Protein 1JKY (pdb70)

CATH classification: 3.40.390.10 (+3 more: 3.90.176.10, 1.10.2030.10, 3.40.390.10)

Sequence (764 aa):
NKTQEEHLKEIMKHIVKIEVKGEEAVKKEAAEKLLEKVPSDVLEMYKAIGGKIYIVDGDITKHISLEALSEDKKKIKDIYGKDALLHEHYVYAKEGYEPVLVIQSSEDYVENTEKALNVYYEIGKILSRDILSKINQPYQKFLDVLNTIKNASDSDGQDLLFTNQLKEHPTDFSVEFLEQNSNEVQEVFAKAFAYYIEPQHRDVLQLYAPEAFNYMDKFNEQEINLSLEELKDQRMLSRYEKWEKIKQHYQHWSDSLSEEGRGLLKKLQIPIEPKKDDIIHSLSQEEKELLKRIQIDSSDFLSTEEKEFLKKLQIDIRDSLSEEEKELLNRIQVDSSNPLSEKEKEFLKKLKLDIQPYDINQRLQDTGGLIDSPSINLDVRKQYKRDIQNIDALLHQSIGSTLYNKIYLYENMNINNLTATLGADLVDSTDNTKINRGIFNEFKKNFKYSISSNYMIVDINERPALDNERLKWRIQLSPDTRAGYLENGKLILQRNIGLEIKDVQIIKQSEKEYIRIDAKVVPKSKIDTKIQEAQLNINQEWNKALGLPKYTKLITFNVHNRYASNIVESAYLILNEWKNNIQSDLIKKVTNYLVDGNGRFVFTDITLPNIAEQYTHQDEIYEQVHSKGLYVPESRSILLHGPSKGVELRNDSEGFIHEFGHAVDDYAGYLLDKNQSDLVTNSKKFIDIFKEEGSNLTSYGRTNEAEFFAEAFRLMHSTDHAERLKVQKNAPKTFQFINDQIKFIINSMLARRKPVLPALTINP

Nearest PDB structures (foldseek):
  1jky-assembly1_A  TM=1.001E+00  e=0.000E+00  Bacillus anthracis
  1pwu-assembly2_B  TM=9.863E-01  e=3.480E-100  Bacillus anthracis
  1pwp-assembly2_B  TM=9.856E-01  e=1.002E-99  Bacillus anthracis
  1pwu-assembly1_A  TM=9.812E-01  e=1.499E-99  Bacillus anthracis
  4pkq-assembly1_A  TM=9.132E-01  e=2.883E-69  Bacillus anthracis

Radius of gyration: 32.82 Å; Cα contacts (8 Å, |Δi|>4): 1169; chains: 2; bounding box: 107×66×68 Å

GO terms:
  GO:0006508 proteolysis (P, IDA)
  GO:0090729 toxin activity (F, IDA)
  GO:0008270 zinc ion binding (F, IDA)
  GO:0004222 metalloendopeptidase activity (F, IDA)
  GO:0005576 extracellular region (C, EXP)
  GO:0005515 protein binding (F, IPI)

Structure (mmCIF, N/CA/C/O backbone):
data_1JKY
#
_entry.id   1JKY
#
_cell.length_a   330.700
_cell.length_b   330.700
_cell.length_c   330.700
_cell.angle_alpha   90.00
_cell.angle_beta   90.00
_cell.angle_gamma   90.00
#
_symmetry.space_group_name_H-M   'I 41 3 2'
#
loop_
_entity.id
_entity.type
_entity.pdbx_description
1 polymer 'Lethal Factor'
2 polymer 'mitogen-activated protein kinase kinase 2'
#
loop_
_atom_site.group_PDB
_atom_site.id
_atom_site.type_symbol
_atom_site.label_atom_id
_atom_site.label_alt_id
_atom_site.label_comp_id
_atom_site.label_asym_id
_atom_site.label_entity_id
_atom_site.label_seq_id
_atom_site.pdbx_PDB_ins_code
_atom_site.Cartn_x
_atom_site.Cartn_y
_atom_site.Cartn_z
_atom_site.occupancy
_atom_site.B_iso_or_equiv
_atom_site.auth_seq_id
_atom_site.auth_comp_id
_atom_site.auth_asym_id
_atom_site.auth_atom_id
_atom_site.pdbx_PDB_model_num
ATOM 1 N N . ASN A 1 29 ? 297.710 180.260 87.405 1.00 165.93 29 ASN A N 1
ATOM 2 C CA . ASN A 1 29 ? 297.926 181.279 88.472 1.00 165.97 29 ASN A CA 1
ATOM 3 C C . ASN A 1 29 ? 296.575 181.823 88.951 1.00 165.86 29 ASN A C 1
ATOM 4 O O . ASN A 1 29 ? 295.929 182.632 88.275 1.00 165.75 29 ASN A O 1
ATOM 9 N N . LYS A 1 30 ? 296.163 181.351 90.125 1.00 165.59 30 LYS A N 1
ATOM 10 C CA . LYS A 1 30 ? 294.893 181.718 90.741 1.00 165.33 30 LYS A CA 1
ATOM 11 C C . LYS A 1 30 ? 295.087 182.560 92.005 1.00 165.75 30 LYS A C 1
ATOM 12 O O . LYS A 1 30 ? 296.125 183.203 92.192 1.00 165.66 30 LYS A O 1
ATOM 18 N N . THR A 1 31 ? 294.067 182.545 92.862 1.00 166.12 31 THR A N 1
ATOM 19 C CA . THR A 1 31 ? 294.081 183.267 94.134 1.00 166.51 31 THR A CA 1
ATOM 20 C C . THR A 1 31 ? 294.219 184.792 93.982 1.00 165.42 31 THR A C 1
ATOM 21 O O . THR A 1 31 ? 293.529 185.414 93.167 1.00 165.18 31 THR A O 1
ATOM 25 N N . GLN A 1 32 ? 295.119 185.373 94.775 1.00 164.75 32 GLN A N 1
ATOM 26 C CA . GLN A 1 32 ? 295.386 186.813 94.813 1.00 163.62 32 GLN A CA 1
ATOM 27 C C . GLN A 1 32 ? 295.423 187.490 93.433 1.00 162.23 32 GLN A C 1
ATOM 28 O O . GLN A 1 32 ? 295.278 188.711 93.334 1.00 161.80 32 GLN A O 1
ATOM 34 N N . GLU A 1 33 ? 295.608 186.701 92.376 1.00 160.36 33 GLU A N 1
ATOM 35 C CA . GLU A 1 33 ? 295.644 187.234 91.019 1.00 158.36 33 GLU A CA 1
ATOM 36 C C . GLU A 1 33 ? 294.291 187.829 90.638 1.00 157.44 33 GLU A C 1
ATOM 37 O O . GLU A 1 33 ? 293.985 187.970 89.456 1.00 157.16 33 GLU A O 1
ATOM 39 N N . GLU A 1 34 ? 293.480 188.144 91.647 1.00 156.58 34 GLU A N 1
ATOM 40 C CA . GLU A 1 34 ? 292.163 188.762 91.470 1.00 155.95 34 GLU A CA 1
ATOM 41 C C . GLU A 1 34 ? 292.135 189.982 92.369 1.00 155.33 34 GLU A C 1
ATOM 42 O O . GLU A 1 34 ? 291.608 191.036 92.001 1.00 155.00 34 GLU A O 1
ATOM 48 N N . HIS A 1 35 ? 292.701 189.818 93.562 1.00 154.94 35 HIS A N 1
ATOM 49 C CA . HIS A 1 35 ? 292.818 190.915 94.507 1.00 154.85 35 HIS A CA 1
ATOM 50 C C . HIS A 1 35 ? 293.582 191.938 93.664 1.00 154.09 35 HIS A C 1
ATOM 51 O O . HIS A 1 35 ? 293.124 193.058 93.430 1.00 154.20 35 HIS A O 1
ATOM 58 N N . LEU A 1 36 ? 294.746 191.510 93.184 1.00 152.68 36 LEU A N 1
ATOM 59 C CA . LEU A 1 36 ? 295.590 192.337 92.337 1.00 150.95 36 LEU A CA 1
ATOM 60 C C . LEU A 1 36 ? 295.342 191.948 90.883 1.00 149.75 36 LEU A C 1
ATOM 61 O O . LEU A 1 36 ? 296.196 191.345 90.229 1.00 149.73 36 LEU A O 1
ATOM 63 N N . LYS A 1 37 ? 294.152 192.281 90.397 1.00 147.99 37 LYS A N 1
ATOM 64 C CA . LYS A 1 37 ? 293.752 191.994 89.023 1.00 146.60 37 LYS A CA 1
ATOM 65 C C . LYS A 1 37 ? 292.391 192.618 88.832 1.00 145.40 37 LYS A C 1
ATOM 66 O O . LYS A 1 37 ? 291.647 192.276 87.909 1.00 144.83 37 LYS A O 1
ATOM 68 N N . GLU A 1 38 ? 292.076 193.534 89.738 1.00 144.13 38 GLU A N 1
ATOM 69 C CA . GLU A 1 38 ? 290.813 194.229 89.695 1.00 143.28 38 GLU A CA 1
ATOM 70 C C . GLU A 1 38 ? 290.814 195.365 90.688 1.00 142.50 38 GLU A C 1
ATOM 71 O O . GLU A 1 38 ? 290.385 196.472 90.356 1.00 142.26 38 GLU A O 1
ATOM 72 N N . ILE A 1 39 ? 291.300 195.088 91.902 1.00 141.87 39 ILE A N 1
ATOM 73 C CA . ILE A 1 39 ? 291.365 196.086 92.972 1.00 140.83 39 ILE A CA 1
ATOM 74 C C . ILE A 1 39 ? 291.836 197.396 92.378 1.00 139.93 39 ILE A C 1
ATOM 75 O O . ILE A 1 39 ? 291.507 198.479 92.873 1.00 139.71 39 ILE A O 1
ATOM 77 N N . MET A 1 40 ? 292.608 197.267 91.300 1.00 138.72 40 MET A N 1
ATOM 78 C CA . MET A 1 40 ? 293.145 198.402 90.571 1.00 137.35 40 MET A CA 1
ATOM 79 C C . MET A 1 40 ? 291.961 199.255 90.149 1.00 136.11 40 MET A C 1
ATOM 80 O O . MET A 1 40 ? 292.126 200.326 89.570 1.00 135.66 40 MET A O 1
ATOM 85 N N . LYS A 1 41 ? 290.765 198.755 90.451 1.00 134.89 41 LYS A N 1
ATOM 86 C CA . LYS A 1 41 ? 289.521 199.445 90.159 1.00 134.02 41 LYS A CA 1
ATOM 87 C C . LYS A 1 41 ? 289.615 200.817 90.799 1.00 133.88 41 LYS A C 1
ATOM 88 O O . LYS A 1 41 ? 288.748 201.665 90.614 1.00 133.32 41 LYS A O 1
ATOM 90 N N . HIS A 1 42 ? 290.682 201.020 91.565 1.00 134.34 42 HIS A N 1
ATOM 91 C CA . HIS A 1 42 ? 290.934 202.291 92.230 1.00 134.63 42 HIS A CA 1
ATOM 92 C C . HIS A 1 42 ? 291.211 203.344 91.166 1.00 134.92 42 HIS A C 1
ATOM 93 O O . HIS A 1 42 ? 291.986 204.276 91.381 1.00 134.94 42 HIS A O 1
ATOM 95 N N . ILE A 1 43 ? 290.585 203.156 90.006 1.00 135.39 43 ILE A N 1
ATOM 96 C CA . ILE A 1 43 ? 290.692 204.063 88.870 1.00 135.74 43 ILE A CA 1
ATOM 97 C C . ILE A 1 43 ? 289.343 203.987 88.172 1.00 136.46 43 ILE A C 1
ATOM 98 O O . ILE A 1 43 ? 289.082 204.702 87.210 1.00 135.97 43 ILE A O 1
ATOM 103 N N . VAL A 1 44 ? 288.492 203.097 88.676 1.00 138.19 44 VAL A N 1
ATOM 104 C CA . VAL A 1 44 ? 287.160 202.889 88.124 1.00 140.13 44 VAL A CA 1
ATOM 105 C C . VAL A 1 44 ? 286.168 203.921 88.676 1.00 141.13 44 VAL A C 1
ATOM 106 O O . VAL A 1 44 ? 285.501 203.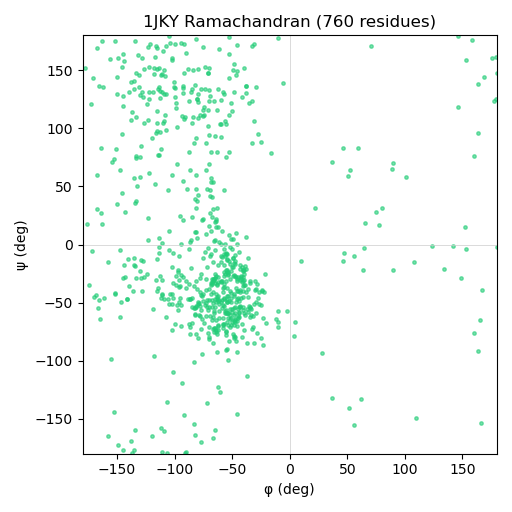700 89.690 1.00 140.72 44 VAL A O 1
ATOM 110 N N . LYS A 1 45 ? 286.096 205.066 88.009 1.00 142.93 45 LYS A N 1
ATOM 111 C CA . LYS A 1 45 ? 285.177 206.115 88.421 1.00 145.22 45 LYS A CA 1
ATOM 112 C C . LYS A 1 45 ? 283.832 205.778 87.802 1.00 147.21 45 LYS A C 1
ATOM 113 O O . LYS A 1 45 ? 283.664 205.879 86.588 1.00 147.17 45 LYS A O 1
ATOM 115 N N . ILE A 1 46 ? 282.878 205.373 88.637 1.00 149.84 46 ILE A N 1
ATOM 116 C CA . ILE A 1 46 ? 281.549 204.988 88.163 1.00 152.49 46 ILE A CA 1
ATOM 117 C C . ILE A 1 46 ? 280.436 206.028 88.355 1.00 154.32 46 ILE A C 1
ATOM 118 O O . ILE A 1 46 ? 279.440 205.760 89.035 1.00 154.66 46 ILE A O 1
ATOM 123 N N . GLU A 1 47 ? 280.596 207.206 87.756 1.00 156.64 47 GLU A N 1
ATOM 124 C CA . GLU A 1 47 ? 279.567 208.243 87.836 1.00 158.84 47 GLU A CA 1
ATOM 125 C C . GLU A 1 47 ? 278.397 207.719 87.001 1.00 160.59 47 GLU A C 1
ATOM 126 O O . GLU A 1 47 ? 277.768 208.445 86.226 1.00 160.55 47 GLU A O 1
ATOM 132 N N . VAL A 1 48 ? 278.141 206.427 87.173 1.00 162.60 48 VAL A N 1
ATOM 133 C CA . VAL A 1 48 ? 277.100 205.702 86.467 1.00 164.62 48 VAL A CA 1
ATOM 134 C C . VAL A 1 48 ? 275.712 206.060 86.969 1.00 166.12 48 VAL A C 1
ATOM 135 O O . VAL A 1 48 ? 275.537 206.447 88.128 1.00 166.08 48 VAL A O 1
ATOM 139 N N . LYS A 1 49 ? 274.730 205.920 86.081 1.00 167.86 49 LYS A N 1
ATOM 140 C CA . LYS A 1 49 ? 273.337 206.191 86.409 1.00 169.19 49 LYS A CA 1
ATOM 141 C C . LYS A 1 49 ? 272.993 205.487 87.718 1.00 170.07 49 LYS A C 1
ATOM 142 O O . LYS A 1 49 ? 273.286 204.303 87.892 1.00 170.27 49 LYS A O 1
ATOM 144 N N . GLY A 1 50 ? 272.376 206.225 88.635 1.00 171.02 50 GLY A N 1
ATOM 145 C CA . GLY A 1 50 ? 272.002 205.674 89.925 1.00 172.12 50 GLY A CA 1
ATOM 146 C C . GLY A 1 50 ? 271.439 204.258 89.942 1.00 173.01 50 GLY A C 1
ATOM 147 O O . GLY A 1 50 ? 271.500 203.590 90.978 1.00 173.12 50 GLY A O 1
ATOM 148 N N . GLU A 1 51 ? 270.891 203.796 88.818 1.00 173.51 51 GLU A N 1
ATOM 149 C CA . GLU A 1 51 ? 270.311 202.453 88.741 1.00 173.40 51 GLU A CA 1
ATOM 150 C C . GLU A 1 51 ? 271.366 201.347 88.965 1.00 173.67 51 GLU A C 1
ATOM 151 O O . GLU A 1 51 ? 271.880 200.712 88.034 1.00 173.57 51 GLU A O 1
ATOM 157 N N . GLU A 1 52 ? 271.644 201.164 90.255 1.00 173.69 52 GLU A N 1
ATOM 158 C CA . GLU A 1 52 ? 272.603 200.239 90.869 1.00 173.32 52 GLU A CA 1
ATOM 159 C C . GLU A 1 52 ? 272.697 198.765 90.434 1.00 172.54 52 GLU A C 1
ATOM 160 O O . GLU A 1 52 ? 271.713 198.147 90.019 1.00 172.50 52 GLU A O 1
ATOM 166 N N . ALA A 1 53 ? 273.912 198.224 90.547 1.00 171.12 53 ALA A N 1
ATOM 167 C CA . ALA A 1 53 ? 274.200 196.807 90.301 1.00 169.27 53 ALA A CA 1
ATOM 168 C C . ALA A 1 53 ? 274.321 196.236 88.891 1.00 168.06 53 ALA A C 1
ATOM 169 O O . ALA A 1 53 ? 274.243 195.019 88.723 1.00 167.76 53 ALA A O 1
ATOM 171 N N . VAL A 1 54 ? 274.503 197.064 87.875 1.00 166.07 54 VAL A N 1
ATOM 172 C CA . VAL A 1 54 ? 274.664 196.486 86.552 1.00 163.32 54 VAL A CA 1
ATOM 173 C C . VAL A 1 54 ? 276.040 196.824 85.993 1.00 162.25 54 VAL A C 1
ATOM 174 O O . VAL A 1 54 ? 277.031 196.151 86.293 1.00 161.91 54 VAL A O 1
ATOM 178 N N . LYS A 1 55 ? 276.063 197.892 85.199 1.00 159.76 55 LYS A N 1
ATOM 179 C CA . LYS A 1 55 ? 277.244 198.416 84.522 1.00 156.81 55 LYS A CA 1
ATOM 180 C C . LYS A 1 55 ? 278.551 197.780 84.995 1.00 155.13 55 LYS A C 1
ATOM 181 O O . LYS A 1 55 ? 279.281 197.227 84.183 1.00 154.48 55 LYS A O 1
ATOM 187 N N . LYS A 1 56 ? 278.857 197.847 86.289 1.00 153.64 56 LYS A N 1
ATOM 188 C CA . LYS A 1 56 ? 280.077 197.219 86.773 1.00 151.70 56 LYS A CA 1
ATOM 189 C C . LYS A 1 56 ? 280.203 195.842 86.145 1.00 150.08 56 LYS A C 1
ATOM 190 O O . LYS A 1 56 ? 281.221 195.505 85.534 1.00 149.92 56 LYS A O 1
ATOM 191 N N . GLU A 1 57 ? 279.149 195.045 86.298 1.00 148.34 57 GLU A N 1
ATOM 192 C CA . GLU A 1 57 ? 279.101 193.718 85.714 1.00 146.24 57 GLU A CA 1
ATOM 193 C C . GLU A 1 57 ? 279.597 193.861 84.281 1.00 144.99 57 GLU A C 1
ATOM 194 O O . GLU A 1 57 ? 280.339 193.019 83.780 1.00 145.19 57 GLU A O 1
ATOM 196 N N . ALA A 1 58 ? 279.197 194.946 83.627 1.00 143.20 58 ALA A N 1
ATOM 197 C CA . ALA A 1 58 ? 279.622 195.195 82.256 1.00 141.23 58 ALA A CA 1
ATOM 198 C C . ALA A 1 58 ? 281.032 195.768 82.236 1.00 139.55 58 ALA A C 1
ATOM 199 O O . ALA A 1 58 ? 281.909 195.267 81.531 1.00 140.06 58 ALA A O 1
ATOM 201 N N . ALA A 1 59 ? 281.246 196.818 83.016 1.00 137.35 59 ALA A N 1
ATOM 202 C CA . ALA A 1 59 ? 282.550 197.456 83.095 1.00 135.36 59 ALA A CA 1
ATOM 203 C C . ALA A 1 59 ? 283.629 196.450 83.479 1.00 133.55 59 ALA A C 1
ATOM 204 O O . ALA A 1 59 ? 284.598 196.255 82.741 1.00 133.06 59 ALA A O 1
ATOM 206 N N . GLU A 1 60 ? 283.457 195.819 84.637 1.00 131.88 60 GLU A N 1
ATOM 207 C CA . GLU A 1 60 ? 284.415 194.833 85.118 1.00 130.54 60 GLU A CA 1
ATOM 208 C C . GLU A 1 60 ? 284.791 193.940 83.953 1.00 128.03 60 GLU A C 1
ATOM 209 O O . GLU A 1 60 ? 285.950 193.902 83.531 1.00 128.39 60 GLU A O 1
ATOM 215 N N . LYS A 1 61 ? 283.791 193.237 83.428 1.00 124.82 61 LYS A N 1
ATOM 216 C CA . LYS A 1 61 ? 283.979 192.324 82.310 1.00 121.23 61 LYS A CA 1
ATOM 217 C C . LYS A 1 61 ? 284.628 193.012 81.118 1.00 118.50 61 LYS A C 1
ATOM 218 O O . LYS A 1 61 ? 285.599 192.505 80.557 1.00 118.54 61 LYS A O 1
ATOM 220 N N . LEU A 1 62 ? 284.092 194.164 80.729 1.00 115.33 62 LEU A N 1
ATOM 221 C CA . LEU A 1 62 ? 284.644 194.893 79.600 1.00 112.32 62 LEU A CA 1
ATOM 222 C C . LEU A 1 62 ? 286.150 194.953 79.760 1.00 111.20 62 LEU A C 1
ATOM 223 O O . LEU A 1 62 ? 286.892 194.622 78.844 1.00 110.33 62 LEU A O 1
ATOM 228 N N . LEU A 1 63 ? 286.593 195.346 80.945 1.00 110.73 63 LEU A N 1
ATOM 229 C CA . LEU A 1 63 ? 288.019 195.467 81.226 1.00 110.55 63 LEU A CA 1
ATOM 230 C C . LEU A 1 63 ? 288.762 194.153 81.495 1.00 110.80 63 LEU A C 1
ATOM 231 O O . LEU A 1 63 ? 289.957 194.052 81.230 1.00 110.45 63 LEU A O 1
ATOM 236 N N . GLU A 1 64 ? 288.061 193.156 82.022 1.00 111.60 64 GLU A N 1
ATOM 237 C CA . GLU A 1 64 ? 288.661 191.853 82.305 1.00 112.18 64 GLU A CA 1
ATOM 238 C C . GLU A 1 64 ? 289.729 191.480 81.275 1.00 111.15 64 GLU A C 1
ATOM 239 O O . GLU A 1 64 ? 290.866 191.162 81.621 1.00 110.53 64 GLU A O 1
ATOM 245 N N . LYS A 1 65 ? 289.330 191.525 80.007 1.00 109.99 65 LYS A N 1
ATOM 246 C CA . LYS A 1 65 ? 290.166 191.167 78.861 1.00 108.25 65 LYS A CA 1
ATOM 247 C C . LYS A 1 65 ? 291.570 191.770 78.833 1.00 106.49 65 LYS A C 1
ATOM 248 O O . LYS A 1 65 ? 292.562 191.047 78.681 1.00 105.94 65 LYS A O 1
ATOM 254 N N . VAL A 1 66 ? 291.638 193.094 78.954 1.00 103.90 66 VAL A N 1
ATOM 255 C CA . VAL A 1 66 ? 292.903 193.815 78.934 1.00 99.93 66 VAL A CA 1
ATOM 256 C C . VAL A 1 66 ? 293.814 193.295 80.029 1.00 98.46 66 VAL A C 1
ATOM 257 O O . VAL A 1 66 ? 293.427 193.227 81.190 1.00 97.28 66 VAL A O 1
ATOM 261 N N . PRO A 1 67 ? 295.048 192.957 79.672 1.00 97.66 67 PRO A N 1
ATOM 262 C CA . PRO A 1 67 ? 295.997 192.414 80.637 1.00 96.73 67 PRO A CA 1
ATOM 263 C C . PRO A 1 67 ? 295.881 193.122 81.961 1.00 97.39 67 PRO A C 1
ATOM 264 O O . PRO A 1 67 ? 295.487 194.281 82.011 1.00 97.04 67 PRO A O 1
ATOM 268 N N . SER A 1 68 ? 296.215 192.405 83.027 1.00 98.69 68 SER A N 1
ATOM 269 C CA . SER A 1 68 ? 296.141 192.925 84.392 1.00 99.96 68 SER A CA 1
ATOM 270 C C . SER A 1 68 ? 297.129 194.070 84.627 1.00 99.28 68 SER A C 1
ATOM 271 O O . SER A 1 68 ? 296.738 195.183 84.976 1.00 98.98 68 SER A O 1
ATOM 274 N N . ASP A 1 69 ? 298.410 193.784 84.431 1.00 97.80 69 ASP A N 1
ATOM 275 C CA . ASP A 1 69 ? 299.450 194.774 84.629 1.00 96.29 69 ASP A CA 1
ATOM 276 C C . ASP A 1 69 ? 299.173 196.031 83.835 1.00 94.83 69 ASP A C 1
ATOM 277 O O . ASP A 1 69 ? 299.046 197.102 84.401 1.00 94.28 69 ASP A O 1
ATOM 282 N N . VAL A 1 70 ? 299.070 195.905 82.522 1.00 93.19 70 VAL A N 1
ATOM 283 C CA . VAL A 1 70 ? 298.814 197.064 81.672 1.00 92.76 70 VAL A CA 1
ATOM 284 C C . VAL A 1 70 ? 297.645 197.936 82.143 1.00 92.42 70 VAL A C 1
ATOM 285 O O . VAL A 1 70 ? 297.246 198.888 81.474 1.00 92.08 70 VAL A O 1
ATOM 289 N N . LEU A 1 71 ? 297.081 197.606 83.291 1.00 91.80 71 LEU A N 1
ATOM 290 C CA . LEU A 1 71 ? 296.027 198.435 83.828 1.00 91.64 71 LEU A CA 1
ATOM 291 C C . LEU A 1 71 ? 296.774 199.259 84.863 1.00 92.39 71 LEU A C 1
ATOM 292 O O . LEU A 1 71 ? 296.975 200.455 84.699 1.00 91.84 71 LEU A O 1
ATOM 297 N N . GLU A 1 72 ? 297.216 198.587 85.917 1.00 93.30 72 GLU A N 1
ATOM 298 C CA . GLU A 1 72 ? 297.992 199.210 86.976 1.00 94.24 72 GLU A CA 1
ATOM 299 C C . GLU A 1 72 ? 299.065 200.118 86.387 1.00 92.95 72 GLU A C 1
ATOM 300 O O . GLU A 1 72 ? 299.235 201.258 86.805 1.00 92.80 72 GLU A O 1
ATOM 306 N N . MET A 1 73 ? 299.807 199.591 85.424 1.00 92.22 73 MET A N 1
ATOM 307 C CA . MET A 1 73 ? 300.837 200.364 84.761 1.00 90.90 73 MET A CA 1
ATOM 308 C C . MET A 1 73 ? 300.108 201.443 83.988 1.00 91.07 73 MET A C 1
ATOM 309 O O . MET A 1 73 ? 300.265 201.583 82.782 1.00 91.08 73 MET A O 1
ATOM 314 N N . TYR A 1 74 ? 299.275 202.177 84.708 1.00 91.97 74 TYR A N 1
ATOM 315 C CA . TYR A 1 74 ? 298.491 203.272 84.174 1.00 93.16 74 TYR A CA 1
ATOM 316 C C . TYR A 1 74 ? 298.142 204.008 85.434 1.00 95.40 74 TYR A C 1
ATOM 317 O O . TYR A 1 74 ? 298.258 205.222 85.510 1.00 96.47 74 TYR A O 1
ATOM 326 N N . LYS A 1 75 ? 297.721 203.241 86.434 1.00 98.58 75 LYS A N 1
ATOM 327 C CA . LYS A 1 75 ? 297.381 203.785 87.738 1.00 101.42 75 LYS A CA 1
ATOM 328 C C . LYS A 1 75 ? 298.569 204.614 88.173 1.00 101.99 75 LYS A C 1
ATOM 329 O O . LYS A 1 75 ? 298.446 205.802 88.465 1.00 102.19 75 LYS A O 1
ATOM 335 N N . ALA A 1 76 ? 299.728 203.963 88.198 1.00 103.00 76 ALA A N 1
ATOM 336 C CA . ALA A 1 76 ? 300.974 204.608 88.572 1.00 104.16 76 ALA A CA 1
ATOM 337 C C . ALA A 1 76 ? 301.342 205.636 87.505 1.00 104.84 76 ALA A C 1
ATOM 338 O O . ALA A 1 76 ? 302.503 205.761 87.121 1.00 105.03 76 ALA A O 1
ATOM 340 N N . ILE A 1 77 ? 300.327 206.357 87.035 1.00 106.11 77 ILE A N 1
ATOM 341 C CA . ILE A 1 77 ? 300.451 207.386 86.008 1.00 107.38 77 ILE A CA 1
ATOM 342 C C . ILE A 1 77 ? 299.186 208.241 86.080 1.00 109.27 77 ILE A C 1
ATOM 343 O O . ILE A 1 77 ? 298.852 208.971 85.148 1.00 108.97 77 ILE A O 1
ATOM 348 N N . GLY A 1 78 ? 298.477 208.144 87.201 1.00 111.78 78 GLY A N 1
ATOM 349 C CA . GLY A 1 78 ? 297.257 208.911 87.381 1.00 114.95 78 GLY A CA 1
ATOM 350 C C . GLY A 1 78 ? 296.023 208.070 87.137 1.00 117.40 78 GLY A C 1
ATOM 351 O O . GLY A 1 78 ? 295.193 208.393 86.279 1.00 117.39 78 GLY A O 1
ATOM 352 N N . GLY A 1 79 ? 295.908 206.993 87.909 1.00 120.01 79 GLY A N 1
ATOM 353 C CA . GLY A 1 79 ? 294.798 206.062 87.788 1.00 123.75 79 GLY A CA 1
ATOM 354 C C . GLY A 1 79 ? 293.378 206.611 87.830 1.00 125.99 79 GLY A C 1
ATOM 355 O O . GLY A 1 79 ? 292.896 207.078 88.872 1.00 126.18 79 GLY A O 1
ATOM 356 N N . LYS A 1 80 ? 292.698 206.528 86.688 1.00 127.63 80 LYS A N 1
ATOM 357 C CA . LYS A 1 80 ? 291.323 206.990 86.566 1.00 128.77 80 LYS A CA 1
ATOM 358 C C . LYS A 1 80 ? 290.688 206.637 85.213 1.00 128.42 80 LYS A C 1
ATOM 359 O O . LYS A 1 80 ? 291.180 207.025 84.142 1.00 127.98 80 LYS A O 1
ATOM 365 N N . ILE A 1 81 ? 289.587 205.890 85.299 1.00 127.86 81 ILE A N 1
ATOM 366 C CA . ILE A 1 81 ? 288.805 205.439 84.155 1.00 126.55 81 ILE A CA 1
ATOM 367 C C . ILE A 1 81 ? 287.353 205.850 84.376 1.00 126.08 81 ILE A C 1
ATOM 368 O O . ILE A 1 81 ? 286.632 205.243 85.172 1.00 124.76 81 ILE A O 1
ATOM 373 N N . TYR A 1 82 ? 286.942 206.893 83.662 1.00 126.20 82 TYR A N 1
ATOM 374 C CA . TYR A 1 82 ? 285.604 207.458 83.785 1.00 127.24 82 TYR A CA 1
ATOM 375 C C . TYR A 1 82 ? 284.504 206.686 83.083 1.00 128.33 82 TYR A C 1
ATOM 376 O O . TYR A 1 82 ? 284.449 206.654 81.863 1.00 127.85 82 TYR A O 1
ATOM 378 N N . ILE A 1 83 ? 283.614 206.085 83.866 1.00 130.32 83 ILE A N 1
ATOM 379 C CA . ILE A 1 83 ? 282.488 205.331 83.319 1.00 132.18 83 ILE A CA 1
ATOM 380 C C . ILE A 1 83 ? 281.175 206.022 83.680 1.00 133.95 83 ILE A C 1
ATOM 381 O O . ILE A 1 83 ? 280.458 205.594 84.584 1.00 133.75 83 ILE A O 1
ATOM 386 N N . VAL A 1 84 ? 280.874 207.104 82.968 1.00 136.22 84 VAL A N 1
ATOM 387 C CA . VAL A 1 84 ? 279.656 207.875 83.197 1.00 138.47 84 VAL A CA 1
ATOM 388 C C . VAL A 1 84 ? 278.669 207.638 82.054 1.00 139.68 84 VAL A C 1
ATOM 389 O O . VAL A 1 84 ? 279.028 207.030 81.044 1.00 140.31 84 VAL A O 1
ATOM 393 N N . ASP A 1 85 ? 277.438 208.126 82.199 1.00 140.97 85 ASP A N 1
ATOM 394 C CA . ASP A 1 85 ? 276.411 207.908 81.181 1.00 142.10 85 ASP A CA 1
ATOM 395 C C . ASP A 1 85 ? 276.043 209.072 80.255 1.00 142.33 85 ASP A C 1
ATOM 396 O O . ASP A 1 85 ? 276.499 210.206 80.423 1.00 141.55 85 ASP A O 1
ATOM 401 N N . GLY A 1 86 ? 275.204 208.740 79.274 1.00 142.88 86 GLY A N 1
ATOM 402 C CA . GLY A 1 86 ? 274.705 209.675 78.279 1.00 143.84 86 GLY A CA 1
ATOM 403 C C . GLY A 1 86 ? 275.680 210.730 77.807 1.00 144.54 86 GLY A C 1
ATOM 404 O O . GLY A 1 86 ? 276.818 210.430 77.452 1.00 144.49 86 GLY A O 1
ATOM 405 N N . ASP A 1 87 ? 275.215 211.975 77.784 1.00 145.19 87 ASP A N 1
ATOM 406 C CA . ASP A 1 87 ? 276.050 213.092 77.382 1.00 146.42 87 ASP A CA 1
ATOM 407 C C . ASP A 1 87 ? 277.327 212.962 78.182 1.00 147.55 87 ASP A C 1
ATOM 408 O O . ASP A 1 87 ? 277.309 213.057 79.408 1.00 147.94 87 ASP A O 1
ATOM 410 N N . ILE A 1 88 ? 278.435 212.724 77.496 1.00 148.71 88 ILE A N 1
ATOM 411 C CA . ILE A 1 88 ? 279.705 212.560 78.187 1.00 149.48 88 ILE A CA 1
ATOM 412 C C . ILE A 1 88 ? 280.543 213.839 78.171 1.00 150.44 88 ILE A C 1
ATOM 413 O O . ILE A 1 88 ? 281.240 214.149 79.140 1.00 150.19 88 ILE A O 1
ATOM 418 N N . THR A 1 89 ? 280.453 214.591 77.077 1.00 151.33 89 THR A N 1
ATOM 419 C CA . THR A 1 89 ? 281.185 215.847 76.947 1.00 151.84 89 THR A CA 1
ATOM 420 C C . THR A 1 89 ? 280.693 216.854 77.985 1.00 152.11 89 THR A C 1
ATOM 421 O O . THR A 1 89 ? 280.849 218.064 77.821 1.00 151.78 89 THR A O 1
ATOM 425 N N . LYS A 1 90 ? 280.092 216.335 79.050 1.00 152.66 90 LYS A N 1
ATOM 426 C CA . LYS A 1 90 ? 279.572 217.151 80.137 1.00 153.37 90 LYS A CA 1
ATOM 427 C C . LYS A 1 90 ? 280.389 216.926 81.411 1.00 153.93 90 LYS A C 1
ATOM 428 O O . LYS A 1 90 ? 280.773 217.882 82.091 1.00 154.63 90 LYS A O 1
ATOM 430 N N . HIS A 1 91 ? 280.649 215.658 81.724 1.00 154.27 91 HIS A N 1
ATOM 431 C CA . HIS A 1 91 ? 281.417 215.270 82.914 1.00 154.39 91 HIS A CA 1
ATOM 432 C C . HIS A 1 91 ? 282.592 216.212 83.218 1.00 154.45 91 HIS A C 1
ATOM 433 O O . HIS A 1 91 ? 283.339 216.606 82.318 1.00 154.19 91 HIS A O 1
ATOM 440 N N . ILE A 1 92 ? 282.755 216.561 84.492 1.00 154.30 92 ILE A N 1
ATOM 441 C CA . ILE A 1 92 ? 283.837 217.447 84.912 1.00 154.14 92 ILE A CA 1
ATOM 442 C C . ILE A 1 92 ? 285.130 217.138 84.157 1.00 154.22 92 ILE A C 1
ATOM 443 O O . ILE A 1 92 ? 285.683 218.005 83.473 1.00 153.83 92 ILE A O 1
ATOM 445 N N . SER A 1 93 ? 285.591 215.894 84.288 1.00 154.59 93 SER A N 1
ATOM 446 C CA . SER A 1 93 ? 286.817 215.407 83.650 1.00 154.63 93 SER A CA 1
ATOM 447 C C . SER A 1 93 ? 286.968 215.915 82.222 1.00 154.44 93 SER A C 1
ATOM 448 O O . SER A 1 93 ? 288.076 216.185 81.753 1.00 154.10 93 SER A O 1
ATOM 451 N N . LEU A 1 94 ? 285.843 216.025 81.531 1.00 154.88 94 LEU A N 1
ATOM 452 C CA . LEU A 1 94 ? 285.837 216.536 80.175 1.00 155.61 94 LEU A CA 1
ATOM 453 C C . LEU A 1 94 ? 285.231 217.931 80.240 1.00 156.39 94 LEU A C 1
ATOM 454 O O . LEU A 1 94 ? 284.011 218.094 80.297 1.00 156.50 94 LEU A O 1
ATOM 456 N N . GLU A 1 95 ? 286.106 218.930 80.266 1.00 157.12 95 GLU A N 1
ATOM 457 C CA . GLU A 1 95 ? 285.709 220.330 80.320 1.00 157.33 95 GLU A CA 1
ATOM 458 C C . GLU A 1 95 ? 286.717 221.096 79.474 1.00 157.77 95 GLU A C 1
ATOM 459 O O . GLU A 1 95 ? 286.473 222.230 79.054 1.00 157.47 95 GLU A O 1
ATOM 461 N N . ALA A 1 96 ? 287.855 220.449 79.230 1.00 158.46 96 ALA A N 1
ATOM 462 C CA . ALA A 1 96 ? 288.923 221.009 78.409 1.00 159.14 96 ALA A CA 1
ATOM 463 C C . ALA A 1 96 ? 288.479 220.904 76.959 1.00 159.71 96 ALA A C 1
ATOM 464 O O . ALA A 1 96 ? 289.303 220.925 76.041 1.00 159.69 96 ALA A O 1
ATOM 466 N N . LEU A 1 97 ? 287.164 220.791 76.774 1.00 160.67 97 LEU A N 1
ATOM 467 C CA . LEU A 1 97 ? 286.555 220.657 75.456 1.00 161.51 97 LEU A CA 1
ATOM 468 C C . LEU A 1 97 ? 287.383 221.237 74.332 1.00 161.90 97 LEU A C 1
ATOM 469 O O . LEU A 1 97 ? 287.228 222.404 73.960 1.00 161.78 97 LEU A O 1
ATOM 474 N N . SER A 1 98 ? 288.268 220.403 73.802 1.00 162.72 98 SER A N 1
ATOM 475 C CA . SER A 1 98 ? 289.108 220.780 72.687 1.00 163.64 98 SER A CA 1
ATOM 476 C C . SER A 1 98 ? 288.233 220.595 71.456 1.00 164.23 98 SER A C 1
ATOM 477 O O . SER A 1 98 ? 288.547 219.796 70.577 1.00 164.18 98 SER A O 1
ATOM 479 N N . GLU A 1 99 ? 287.120 221.329 71.424 1.00 165.02 99 GLU A N 1
ATOM 480 C CA . GLU A 1 99 ? 286.174 221.261 70.322 1.00 165.74 99 GLU A CA 1
ATOM 481 C C . GLU A 1 99 ? 286.788 220.926 68.976 1.00 165.94 99 GLU A C 1
ATOM 482 O O . GLU A 1 99 ? 286.144 220.306 68.125 1.00 165.97 99 GLU A O 1
ATOM 483 N N . ASP A 1 100 ? 288.031 221.348 68.775 1.00 166.40 100 ASP A N 1
ATOM 484 C CA . ASP A 1 100 ? 288.739 221.064 67.536 1.00 166.94 100 ASP A CA 1
ATOM 485 C C . ASP A 1 100 ? 289.118 219.583 67.538 1.00 167.23 100 ASP A C 1
ATOM 486 O O . ASP A 1 100 ? 288.846 218.860 66.576 1.00 167.68 100 ASP A O 1
ATOM 488 N N . LYS A 1 101 ? 289.738 219.142 68.633 1.00 167.24 101 LYS A N 1
ATOM 489 C CA . LYS A 1 101 ? 290.142 217.746 68.806 1.00 166.75 101 LYS A CA 1
ATOM 490 C C . LYS A 1 101 ? 288.902 216.851 68.913 1.00 166.24 101 LYS A C 1
ATOM 491 O O . LYS A 1 101 ? 288.991 215.625 68.780 1.00 166.61 101 LYS A O 1
ATOM 493 N N . LYS A 1 102 ? 287.754 217.492 69.150 1.00 165.22 102 LYS A N 1
ATOM 494 C CA . LYS A 1 102 ? 286.449 216.837 69.284 1.00 164.12 102 LYS A CA 1
ATOM 495 C C . LYS A 1 102 ? 286.135 215.940 68.080 1.00 163.34 102 LYS A C 1
ATOM 496 O O . LYS A 1 102 ? 285.357 214.989 68.190 1.00 163.60 102 LYS A O 1
ATOM 502 N N . LYS A 1 103 ? 286.734 216.253 66.931 1.00 162.26 103 LYS A N 1
ATOM 503 C CA . LYS A 1 103 ? 286.539 215.460 65.717 1.00 161.09 103 LYS A CA 1
ATOM 504 C C . LYS A 1 103 ? 287.230 214.106 65.894 1.00 160.04 103 LYS A C 1
ATOM 505 O O . LYS A 1 103 ? 288.235 213.819 65.238 1.00 160.44 103 LYS A O 1
ATOM 507 N N . ILE A 1 104 ? 286.674 213.287 66.788 1.00 158.68 104 ILE A N 1
ATOM 508 C CA . ILE A 1 104 ? 287.210 211.966 67.130 1.00 156.87 104 ILE A CA 1
ATOM 509 C C . ILE A 1 104 ? 287.417 210.986 65.980 1.00 155.47 104 ILE A C 1
ATOM 510 O O . ILE A 1 104 ? 286.462 210.373 65.498 1.00 155.29 104 ILE A O 1
ATOM 515 N N . LYS A 1 105 ? 288.667 210.817 65.563 1.00 153.85 105 LYS A N 1
ATOM 516 C CA . LYS A 1 105 ? 288.981 209.865 64.510 1.00 152.28 105 LYS A CA 1
ATOM 517 C C . LYS A 1 105 ? 288.760 208.484 65.122 1.00 151.14 105 LYS A C 1
ATOM 518 O O . LYS A 1 105 ? 289.345 208.152 66.154 1.00 151.03 105 LYS A O 1
ATOM 520 N N . ASP A 1 106 ? 287.900 207.690 64.495 1.00 149.71 106 ASP A N 1
ATOM 521 C CA . ASP A 1 106 ? 287.580 206.356 64.990 1.00 148.02 106 ASP A CA 1
ATOM 522 C C . ASP A 1 106 ? 288.594 205.302 64.546 1.00 146.59 106 ASP A C 1
ATOM 523 O O . ASP A 1 106 ? 289.193 205.414 63.476 1.00 146.83 106 ASP A O 1
ATOM 528 N N . ILE A 1 107 ? 288.772 204.274 65.373 1.00 144.43 107 ILE A N 1
ATOM 529 C CA . ILE A 1 107 ? 289.715 203.197 65.085 1.00 142.11 107 ILE A CA 1
ATOM 530 C C . ILE A 1 107 ? 289.707 202.763 63.625 1.00 141.53 107 ILE A C 1
ATOM 531 O O . ILE A 1 107 ? 290.766 202.571 63.029 1.00 140.93 107 ILE A O 1
ATOM 536 N N . TYR A 1 108 ? 288.517 202.599 63.053 1.00 141.19 108 TYR A N 1
ATOM 537 C CA . TYR A 1 108 ? 288.396 202.208 61.650 1.00 140.89 108 TYR A CA 1
ATOM 538 C C . TYR A 1 108 ? 288.839 203.381 60.787 1.00 141.55 108 TYR A C 1
ATOM 539 O O . TYR A 1 108 ? 289.484 203.198 59.752 1.00 141.58 108 TYR A O 1
ATOM 548 N N . GLY A 1 109 ? 288.482 204.586 61.219 1.00 142.23 109 GLY A N 1
ATOM 549 C CA . GLY A 1 109 ? 288.869 205.775 60.491 1.00 143.69 109 GLY A CA 1
ATOM 550 C C . GLY A 1 109 ? 287.733 206.680 60.057 1.00 144.93 109 GLY A C 1
ATOM 551 O O . GLY A 1 109 ? 287.977 207.722 59.455 1.00 145.17 109 GLY A O 1
ATOM 552 N N . LYS A 1 110 ? 286.494 206.303 60.350 1.00 146.25 110 LYS A N 1
ATOM 553 C CA . LYS A 1 110 ? 285.360 207.135 59.956 1.00 147.52 110 LYS A CA 1
ATOM 554 C C . LYS A 1 110 ? 285.176 208.295 60.930 1.00 148.30 110 LYS A C 1
ATOM 555 O O . LYS A 1 110 ? 285.010 208.085 62.135 1.00 148.33 110 LYS A O 1
ATOM 557 N N . ASP A 1 111 ? 285.207 209.517 60.402 1.00 149.19 111 ASP A N 1
ATOM 558 C CA . ASP A 1 111 ? 285.053 210.721 61.219 1.00 149.77 111 ASP A CA 1
ATOM 559 C C . ASP A 1 111 ? 283.854 210.584 62.153 1.00 149.80 111 ASP A C 1
ATOM 560 O O . ASP A 1 111 ? 282.925 209.827 61.874 1.00 149.78 111 ASP A O 1
ATOM 565 N N . ALA A 1 112 ? 283.883 211.316 63.261 1.00 149.93 112 ALA A N 1
ATOM 566 C CA . ALA A 1 112 ? 282.802 211.282 64.242 1.00 150.21 112 ALA A CA 1
ATOM 567 C C . ALA A 1 112 ? 283.130 212.224 65.393 1.00 150.42 112 ALA A C 1
ATOM 568 O O . ALA A 1 112 ? 284.296 212.400 65.740 1.00 150.76 112 ALA A O 1
ATOM 570 N N . LEU A 1 113 ? 282.106 212.830 65.987 1.00 150.46 113 LEU A N 1
ATOM 571 C CA . LEU A 1 113 ? 282.332 213.754 67.094 1.00 150.37 113 LEU A CA 1
ATOM 572 C C . LEU A 1 113 ? 281.779 213.271 68.427 1.00 149.66 113 LEU A C 1
ATOM 573 O O . LEU A 1 113 ? 280.804 212.526 68.486 1.00 149.14 113 LEU A O 1
ATOM 578 N N . LEU A 1 114 ? 282.429 213.720 69.492 1.00 149.42 114 LEU A N 1
ATOM 579 C CA . LEU A 1 114 ? 282.071 213.372 70.857 1.00 149.51 114 LEU A CA 1
ATOM 580 C C . LEU A 1 114 ? 280.625 212.937 71.078 1.00 149.70 114 LEU A C 1
ATOM 581 O O . LEU A 1 114 ? 280.338 211.743 71.058 1.00 149.65 114 LEU A O 1
ATOM 586 N N . HIS A 1 115 ? 279.731 213.900 71.309 1.00 150.33 115 HIS A N 1
ATOM 587 C CA . HIS A 1 115 ? 278.303 213.635 71.540 1.00 150.51 115 HIS A CA 1
ATOM 588 C C . HIS A 1 115 ? 277.915 212.204 71.197 1.00 149.79 115 HIS A C 1
ATOM 589 O O . HIS A 1 115 ? 277.492 211.421 72.053 1.00 149.39 115 HIS A O 1
ATOM 596 N N . GLU A 1 116 ? 278.060 211.905 69.908 1.00 149.06 116 GLU A N 1
ATOM 597 C CA . GLU A 1 116 ? 277.750 210.612 69.309 1.00 148.04 116 GLU A CA 1
ATOM 598 C C . GLU A 1 116 ? 278.452 209.442 69.998 1.00 146.37 116 GLU A C 1
ATOM 599 O O . GLU A 1 116 ? 277.814 208.621 70.657 1.00 146.50 116 GLU A O 1
ATOM 605 N N . HIS A 1 117 ? 279.770 209.377 69.832 1.00 143.99 117 HIS A N 1
ATOM 606 C CA . HIS A 1 117 ? 280.584 208.310 70.400 1.00 141.41 117 HIS A CA 1
ATOM 607 C C . HIS A 1 117 ? 280.289 207.984 71.871 1.00 140.21 117 HIS A C 1
ATOM 608 O O . HIS A 1 117 ? 279.536 208.699 72.537 1.00 140.41 117 HIS A O 1
ATOM 615 N N . TYR A 1 118 ? 280.893 206.909 72.377 1.00 138.52 118 TYR A N 1
ATOM 616 C CA . TYR A 1 118 ? 280.651 206.489 73.755 1.00 136.51 118 TYR A CA 1
ATOM 617 C C . TYR A 1 118 ? 281.889 206.146 74.588 1.00 134.74 118 TYR A C 1
ATOM 618 O O . TYR A 1 118 ? 281.847 205.222 75.399 1.00 134.40 118 TYR A O 1
ATOM 620 N N . VAL A 1 119 ? 282.981 206.881 74.401 1.00 132.90 119 VAL A N 1
ATOM 621 C CA . VAL A 1 119 ? 284.191 206.641 75.182 1.00 131.28 119 VAL A CA 1
ATOM 622 C C . VAL A 1 119 ? 285.459 207.271 74.616 1.00 131.13 119 VAL A C 1
ATOM 623 O O . VAL A 1 119 ? 286.123 206.704 73.748 1.00 130.67 119 VAL A O 1
ATOM 627 N N . TYR A 1 120 ? 285.795 208.447 75.134 1.00 131.35 120 TYR A N 1
ATOM 628 C CA . TYR A 1 120 ? 286.988 209.173 74.716 1.00 131.13 120 TYR A CA 1
ATOM 629 C C . TYR A 1 120 ? 287.999 209.222 75.859 1.00 131.31 120 TYR A C 1
ATOM 630 O O . TYR A 1 120 ? 287.679 209.640 76.972 1.00 130.98 120 TYR A O 1
ATOM 639 N N . ALA A 1 121 ? 289.219 208.785 75.582 1.00 131.58 121 ALA A N 1
ATOM 640 C CA . ALA A 1 121 ? 290.266 208.815 76.583 1.00 131.94 121 ALA A CA 1
ATOM 641 C C . ALA A 1 121 ? 291.004 210.141 76.446 1.00 132.82 121 ALA A C 1
ATOM 642 O O . ALA A 1 121 ? 291.732 210.357 75.475 1.00 132.68 121 ALA A O 1
ATOM 644 N N . LYS A 1 122 ? 290.789 211.033 77.411 1.00 133.98 122 LYS A N 1
ATOM 645 C CA . LYS A 1 122 ? 291.437 212.342 77.428 1.00 135.50 122 LYS A CA 1
ATOM 646 C C . LYS A 1 122 ? 292.872 212.222 77.949 1.00 136.65 122 LYS A C 1
ATOM 647 O O . LYS A 1 122 ? 293.113 211.647 79.018 1.00 136.45 122 LYS A O 1
ATOM 649 N N . GLU A 1 123 ? 293.811 212.786 77.188 1.00 137.97 123 GLU A N 1
ATOM 650 C CA . GLU A 1 123 ? 295.239 212.731 77.511 1.00 138.92 123 GLU A CA 1
ATOM 651 C C . GLU A 1 123 ? 295.803 213.923 78.287 1.00 139.20 123 GLU A C 1
ATOM 652 O O . GLU A 1 123 ? 295.118 214.924 78.509 1.00 139.55 123 GLU A O 1
ATOM 658 N N . GLY A 1 124 ? 297.070 213.794 78.684 1.00 139.32 124 GLY A N 1
ATOM 659 C CA . GLY A 1 124 ? 297.756 214.835 79.432 1.00 139.35 124 GLY A CA 1
ATOM 660 C C . GLY A 1 124 ? 298.032 214.463 80.882 1.00 139.30 124 GLY A C 1
ATOM 661 O O . GLY A 1 124 ? 298.240 213.289 81.204 1.00 138.82 124 GLY A O 1
ATOM 662 N N . TYR A 1 125 ? 298.049 215.469 81.757 1.00 139.49 125 TYR A N 1
ATOM 663 C CA . TYR A 1 125 ? 298.279 215.250 83.185 1.00 139.40 125 TYR A CA 1
ATOM 664 C C . TYR A 1 125 ? 297.145 214.383 83.715 1.00 138.98 125 TYR A C 1
ATOM 665 O O . TYR A 1 125 ? 295.975 214.633 83.418 1.00 138.83 125 TYR A O 1
ATOM 667 N N . GLU A 1 126 ? 297.495 213.365 84.496 1.00 138.50 126 GLU A N 1
ATOM 668 C CA . GLU A 1 126 ? 296.497 212.453 85.037 1.00 137.54 126 GLU A CA 1
ATOM 669 C C . GLU A 1 126 ? 295.608 211.975 83.885 1.00 136.30 126 GLU A C 1
ATOM 670 O O . GLU A 1 126 ? 294.389 212.161 83.921 1.00 136.74 126 GLU A O 1
ATOM 672 N N . PRO A 1 127 ? 296.207 211.329 82.869 1.00 135.13 127 PRO A N 1
ATOM 673 C CA . PRO A 1 127 ? 295.445 210.854 81.707 1.00 133.47 127 PRO A CA 1
ATOM 674 C C . PRO A 1 127 ? 294.207 210.073 82.129 1.00 131.23 127 PRO A C 1
ATOM 675 O O . PRO A 1 127 ? 294.189 209.442 83.191 1.00 131.54 127 PRO A O 1
ATOM 679 N N . VAL A 1 128 ? 293.172 210.123 81.304 1.00 128.46 128 VAL A N 1
ATOM 680 C CA . VAL A 1 128 ? 291.941 209.436 81.641 1.00 126.37 128 VAL A CA 1
ATOM 681 C C . VAL A 1 128 ? 291.093 209.097 80.425 1.00 124.43 128 VAL A C 1
ATOM 682 O O . VAL A 1 128 ? 291.243 209.699 79.364 1.00 124.95 128 VAL A O 1
ATOM 686 N N . LEU A 1 129 ? 290.203 208.125 80.597 1.00 122.01 129 LEU A N 1
ATOM 687 C CA . LEU A 1 129 ? 289.293 207.707 79.542 1.00 118.79 129 LEU A CA 1
ATOM 688 C C . LEU A 1 129 ? 287.910 207.674 80.152 1.00 117.45 129 LEU A C 1
ATOM 689 O O . LEU A 1 129 ? 287.743 207.352 81.328 1.00 116.69 129 LEU A O 1
ATOM 694 N N . VAL A 1 130 ? 286.917 208.016 79.351 1.00 116.96 130 VAL A N 1
ATOM 695 C CA . VAL A 1 130 ? 285.553 208.013 79.829 1.00 117.60 130 VAL A CA 1
ATOM 696 C C . VAL A 1 130 ? 284.758 206.978 79.055 1.00 118.54 130 VAL A C 1
ATOM 697 O O . VAL A 1 130 ? 284.273 207.253 77.957 1.00 118.47 130 VAL A O 1
ATOM 701 N N . ILE A 1 131 ? 284.635 205.783 79.622 1.00 119.62 131 ILE A N 1
ATOM 702 C CA . ILE A 1 131 ? 283.881 204.713 78.981 1.00 120.81 131 ILE A CA 1
ATOM 703 C C . ILE A 1 131 ? 282.398 204.926 79.233 1.00 121.97 131 ILE A C 1
ATOM 704 O O . ILE A 1 131 ? 281.983 205.024 80.384 1.00 122.08 131 ILE A O 1
ATOM 709 N N . GLN A 1 132 ? 281.603 204.983 78.162 1.00 124.27 132 GLN A N 1
ATOM 710 C CA . GLN A 1 132 ? 280.154 205.177 78.293 1.00 126.67 132 GLN A CA 1
ATOM 711 C C . GLN A 1 132 ? 279.586 203.990 79.094 1.00 128.64 132 GLN A C 1
ATOM 712 O O . GLN A 1 132 ? 280.282 203.003 79.325 1.00 129.24 132 GLN A O 1
ATOM 718 N N . SER A 1 133 ? 278.334 204.094 79.526 1.00 131.49 133 SER A N 1
ATOM 719 C CA . SER A 1 133 ? 277.676 203.055 80.315 1.00 134.65 133 SER A CA 1
ATOM 720 C C . SER A 1 133 ? 276.532 202.379 79.549 1.00 136.94 133 SER A C 1
ATOM 721 O O . SER A 1 133 ? 275.689 203.057 78.962 1.00 137.23 133 SER A O 1
ATOM 724 N N . SER A 1 134 ? 276.504 201.045 79.559 1.00 139.14 134 SER A N 1
ATOM 725 C CA . SER A 1 134 ? 275.456 200.261 78.879 1.00 141.61 134 SER A CA 1
ATOM 726 C C . SER A 1 134 ? 275.686 198.735 79.043 1.00 142.69 134 SER A C 1
ATOM 727 O O . SER A 1 134 ? 276.764 198.221 78.731 1.00 142.99 134 SER A O 1
ATOM 730 N N . GLU A 1 135 ? 274.693 198.009 79.556 1.00 144.25 135 GLU A N 1
ATOM 731 C CA . GLU A 1 135 ? 274.833 196.550 79.712 1.00 145.41 135 GLU A CA 1
ATOM 732 C C . GLU A 1 135 ? 275.372 195.947 78.410 1.00 146.14 135 GLU A C 1
ATOM 733 O O . GLU A 1 135 ? 275.864 194.809 78.372 1.00 145.66 135 GLU A O 1
ATOM 735 N N . ASP A 1 136 ? 275.262 196.742 77.348 1.00 147.22 136 ASP A N 1
ATOM 736 C CA . ASP A 1 136 ? 275.715 196.355 76.025 1.00 148.31 136 ASP A CA 1
ATOM 737 C C . ASP A 1 136 ? 277.195 196.680 75.731 1.00 148.84 136 ASP A C 1
ATOM 738 O O . ASP A 1 136 ? 277.506 197.686 75.092 1.00 149.22 136 ASP A O 1
ATOM 743 N N . TYR A 1 137 ? 278.091 195.825 76.233 1.00 149.14 137 TYR A N 1
ATOM 744 C CA . TYR A 1 137 ? 279.536 195.912 75.998 1.00 148.97 137 TYR A CA 1
ATOM 745 C C . TYR A 1 137 ? 279.974 194.475 75.796 1.00 148.45 137 TYR A C 1
ATOM 746 O O . TYR A 1 137 ? 280.846 194.183 74.986 1.00 147.88 137 TYR A O 1
ATOM 755 N N . VAL A 1 138 ? 279.335 193.575 76.534 1.00 148.08 138 VAL A N 1
ATOM 756 C CA . VAL A 1 138 ? 279.601 192.146 76.413 1.00 147.06 138 VAL A CA 1
ATOM 757 C C . VAL A 1 138 ? 279.317 191.748 74.962 1.00 147.00 138 VAL A C 1
ATOM 758 O O . VAL A 1 138 ? 280.173 191.190 74.267 1.00 146.22 138 VAL A O 1
ATOM 762 N N . GLU A 1 139 ? 278.105 192.075 74.518 1.00 146.19 139 GLU A N 1
ATOM 763 C CA . GLU A 1 139 ? 277.661 191.769 73.173 1.00 144.51 139 GLU A CA 1
ATOM 764 C C . GLU A 1 139 ? 278.329 192.592 72.094 1.00 143.22 139 GLU A C 1
ATOM 765 O O . GLU A 1 139 ? 279.195 192.080 71.393 1.00 143.37 139 GLU A O 1
ATOM 766 N N . ASN A 1 140 ? 277.927 193.854 71.947 1.00 142.06 140 ASN A N 1
ATOM 767 C CA . ASN A 1 140 ? 278.515 194.722 70.931 1.00 141.16 140 ASN A CA 1
ATOM 768 C C . ASN A 1 140 ? 280.015 194.472 70.912 1.00 140.07 140 ASN A C 1
ATOM 769 O O . ASN A 1 140 ? 280.667 194.539 71.953 1.00 140.11 140 ASN A O 1
ATOM 774 N N . THR A 1 141 ? 280.551 194.173 69.730 1.00 138.83 141 THR A N 1
ATOM 775 C CA . THR A 1 141 ? 281.975 193.868 69.572 1.00 137.40 141 THR A CA 1
ATOM 776 C C . THR A 1 141 ? 282.787 194.981 68.937 1.00 135.45 141 THR A C 1
ATOM 777 O O . THR A 1 141 ? 283.936 194.764 68.557 1.00 135.37 141 THR A O 1
ATOM 781 N N . GLU A 1 142 ? 282.198 196.165 68.821 1.00 133.55 142 GLU A N 1
ATOM 782 C CA . GLU A 1 142 ? 282.878 197.296 68.206 1.00 131.98 142 GLU A CA 1
ATOM 783 C C . GLU A 1 142 ? 283.270 198.331 69.261 1.00 130.12 142 GLU A C 1
ATOM 784 O O . GLU A 1 142 ? 284.453 198.623 69.463 1.00 129.49 142 GLU A O 1
ATOM 790 N N . LYS A 1 143 ? 282.269 198.889 69.933 1.00 128.37 143 LYS A N 1
ATOM 791 C CA . LYS A 1 143 ? 282.520 199.856 70.991 1.00 126.29 143 LYS A CA 1
ATOM 792 C C . LYS A 1 143 ? 283.153 199.025 72.092 1.00 124.27 143 LYS A C 1
ATOM 793 O O . LYS A 1 143 ? 283.031 199.323 73.279 1.00 125.23 143 LYS A O 1
ATOM 795 N N . ALA A 1 144 ? 283.803 197.951 71.668 1.00 120.92 144 ALA A N 1
ATOM 796 C CA . ALA A 1 144 ? 284.476 197.033 72.560 1.00 117.68 144 ALA A CA 1
ATOM 797 C C . ALA A 1 144 ? 285.882 197.003 72.037 1.00 115.11 144 ALA A C 1
ATOM 798 O O . ALA A 1 144 ? 286.826 196.699 72.755 1.00 114.91 144 ALA A O 1
ATOM 800 N N . LEU A 1 145 ? 286.009 197.307 70.755 1.00 112.52 145 LEU A N 1
ATOM 801 C CA . LEU A 1 145 ? 287.313 197.348 70.136 1.00 110.33 145 LEU A CA 1
ATOM 802 C C . LEU A 1 145 ? 287.789 198.749 70.402 1.00 108.60 145 LEU A C 1
ATOM 803 O O . LEU A 1 145 ? 288.914 198.969 70.841 1.00 109.20 145 LEU A O 1
ATOM 808 N N . ASN A 1 146 ? 286.914 199.709 70.156 1.00 106.42 146 ASN A N 1
ATOM 809 C CA . ASN A 1 146 ? 287.295 201.081 70.391 1.00 104.27 146 ASN A CA 1
ATOM 810 C C . ASN A 1 146 ? 287.765 201.256 71.835 1.00 102.10 146 ASN A C 1
ATOM 811 O O . ASN A 1 146 ? 288.900 201.678 72.069 1.00 101.99 146 ASN A O 1
ATOM 816 N N . VAL A 1 147 ? 286.921 200.906 72.802 1.00 99.17 147 VAL A N 1
ATOM 817 C CA . VAL A 1 147 ? 287.326 201.044 74.197 1.00 96.39 147 VAL A CA 1
ATOM 818 C C . VAL A 1 147 ? 288.664 200.362 74.414 1.00 95.70 147 VAL A C 1
ATOM 819 O O . VAL A 1 147 ? 289.335 200.597 75.406 1.00 95.29 147 VAL A O 1
ATOM 823 N N . TYR A 1 148 ? 289.059 199.509 73.484 1.00 95.25 148 TYR A N 1
ATOM 824 C CA . TYR A 1 148 ? 290.337 198.850 73.618 1.00 95.76 148 TYR A CA 1
ATOM 825 C C . TYR A 1 148 ? 291.349 199.623 72.810 1.00 96.71 148 TYR A C 1
ATOM 826 O O . TYR A 1 148 ? 292.505 199.762 73.212 1.00 97.44 148 TYR A O 1
ATOM 835 N N . TYR A 1 149 ? 290.904 200.135 71.668 1.00 96.97 149 TYR A N 1
ATOM 836 C CA . TYR A 1 149 ? 291.769 200.913 70.798 1.00 97.44 149 TYR A CA 1
ATOM 837 C C . TYR A 1 149 ? 292.357 202.021 71.626 1.00 96.52 149 TYR A C 1
ATOM 838 O O . TYR A 1 149 ? 293.573 202.150 71.774 1.00 95.90 149 TYR A O 1
ATOM 847 N N . GLU A 1 150 ? 291.457 202.823 72.169 1.00 95.79 150 GLU A N 1
ATOM 848 C CA . GLU A 1 150 ? 291.851 203.935 72.994 1.00 94.74 150 GLU A CA 1
ATOM 849 C C . GLU A 1 150 ? 292.742 203.435 74.107 1.00 91.78 150 GLU A C 1
ATOM 850 O O . GLU A 1 150 ? 293.933 203.742 74.135 1.00 91.90 150 GLU A O 1
ATOM 856 N N . ILE A 1 151 ? 292.182 202.636 75.006 1.00 87.36 151 ILE A N 1
ATOM 857 C CA . ILE A 1 151 ? 292.968 202.137 76.118 1.00 84.95 151 ILE A CA 1
ATOM 858 C C . ILE A 1 151 ? 294.249 201.471 75.664 1.00 83.57 151 ILE A C 1
ATOM 859 O O . ILE A 1 151 ? 294.941 200.851 76.459 1.00 82.27 151 ILE A O 1
ATOM 864 N N . GLY A 1 152 ? 294.550 201.590 74.379 1.00 83.07 152 GLY A N 1
ATOM 865 C CA . GLY A 1 152 ? 295.773 201.044 73.843 1.00 84.99 152 GLY A CA 1
ATOM 866 C C . GLY A 1 152 ? 296.648 202.211 73.463 1.00 86.37 152 GLY A C 1
ATOM 867 O O . GLY A 1 152 ? 297.853 202.214 73.705 1.00 85.60 152 GLY A O 1
ATOM 868 N N . LYS A 1 153 ? 296.020 203.210 72.853 1.00 89.18 153 LYS A N 1
ATOM 869 C CA . LYS A 1 153 ? 296.715 204.419 72.456 1.00 92.24 153 LYS A CA 1
ATOM 870 C C . LYS A 1 153 ? 297.258 204.949 73.757 1.00 92.27 153 LYS A C 1
ATOM 871 O O . LYS A 1 153 ? 298.432 205.287 73.864 1.00 92.55 153 LYS A O 1
ATOM 877 N N . ILE A 1 154 ? 296.377 204.987 74.752 1.00 93.36 154 ILE A N 1
ATOM 878 C CA . ILE A 1 154 ? 296.708 205.428 76.103 1.00 95.04 154 ILE A CA 1
ATOM 879 C C . ILE A 1 154 ? 297.771 204.476 76.674 1.00 95.55 154 ILE A C 1
ATOM 880 O O . ILE A 1 154 ? 298.029 204.451 77.878 1.00 95.16 154 ILE A O 1
ATOM 885 N N . LEU A 1 155 ? 298.382 203.690 75.794 1.00 96.65 155 LEU A N 1
ATOM 886 C CA . LEU A 1 155 ? 299.396 202.737 76.200 1.00 97.82 155 LEU A CA 1
ATOM 887 C C . LEU A 1 155 ? 300.622 202.895 75.312 1.00 99.51 155 LEU A C 1
ATOM 888 O O . LEU A 1 155 ? 301.726 202.549 75.702 1.00 99.45 155 LEU A O 1
ATOM 893 N N . SER A 1 156 ? 300.429 203.441 74.122 1.00 101.66 156 SER A N 1
ATOM 894 C CA . SER A 1 156 ? 301.534 203.599 73.189 1.00 104.33 156 SER A CA 1
ATOM 895 C C . SER A 1 156 ? 302.213 204.967 73.216 1.00 106.67 156 SER A C 1
ATOM 896 O O . SER A 1 156 ? 303.425 205.066 73.0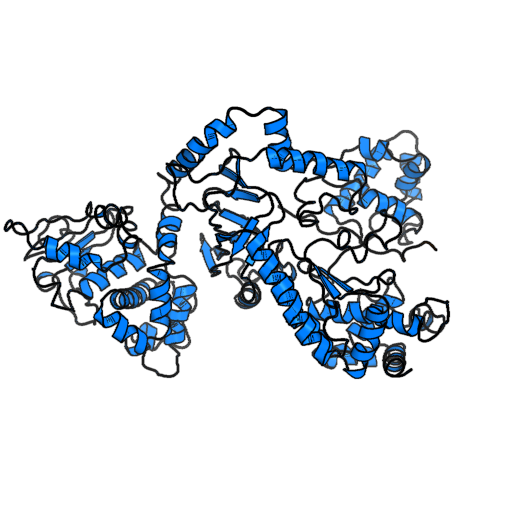13 1.00 107.56 156 SER A O 1
ATOM 899 N N . ARG A 1 157 ? 301.436 206.024 73.441 1.00 108.99 157 ARG A N 1
ATOM 900 C CA . ARG A 1 157 ? 301.991 207.376 73.490 1.00 110.42 157 ARG A CA 1
ATOM 901 C C . ARG A 1 157 ? 302.307 207.778 74.925 1.00 110.49 157 ARG A C 1
ATOM 902 O O . ARG A 1 157 ? 303.173 208.618 75.171 1.00 110.58 157 ARG A O 1
ATOM 910 N N . ASP A 1 158 ? 301.591 207.183 75.873 1.00 110.45 158 ASP A N 1
ATOM 911 C CA . ASP A 1 158 ? 301.811 207.481 77.279 1.00 110.13 158 ASP A CA 1
ATOM 912 C C . ASP A 1 158 ? 302.628 206.384 77.954 1.00 108.64 158 ASP A C 1
ATOM 913 O O . ASP A 1 158 ? 303.816 206.235 77.689 1.00 108.12 158 ASP A O 1
ATOM 918 N N . ILE A 1 159 ? 301.987 205.618 78.825 1.00 106.47 159 ILE A N 1
ATOM 919 C CA . ILE A 1 159 ? 302.666 204.558 79.548 1.00 104.60 159 ILE A CA 1
ATOM 920 C C . ILE A 1 159 ? 303.879 204.052 78.804 1.00 103.68 159 ILE A C 1
ATOM 921 O O . ILE A 1 159 ? 304.997 204.438 79.116 1.00 102.95 159 ILE A O 1
ATOM 926 N N . LEU A 1 160 ? 303.651 203.188 77.818 1.00 103.45 160 LEU A N 1
ATOM 927 C CA . LEU A 1 160 ? 304.737 202.601 77.033 1.00 102.34 160 LEU A CA 1
ATOM 928 C C . LEU A 1 160 ? 305.419 203.642 76.161 1.00 101.62 160 LEU A C 1
ATOM 929 O O . LEU A 1 160 ? 305.481 203.505 74.939 1.00 101.98 160 LEU A O 1
ATOM 931 N N . SER A 1 161 ? 305.912 204.691 76.812 1.00 101.11 161 SER A N 1
ATOM 932 C CA . SER A 1 161 ? 306.634 205.770 76.155 1.00 100.18 161 SER A CA 1
ATOM 933 C C . SER A 1 161 ? 307.602 206.367 77.162 1.00 98.84 161 SER A C 1
ATOM 934 O O . SER A 1 161 ? 308.751 206.646 76.838 1.00 98.52 161 SER A O 1
ATOM 937 N N . LYS A 1 162 ? 307.136 206.554 78.393 1.00 97.16 162 LYS A N 1
ATOM 938 C CA . LYS A 1 162 ? 307.992 207.091 79.440 1.00 95.22 162 LYS A CA 1
ATOM 939 C C . LYS A 1 162 ? 309.157 206.146 79.663 1.00 93.29 162 LYS A C 1
ATOM 940 O O . LYS A 1 162 ? 309.975 206.357 80.552 1.00 92.97 162 LYS A O 1
ATOM 946 N N . ILE A 1 163 ? 309.210 205.082 78.874 1.00 91.15 163 ILE A N 1
ATOM 947 C CA . ILE A 1 163 ? 310.319 204.159 78.956 1.00 89.85 163 ILE A CA 1
ATOM 948 C C . ILE A 1 163 ? 311.064 204.412 77.675 1.00 89.47 163 ILE A C 1
ATOM 949 O O . ILE A 1 163 ? 312.276 204.554 77.666 1.00 89.66 163 ILE A O 1
ATOM 954 N N . ASN A 1 164 ? 310.306 204.458 76.591 1.00 90.08 164 ASN A N 1
ATOM 955 C CA . ASN A 1 164 ? 310.818 204.764 75.264 1.00 91.72 164 ASN A CA 1
ATOM 956 C C . ASN A 1 164 ? 310.019 204.144 74.133 1.00 91.38 164 ASN A C 1
ATOM 957 O O . ASN A 1 164 ? 310.486 204.081 72.991 1.00 93.14 164 ASN A O 1
ATOM 962 N N . GLN A 1 165 ? 308.813 203.688 74.471 1.00 90.64 165 GLN A N 1
ATOM 963 C CA . GLN A 1 165 ? 307.847 203.140 73.512 1.00 88.38 165 GLN A CA 1
ATOM 964 C C . GLN A 1 165 ? 308.334 201.978 72.663 1.00 85.88 165 GLN A C 1
ATOM 965 O O . GLN A 1 165 ? 309.224 201.238 73.077 1.00 84.45 165 GLN A O 1
ATOM 967 N N . PRO A 1 166 ? 307.730 201.778 71.487 1.00 84.60 166 PRO A N 1
ATOM 968 C CA . PRO A 1 166 ? 308.165 200.677 70.642 1.00 83.97 166 PRO A CA 1
ATOM 969 C C . PRO A 1 166 ? 309.452 201.109 70.040 1.00 83.80 166 PRO A C 1
ATOM 970 O O . PRO A 1 166 ? 309.456 202.020 69.222 1.00 83.24 166 PRO A O 1
ATOM 974 N N . TYR A 1 167 ? 310.555 200.498 70.430 1.00 83.34 167 TYR A N 1
ATOM 975 C CA . TYR A 1 167 ? 311.778 200.959 69.832 1.00 82.11 167 TYR A CA 1
ATOM 976 C C . TYR A 1 167 ? 312.077 200.105 68.618 1.00 82.68 167 TYR A C 1
ATOM 977 O O . TYR A 1 167 ? 311.278 200.074 67.695 1.00 81.04 167 TYR A O 1
ATOM 986 N N . GLN A 1 168 ? 313.200 199.403 68.610 1.00 83.56 168 GLN A N 1
ATOM 987 C CA . GLN A 1 168 ? 313.549 198.597 67.451 1.00 84.85 168 GLN A CA 1
ATOM 988 C C . GLN A 1 168 ? 312.611 197.435 67.235 1.00 84.59 168 GLN A C 1
ATOM 989 O O . GLN A 1 168 ? 312.247 197.119 66.104 1.00 85.70 168 GLN A O 1
ATOM 995 N N . LYS A 1 169 ? 312.236 196.784 68.325 1.00 85.82 169 LYS A N 1
ATOM 996 C CA . LYS A 1 169 ? 311.327 195.652 68.252 1.00 86.22 169 LYS A CA 1
ATOM 997 C C . LYS A 1 169 ? 310.117 195.934 67.350 1.00 85.71 169 LYS A C 1
ATOM 998 O O . LYS A 1 169 ? 310.146 195.722 66.125 1.00 83.77 169 LYS A O 1
ATOM 1000 N N . PHE A 1 170 ? 309.056 196.423 67.981 1.00 85.83 170 PHE A N 1
ATOM 1001 C CA . PHE A 1 170 ? 307.817 196.725 67.299 1.00 86.76 170 PHE A CA 1
ATOM 1002 C C . PHE A 1 170 ? 308.043 197.474 66.005 1.00 87.02 170 PHE A C 1
ATOM 1003 O O . PHE A 1 170 ? 307.093 197.830 65.328 1.00 86.42 170 PHE A O 1
ATOM 1011 N N . LEU A 1 171 ? 309.294 197.738 65.663 1.00 88.36 171 LEU A N 1
ATOM 1012 C CA . LEU A 1 171 ? 309.557 198.431 64.419 1.00 90.97 171 LEU A CA 1
ATOM 1013 C C . LEU A 1 171 ? 309.520 197.386 63.339 1.00 93.80 171 LEU A C 1
ATOM 1014 O O . LEU A 1 171 ? 308.698 197.444 62.425 1.00 94.78 171 LEU A O 1
ATOM 1019 N N . ASP A 1 172 ? 310.416 196.417 63.453 1.00 96.85 172 ASP A N 1
ATOM 1020 C CA . ASP A 1 172 ? 310.484 195.347 62.476 1.00 100.07 172 ASP A CA 1
ATOM 1021 C C . ASP A 1 172 ? 309.085 194.828 62.196 1.00 100.94 172 ASP A C 1
ATOM 1022 O O . ASP A 1 172 ? 308.542 195.031 61.110 1.00 100.53 172 ASP A O 1
ATOM 1027 N N . VAL A 1 173 ? 308.506 194.156 63.181 1.00 102.23 173 VAL A N 1
ATOM 1028 C CA . VAL A 1 173 ? 307.149 193.673 63.056 1.00 103.19 173 VAL A CA 1
ATOM 1029 C C . VAL A 1 173 ? 306.452 194.737 62.233 1.00 104.14 173 VAL A C 1
ATOM 1030 O O . VAL A 1 173 ? 306.004 194.505 61.119 1.00 103.57 173 VAL A O 1
ATOM 1034 N N . LEU A 1 174 ? 306.419 195.930 62.805 1.00 106.44 174 LEU A N 1
ATOM 1035 C CA . LEU A 1 174 ? 305.807 197.099 62.204 1.00 108.86 174 LEU A CA 1
ATOM 1036 C C . LEU A 1 174 ? 306.262 197.362 60.774 1.00 110.72 174 LEU A C 1
ATOM 1037 O O . LEU A 1 174 ? 305.893 198.374 60.176 1.00 110.73 174 LEU A O 1
ATOM 1042 N N . ASN A 1 175 ? 307.068 196.466 60.224 1.00 113.11 175 ASN A N 1
ATOM 1043 C CA . ASN A 1 175 ? 307.517 196.640 58.855 1.00 116.72 175 ASN A CA 1
ATOM 1044 C C . ASN A 1 175 ? 307.570 195.333 58.082 1.00 118.86 175 ASN A C 1
ATOM 1045 O O . ASN A 1 175 ? 307.089 195.252 56.951 1.00 119.38 175 ASN A O 1
ATOM 1050 N N . THR A 1 176 ? 308.155 194.305 58.683 1.00 120.75 176 THR A N 1
ATOM 1051 C CA . THR A 1 176 ? 308.241 193.023 58.006 1.00 122.52 176 THR A CA 1
ATOM 1052 C C . THR A 1 176 ? 306.877 192.709 57.420 1.00 123.26 176 THR A C 1
ATOM 1053 O O . THR A 1 176 ? 306.769 192.023 56.410 1.00 122.92 176 THR A O 1
ATOM 1057 N N . ILE A 1 177 ? 305.838 193.242 58.055 1.00 124.43 177 ILE A N 1
ATOM 1058 C CA . ILE A 1 177 ? 304.474 193.041 57.596 1.00 126.00 177 ILE A CA 1
ATOM 1059 C C . ILE A 1 177 ? 304.055 194.193 56.696 1.00 128.07 177 ILE A C 1
ATOM 1060 O O . ILE A 1 177 ? 302.921 194.234 56.224 1.00 128.49 177 ILE A O 1
ATOM 1065 N N . LYS A 1 178 ? 304.966 195.139 56.485 1.00 129.93 178 LYS A N 1
ATOM 1066 C CA . LYS A 1 178 ? 304.710 196.266 55.596 1.00 132.37 178 LYS A CA 1
ATOM 1067 C C . LYS A 1 178 ? 305.229 195.839 54.243 1.00 134.38 178 LYS A C 1
ATOM 1068 O O . LYS A 1 178 ? 304.771 196.313 53.208 1.00 134.60 178 LYS A O 1
ATOM 1074 N N . ASN A 1 179 ? 306.217 194.954 54.257 1.00 137.15 179 ASN A N 1
ATOM 1075 C CA . ASN A 1 179 ? 306.771 194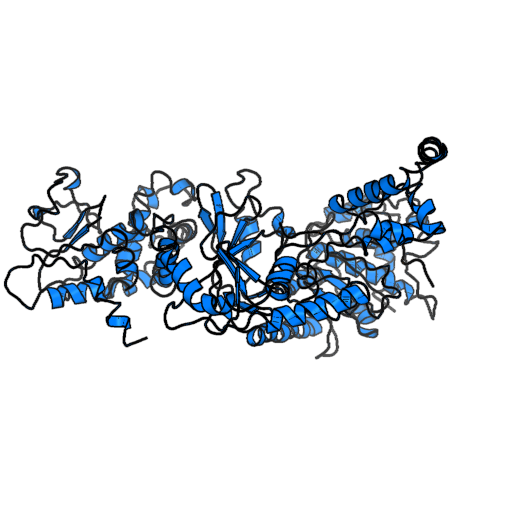.439 53.017 1.00 140.53 179 ASN A CA 1
ATOM 1076 C C . ASN A 1 179 ? 306.831 192.916 53.067 1.00 142.18 179 ASN A C 1
ATOM 1077 O O . ASN A 1 179 ? 307.896 192.309 52.937 1.00 142.41 179 ASN A O 1
ATOM 1082 N N . ALA A 1 180 ? 305.661 192.317 53.276 1.00 144.75 180 ALA A N 1
ATOM 1083 C CA . ALA A 1 180 ? 305.503 190.866 53.321 1.00 147.07 180 ALA A CA 1
ATOM 1084 C C . ALA A 1 180 ? 304.903 190.412 51.986 1.00 148.41 180 ALA A C 1
ATOM 1085 O O . ALA A 1 180 ? 304.317 191.222 51.254 1.00 148.79 180 ALA A O 1
ATOM 1087 N N . SER A 1 181 ? 305.049 189.125 51.674 1.00 149.47 181 SER A N 1
ATOM 1088 C CA . SER A 1 181 ? 304.539 188.560 50.423 1.00 149.98 181 SER A CA 1
ATOM 1089 C C . SER A 1 181 ? 303.083 188.936 50.116 1.00 150.36 181 SER A C 1
ATOM 1090 O O . SER A 1 181 ? 302.808 189.652 49.145 1.00 150.40 181 SER A O 1
ATOM 1093 N N . ASP A 1 182 ? 302.154 188.456 50.939 1.00 150.47 182 ASP A N 1
ATOM 1094 C CA . ASP A 1 182 ? 300.739 188.748 50.728 1.00 150.51 182 ASP A CA 1
ATOM 1095 C C . ASP A 1 182 ? 300.398 190.200 51.081 1.00 149.88 182 ASP A C 1
ATOM 1096 O O . ASP A 1 182 ? 300.003 190.513 52.206 1.00 149.53 182 ASP A O 1
ATOM 1101 N N . SER A 1 183 ? 300.563 191.088 50.108 1.00 149.22 183 SER A N 1
ATOM 1102 C CA . SER A 1 183 ? 300.260 192.497 50.309 1.00 148.78 183 SER A CA 1
ATOM 1103 C C . SER A 1 183 ? 298.843 192.631 50.861 1.00 147.95 183 SER A C 1
ATOM 1104 O O . SER A 1 183 ? 297.901 192.930 50.128 1.00 147.73 183 SER A O 1
ATOM 1107 N N . ASP A 1 184 ? 298.699 192.399 52.160 1.00 147.20 184 ASP A N 1
ATOM 1108 C CA . ASP A 1 184 ? 297.401 192.478 52.805 1.00 146.98 184 ASP A CA 1
ATOM 1109 C C . ASP A 1 184 ? 297.526 192.979 54.238 1.00 146.22 184 ASP A C 1
ATOM 1110 O O . ASP A 1 184 ? 296.801 193.887 54.651 1.00 145.90 184 ASP A O 1
ATOM 1115 N N . GLY A 1 185 ? 298.441 192.380 54.996 1.00 145.15 185 GLY A N 1
ATOM 1116 C CA . GLY A 1 185 ? 298.648 192.781 56.376 1.00 143.43 185 GLY A CA 1
ATOM 1117 C C . GLY A 1 185 ? 298.484 194.279 56.516 1.00 142.37 185 GLY A C 1
ATOM 1118 O O . GLY A 1 185 ? 297.632 194.753 57.274 1.00 142.10 185 GLY A O 1
ATOM 1119 N N . GLN A 1 186 ? 299.298 195.018 55.762 1.00 141.29 186 GLN A N 1
ATOM 1120 C CA . GLN A 1 186 ? 299.265 196.478 55.764 1.00 139.97 186 GLN A CA 1
ATOM 1121 C C . GLN A 1 186 ? 297.819 196.918 55.788 1.00 138.92 186 GLN A C 1
ATOM 1122 O O . GLN A 1 186 ? 297.326 197.468 56.771 1.00 138.79 186 GLN A O 1
ATOM 1128 N N . ASP A 1 187 ? 297.160 196.655 54.668 1.00 137.86 187 ASP A N 1
ATOM 1129 C CA . ASP A 1 187 ? 295.763 196.983 54.448 1.00 136.81 187 ASP A CA 1
ATOM 1130 C C . ASP A 1 187 ? 294.956 197.002 55.741 1.00 135.27 187 ASP A C 1
ATOM 1131 O O . ASP A 1 187 ? 294.029 197.802 55.899 1.00 134.66 187 ASP A O 1
ATOM 1136 N N . LEU A 1 188 ? 295.318 196.124 56.668 1.00 133.42 188 LEU A N 1
ATOM 1137 C CA . LEU A 1 188 ? 294.602 196.035 57.924 1.00 131.83 188 LEU A CA 1
ATOM 1138 C C . LEU A 1 188 ? 294.819 197.230 58.847 1.00 131.62 188 LEU A C 1
ATOM 1139 O O . LEU A 1 188 ? 293.850 197.851 59.291 1.00 131.97 188 LEU A O 1
ATOM 1144 N N . LEU A 1 189 ? 296.077 197.558 59.137 1.00 131.09 189 LEU A N 1
ATOM 1145 C CA . LEU A 1 189 ? 296.370 198.666 60.046 1.00 130.50 189 LEU A CA 1
ATOM 1146 C C . LEU A 1 189 ? 297.451 199.660 59.599 1.00 131.08 189 LEU A C 1
ATOM 1147 O O . LEU A 1 189 ? 298.563 199.641 60.120 1.00 130.99 189 LEU A O 1
ATOM 1152 N N . PHE A 1 190 ? 297.113 200.544 58.662 1.00 132.35 190 PHE A N 1
ATOM 1153 C CA . PHE A 1 190 ? 298.063 201.546 58.170 1.00 133.80 190 PHE A CA 1
ATOM 1154 C C . PHE A 1 190 ? 297.419 202.833 57.650 1.00 135.07 190 PHE A C 1
ATOM 1155 O O . PHE A 1 190 ? 296.418 203.310 58.185 1.00 134.92 190 PHE A O 1
ATOM 1163 N N . THR A 1 191 ? 298.037 203.387 56.605 1.00 137.17 191 THR A N 1
ATOM 1164 C CA . THR A 1 191 ? 297.584 204.608 55.931 1.00 139.50 191 THR A CA 1
ATOM 1165 C C . THR A 1 191 ? 298.542 204.957 54.794 1.00 140.36 191 THR A C 1
ATOM 1166 O O . THR A 1 191 ? 299.681 204.481 54.774 1.00 140.14 191 THR A O 1
ATOM 1170 N N . ASN A 1 192 ? 298.080 205.792 53.861 1.00 141.74 192 ASN A N 1
ATOM 1171 C CA . ASN A 1 192 ? 298.907 206.209 52.728 1.00 142.89 192 ASN A CA 1
ATOM 1172 C C . ASN A 1 192 ? 300.312 206.500 53.257 1.00 142.29 192 ASN A C 1
ATOM 1173 O O . ASN A 1 192 ? 301.318 206.060 52.691 1.00 141.97 192 ASN A O 1
ATOM 1178 N N . GLN A 1 193 ? 300.366 207.225 54.367 1.00 141.38 193 GLN A N 1
ATOM 1179 C CA . GLN A 1 193 ? 301.635 207.561 54.974 1.00 140.97 193 GLN A CA 1
ATOM 1180 C C . GLN A 1 193 ? 302.474 206.295 55.109 1.00 140.38 193 GLN A C 1
ATOM 1181 O O . GLN A 1 193 ? 303.374 206.050 54.304 1.00 140.40 193 GLN A O 1
ATOM 1187 N N . LEU A 1 194 ? 302.147 205.478 56.106 1.00 139.55 194 LEU A N 1
ATOM 1188 C CA . LEU A 1 194 ? 302.889 204.251 56.389 1.00 138.56 194 LEU A CA 1
ATOM 1189 C C . LEU A 1 194 ? 302.829 203.181 55.298 1.00 137.95 194 LEU A C 1
ATOM 1190 O O . LEU A 1 194 ? 303.791 202.439 55.091 1.00 137.58 194 LEU A O 1
ATOM 1192 N N . LYS A 1 195 ? 301.704 203.101 54.601 1.00 137.36 195 LYS A N 1
ATOM 1193 C CA . LYS A 1 195 ? 301.544 202.097 53.561 1.00 137.26 195 LYS A CA 1
ATOM 1194 C C . LYS A 1 195 ? 302.316 202.424 52.288 1.00 137.36 195 LYS A C 1
ATOM 1195 O O . LYS A 1 195 ? 303.026 201.574 51.747 1.00 136.84 195 LYS A O 1
ATOM 1197 N N . GLU A 1 196 ? 302.171 203.660 51.822 1.00 137.90 196 GLU A N 1
ATOM 1198 C CA . GLU A 1 196 ? 302.815 204.115 50.592 1.00 138.46 196 GLU A CA 1
ATOM 1199 C C . GLU A 1 196 ? 304.309 204.383 50.723 1.00 138.79 196 GLU A C 1
ATOM 1200 O O . GLU A 1 196 ? 305.089 204.032 49.835 1.00 138.57 196 GLU A O 1
ATOM 1202 N N . HIS A 1 197 ? 304.698 205.027 51.817 1.00 139.15 197 HIS A N 1
ATOM 1203 C CA . HIS A 1 197 ? 306.098 205.344 52.061 1.00 139.44 197 HIS A CA 1
ATOM 1204 C C . HIS A 1 197 ? 307.020 204.317 51.399 1.00 140.30 197 HIS A C 1
ATOM 1205 O O . HIS A 1 197 ? 306.798 203.114 51.500 1.00 140.39 197 HIS A O 1
ATOM 1212 N N . PRO A 1 198 ? 308.073 204.804 50.735 1.00 141.35 198 PRO A N 1
ATOM 1213 C CA . PRO A 1 198 ? 309.084 204.027 50.003 1.00 141.78 198 PRO A CA 1
ATOM 1214 C C . PRO A 1 198 ? 309.505 202.690 50.602 1.00 142.24 198 PRO A C 1
ATOM 1215 O O . PRO A 1 198 ? 308.725 201.737 50.647 1.00 142.09 198 PRO A O 1
ATOM 1219 N N . THR A 1 199 ? 310.760 202.628 51.031 1.00 142.83 199 THR A N 1
ATOM 1220 C CA . THR A 1 199 ? 311.320 201.421 51.615 1.00 143.07 199 THR A CA 1
ATOM 1221 C C . THR A 1 199 ? 310.565 201.011 52.864 1.00 143.41 199 THR A C 1
ATOM 1222 O O . THR A 1 199 ? 309.340 200.872 52.852 1.00 143.02 199 THR A O 1
ATOM 1226 N N . ASP A 1 200 ? 311.316 200.818 53.945 1.00 143.73 200 ASP A N 1
ATOM 1227 C CA . ASP A 1 200 ? 310.741 200.411 55.218 1.00 143.45 200 ASP A CA 1
ATOM 1228 C C . ASP A 1 200 ? 311.065 201.385 56.342 1.00 141.88 200 ASP A C 1
ATOM 1229 O O . ASP A 1 200 ? 311.895 202.287 56.197 1.00 141.68 200 ASP A O 1
ATOM 1234 N N . PHE A 1 201 ? 310.400 201.171 57.467 1.00 139.87 201 PHE A N 1
ATOM 1235 C CA . PHE A 1 201 ? 310.556 202.007 58.636 1.00 137.94 201 PHE A CA 1
ATOM 1236 C C . PHE A 1 201 ? 311.922 201.829 59.282 1.00 136.73 201 PHE A C 1
ATOM 1237 O O . PHE A 1 201 ? 312.352 200.711 59.572 1.00 136.19 201 PHE A O 1
ATOM 1245 N N . SER A 1 202 ? 312.599 202.955 59.487 1.00 135.35 202 SER A N 1
ATOM 1246 C CA . SER A 1 202 ? 313.926 202.981 60.084 1.00 133.72 202 SER A CA 1
ATOM 1247 C C . SER A 1 202 ? 313.973 203.872 61.309 1.00 132.57 202 SER A C 1
ATOM 1248 O O . SER A 1 202 ? 313.695 205.063 61.226 1.00 131.94 202 SER A O 1
ATOM 1251 N N . VAL A 1 203 ? 314.338 203.273 62.437 1.00 131.73 203 VAL A N 1
ATOM 1252 C CA . VAL A 1 203 ? 314.460 203.961 63.716 1.00 130.66 203 VAL A CA 1
ATOM 1253 C C . VAL A 1 203 ? 314.035 205.411 63.639 1.00 130.37 203 VAL A C 1
ATOM 1254 O O . VAL A 1 203 ? 312.933 205.775 64.044 1.00 129.77 203 VAL A O 1
ATOM 1258 N N . GLU A 1 204 ? 314.943 206.225 63.111 1.00 130.87 204 GLU A N 1
ATOM 1259 C CA . GLU A 1 204 ? 314.753 207.659 62.941 1.00 131.76 204 GLU A CA 1
ATOM 1260 C C . GLU A 1 204 ? 313.284 207.980 62.716 1.00 130.60 204 GLU A C 1
ATOM 1261 O O . GLU A 1 204 ? 312.771 208.976 63.218 1.00 130.71 204 GLU A O 1
ATOM 1267 N N . PHE A 1 205 ? 312.623 207.113 61.955 1.00 129.51 205 PHE A N 1
ATOM 1268 C CA . PHE A 1 205 ? 311.210 207.238 61.616 1.00 128.16 205 PHE A CA 1
ATOM 1269 C C . PHE A 1 205 ? 310.368 207.517 62.858 1.00 127.95 205 PHE A C 1
ATOM 1270 O O . PHE A 1 205 ? 309.290 208.108 62.775 1.00 126.75 205 PHE A O 1
ATOM 1278 N N . LEU A 1 206 ? 310.870 207.090 64.011 1.00 128.65 206 LEU A N 1
ATOM 1279 C CA . LEU A 1 206 ? 310.176 207.343 65.256 1.00 130.35 206 LEU A CA 1
ATOM 1280 C C . LEU A 1 206 ? 310.247 208.825 65.593 1.00 131.73 206 LEU A C 1
ATOM 1281 O O . LEU A 1 206 ? 310.003 209.227 66.735 1.00 132.01 206 LEU A O 1
ATOM 1282 N N . GLU A 1 207 ? 310.601 209.638 64.597 1.00 132.69 207 GLU A N 1
ATOM 1283 C CA . GLU A 1 207 ? 310.698 211.087 64.765 1.00 133.23 207 GLU A CA 1
ATOM 1284 C C . GLU A 1 207 ? 309.282 211.631 64.878 1.00 133.48 207 GLU A C 1
ATOM 1285 O O . GLU A 1 207 ? 308.448 211.050 65.575 1.00 133.80 207 GLU A O 1
ATOM 1287 N N . GLN A 1 208 ? 309.001 212.732 64.189 1.00 133.53 208 GLN A N 1
ATOM 1288 C CA . GLN A 1 208 ? 307.660 213.306 64.236 1.00 133.54 208 GLN A CA 1
ATOM 1289 C C . GLN A 1 208 ? 306.636 212.402 63.528 1.00 132.08 208 GLN A C 1
ATOM 1290 O O . GLN A 1 208 ? 305.900 212.831 62.632 1.00 132.34 208 GLN A O 1
ATOM 1296 N N . ASN A 1 209 ? 306.613 211.140 63.960 1.00 129.48 209 ASN A N 1
ATOM 1297 C CA . ASN A 1 209 ? 305.713 210.119 63.441 1.00 126.55 209 ASN A CA 1
ATOM 1298 C C . ASN A 1 209 ? 305.225 209.270 64.601 1.00 124.89 209 ASN A C 1
ATOM 1299 O O . ASN A 1 209 ? 304.292 208.478 64.467 1.00 124.04 209 ASN A O 1
ATOM 1304 N N . SER A 1 210 ? 305.876 209.442 65.745 1.00 123.32 210 SER A N 1
ATOM 1305 C CA . SER A 1 210 ? 305.520 208.710 66.950 1.00 122.22 210 SER A CA 1
ATOM 1306 C C . SER A 1 210 ? 304.020 208.811 67.169 1.00 121.57 210 SER A C 1
ATOM 1307 O O . SER A 1 210 ? 303.426 208.006 67.888 1.00 120.76 210 SER A O 1
ATOM 1310 N N . ASN A 1 211 ? 303.423 209.812 66.528 1.00 121.43 211 ASN A N 1
ATOM 1311 C CA . ASN A 1 211 ? 301.991 210.075 66.617 1.00 120.97 211 ASN A CA 1
ATOM 1312 C C . ASN A 1 211 ? 301.218 209.243 65.599 1.00 120.27 211 ASN A C 1
ATOM 1313 O O . ASN A 1 211 ? 300.001 209.390 65.468 1.00 120.74 211 ASN A O 1
ATOM 1315 N N . GLU A 1 212 ? 301.936 208.383 64.878 1.00 118.65 212 GLU A N 1
ATOM 1316 C CA . GLU A 1 212 ? 301.333 207.498 63.884 1.00 116.53 212 GLU A CA 1
ATOM 1317 C C . GLU A 1 212 ? 301.606 206.063 64.322 1.00 113.52 212 GLU A C 1
ATOM 1318 O O . GLU A 1 212 ? 300.681 205.264 64.482 1.00 112.57 212 GLU A O 1
ATOM 1324 N N . VAL A 1 213 ? 302.881 205.743 64.526 1.00 110.20 213 VAL A N 1
ATOM 1325 C CA . VAL A 1 213 ? 303.254 204.409 64.974 1.00 106.87 213 VAL A CA 1
ATOM 1326 C C . VAL A 1 213 ? 302.382 204.100 66.177 1.00 105.55 213 VAL A C 1
ATOM 1327 O O . VAL A 1 213 ? 301.631 203.128 66.183 1.00 105.46 213 VAL A O 1
ATOM 1331 N N . GLN A 1 214 ? 302.476 204.958 67.186 1.00 103.81 214 GLN A N 1
ATOM 1332 C CA . GLN A 1 214 ? 301.709 204.799 68.410 1.00 102.27 214 GLN A CA 1
ATOM 1333 C C . GLN A 1 214 ? 300.339 204.241 68.086 1.00 101.13 214 GLN A C 1
ATOM 1334 O O . GLN A 1 214 ? 299.864 203.326 68.743 1.00 100.95 214 GLN A O 1
ATOM 1336 N N . GLU A 1 215 ? 299.707 204.790 67.059 1.00 100.07 215 GLU A N 1
ATOM 1337 C CA . GLU A 1 215 ? 298.396 204.308 66.659 1.00 99.52 215 GLU A CA 1
ATOM 1338 C C . GLU A 1 215 ? 298.513 202.871 66.122 1.00 97.96 215 GLU A C 1
ATOM 1339 O O . GLU A 1 215 ? 297.939 201.935 66.685 1.00 97.72 215 GLU A O 1
ATOM 1341 N N . VAL A 1 216 ? 299.256 202.692 65.035 1.00 94.99 216 VAL A N 1
ATOM 1342 C CA . VAL A 1 216 ? 299.440 201.360 64.486 1.00 91.74 216 VAL A CA 1
ATOM 1343 C C . VAL A 1 216 ? 299.705 200.395 65.632 1.00 90.01 216 VAL A C 1
ATOM 1344 O O . VAL A 1 216 ? 299.215 199.278 65.637 1.00 89.77 216 VAL A O 1
ATOM 1348 N N . PHE A 1 217 ? 300.475 200.833 66.616 1.00 88.98 217 PHE A N 1
ATOM 1349 C CA . PHE A 1 217 ? 300.745 199.980 67.754 1.00 88.16 217 PHE A CA 1
ATOM 1350 C C . PHE A 1 217 ? 299.436 199.693 68.464 1.00 88.51 217 PHE A C 1
ATOM 1351 O O . PHE A 1 217 ? 299.158 198.566 68.860 1.00 89.15 217 PHE A O 1
ATOM 1359 N N . ALA A 1 218 ? 298.640 200.732 68.649 1.00 88.75 218 ALA A N 1
ATOM 1360 C CA . ALA A 1 218 ? 297.360 200.578 69.316 1.00 89.63 218 ALA A CA 1
ATOM 1361 C C . ALA A 1 218 ? 296.533 199.548 68.564 1.00 89.76 218 ALA A C 1
ATOM 1362 O O . ALA A 1 218 ? 296.292 198.451 69.065 1.00 89.24 218 ALA A O 1
ATOM 1364 N N . LYS A 1 219 ? 296.112 199.910 67.354 1.00 90.42 219 LYS A N 1
ATOM 1365 C CA . LYS A 1 219 ? 295.316 199.018 66.528 1.00 90.62 219 LYS A CA 1
ATOM 1366 C C . LYS A 1 219 ? 295.796 197.602 66.782 1.00 88.51 219 LYS A C 1
ATOM 1367 O O . LYS A 1 219 ? 295.017 196.729 67.141 1.00 88.97 219 LYS A O 1
ATOM 1373 N N . ALA A 1 220 ? 297.090 197.375 66.610 1.00 86.09 220 ALA A N 1
ATOM 1374 C CA . ALA A 1 220 ? 297.623 196.051 66.850 1.00 84.20 220 ALA A CA 1
ATOM 1375 C C . ALA A 1 220 ? 297.077 195.606 68.185 1.00 83.09 220 ALA A C 1
ATOM 1376 O O . ALA A 1 220 ? 296.301 194.658 68.268 1.00 82.19 220 ALA A O 1
ATOM 1378 N N . PHE A 1 221 ? 297.472 196.306 69.235 1.00 83.14 221 PHE A N 1
ATOM 1379 C CA . PHE A 1 221 ? 296.998 195.968 70.557 1.00 82.85 221 PHE A CA 1
ATOM 1380 C C . PHE A 1 221 ? 295.490 195.851 70.499 1.00 85.08 221 PHE A C 1
ATOM 1381 O O . PHE A 1 221 ? 294.929 194.761 70.658 1.00 85.71 221 PHE A O 1
ATOM 1389 N N . ALA A 1 222 ? 294.849 196.987 70.245 1.00 86.96 222 ALA A N 1
ATOM 1390 C CA . ALA A 1 222 ? 293.393 197.080 70.132 1.00 87.61 222 ALA A CA 1
ATOM 1391 C C . ALA A 1 222 ? 292.759 195.784 69.635 1.00 87.47 222 ALA A C 1
ATOM 1392 O O . ALA A 1 222 ? 291.683 195.385 70.075 1.00 86.16 222 ALA A O 1
ATOM 1394 N N . TYR A 1 223 ? 293.427 195.133 68.699 1.00 87.23 223 TYR A N 1
ATOM 1395 C CA . TYR A 1 223 ? 292.909 193.893 68.193 1.00 88.20 223 TYR A CA 1
ATOM 1396 C C . TYR A 1 223 ? 293.240 192.768 69.157 1.00 87.82 223 TYR A C 1
ATOM 1397 O O . TYR A 1 223 ? 292.406 192.395 69.973 1.00 87.25 223 TYR A O 1
ATOM 1406 N N . TYR A 1 224 ? 294.462 192.253 69.091 1.00 87.56 224 TYR A N 1
ATOM 1407 C CA . TYR A 1 224 ? 294.844 191.134 69.943 1.00 88.46 224 TYR A CA 1
ATOM 1408 C C . TYR A 1 224 ? 294.035 191.012 71.225 1.00 91.13 224 TYR A C 1
ATOM 1409 O O . TYR A 1 224 ? 293.706 189.907 71.650 1.00 92.47 224 TYR A O 1
ATOM 1418 N N . ILE A 1 225 ? 293.724 192.133 71.856 1.00 94.08 225 ILE A N 1
ATOM 1419 C CA . ILE A 1 225 ? 292.958 192.076 73.088 1.00 98.00 225 ILE A CA 1
ATOM 1420 C C . ILE A 1 225 ? 291.541 191.570 72.893 1.00 99.93 225 ILE A C 1
ATOM 1421 O O . ILE A 1 225 ? 291.105 190.680 73.614 1.00 100.29 225 ILE A O 1
ATOM 1426 N N . GLU A 1 226 ? 290.821 192.144 71.933 1.00 102.95 226 GLU A N 1
ATOM 1427 C CA . GLU A 1 226 ? 289.437 191.741 71.665 1.00 105.93 226 GLU A CA 1
ATOM 1428 C C . GLU A 1 226 ? 289.372 190.260 71.299 1.00 106.73 226 GLU A C 1
ATOM 1429 O O . GLU A 1 226 ? 290.000 189.824 70.333 1.00 107.21 226 GLU A O 1
ATOM 1435 N N . PRO A 1 227 ? 288.563 189.497 72.040 1.00 107.24 227 PRO A N 1
ATOM 1436 C CA . PRO A 1 227 ? 288.381 188.050 71.868 1.00 108.04 227 PRO A CA 1
ATOM 1437 C C . PRO A 1 227 ? 288.305 187.551 70.429 1.00 107.37 227 PRO A C 1
ATOM 1438 O O . PRO A 1 227 ? 289.082 186.687 70.028 1.00 107.29 227 PRO A O 1
ATOM 1442 N N . GLN A 1 228 ? 287.375 188.099 69.662 1.00 107.45 228 GLN A N 1
ATOM 1443 C CA . GLN A 1 228 ? 287.182 187.684 68.280 1.00 107.56 228 GLN A CA 1
ATOM 1444 C C . GLN A 1 228 ? 288.335 188.063 67.370 1.00 106.13 228 GLN A C 1
ATOM 1445 O O . GLN A 1 228 ? 288.762 187.267 66.538 1.00 106.31 228 GLN A O 1
ATOM 1451 N N . HIS A 1 229 ? 288.851 189.271 67.522 1.00 10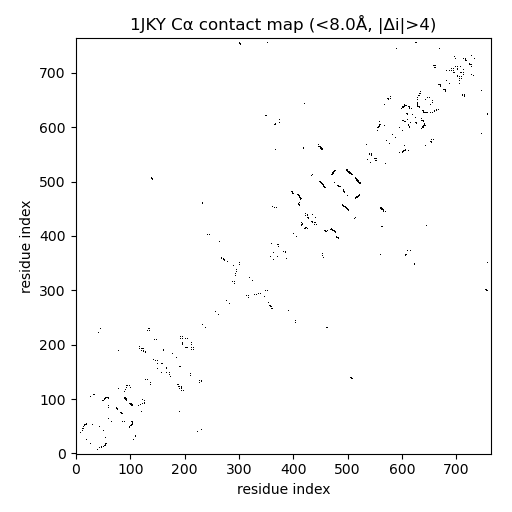4.66 229 HIS A N 1
ATOM 1452 C CA . HIS A 1 229 ? 289.918 189.702 66.641 1.00 103.60 229 HIS A CA 1
ATOM 1453 C C . HIS A 1 229 ? 291.294 189.079 66.827 1.00 103.23 229 HIS A C 1
ATOM 1454 O O . HIS A 1 229 ? 292.118 189.127 65.916 1.00 102.51 229 HIS A O 1
ATOM 1461 N N . ARG A 1 230 ? 291.554 188.492 67.989 1.00 103.37 230 ARG A N 1
ATOM 1462 C CA . ARG A 1 230 ? 292.831 187.817 68.172 1.00 103.01 230 ARG A CA 1
ATOM 1463 C C . ARG A 1 230 ? 292.875 186.851 66.993 1.00 102.86 230 ARG A C 1
ATOM 1464 O O . ARG A 1 230 ? 293.881 186.745 66.295 1.00 103.47 230 ARG A O 1
ATOM 1466 N N . ASP A 1 231 ? 291.745 186.182 66.759 1.00 102.76 231 ASP A N 1
ATOM 1467 C CA . ASP A 1 231 ? 291.601 185.224 65.669 1.00 101.19 231 ASP A CA 1
ATOM 1468 C C . ASP A 1 231 ? 291.799 185.902 64.320 1.00 98.75 231 ASP A C 1
ATOM 1469 O O . ASP A 1 231 ? 292.654 185.494 63.543 1.00 98.43 231 ASP A O 1
ATOM 1474 N N . VAL A 1 232 ? 291.009 186.930 64.035 1.00 96.51 232 VAL A N 1
ATOM 1475 C CA . VAL A 1 232 ? 291.134 187.602 62.755 1.00 95.98 232 VAL A CA 1
ATOM 1476 C C . VAL A 1 232 ? 292.520 188.174 62.575 1.00 96.24 232 VAL A C 1
ATOM 1477 O O . VAL A 1 232 ? 293.027 188.254 61.459 1.00 95.79 232 VAL A O 1
ATOM 1481 N N . LEU A 1 233 ? 293.133 188.595 63.672 1.00 97.79 233 LEU A N 1
ATOM 1482 C CA . LEU A 1 233 ? 294.479 189.140 63.590 1.00 99.85 233 LEU A CA 1
ATOM 1483 C C . LEU A 1 233 ? 295.314 187.949 63.173 1.00 101.35 233 LEU A C 1
ATOM 1484 O O . LEU A 1 233 ? 295.554 187.737 61.988 1.00 101.37 233 LEU A O 1
ATOM 1489 N N . GLN A 1 234 ? 295.724 187.168 64.167 1.00 103.87 234 GLN A N 1
ATOM 1490 C CA . GLN A 1 234 ? 296.485 185.940 63.979 1.00 106.74 234 GLN A CA 1
ATOM 1491 C C . GLN A 1 234 ? 296.733 185.592 62.515 1.00 108.54 234 GLN A C 1
ATOM 1492 O O . GLN A 1 234 ? 297.875 185.443 62.082 1.00 109.08 234 GLN A O 1
ATOM 1498 N N . LEU A 1 235 ? 295.651 185.460 61.758 1.00 110.77 235 LEU A N 1
ATOM 1499 C CA . LEU A 1 235 ? 295.743 185.117 60.350 1.00 112.91 235 LEU A CA 1
ATOM 1500 C C . LEU A 1 235 ? 296.116 186.281 59.439 1.00 113.90 235 LEU A C 1
ATOM 1501 O O . LEU A 1 235 ? 297.131 186.223 58.750 1.00 113.32 235 LEU A O 1
ATOM 1506 N N . TYR A 1 236 ? 295.291 187.324 59.421 1.00 116.02 236 TYR A N 1
ATOM 1507 C CA . TYR A 1 236 ? 295.549 188.490 58.575 1.00 118.74 236 TYR A CA 1
ATOM 1508 C C . TYR A 1 236 ? 296.913 189.143 58.853 1.00 118.35 236 TYR A C 1
ATOM 1509 O O . TYR A 1 236 ? 297.563 189.665 57.942 1.00 117.98 236 TYR A O 1
ATOM 1518 N N . ALA A 1 237 ? 297.336 189.116 60.116 1.00 118.01 237 ALA A N 1
ATOM 1519 C CA . ALA A 1 237 ? 298.604 189.718 60.525 1.00 116.97 237 ALA A CA 1
ATOM 1520 C C . ALA A 1 237 ? 299.595 188.689 61.031 1.00 116.15 237 ALA A C 1
ATOM 1521 O O . ALA A 1 237 ? 299.389 188.053 62.060 1.00 115.38 237 ALA A O 1
ATOM 1523 N N . PRO A 1 238 ? 300.697 188.533 60.317 1.00 116.27 238 PRO A N 1
ATOM 1524 C CA . PRO A 1 238 ? 301.711 187.565 60.724 1.00 116.78 238 PRO A CA 1
ATOM 1525 C C . PRO A 1 238 ? 302.318 187.928 62.076 1.00 116.48 238 PRO A C 1
ATOM 1526 O O . PRO A 1 238 ? 301.806 187.555 63.138 1.00 115.24 238 PRO A O 1
ATOM 1530 N N . GLU A 1 239 ? 303.414 188.676 61.993 1.00 116.96 239 GLU A N 1
ATOM 1531 C CA . GLU A 1 239 ? 304.196 189.123 63.136 1.00 117.05 239 GLU A CA 1
ATOM 1532 C C . GLU A 1 239 ? 303.469 190.044 64.106 1.00 115.80 239 GLU A C 1
ATOM 1533 O O . GLU A 1 239 ? 303.724 189.991 65.312 1.00 115.33 239 GLU A O 1
ATOM 1539 N N . ALA A 1 240 ? 302.583 190.895 63.591 1.00 114.56 240 ALA A N 1
ATOM 1540 C CA . ALA A 1 240 ? 301.830 191.792 64.458 1.00 113.43 240 ALA A CA 1
ATOM 1541 C C . ALA A 1 240 ? 301.380 190.967 65.654 1.00 113.03 240 ALA A C 1
ATOM 1542 O O . ALA A 1 240 ? 301.646 191.331 66.797 1.00 113.55 240 ALA A O 1
ATOM 1544 N N . PHE A 1 241 ? 300.732 189.836 65.376 1.00 112.69 241 PHE A N 1
ATOM 1545 C CA . PHE A 1 241 ? 300.240 188.942 66.421 1.00 111.56 241 PHE A CA 1
ATOM 1546 C C . PHE A 1 241 ? 301.302 188.691 67.472 1.00 112.31 241 PHE A C 1
ATOM 1547 O O . PHE A 1 241 ? 301.319 189.336 68.516 1.00 112.65 241 PHE A O 1
ATOM 1555 N N . ASN A 1 242 ? 302.195 187.752 67.189 1.00 113.23 242 ASN A N 1
ATOM 1556 C CA . ASN A 1 242 ? 303.255 187.414 68.128 1.00 114.10 242 ASN A CA 1
ATOM 1557 C C . ASN A 1 242 ? 303.777 188.577 68.958 1.00 114.21 242 ASN A C 1
ATOM 1558 O O . ASN A 1 242 ? 303.700 188.537 70.184 1.00 114.77 242 ASN A O 1
ATOM 1563 N N . TYR A 1 243 ? 304.314 189.609 68.313 1.00 113.84 243 TYR A N 1
ATOM 1564 C CA . TYR A 1 243 ? 304.828 190.732 69.088 1.00 113.07 243 TYR A CA 1
ATOM 1565 C C . TYR A 1 243 ? 303.744 191.169 70.048 1.00 110.52 243 TYR A C 1
ATOM 1566 O O . TYR A 1 243 ? 303.852 190.990 71.262 1.00 110.49 243 TYR A O 1
ATOM 1575 N N . MET A 1 244 ? 302.693 191.734 69.474 1.00 107.48 244 MET A N 1
ATOM 1576 C CA . MET A 1 244 ? 301.548 192.211 70.218 1.00 104.95 244 MET A CA 1
ATOM 1577 C C . MET A 1 244 ? 301.131 191.195 71.265 1.00 105.25 244 MET A C 1
ATOM 1578 O O . MET A 1 244 ? 300.566 191.549 72.292 1.00 104.21 244 MET A O 1
ATOM 1583 N N . ASP A 1 245 ? 301.403 189.925 70.990 1.00 107.15 245 ASP A N 1
ATOM 1584 C CA . ASP A 1 245 ? 301.088 188.852 71.923 1.00 109.83 245 ASP A CA 1
ATOM 1585 C C . ASP A 1 245 ? 302.133 188.909 73.009 1.00 110.88 245 ASP A C 1
ATOM 1586 O O . ASP A 1 245 ? 301.992 189.652 73.975 1.00 110.80 245 ASP A O 1
ATOM 1591 N N . LYS A 1 246 ? 303.182 188.112 72.823 1.00 112.18 246 LYS A N 1
ATOM 1592 C CA . LYS A 1 246 ? 304.311 188.033 73.740 1.00 113.32 246 LYS A CA 1
ATOM 1593 C C . LYS A 1 246 ? 304.181 189.163 74.743 1.00 113.14 246 LYS A C 1
ATOM 1594 O O . LYS A 1 246 ? 303.925 188.952 75.930 1.00 113.49 246 LYS A O 1
ATOM 1600 N N . PHE A 1 247 ? 304.324 190.371 74.213 1.00 112.19 247 PHE A N 1
ATOM 1601 C CA . PHE A 1 247 ? 304.252 191.611 74.968 1.00 111.21 247 PHE A CA 1
ATOM 1602 C C . PHE A 1 247 ? 303.041 191.810 75.890 1.00 110.89 247 PHE A C 1
ATOM 1603 O O . PHE A 1 247 ? 302.982 192.803 76.604 1.00 111.74 247 PHE A O 1
ATOM 1611 N N . ASN A 1 248 ? 302.088 190.884 75.906 1.00 109.91 248 ASN A N 1
ATOM 1612 C CA . ASN A 1 248 ? 300.921 191.070 76.760 1.00 109.79 248 ASN A CA 1
ATOM 1613 C C . ASN A 1 248 ? 300.764 190.062 77.866 1.00 111.14 248 ASN A C 1
ATOM 1614 O O . ASN A 1 248 ? 299.944 190.251 78.756 1.00 110.59 248 ASN A O 1
ATOM 1619 N N . GLU A 1 249 ? 301.527 188.983 77.799 1.00 114.10 249 GLU A N 1
ATOM 1620 C CA . GLU A 1 249 ? 301.452 187.943 78.811 1.00 118.23 249 GLU A CA 1
ATOM 1621 C C . GLU A 1 249 ? 302.781 187.214 78.843 1.00 118.79 249 GLU A C 1
ATOM 1622 O O . GLU A 1 249 ? 302.865 186.065 78.412 1.00 119.21 249 GLU A O 1
ATOM 1628 N N . GLN A 1 250 ? 303.815 187.885 79.353 1.00 119.35 250 GLN A N 1
ATOM 1629 C CA . GLN A 1 250 ? 305.165 187.317 79.422 1.00 119.41 250 GLN A CA 1
ATOM 1630 C C . GLN A 1 250 ? 306.215 188.430 79.295 1.00 117.40 250 GLN A C 1
ATOM 1631 O O . GLN A 1 250 ? 307.326 188.325 79.822 1.00 117.84 250 GLN A O 1
ATOM 1637 N N . GLU A 1 251 ? 305.847 189.490 78.583 1.00 114.25 251 GLU A N 1
ATOM 1638 C CA . GLU A 1 251 ? 306.720 190.630 78.364 1.00 110.79 251 GLU A CA 1
ATOM 1639 C C . GLU A 1 251 ? 306.213 191.856 79.116 1.00 107.62 251 GLU A C 1
ATOM 1640 O O . GLU A 1 251 ? 306.994 192.705 79.525 1.00 107.12 251 GLU A O 1
ATOM 1646 N N . ILE A 1 252 ? 304.903 191.957 79.295 1.00 104.44 252 ILE A N 1
ATOM 1647 C CA . ILE A 1 252 ? 304.361 193.097 80.008 1.00 101.58 252 ILE A CA 1
ATOM 1648 C C . ILE A 1 252 ? 305.043 193.208 81.344 1.00 100.64 252 ILE A C 1
ATOM 1649 O O . ILE A 1 252 ? 305.672 194.224 81.629 1.00 101.45 252 ILE A O 1
ATOM 1654 N N . ASN A 1 253 ? 304.930 192.153 82.147 1.00 99.01 253 ASN A N 1
ATOM 1655 C CA . ASN A 1 253 ? 305.544 192.103 83.476 1.00 96.70 253 ASN A CA 1
ATOM 1656 C C . ASN A 1 253 ? 306.718 193.075 83.580 1.00 94.44 253 ASN A C 1
ATOM 1657 O O . ASN A 1 253 ? 306.884 193.744 84.598 1.00 94.78 253 ASN A O 1
ATOM 1659 N N . LEU A 1 254 ? 307.522 193.142 82.519 1.00 91.15 254 LEU A N 1
ATOM 1660 C CA . LEU A 1 254 ? 308.667 194.037 82.462 1.00 87.01 254 LEU A CA 1
ATOM 1661 C C . LEU A 1 254 ? 308.204 195.472 82.361 1.00 85.29 254 LEU A C 1
ATOM 1662 O O . LEU A 1 254 ? 308.183 196.184 83.347 1.00 84.89 254 LEU A O 1
ATOM 1667 N N . SER A 1 255 ? 307.828 195.892 81.161 1.00 81.77 255 SER A N 1
ATOM 1668 C CA . SER A 1 255 ? 307.382 197.255 80.946 1.00 81.94 255 SER A CA 1
ATOM 1669 C C . SER A 1 255 ? 306.799 197.863 82.197 1.00 81.72 255 SER A C 1
ATOM 1670 O O . SER A 1 255 ? 307.025 199.028 82.478 1.00 82.21 255 SER A O 1
ATOM 1673 N N . LEU A 1 256 ? 306.030 197.095 82.946 1.00 81.23 256 LEU A N 1
ATOM 1674 C CA . LEU A 1 256 ? 305.479 197.647 84.167 1.00 82.16 256 LEU A CA 1
ATOM 1675 C C . LEU A 1 256 ? 306.634 198.025 85.057 1.00 81.19 256 LEU A C 1
ATOM 1676 O O . LEU A 1 256 ? 306.673 199.119 85.603 1.00 81.39 256 LEU A O 1
ATOM 1681 N N . GLU A 1 257 ? 307.583 197.114 85.199 1.00 81.73 257 GLU A N 1
ATOM 1682 C CA . GLU A 1 257 ? 308.722 197.362 86.060 1.00 82.77 257 GLU A CA 1
ATOM 1683 C C . GLU A 1 257 ? 309.748 198.351 85.488 1.00 82.77 257 GLU A C 1
ATOM 1684 O O . GLU A 1 257 ? 310.115 199.315 86.158 1.00 84.28 257 GLU A O 1
ATOM 1690 N N . GLU A 1 258 ? 310.217 198.146 84.264 1.00 84.06 258 GLU A N 1
ATOM 1691 C CA . GLU A 1 258 ? 311.159 199.111 83.709 1.00 83.63 258 GLU A CA 1
ATOM 1692 C C . GLU A 1 258 ? 310.427 200.436 83.578 1.00 82.68 258 GLU A C 1
ATOM 1693 O O . GLU A 1 258 ? 310.822 201.286 82.799 1.00 83.12 258 GLU A O 1
ATOM 1699 N N . LEU A 1 259 ? 309.333 200.585 84.318 1.00 81.62 259 LEU A N 1
ATOM 1700 C CA . LEU A 1 259 ? 308.539 201.811 84.328 1.00 81.74 259 LEU A CA 1
ATOM 1701 C C . LEU A 1 259 ? 308.346 202.198 85.782 1.00 82.60 259 LEU A C 1
ATOM 1702 O O . LEU A 1 259 ? 307.890 203.284 86.106 1.00 81.92 259 LEU A O 1
ATOM 1707 N N . LYS A 1 260 ? 308.664 201.272 86.665 1.00 84.10 260 LYS A N 1
ATOM 1708 C CA . LYS A 1 260 ? 308.586 201.547 88.078 1.00 87.09 260 LYS A CA 1
ATOM 1709 C C . LYS A 1 260 ? 309.950 202.143 88.347 1.00 89.30 260 LYS A C 1
ATOM 1710 O O . LYS A 1 260 ? 310.098 203.034 89.179 1.00 90.00 260 LYS A O 1
ATOM 1716 N N . ASP A 1 261 ? 310.953 201.643 87.630 1.00 90.96 261 ASP A N 1
ATOM 1717 C CA . ASP A 1 261 ? 312.296 202.164 87.788 1.00 93.01 261 ASP A CA 1
ATOM 1718 C C . ASP A 1 261 ? 312.316 203.606 87.338 1.00 94.95 261 ASP A C 1
ATOM 1719 O O . ASP A 1 261 ? 313.145 204.396 87.779 1.00 94.84 261 ASP A O 1
ATOM 1724 N N . GLN A 1 262 ? 311.394 203.956 86.455 1.00 96.97 262 GLN A N 1
ATOM 1725 C CA . GLN A 1 262 ? 311.334 205.324 85.992 1.00 99.46 262 GLN A CA 1
ATOM 1726 C C . GLN A 1 262 ? 310.940 206.177 87.184 1.00 101.50 262 GLN A C 1
ATOM 1727 O O . GLN A 1 262 ? 311.767 206.909 87.724 1.00 100.99 262 GLN A O 1
ATOM 1733 N N . ARG A 1 263 ? 309.680 206.077 87.605 1.00 104.99 263 ARG A N 1
ATOM 1734 C CA . ARG A 1 263 ? 309.236 206.817 88.780 1.00 108.11 263 ARG A CA 1
ATOM 1735 C C . ARG A 1 263 ? 310.270 206.427 89.840 1.00 106.77 263 ARG A C 1
ATOM 1736 O O . ARG A 1 263 ? 310.991 205.451 89.671 1.00 105.63 263 ARG A O 1
ATOM 1744 N N . MET A 1 264 ? 310.350 207.168 90.931 1.00 106.12 264 MET A N 1
ATOM 1745 C CA . MET A 1 264 ? 311.350 206.872 91.934 1.00 105.80 264 MET A CA 1
ATOM 1746 C C . MET A 1 264 ? 310.823 206.877 93.346 1.00 103.65 264 MET A C 1
ATOM 1747 O O . MET A 1 264 ? 311.452 206.325 94.234 1.00 102.34 264 MET A O 1
ATOM 1752 N N . LEU A 1 265 ? 309.669 207.498 93.561 1.00 101.50 265 LEU A N 1
ATOM 1753 C CA . LEU A 1 265 ? 309.090 207.550 94.900 1.00 99.71 265 LEU A CA 1
ATOM 1754 C C . LEU A 1 265 ? 308.868 206.140 95.400 1.00 96.53 265 LEU A C 1
ATOM 1755 O O . LEU A 1 265 ? 308.188 205.919 96.395 1.00 96.54 265 LEU A O 1
ATOM 1760 N N . SER A 1 266 ? 309.449 205.193 94.673 1.00 93.93 266 SER A N 1
ATOM 1761 C CA . SER A 1 266 ? 309.378 203.771 94.971 1.00 90.05 266 SER A CA 1
ATOM 1762 C C . SER A 1 266 ? 310.789 203.270 94.761 1.00 88.46 266 SER A C 1
ATOM 1763 O O . SER A 1 266 ? 311.290 202.445 95.520 1.00 88.51 266 SER A O 1
ATOM 1766 N N . ARG A 1 267 ? 311.423 203.786 93.712 1.00 85.64 267 ARG A N 1
ATOM 1767 C CA . ARG A 1 267 ? 312.784 203.415 93.368 1.00 82.93 267 ARG A CA 1
ATOM 1768 C C . ARG A 1 267 ? 313.571 203.237 94.638 1.00 81.75 267 ARG A C 1
ATOM 1769 O O . ARG A 1 267 ? 314.607 202.595 94.653 1.00 81.21 267 ARG A O 1
ATOM 1777 N N . TYR A 1 268 ? 313.069 203.851 95.704 1.00 81.60 268 TYR A N 1
ATOM 1778 C CA . TYR A 1 268 ? 313.685 203.751 97.013 1.00 82.92 268 TYR A CA 1
ATOM 1779 C C . TYR A 1 268 ? 312.919 202.671 97.737 1.00 83.42 268 TYR A C 1
ATOM 1780 O O . TYR A 1 268 ? 313.506 201.691 98.191 1.00 84.96 268 TYR A O 1
ATOM 1782 N N . GLU A 1 269 ? 311.602 202.842 97.831 1.00 85.08 269 GLU A N 1
ATOM 1783 C CA . GLU A 1 269 ? 310.772 201.854 98.511 1.00 86.28 269 GLU A CA 1
ATOM 1784 C C . GLU A 1 269 ? 311.457 200.506 98.351 1.00 85.19 269 GLU A C 1
ATOM 1785 O O . GLU A 1 269 ? 311.842 199.877 99.337 1.00 84.31 269 GLU A O 1
ATOM 1791 N N . LYS A 1 270 ? 311.646 200.093 97.101 1.00 84.33 270 LYS A N 1
ATOM 1792 C CA . LYS A 1 270 ? 312.313 198.841 96.809 1.00 82.89 270 LYS A CA 1
ATOM 1793 C C . LYS A 1 270 ? 313.564 198.846 97.652 1.00 83.81 270 LYS A C 1
ATOM 1794 O O . LYS A 1 270 ? 313.625 198.232 98.705 1.00 82.68 270 LYS A O 1
ATOM 1796 N N . TRP A 1 271 ? 314.557 199.576 97.183 1.00 86.92 271 TRP A N 1
ATOM 1797 C CA . TRP A 1 271 ? 315.808 199.688 97.899 1.00 89.77 271 TRP A CA 1
ATOM 1798 C C . TRP A 1 271 ? 315.582 199.443 99.369 1.00 89.29 271 TRP A C 1
ATOM 1799 O O . TRP A 1 271 ? 316.255 198.626 99.969 1.00 88.78 271 TRP A O 1
ATOM 1810 N N . GLU A 1 272 ? 314.629 200.153 99.957 1.00 90.31 272 GLU A N 1
ATOM 1811 C CA . GLU A 1 272 ? 314.379 199.987 101.381 1.00 91.46 272 GLU A CA 1
ATOM 1812 C C . GLU A 1 272 ? 314.030 198.544 101.718 1.00 90.67 272 GLU A C 1
ATOM 1813 O O . GLU A 1 272 ? 314.769 197.865 102.442 1.00 90.29 272 GLU A O 1
ATOM 1819 N N . LYS A 1 273 ? 312.907 198.081 101.171 1.00 89.19 273 LYS A N 1
ATOM 1820 C CA . LYS A 1 273 ? 312.407 196.727 101.415 1.00 86.48 273 LYS A CA 1
ATOM 1821 C C . LYS A 1 273 ? 313.490 195.673 101.250 1.00 85.22 273 LYS A C 1
ATOM 1822 O O . LYS A 1 273 ? 313.743 194.897 102.162 1.00 82.46 273 LYS A O 1
ATOM 1824 N N . ILE A 1 274 ? 314.138 195.664 100.093 1.00 84.67 274 ILE A N 1
ATOM 1825 C CA . ILE A 1 274 ? 315.178 194.685 99.816 1.00 84.60 274 ILE A CA 1
ATOM 1826 C C . ILE A 1 274 ? 316.266 194.737 100.878 1.00 85.97 274 ILE A C 1
ATOM 1827 O O . ILE A 1 274 ? 316.947 193.743 101.098 1.00 85.19 274 ILE A O 1
ATOM 1832 N N . LYS A 1 275 ? 316.435 195.884 101.538 1.00 87.90 275 LYS A N 1
ATOM 1833 C CA . LYS A 1 275 ? 317.436 195.989 102.597 1.00 90.73 275 LYS A CA 1
ATOM 1834 C C . LYS A 1 275 ? 316.817 195.289 103.784 1.00 93.57 275 LYS A C 1
ATOM 1835 O O . LYS A 1 275 ? 317.216 194.178 104.143 1.00 93.03 275 LYS A O 1
ATOM 1837 N N . GLN A 1 276 ? 315.820 195.948 104.371 1.00 97.20 276 GLN A N 1
ATOM 1838 C CA . GLN A 1 276 ? 315.088 195.410 105.511 1.00 101.04 276 GLN A CA 1
ATOM 1839 C C . GLN A 1 276 ? 315.468 193.962 105.695 1.00 101.05 276 GLN A C 1
ATOM 1840 O O . GLN A 1 276 ? 316.162 193.586 106.633 1.00 100.79 276 GLN A O 1
ATOM 1846 N N . HIS A 1 277 ? 315.002 193.152 104.763 1.00 101.68 277 HIS A N 1
ATOM 1847 C CA . HIS A 1 277 ? 315.284 191.746 104.792 1.00 102.51 277 HIS A CA 1
ATOM 1848 C C . HIS A 1 277 ? 316.768 191.587 105.026 1.00 102.02 277 HIS A C 1
ATOM 1849 O O . HIS A 1 277 ? 317.226 191.344 106.137 1.00 101.49 277 HIS A O 1
ATOM 1856 N N . TYR A 1 278 ? 317.525 191.753 103.960 1.00 102.42 278 TYR A N 1
ATOM 1857 C CA . TYR A 1 278 ? 318.960 191.620 104.041 1.00 103.73 278 TYR A CA 1
ATOM 1858 C C . TYR A 1 278 ? 319.585 192.413 105.169 1.00 105.90 278 TYR A C 1
ATOM 1859 O O . TYR A 1 278 ? 320.753 192.220 105.489 1.00 106.50 278 TYR A O 1
ATOM 1868 N N . GLN A 1 279 ? 318.823 193.303 105.784 1.00 108.67 279 GLN A N 1
ATOM 1869 C CA . GLN A 1 279 ? 319.415 194.127 106.824 1.00 111.23 279 GLN A CA 1
ATOM 1870 C C . GLN A 1 279 ? 320.017 193.352 107.971 1.00 110.74 279 GLN A C 1
ATOM 1871 O O . GLN A 1 279 ? 321.232 193.359 108.130 1.00 109.93 279 GLN A O 1
ATOM 1877 N N . HIS A 1 280 ? 319.184 192.688 108.767 1.00 110.46 280 HIS A N 1
ATOM 1878 C CA . HIS A 1 280 ? 319.717 191.950 109.901 1.00 111.79 280 HIS A CA 1
ATOM 1879 C C . HIS A 1 280 ? 321.006 191.252 109.516 1.00 111.03 280 HIS A C 1
ATOM 1880 O O . HIS A 1 280 ? 321.916 191.107 110.337 1.00 111.07 280 HIS A O 1
ATOM 1887 N N . TRP A 1 281 ? 321.088 190.799 108.272 1.00 109.80 281 TRP A N 1
ATOM 1888 C CA . TRP A 1 281 ? 322.308 190.137 107.852 1.00 108.56 281 TRP A CA 1
ATOM 1889 C C . TRP A 1 281 ? 323.464 191.117 107.943 1.00 109.76 281 TRP A C 1
ATOM 1890 O O . TRP A 1 281 ? 324.518 190.805 108.501 1.00 110.43 281 TRP A O 1
ATOM 1901 N N . SER A 1 282 ? 323.254 192.306 107.391 1.00 110.75 282 SER A N 1
ATOM 1902 C CA . SER A 1 282 ? 324.287 193.318 107.386 1.00 111.77 282 SER A CA 1
ATOM 1903 C C . SER A 1 282 ? 324.695 193.762 108.784 1.00 113.15 282 SER A C 1
ATOM 1904 O O . SER A 1 282 ? 325.851 194.108 108.995 1.00 113.44 282 SER A O 1
ATOM 1907 N N . ASP A 1 283 ? 323.759 193.752 109.733 1.00 114.79 283 ASP A N 1
ATOM 1908 C CA . ASP A 1 283 ? 324.063 194.156 111.109 1.00 116.50 283 ASP A CA 1
ATOM 1909 C C . ASP A 1 283 ? 325.219 193.363 111.696 1.00 117.76 283 ASP A C 1
ATOM 1910 O O . ASP A 1 283 ? 326.337 193.860 111.785 1.00 118.60 283 ASP A O 1
ATOM 1915 N N . SER A 1 284 ? 324.945 192.133 112.112 1.00 119.02 284 SER A N 1
ATOM 1916 C CA . SER A 1 284 ? 325.979 191.288 112.688 1.00 119.97 284 SER A CA 1
ATOM 1917 C C . SER A 1 284 ? 326.887 190.776 111.589 1.00 120.47 284 SER A C 1
ATOM 1918 O O . SER A 1 284 ? 326.440 190.081 110.679 1.00 119.82 284 SER A O 1
ATOM 1921 N N . LEU A 1 285 ? 328.163 191.126 111.666 1.00 121.81 285 LEU A N 1
ATOM 1922 C CA . LEU A 1 285 ? 329.112 190.671 110.669 1.00 123.69 285 LEU A CA 1
ATOM 1923 C C . LEU A 1 285 ? 330.504 190.672 111.268 1.00 124.79 285 LEU A C 1
ATOM 1924 O O . LEU A 1 285 ? 330.875 189.729 111.965 1.00 125.14 285 LEU A O 1
ATOM 1929 N N . SER A 1 286 ? 331.263 191.732 110.992 1.00 125.93 286 SER A N 1
ATOM 1930 C CA . SER A 1 286 ? 332.635 191.876 111.484 1.00 126.93 286 SER A CA 1
ATOM 1931 C C . SER A 1 286 ? 333.445 192.747 110.545 1.00 127.48 286 SER A C 1
ATOM 1932 O O . SER A 1 286 ? 333.109 192.897 109.367 1.00 127.56 286 SER A O 1
ATOM 1935 N N . GLU A 1 287 ? 334.524 193.313 111.075 1.00 128.25 287 GLU A N 1
ATOM 1936 C CA . GLU A 1 287 ? 335.403 194.149 110.275 1.00 128.19 287 GLU A CA 1
ATOM 1937 C C . GLU A 1 287 ? 336.102 193.212 109.317 1.00 127.69 287 GLU A C 1
ATOM 1938 O O . GLU A 1 287 ? 336.159 193.470 108.118 1.00 128.21 287 GLU A O 1
ATOM 1940 N N . GLU A 1 288 ? 336.622 192.111 109.849 1.00 126.73 288 GLU A N 1
ATOM 1941 C CA . GLU A 1 288 ? 337.296 191.135 109.008 1.00 125.42 288 GLU A CA 1
ATOM 1942 C C . GLU A 1 288 ? 336.331 190.867 107.871 1.00 124.10 288 GLU A C 1
ATOM 1943 O O . GLU A 1 288 ? 336.667 191.042 106.700 1.00 124.23 288 GLU A O 1
ATOM 1945 N N . GLY A 1 289 ? 335.113 190.480 108.243 1.00 121.95 289 GLY A N 1
ATOM 1946 C CA . GLY A 1 289 ? 334.075 190.189 107.274 1.00 118.45 289 GLY A CA 1
ATOM 1947 C C . GLY A 1 289 ? 333.843 191.359 106.347 1.00 115.94 289 GLY A C 1
ATOM 1948 O O . GLY A 1 289 ? 334.267 191.342 105.193 1.00 115.70 289 GLY A O 1
ATOM 1949 N N . ARG A 1 290 ? 333.179 192.389 106.851 1.00 113.31 290 ARG A N 1
ATOM 1950 C CA . ARG A 1 290 ? 332.911 193.560 106.035 1.00 111.12 290 ARG A CA 1
ATOM 1951 C C . ARG A 1 290 ? 334.214 194.005 105.363 1.00 108.68 290 ARG A C 1
ATOM 1952 O O . ARG A 1 290 ? 334.216 194.823 104.441 1.00 108.01 290 ARG A O 1
ATOM 1960 N N . GLY A 1 291 ? 335.319 193.432 105.826 1.00 106.42 291 GLY A N 1
ATOM 1961 C CA . GLY A 1 291 ? 336.629 193.767 105.306 1.00 103.56 291 GLY A CA 1
ATOM 1962 C C . GLY A 1 291 ? 336.897 193.285 103.901 1.00 101.84 291 GLY A C 1
ATOM 1963 O O . GLY A 1 291 ? 336.966 194.083 102.971 1.00 101.31 291 GLY A O 1
ATOM 1964 N N . LEU A 1 292 ? 337.065 191.976 103.746 1.00 100.56 292 LEU A N 1
ATOM 1965 C CA . LEU A 1 292 ? 337.331 191.397 102.429 1.00 98.14 292 LEU A CA 1
ATOM 1966 C C . LEU A 1 292 ? 336.132 191.632 101.526 1.00 96.23 292 LEU A C 1
ATOM 1967 O O . LEU A 1 292 ? 336.263 191.715 100.304 1.00 95.66 292 LEU A O 1
ATOM 1972 N N . LEU A 1 293 ? 334.962 191.762 102.144 1.00 93.58 293 LEU A N 1
ATOM 1973 C CA . LEU A 1 293 ? 333.746 192.037 101.408 1.00 90.95 293 LEU A CA 1
ATOM 1974 C C . LEU A 1 293 ? 334.078 193.295 100.611 1.00 90.85 293 LEU A C 1
ATOM 1975 O O . LEU A 1 293 ? 333.366 193.700 99.687 1.00 90.17 293 LEU A O 1
ATOM 1980 N N . LYS A 1 294 ? 335.191 193.908 100.998 1.00 91.03 294 LYS A N 1
ATOM 1981 C CA . LYS A 1 294 ? 335.703 195.099 100.345 1.00 90.96 294 LYS A CA 1
ATOM 1982 C C . LYS A 1 294 ? 336.890 194.663 99.502 1.00 89.60 294 LYS A C 1
ATOM 1983 O O . LYS A 1 294 ? 336.968 194.974 98.311 1.00 89.49 294 LYS A O 1
ATOM 1985 N N . LYS A 1 295 ? 337.809 193.932 100.132 1.00 88.33 295 LYS A N 1
ATOM 1986 C CA . LYS A 1 295 ? 338.992 193.444 99.440 1.00 87.31 295 LYS A CA 1
ATOM 1987 C C . LYS A 1 295 ? 338.539 192.974 98.070 1.00 86.64 295 LYS A C 1
ATOM 1988 O O . LYS A 1 295 ? 339.265 193.090 97.083 1.00 86.63 295 LYS A O 1
ATOM 1990 N N . LEU A 1 296 ? 337.309 192.468 98.029 1.00 86.93 296 LEU A N 1
ATOM 1991 C CA . LEU A 1 296 ? 336.690 191.961 96.809 1.00 87.42 296 LEU A CA 1
ATOM 1992 C C . LEU A 1 296 ? 336.207 193.111 95.967 1.00 88.27 296 LEU A C 1
ATOM 1993 O O . LEU A 1 296 ? 336.516 193.201 94.775 1.00 88.45 296 LEU A O 1
ATOM 1998 N N . GLN A 1 297 ? 335.422 193.972 96.608 1.00 89.31 297 GLN A N 1
ATOM 1999 C CA . GLN A 1 297 ? 334.848 195.147 95.978 1.00 89.68 297 GLN A CA 1
ATOM 2000 C C . GLN A 1 297 ? 335.918 195.889 95.179 1.00 91.59 297 GLN A C 1
ATOM 2001 O O . GLN A 1 297 ? 335.653 196.399 94.089 1.00 91.28 297 GLN A O 1
ATOM 2007 N N . ILE A 1 298 ? 337.133 195.918 95.726 1.00 93.69 298 ILE A N 1
ATOM 2008 C CA . ILE A 1 298 ? 338.272 196.584 95.094 1.00 94.64 298 ILE A CA 1
ATOM 2009 C C . ILE A 1 298 ? 339.541 195.763 95.203 1.00 95.46 298 ILE A C 1
ATOM 2010 O O . ILE A 1 298 ? 339.832 195.198 96.258 1.00 94.81 298 ILE A O 1
ATOM 2015 N N . PRO A 1 299 ? 340.339 195.730 94.133 1.00 96.69 299 PRO A N 1
ATOM 2016 C CA . PRO A 1 299 ? 341.579 194.955 94.167 1.00 97.51 299 PRO A CA 1
ATOM 2017 C C . PRO A 1 299 ? 342.514 195.605 95.173 1.00 100.17 299 PRO A C 1
ATOM 2018 O O . PRO A 1 299 ? 342.069 196.421 95.983 1.00 100.80 299 PRO A O 1
ATOM 2022 N N . ILE A 1 300 ? 343.785 195.220 95.145 1.00 102.09 300 ILE A N 1
ATOM 2023 C CA . ILE A 1 300 ? 344.799 195.802 96.020 1.00 103.93 300 ILE A CA 1
ATOM 2024 C C . ILE A 1 300 ? 346.104 195.687 95.241 1.00 107.37 300 ILE A C 1
ATOM 2025 O O . ILE A 1 300 ? 346.868 194.747 95.432 1.00 107.47 300 ILE A O 1
ATOM 2030 N N . GLU A 1 301 ? 346.334 196.632 94.332 1.00 111.99 301 GLU A N 1
ATOM 2031 C CA . GLU A 1 301 ? 347.531 196.621 93.488 1.00 117.60 301 GLU A CA 1
ATOM 2032 C C . GLU A 1 301 ? 348.759 196.042 94.190 1.00 121.12 301 GLU A C 1
ATOM 2033 O O . GLU A 1 301 ? 348.746 195.815 95.400 1.00 121.69 301 GLU A O 1
ATOM 2039 N N . PRO A 1 302 ? 349.845 195.810 93.450 1.00 124.56 302 PRO A N 1
ATOM 2040 C CA . PRO A 1 302 ? 351.026 195.25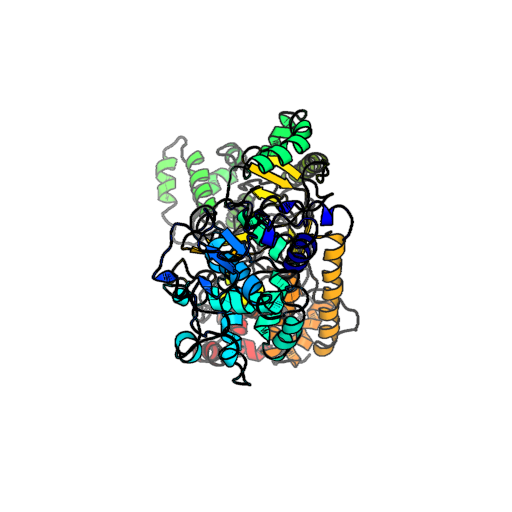6 94.110 1.00 128.58 302 PRO A CA 1
ATOM 2041 C C . PRO A 1 302 ? 351.581 196.253 95.116 1.00 131.96 302 PRO A C 1
ATOM 2042 O O . PRO A 1 302 ? 350.881 197.162 95.563 1.00 132.57 302 PRO A O 1
ATOM 2046 N N . LYS A 1 303 ? 352.841 196.075 95.478 1.00 135.91 303 LYS A N 1
ATOM 2047 C CA . LYS A 1 303 ? 353.486 196.981 96.411 1.00 139.94 303 LYS A CA 1
ATOM 2048 C C . LYS A 1 303 ? 354.622 197.671 95.649 1.00 142.10 303 LYS A C 1
ATOM 2049 O O . LYS A 1 303 ? 354.925 197.294 94.516 1.00 143.01 303 LYS A O 1
ATOM 2055 N N . LYS A 1 304 ? 355.236 198.686 96.248 1.00 144.00 304 LYS A N 1
ATOM 2056 C CA . LYS A 1 304 ? 356.321 199.402 95.584 1.00 145.45 304 LYS A CA 1
ATOM 2057 C C . LYS A 1 304 ? 357.677 198.743 95.828 1.00 146.51 304 LYS A C 1
ATOM 2058 O O . LYS A 1 304 ? 358.285 198.189 94.910 1.00 146.36 304 LYS A O 1
ATOM 2064 N N . ASP A 1 305 ? 358.143 198.810 97.072 1.00 147.74 305 ASP A N 1
ATOM 2065 C CA . ASP A 1 305 ? 359.421 198.221 97.458 1.00 148.56 305 ASP A CA 1
ATOM 2066 C C . ASP A 1 305 ? 359.255 196.729 97.729 1.00 148.30 305 ASP A C 1
ATOM 2067 O O . ASP A 1 305 ? 359.884 195.906 97.073 1.00 148.43 305 ASP A O 1
ATOM 2072 N N . ASP A 1 306 ? 358.401 196.399 98.698 1.00 147.59 306 ASP A N 1
ATOM 2073 C CA . ASP A 1 306 ? 358.123 195.016 99.094 1.00 146.79 306 ASP A CA 1
ATOM 2074 C C . ASP A 1 306 ? 358.333 194.016 97.956 1.00 145.32 306 ASP A C 1
ATOM 2075 O O . ASP A 1 306 ? 358.938 192.958 98.145 1.00 145.00 306 ASP A O 1
ATOM 2080 N N . ILE A 1 307 ? 357.818 194.356 96.780 1.00 143.49 307 ILE A N 1
ATOM 2081 C CA . ILE A 1 307 ? 357.969 193.512 95.604 1.00 141.73 307 ILE A CA 1
ATOM 2082 C C . ILE A 1 307 ? 359.428 193.549 95.175 1.00 141.49 307 ILE A C 1
ATOM 2083 O O . ILE A 1 307 ? 360.118 192.530 95.162 1.00 140.88 307 ILE A O 1
ATOM 2088 N N . ILE A 1 308 ? 359.885 194.748 94.831 1.00 141.88 308 ILE A N 1
ATOM 2089 C CA . ILE A 1 308 ? 361.254 194.974 94.395 1.00 142.64 308 ILE A CA 1
ATOM 2090 C C . ILE A 1 308 ? 362.245 194.500 95.449 1.00 143.01 308 ILE A C 1
ATOM 2091 O O . ILE A 1 308 ? 363.208 193.804 95.136 1.00 143.05 308 ILE A O 1
ATOM 2096 N N . HIS A 1 309 ? 361.996 194.877 96.701 1.00 143.67 309 HIS A N 1
ATOM 2097 C CA . HIS A 1 309 ? 362.859 194.499 97.818 1.00 144.43 309 HIS A CA 1
ATOM 2098 C C . HIS A 1 309 ? 362.785 193.002 98.106 1.00 144.85 309 HIS A C 1
ATOM 2099 O O . HIS A 1 309 ? 363.268 192.529 99.140 1.00 144.78 309 HIS A O 1
ATOM 2101 N N . SER A 1 310 ? 362.172 192.261 97.191 1.00 145.35 310 SER A N 1
ATOM 2102 C CA . SER A 1 310 ? 362.054 190.824 97.350 1.00 145.43 310 SER A CA 1
ATOM 2103 C C . SER A 1 310 ? 362.854 190.081 96.291 1.00 145.43 310 SER A C 1
ATOM 2104 O O . SER A 1 310 ? 362.896 188.853 96.296 1.00 145.66 310 SER A O 1
ATOM 2107 N N . LEU A 1 311 ? 363.481 190.822 95.382 1.00 145.52 311 LEU A N 1
ATOM 2108 C CA . LEU A 1 311 ? 364.299 190.210 94.338 1.00 145.57 311 LEU A CA 1
ATOM 2109 C C . LEU A 1 311 ? 365.644 189.759 94.893 1.00 146.18 311 LEU A C 1
ATOM 2110 O O . LEU A 1 311 ? 365.875 189.767 96.106 1.00 146.26 311 LEU A O 1
ATOM 2115 N N . SER A 1 312 ? 366.533 189.383 93.979 1.00 146.73 312 SER A N 1
ATOM 2116 C CA . SER A 1 312 ? 367.872 188.925 94.326 1.00 147.19 312 SER A CA 1
ATOM 2117 C C . SER A 1 312 ? 368.909 190.037 94.155 1.00 146.80 312 SER A C 1
ATOM 2118 O O . SER A 1 312 ? 368.600 191.123 93.657 1.00 146.86 312 SER A O 1
ATOM 2121 N N . GLN A 1 313 ? 370.135 189.769 94.590 1.00 146.49 313 GLN A N 1
ATOM 2122 C CA . GLN A 1 313 ? 371.207 190.732 94.416 1.00 146.04 313 GLN A CA 1
ATOM 2123 C C . GLN A 1 313 ? 371.403 190.809 92.907 1.00 145.72 313 GLN A C 1
ATOM 2124 O O . GLN A 1 313 ? 371.273 191.872 92.298 1.00 145.44 313 GLN A O 1
ATOM 2126 N N . GLU A 1 314 ? 371.683 189.655 92.310 1.00 145.38 314 GLU A N 1
ATOM 2127 C CA . GLU A 1 314 ? 371.886 189.553 90.872 1.00 145.36 314 GLU A CA 1
ATOM 2128 C C . GLU A 1 314 ? 370.656 190.041 90.116 1.00 145.44 314 GLU A C 1
ATOM 2129 O O . GLU A 1 314 ? 370.772 190.727 89.098 1.00 145.47 314 GLU A O 1
ATOM 2131 N N . GLU A 1 315 ? 369.481 189.673 90.623 1.00 145.31 315 GLU A N 1
ATOM 2132 C CA . GLU A 1 315 ? 368.209 190.062 90.018 1.00 144.86 315 GLU A CA 1
ATOM 2133 C C . GLU A 1 315 ? 368.050 191.579 90.025 1.00 144.71 315 GLU A C 1
ATOM 2134 O O . GLU A 1 315 ? 367.640 192.184 89.029 1.00 144.34 315 GLU A O 1
ATOM 2136 N N . LYS A 1 316 ? 368.384 192.183 91.161 1.00 144.56 316 LYS A N 1
ATOM 2137 C CA . LYS A 1 316 ? 368.283 193.623 91.330 1.00 144.46 316 LYS A CA 1
ATOM 2138 C C . LYS A 1 316 ? 369.025 194.365 90.221 1.00 144.46 316 LYS A C 1
ATOM 2139 O O . LYS A 1 316 ? 368.413 195.090 89.433 1.00 144.28 316 LYS A O 1
ATOM 2141 N N . GLU A 1 317 ? 370.342 194.173 90.157 1.00 144.56 317 GLU A N 1
ATOM 2142 C CA . GLU A 1 317 ? 371.172 194.842 89.155 1.00 144.54 317 GLU A CA 1
ATOM 2143 C C . GLU A 1 317 ? 370.754 194.522 87.711 1.00 144.14 317 GLU A C 1
ATOM 2144 O O . GLU A 1 317 ? 370.912 195.357 86.815 1.00 144.52 317 GLU A O 1
ATOM 2150 N N . LEU A 1 318 ? 370.229 193.319 87.487 1.00 142.86 318 LEU A N 1
ATOM 2151 C CA . LEU A 1 318 ? 369.783 192.924 86.153 1.00 141.49 318 LEU A CA 1
ATOM 2152 C C . LEU A 1 318 ? 368.630 193.831 85.748 1.00 140.72 318 LEU A C 1
ATOM 2153 O O . LEU A 1 318 ? 368.557 194.318 84.615 1.00 140.31 318 LEU A O 1
ATOM 2155 N N . LEU A 1 319 ? 367.743 194.063 86.707 1.00 140.06 319 LEU A N 1
ATOM 2156 C CA . LEU A 1 319 ? 366.562 194.895 86.526 1.00 139.94 319 LEU A CA 1
ATOM 2157 C C . LEU A 1 319 ? 366.896 196.290 85.998 1.00 139.87 319 LEU A C 1
ATOM 2158 O O . LEU A 1 319 ? 366.058 196.953 85.392 1.00 139.23 319 LEU A O 1
ATOM 2163 N N . LYS A 1 320 ? 368.127 196.731 86.224 1.00 140.56 320 LYS A N 1
ATOM 2164 C CA . LYS A 1 320 ? 368.547 198.055 85.786 1.00 141.47 320 LYS A CA 1
ATOM 2165 C C . LYS A 1 320 ? 368.597 198.250 84.264 1.00 142.15 320 LYS A C 1
ATOM 2166 O O . LYS A 1 320 ? 367.718 198.887 83.681 1.00 142.28 320 LYS A O 1
ATOM 2168 N N . ARG A 1 321 ? 369.624 197.693 83.630 1.00 142.82 321 ARG A N 1
ATOM 2169 C CA . ARG A 1 321 ? 369.843 197.840 82.188 1.00 143.32 321 ARG A CA 1
ATOM 2170 C C . ARG A 1 321 ? 368.756 197.348 81.228 1.00 143.60 321 ARG A C 1
ATOM 2171 O O . ARG A 1 321 ? 368.780 197.695 80.042 1.00 143.82 321 ARG A O 1
ATOM 2173 N N . ILE A 1 322 ? 367.817 196.542 81.719 1.00 143.76 322 ILE A N 1
ATOM 2174 C CA . ILE A 1 322 ? 366.762 196.003 80.861 1.00 143.74 322 ILE A CA 1
ATOM 2175 C C . ILE A 1 322 ? 366.268 197.009 79.819 1.00 144.43 322 ILE A C 1
ATOM 2176 O O . ILE A 1 322 ? 365.955 198.157 80.139 1.00 144.20 322 ILE A O 1
ATOM 2181 N N . GLN A 1 323 ? 366.216 196.572 78.565 1.00 145.82 323 GLN A N 1
ATOM 2182 C CA . GLN A 1 323 ? 365.742 197.420 77.476 1.00 147.60 323 GLN A CA 1
ATOM 2183 C C . GLN A 1 323 ? 364.225 197.582 77.592 1.00 148.52 323 GLN A C 1
ATOM 2184 O O . GLN A 1 323 ? 363.570 198.124 76.697 1.00 148.69 323 GLN A O 1
ATOM 2186 N N . ILE A 1 324 ? 363.696 197.098 78.716 1.00 149.65 324 ILE A N 1
ATOM 2187 C CA . ILE A 1 324 ? 362.272 197.120 79.070 1.00 150.81 324 ILE A CA 1
ATOM 2188 C C . ILE A 1 324 ? 361.248 197.111 77.917 1.00 151.60 324 ILE A C 1
ATOM 2189 O O . ILE A 1 324 ? 360.864 196.036 77.447 1.00 151.86 324 ILE A O 1
ATOM 2194 N N . ASP A 1 325 ? 360.790 198.276 77.466 1.00 152.83 325 ASP A N 1
ATOM 2195 C CA . ASP A 1 325 ? 359.824 198.312 76.367 1.00 154.53 325 ASP A CA 1
ATOM 2196 C C . ASP A 1 325 ? 360.388 197.673 75.092 1.00 154.76 325 ASP A C 1
ATOM 2197 O O . ASP A 1 325 ? 361.208 198.266 74.388 1.00 154.97 325 ASP A O 1
ATOM 2202 N N . SER A 1 326 ? 359.939 196.454 74.813 1.00 155.40 326 SER A N 1
ATOM 2203 C CA . SER A 1 326 ? 360.378 195.703 73.642 1.00 156.00 326 SER A CA 1
ATOM 2204 C C . SER A 1 326 ? 359.560 194.429 73.560 1.00 156.75 326 SER A C 1
ATOM 2205 O O . SER A 1 326 ? 359.227 193.950 72.473 1.00 156.93 326 SER A O 1
ATOM 2208 N N . SER A 1 327 ? 359.241 193.890 74.731 1.00 157.27 327 SER A N 1
ATOM 2209 C CA . SER A 1 327 ? 358.479 192.657 74.845 1.00 157.62 327 SER A CA 1
ATOM 2210 C C . SER A 1 327 ? 356.972 192.891 74.841 1.00 158.32 327 SER A C 1
ATOM 2211 O O . SER A 1 327 ? 356.446 193.637 75.669 1.00 158.26 327 SER A O 1
ATOM 2214 N N . ASP A 1 328 ? 356.283 192.240 73.906 1.00 159.04 328 ASP A N 1
ATOM 2215 C CA . ASP A 1 328 ? 354.828 192.344 73.793 1.00 159.62 328 ASP A CA 1
ATOM 2216 C C . ASP A 1 328 ? 354.172 191.512 74.895 1.00 159.30 328 ASP A C 1
ATOM 2217 O O . ASP A 1 328 ? 353.007 191.120 74.782 1.00 159.33 328 ASP A O 1
ATOM 2222 N N . PHE A 1 329 ? 354.931 191.241 75.953 1.00 158.96 329 PHE A N 1
ATOM 2223 C CA . PHE A 1 329 ? 354.460 190.433 77.078 1.00 158.32 329 PHE A CA 1
ATOM 2224 C C . PHE A 1 329 ? 353.774 191.298 78.126 1.00 156.48 329 PHE A C 1
ATOM 2225 O O . PHE A 1 329 ? 352.692 190.974 78.628 1.00 156.41 329 PHE A O 1
ATOM 2233 N N . LEU A 1 330 ? 354.434 192.400 78.455 1.00 153.93 330 LEU A N 1
ATOM 2234 C CA . LEU A 1 330 ? 353.952 193.324 79.460 1.00 151.20 330 LEU A CA 1
ATOM 2235 C C . LEU A 1 330 ? 353.151 194.433 78.804 1.00 150.11 330 LEU A C 1
ATOM 2236 O O . LEU A 1 330 ? 353.701 195.275 78.087 1.00 149.94 330 LEU A O 1
ATOM 2241 N N . SER A 1 331 ? 351.844 194.416 79.043 1.00 149.04 331 SER A N 1
ATOM 2242 C CA . SER A 1 331 ? 350.949 195.422 78.490 1.00 147.78 331 SER A CA 1
ATOM 2243 C C . SER A 1 331 ? 351.214 196.757 79.167 1.00 146.65 331 SER A C 1
ATOM 2244 O O . SER A 1 331 ? 351.650 196.802 80.323 1.00 146.53 331 SER A O 1
ATOM 2247 N N . THR A 1 332 ? 350.946 197.836 78.437 1.00 145.10 332 THR A N 1
ATOM 2248 C CA . THR A 1 332 ? 351.147 199.187 78.941 1.00 142.81 332 THR A CA 1
ATOM 2249 C C . THR A 1 332 ? 350.886 199.258 80.443 1.00 141.63 332 THR A C 1
ATOM 2250 O O . THR A 1 332 ? 351.825 199.359 81.228 1.00 141.03 332 THR A O 1
ATOM 2254 N N . GLU A 1 333 ? 349.615 199.183 80.833 1.00 140.63 333 GLU A N 1
ATOM 2255 C CA . GLU A 1 333 ? 349.211 199.244 82.241 1.00 139.74 333 GLU A CA 1
ATOM 2256 C C . GLU A 1 333 ? 350.294 198.767 83.209 1.00 138.94 333 GLU A C 1
ATOM 2257 O O . GLU A 1 333 ? 350.634 199.466 84.168 1.00 138.53 333 GLU A O 1
ATOM 2259 N N . GLU A 1 334 ? 350.843 197.584 82.955 1.00 138.45 334 GLU A N 1
ATOM 2260 C CA . GLU A 1 334 ? 351.871 197.053 83.838 1.00 137.56 334 GLU A CA 1
ATOM 2261 C C . GLU A 1 334 ? 353.296 197.317 83.318 1.00 136.55 334 GLU A C 1
ATOM 2262 O O . GLU A 1 334 ? 354.248 197.344 84.102 1.00 136.55 334 GLU A O 1
ATOM 2268 N N . LYS A 1 335 ? 353.446 197.526 82.010 1.00 135.37 335 LYS A N 1
ATOM 2269 C CA . LYS A 1 335 ? 354.763 197.832 81.451 1.00 133.64 335 LYS A CA 1
ATOM 2270 C C . LYS A 1 335 ? 355.326 199.007 82.255 1.00 132.63 335 LYS A C 1
ATOM 2271 O O . LYS A 1 335 ? 356.466 198.971 82.725 1.00 132.09 335 LYS A O 1
ATOM 2273 N N . GLU A 1 336 ? 354.496 200.035 82.427 1.00 131.41 336 GLU A N 1
ATOM 2274 C CA . GLU A 1 336 ? 354.869 201.229 83.178 1.00 129.27 336 GLU A CA 1
ATOM 2275 C C . GLU A 1 336 ? 355.223 200.879 84.603 1.00 126.82 336 GLU A C 1
ATOM 2276 O O . GLU A 1 336 ? 356.264 201.298 85.107 1.00 126.89 336 GLU A O 1
ATOM 2282 N N . PHE A 1 337 ? 354.356 200.118 85.262 1.00 123.53 337 PHE A N 1
ATOM 2283 C CA . PHE A 1 337 ? 354.631 199.754 86.639 1.00 120.09 337 PHE A CA 1
ATOM 2284 C C . PHE A 1 337 ? 355.930 198.995 86.747 1.00 119.45 337 PHE A C 1
ATOM 2285 O O . PHE A 1 337 ? 356.317 198.570 87.829 1.00 118.98 337 PHE A O 1
ATOM 2293 N N . LEU A 1 338 ? 356.601 198.798 85.625 1.00 119.50 338 LEU A N 1
ATOM 2294 C CA . LEU A 1 338 ? 357.866 198.100 85.678 1.00 120.24 338 LEU A CA 1
ATOM 2295 C C . LEU A 1 338 ? 358.996 199.124 85.533 1.00 121.05 338 LEU A C 1
ATOM 2296 O O . LEU A 1 338 ? 359.998 199.072 86.252 1.00 120.66 338 LEU A O 1
ATOM 2301 N N . LYS A 1 339 ? 358.822 200.068 84.613 1.00 122.50 339 LYS A N 1
ATOM 2302 C CA . LYS A 1 339 ? 359.811 201.116 84.420 1.00 123.54 339 LYS A CA 1
ATOM 2303 C C . LYS A 1 339 ? 359.899 201.836 85.758 1.00 124.68 339 LYS A C 1
ATOM 2304 O O . LYS A 1 339 ? 360.953 202.336 86.146 1.00 125.02 339 LYS A O 1
ATOM 2306 N N . LYS A 1 340 ? 358.770 201.863 86.463 1.00 125.83 340 LYS A N 1
ATOM 2307 C CA . LYS A 1 340 ? 358.673 202.499 87.772 1.00 126.84 340 LYS A CA 1
ATOM 2308 C C . LYS A 1 340 ? 359.305 201.630 88.862 1.00 127.75 340 LYS A C 1
ATOM 2309 O O . LYS A 1 340 ? 360.035 202.127 89.721 1.00 127.76 340 LYS A O 1
ATOM 2311 N N . LEU A 1 341 ? 359.024 200.332 88.831 1.00 129.10 341 LEU A N 1
ATOM 2312 C CA . LEU A 1 341 ? 359.595 199.422 89.817 1.00 130.27 341 LEU A CA 1
ATOM 2313 C C . LEU A 1 341 ? 361.092 199.400 89.591 1.00 131.07 341 LEU A C 1
ATOM 2314 O O . LEU A 1 341 ? 361.815 198.642 90.236 1.00 131.72 341 LEU A O 1
ATOM 2316 N N . GLN A 1 342 ? 361.542 200.233 88.657 1.00 131.86 342 GLN A N 1
ATOM 2317 C CA . GLN A 1 342 ? 362.952 200.339 88.316 1.00 132.79 342 GLN A CA 1
ATOM 2318 C C . GLN A 1 342 ? 363.570 201.573 88.942 1.00 133.52 342 GLN A C 1
ATOM 2319 O O . GLN A 1 342 ? 364.688 201.529 89.454 1.00 133.34 342 GLN A O 1
ATOM 2325 N N . ILE A 1 343 ? 362.836 202.678 88.881 1.00 135.15 343 ILE A N 1
ATOM 2326 C CA . ILE A 1 343 ? 363.303 203.943 89.432 1.00 137.12 343 ILE A CA 1
ATOM 2327 C C . ILE A 1 343 ? 363.463 203.900 90.951 1.00 138.90 343 ILE A C 1
ATOM 2328 O O . ILE A 1 343 ? 364.288 204.619 91.511 1.00 138.52 343 ILE A O 1
ATOM 2333 N N . ASP A 1 344 ? 362.671 203.068 91.619 1.00 141.82 344 ASP A N 1
ATOM 2334 C CA . ASP A 1 344 ? 362.772 202.956 93.069 1.00 145.30 344 ASP A CA 1
ATOM 2335 C C . ASP A 1 344 ? 364.090 202.293 93.460 1.00 147.83 344 ASP A C 1
ATOM 2336 O O . ASP A 1 344 ? 364.453 202.261 94.638 1.00 148.01 344 ASP A O 1
ATOM 2341 N N . ILE A 1 345 ? 364.796 201.754 92.468 1.00 151.32 345 ILE A N 1
ATOM 2342 C CA . ILE A 1 345 ? 366.090 201.117 92.703 1.00 154.84 345 ILE A CA 1
ATOM 2343 C C . ILE A 1 345 ? 367.194 202.078 92.272 1.00 157.02 345 ILE A C 1
ATOM 2344 O O . ILE A 1 345 ? 368.126 202.354 93.035 1.00 157.51 345 ILE A O 1
ATOM 2349 N N . ARG A 1 346 ? 367.075 202.583 91.045 1.00 159.39 346 ARG A N 1
ATOM 2350 C CA . ARG A 1 346 ? 368.044 203.527 90.493 1.00 161.66 346 ARG A CA 1
ATOM 2351 C C . ARG A 1 346 ? 368.175 204.758 91.394 1.00 163.43 346 ARG A C 1
ATOM 2352 O O . ARG A 1 346 ? 369.220 205.403 91.431 1.00 163.78 346 ARG A O 1
ATOM 2354 N N . ASP A 1 347 ? 367.108 205.070 92.125 1.00 165.41 347 ASP A N 1
ATOM 2355 C CA . ASP A 1 347 ? 367.090 206.212 93.036 1.00 166.77 347 ASP A CA 1
ATOM 2356 C C . ASP A 1 347 ? 367.965 205.920 94.263 1.00 167.61 347 ASP A C 1
ATOM 2357 O O . ASP A 1 347 ? 367.540 206.153 95.398 1.00 167.71 347 ASP A O 1
ATOM 2362 N N . SER A 1 348 ? 369.184 205.421 94.044 1.00 168.81 348 SER A N 1
ATOM 2363 C CA . SER A 1 348 ? 370.062 205.095 95.169 1.00 170.00 348 SER A CA 1
ATOM 2364 C C . SER A 1 348 ? 371.590 205.201 94.963 1.00 170.72 348 SER A C 1
ATOM 2365 O O . SER A 1 348 ? 372.159 204.657 94.008 1.00 170.71 348 SER A O 1
ATOM 2368 N N . LEU A 1 349 ? 372.217 205.917 95.900 1.00 171.23 349 LEU A N 1
ATOM 2369 C CA . LEU A 1 349 ? 373.668 206.173 96.005 1.00 171.37 349 LEU A CA 1
ATOM 2370 C C . LEU A 1 349 ? 374.489 206.716 94.814 1.00 171.68 349 LEU A C 1
ATOM 2371 O O . LEU A 1 349 ? 374.044 207.595 94.070 1.00 171.51 349 LEU A O 1
ATOM 2376 N N . SER A 1 350 ? 375.703 206.180 94.687 1.00 171.32 350 SER A N 1
ATOM 2377 C CA . SER A 1 350 ? 376.718 206.557 93.693 1.00 171.53 350 SER A CA 1
ATOM 2378 C C . SER A 1 350 ? 376.346 207.081 92.294 1.00 171.85 350 SER A C 1
ATOM 2379 O O . SER A 1 350 ? 375.186 207.073 91.880 1.00 171.41 350 SER A O 1
ATOM 2382 N N . GLU A 1 351 ? 377.386 207.515 91.582 1.00 172.52 351 GLU A N 1
ATOM 2383 C CA . GLU A 1 351 ? 377.299 208.102 90.242 1.00 173.40 351 GLU A CA 1
ATOM 2384 C C . GLU A 1 351 ? 376.835 207.200 89.096 1.00 173.56 351 GLU A C 1
ATOM 2385 O O . GLU A 1 351 ? 376.257 207.691 88.127 1.00 173.66 351 GLU A O 1
ATOM 2387 N N . GLU A 1 352 ? 377.100 205.899 89.179 1.00 174.25 352 GLU A N 1
ATOM 2388 C CA . GLU A 1 352 ? 376.683 204.989 88.109 1.00 174.96 352 GLU A CA 1
ATOM 2389 C C . GLU A 1 352 ? 375.159 205.065 87.974 1.00 175.30 352 GLU A C 1
ATOM 2390 O O . GLU A 1 352 ? 374.569 204.538 87.029 1.00 175.32 352 GLU A O 1
ATOM 2396 N N . GLU A 1 353 ? 374.541 205.742 88.937 1.00 175.61 353 GLU A N 1
ATOM 2397 C CA . GLU A 1 353 ? 373.097 205.954 88.978 1.00 175.83 353 GLU A CA 1
ATOM 2398 C C . GLU A 1 353 ? 372.758 207.026 87.945 1.00 175.78 353 GLU A C 1
ATOM 2399 O O . GLU A 1 353 ? 371.592 207.265 87.607 1.00 175.00 353 GLU A O 1
ATOM 2405 N N . LYS A 1 354 ? 373.816 207.667 87.461 1.00 175.74 354 LYS A N 1
ATOM 2406 C CA . LYS A 1 354 ? 373.742 208.718 86.456 1.00 175.74 354 LYS A CA 1
ATOM 2407 C C . LYS A 1 354 ? 374.352 208.173 85.162 1.00 175.55 354 LYS A C 1
ATOM 2408 O O . LYS A 1 354 ? 373.814 208.366 84.067 1.00 175.54 354 LYS A O 1
ATOM 2414 N N . GLU A 1 355 ? 375.480 207.481 85.317 1.00 174.93 355 GLU A N 1
ATOM 2415 C CA . GLU A 1 355 ? 376.234 206.924 84.198 1.00 174.33 355 GLU A CA 1
ATOM 2416 C C . GLU A 1 355 ? 375.707 205.611 83.620 1.00 173.72 355 GLU A C 1
ATOM 2417 O O . GLU A 1 355 ? 375.569 205.490 82.404 1.00 173.69 355 GLU A O 1
ATOM 2419 N N . LEU A 1 356 ? 375.436 204.619 84.465 1.00 172.71 356 LEU A N 1
ATOM 2420 C CA . LEU A 1 356 ? 374.920 203.352 83.950 1.00 172.10 356 LEU A CA 1
ATOM 2421 C C . LEU A 1 356 ? 373.635 203.670 83.192 1.00 171.78 356 LEU A C 1
ATOM 2422 O O . LEU A 1 356 ? 373.357 203.082 82.151 1.00 171.54 356 LEU A O 1
ATOM 2427 N N . LEU A 1 357 ? 372.869 204.624 83.715 1.00 171.22 357 LEU A N 1
ATOM 2428 C CA . LEU A 1 357 ? 371.623 205.059 83.086 1.00 170.97 357 LEU A CA 1
ATOM 2429 C C . LEU A 1 357 ? 371.906 205.539 81.659 1.00 171.40 357 LEU A C 1
ATOM 2430 O O . LEU A 1 357 ? 371.015 205.555 80.805 1.00 171.17 357 LEU A O 1
ATOM 2435 N N . ASN A 1 358 ? 373.155 205.938 81.422 1.00 171.86 358 ASN A N 1
ATOM 2436 C CA . ASN A 1 358 ? 373.609 206.411 80.115 1.00 172.32 358 ASN A CA 1
ATOM 2437 C C . ASN A 1 358 ? 374.311 205.290 79.351 1.00 172.34 358 ASN A C 1
ATOM 2438 O O . ASN A 1 358 ? 373.970 205.003 78.206 1.00 172.30 358 ASN A O 1
ATOM 2443 N N . ARG A 1 359 ? 375.292 204.660 79.992 1.00 172.69 359 ARG A N 1
ATOM 2444 C CA . ARG A 1 359 ? 376.043 203.571 79.373 1.00 173.45 359 ARG A CA 1
ATOM 2445 C C . ARG A 1 359 ? 375.135 202.387 79.042 1.00 173.61 359 ARG A C 1
ATOM 2446 O O . ARG A 1 359 ? 375.497 201.519 78.242 1.00 173.60 359 ARG A O 1
ATOM 2448 N N . ILE A 1 360 ? 373.959 202.358 79.666 1.00 174.26 360 ILE A N 1
ATOM 2449 C CA . ILE A 1 360 ? 372.982 201.297 79.433 1.00 175.87 360 ILE A CA 1
ATOM 2450 C C . ILE A 1 360 ? 372.197 201.558 78.146 1.00 175.57 360 ILE A C 1
ATOM 2451 O O . ILE A 1 360 ? 371.888 200.629 77.393 1.00 175.97 360 ILE A O 1
ATOM 2456 N N . GLN A 1 361 ? 371.881 202.824 77.890 1.00 176.15 361 GLN A N 1
ATOM 2457 C CA . GLN A 1 361 ? 371.142 203.186 76.683 1.00 176.99 361 GLN A CA 1
ATOM 2458 C C . GLN A 1 361 ? 372.070 203.283 75.466 1.00 177.19 361 GLN A C 1
ATOM 2459 O O . GLN A 1 361 ? 371.665 203.770 74.405 1.00 177.79 361 GLN A O 1
ATOM 2465 N N . VAL A 1 362 ? 373.309 202.815 75.630 1.00 177.76 362 VAL A N 1
ATOM 2466 C CA . VAL A 1 362 ? 374.312 202.839 74.559 1.00 178.53 362 VAL A CA 1
ATOM 2467 C C . VAL A 1 362 ? 374.005 201.775 73.513 1.00 178.17 362 VAL A C 1
ATOM 2468 O O . VAL A 1 362 ? 373.669 202.091 72.365 1.00 178.10 362 VAL A O 1
ATOM 2472 N N . ASP A 1 363 ? 374.135 200.512 73.916 1.00 178.37 363 ASP A N 1
ATOM 2473 C CA . ASP A 1 363 ? 373.852 199.398 73.022 1.00 178.88 363 ASP A CA 1
ATOM 2474 C C . ASP A 1 363 ? 372.370 199.055 73.165 1.00 178.94 363 ASP A C 1
ATOM 2475 O O . ASP A 1 363 ? 371.989 197.895 73.348 1.00 179.00 363 ASP A O 1
ATOM 2480 N N . SER A 1 364 ? 371.549 200.102 73.105 1.00 179.16 364 SER A N 1
ATOM 2481 C CA . SER A 1 364 ? 370.101 199.983 73.180 1.00 179.38 364 SER A CA 1
ATOM 2482 C C . SER A 1 364 ? 369.602 199.886 71.737 1.00 179.84 364 SER A C 1
ATOM 2483 O O . SER A 1 364 ? 368.757 200.673 71.299 1.00 180.28 364 SER A O 1
ATOM 2486 N N . SER A 1 365 ? 370.159 198.922 71.004 1.00 179.97 365 SER A N 1
ATOM 2487 C CA . SER A 1 365 ? 369.821 198.674 69.600 1.00 179.43 365 SER A CA 1
ATOM 2488 C C . SER A 1 365 ? 369.452 197.197 69.399 1.00 178.95 365 SER A C 1
ATOM 2489 O O . SER A 1 365 ? 368.885 196.817 68.369 1.00 178.87 365 SER A O 1
ATOM 2492 N N . ASN A 1 366 ? 369.786 196.378 70.397 1.00 178.36 366 ASN A N 1
ATOM 2493 C CA . ASN A 1 366 ? 369.496 194.944 70.389 1.00 177.38 366 ASN A CA 1
ATOM 2494 C C . ASN A 1 366 ? 368.227 194.685 71.209 1.00 176.89 366 ASN A C 1
ATOM 2495 O O . ASN A 1 366 ? 368.211 194.927 72.419 1.00 176.74 366 ASN A O 1
ATOM 2497 N N . PRO A 1 367 ? 367.171 194.170 70.556 1.00 175.95 367 PRO A N 1
ATOM 2498 C CA . PRO A 1 367 ? 365.865 193.881 71.170 1.00 174.48 367 PRO A CA 1
ATOM 2499 C C . PRO A 1 367 ? 365.869 193.490 72.653 1.00 173.81 367 PRO A C 1
ATOM 2500 O O . PRO A 1 367 ? 365.672 194.354 73.512 1.00 173.70 367 PRO A O 1
ATOM 2504 N N . LEU A 1 368 ? 366.082 192.213 72.957 1.00 172.07 368 LEU A N 1
ATOM 2505 C CA . LEU A 1 368 ? 366.085 191.774 74.351 1.00 170.20 368 LEU A CA 1
ATOM 2506 C C . LEU A 1 368 ? 367.012 190.594 74.631 1.00 168.86 368 LEU A C 1
ATOM 2507 O O . LEU A 1 368 ? 367.785 190.174 73.765 1.00 168.90 368 LEU A O 1
ATOM 2509 N N . SER A 1 369 ? 366.920 190.068 75.852 1.00 167.21 369 SER A N 1
ATOM 2510 C CA . SER A 1 369 ? 367.736 188.939 76.298 1.00 165.11 369 SER A CA 1
ATOM 2511 C C . SER A 1 369 ? 366.907 187.668 76.473 1.00 163.75 369 SER A C 1
ATOM 2512 O O . SER A 1 369 ? 365.674 187.711 76.495 1.00 163.75 369 SER A O 1
ATOM 2515 N N . GLU A 1 370 ? 367.598 186.538 76.600 1.00 162.27 370 GLU A N 1
ATOM 2516 C CA . GLU A 1 370 ? 366.943 185.248 76.780 1.00 160.66 370 GLU A CA 1
ATOM 2517 C C . GLU A 1 370 ? 367.021 184.822 78.243 1.00 159.22 370 GLU A C 1
ATOM 2518 O O . GLU A 1 370 ? 366.256 183.968 78.699 1.00 159.31 370 GLU A O 1
ATOM 2520 N N . LYS A 1 371 ? 367.957 185.421 78.974 1.00 157.10 371 LYS A N 1
ATOM 2521 C CA . LYS A 1 371 ? 368.134 185.121 80.388 1.00 155.25 371 LYS A CA 1
ATOM 2522 C C . LYS A 1 371 ? 367.378 186.174 81.178 1.00 154.00 371 LYS A C 1
ATOM 2523 O O . LYS A 1 371 ? 367.201 186.056 82.394 1.00 153.51 371 LYS A O 1
ATOM 2525 N N . GLU A 1 372 ? 366.934 187.203 80.461 1.00 152.17 372 GLU A N 1
ATOM 2526 C CA . GLU A 1 372 ? 366.193 188.310 81.050 1.00 150.38 372 GLU A CA 1
ATOM 2527 C C . GLU A 1 372 ? 364.690 188.190 80.807 1.00 148.94 372 GLU A C 1
ATOM 2528 O O . GLU A 1 372 ? 363.891 188.619 81.639 1.00 148.42 372 GLU A O 1
ATOM 2530 N N . LYS A 1 373 ? 364.301 187.629 79.663 1.00 147.37 373 LYS A N 1
ATOM 2531 C CA . LYS A 1 373 ? 362.886 187.449 79.378 1.00 146.07 373 LYS A CA 1
ATOM 2532 C C . LYS A 1 373 ? 362.319 186.913 80.679 1.00 145.42 373 LYS A C 1
ATOM 2533 O O . LYS A 1 373 ? 361.446 187.523 81.287 1.00 145.23 373 LYS A O 1
ATOM 2535 N N . GLU A 1 374 ? 362.853 185.778 81.116 1.00 144.67 374 GLU A N 1
ATOM 2536 C CA . GLU A 1 374 ? 362.446 185.168 82.374 1.00 144.16 374 GLU A CA 1
ATOM 2537 C C . GLU A 1 374 ? 362.505 186.205 83.496 1.00 143.15 374 GLU A C 1
ATOM 2538 O O . GLU A 1 374 ? 361.553 186.358 84.263 1.00 142.78 374 GLU A O 1
ATOM 2544 N N . PHE A 1 375 ? 363.634 186.908 83.578 1.00 141.99 375 PHE A N 1
ATOM 2545 C CA . PHE A 1 375 ? 363.861 187.928 84.601 1.00 140.56 375 PHE A CA 1
ATOM 2546 C C . PHE A 1 375 ? 362.678 188.871 84.717 1.00 139.69 375 PHE A C 1
ATOM 2547 O O . PHE A 1 375 ? 362.453 189.464 85.773 1.00 139.43 375 PHE A O 1
ATOM 2549 N N . LEU A 1 376 ? 361.941 189.011 83.617 1.00 139.09 376 LEU A N 1
ATOM 2550 C CA . LEU A 1 376 ? 360.754 189.857 83.555 1.00 138.12 376 LEU A CA 1
ATOM 2551 C C . LEU A 1 376 ? 359.514 188.971 83.660 1.00 137.66 376 LEU A C 1
ATOM 2552 O O . LEU A 1 376 ? 358.593 189.266 84.419 1.00 137.56 376 LEU A O 1
ATOM 2554 N N . LYS A 1 377 ? 359.505 187.880 82.897 1.00 137.32 377 LYS A N 1
ATOM 2555 C CA . LYS A 1 377 ? 358.389 186.939 82.894 1.00 136.65 377 LYS A CA 1
ATOM 2556 C C . LYS A 1 377 ? 357.997 186.614 84.329 1.00 136.08 377 LYS A C 1
ATOM 2557 O O . LYS A 1 377 ? 356.867 186.853 84.741 1.00 135.77 377 LYS A O 1
ATOM 2563 N N . LYS A 1 378 ? 358.951 186.082 85.088 1.00 135.74 378 LYS A N 1
ATOM 2564 C CA . LYS A 1 378 ? 358.732 185.708 86.485 1.00 135.53 378 LYS A CA 1
ATOM 2565 C C . LYS A 1 378 ? 358.150 186.874 87.285 1.00 134.18 378 LYS A C 1
ATOM 2566 O O . LYS A 1 378 ? 357.659 186.695 88.405 1.00 134.11 378 LYS A O 1
ATOM 2572 N N . LEU A 1 379 ? 358.220 188.065 86.700 1.00 132.18 379 LEU A N 1
ATOM 2573 C CA . LEU A 1 379 ? 357.685 189.266 87.325 1.00 130.24 379 LEU A CA 1
ATOM 2574 C C . LEU A 1 379 ? 356.286 189.487 86.785 1.00 128.71 379 LEU A C 1
ATOM 2575 O O . LEU A 1 379 ? 355.354 189.747 87.549 1.00 127.70 379 LEU A O 1
ATOM 2580 N N . LYS A 1 380 ? 356.155 189.368 85.462 1.00 127.19 380 LYS A N 1
ATOM 2581 C CA . LYS A 1 380 ? 354.878 189.544 84.775 1.00 126.02 380 LYS A CA 1
ATOM 2582 C C . LYS A 1 380 ? 353.818 188.898 85.640 1.00 125.28 380 LYS A C 1
ATOM 2583 O O . LYS A 1 380 ? 352.631 189.206 85.543 1.00 125.17 380 LYS A O 1
ATOM 2585 N N . LEU A 1 381 ? 354.279 187.989 86.488 1.00 124.11 381 LEU A N 1
ATOM 2586 C CA . LEU A 1 381 ? 353.431 187.302 87.433 1.00 122.78 381 LEU A CA 1
ATOM 2587 C C . LEU A 1 381 ? 353.302 188.227 88.630 1.00 121.69 381 LEU A C 1
ATOM 2588 O O . LEU A 1 381 ? 352.569 189.206 88.574 1.00 122.06 381 LEU A O 1
ATOM 2593 N N . ASP A 1 382 ? 354.057 187.928 89.685 1.00 119.61 382 ASP A N 1
ATOM 2594 C CA . ASP A 1 382 ? 354.049 188.665 90.960 1.00 117.70 382 ASP A CA 1
ATOM 2595 C C . ASP A 1 382 ? 353.532 190.120 91.051 1.00 114.57 382 ASP A C 1
ATOM 2596 O O . ASP A 1 382 ? 353.097 190.565 92.129 1.00 114.33 382 ASP A O 1
ATOM 2601 N N . ILE A 1 383 ? 353.590 190.858 89.945 1.00 109.46 383 ILE A N 1
ATOM 2602 C CA . ILE A 1 383 ? 353.120 192.239 89.910 1.00 103.82 383 ILE A CA 1
ATOM 2603 C C . ILE A 1 383 ? 351.617 192.278 89.660 1.00 100.83 383 ILE A C 1
ATOM 2604 O O . ILE A 1 383 ? 351.085 193.276 89.183 1.00 100.80 383 ILE A O 1
ATOM 2609 N N . GLN A 1 384 ? 350.930 191.194 89.990 1.00 96.73 384 GLN A N 1
ATOM 2610 C CA . GLN A 1 384 ? 349.503 191.115 89.737 1.00 92.79 384 GLN A CA 1
ATOM 2611 C C . GLN A 1 384 ? 348.544 191.548 90.854 1.00 91.04 384 GLN A C 1
ATOM 2612 O O . GLN A 1 384 ? 348.683 191.176 92.015 1.00 90.13 384 GLN A O 1
ATOM 2618 N N . PRO A 1 385 ? 347.545 192.334 90.448 1.00 88.67 385 PRO A N 1
ATOM 2619 C CA . PRO A 1 385 ? 346.454 192.966 91.192 1.00 89.24 385 PRO A CA 1
ATOM 2620 C C . PRO A 1 385 ? 345.766 192.215 92.302 1.00 89.59 385 PRO A C 1
ATOM 2621 O O . PRO A 1 385 ? 345.199 192.834 93.195 1.00 89.56 385 PRO A O 1
ATOM 2625 N N . TYR A 1 386 ? 345.790 190.900 92.262 1.00 90.68 386 TYR A N 1
ATOM 2626 C CA . TYR A 1 386 ? 345.108 190.136 93.300 1.00 93.54 386 TYR A CA 1
ATOM 2627 C C . TYR A 1 386 ? 343.639 190.519 93.525 1.00 94.73 386 TYR A C 1
ATOM 2628 O O . TYR A 1 386 ? 343.276 191.008 94.603 1.00 94.18 386 TYR A O 1
ATOM 2637 N N . ASP A 1 387 ? 342.799 190.301 92.520 1.00 95.88 387 ASP A N 1
ATOM 2638 C CA . ASP A 1 387 ? 341.377 190.554 92.681 1.00 97.15 387 ASP A CA 1
ATOM 2639 C C . ASP A 1 387 ? 340.696 189.209 92.697 1.00 96.74 387 ASP A C 1
ATOM 2640 O O . ASP A 1 387 ? 340.553 188.556 91.663 1.00 96.57 387 ASP A O 1
ATOM 2645 N N . ILE A 1 388 ? 340.303 188.795 93.893 1.00 96.73 388 ILE A N 1
ATOM 2646 C CA . ILE A 1 388 ? 339.623 187.532 94.104 1.00 96.33 388 ILE A CA 1
ATOM 2647 C C . ILE A 1 388 ? 338.365 187.511 93.249 1.00 96.46 388 ILE A C 1
ATOM 2648 O O . ILE A 1 388 ? 337.297 187.152 93.734 1.00 97.27 388 ILE A O 1
ATOM 2653 N N . ASN A 1 389 ? 338.479 187.898 91.984 1.00 96.66 389 ASN A N 1
ATOM 2654 C CA . ASN A 1 389 ? 337.310 187.947 91.123 1.00 97.14 389 ASN A CA 1
ATOM 2655 C C . ASN A 1 389 ? 337.726 188.216 89.686 1.00 97.84 389 ASN A C 1
ATOM 2656 O O . ASN A 1 389 ? 336.896 188.214 88.785 1.00 97.84 389 ASN A O 1
ATOM 2661 N N . GLN A 1 390 ? 339.014 188.472 89.478 1.00 99.25 390 GLN A N 1
ATOM 2662 C CA . GLN A 1 390 ? 339.563 188.677 88.132 1.00 100.41 390 GLN A CA 1
ATOM 2663 C C . GLN A 1 390 ? 340.477 187.476 87.923 1.00 100.07 390 GLN A C 1
ATOM 2664 O O . GLN A 1 390 ? 341.208 187.348 86.939 1.00 99.36 390 GLN A O 1
ATOM 2670 N N . ARG A 1 391 ? 340.406 186.595 88.908 1.00 99.89 391 ARG A N 1
ATOM 2671 C CA . ARG A 1 391 ? 341.135 185.352 88.925 1.00 99.06 391 ARG A CA 1
ATOM 2672 C C . ARG A 1 391 ? 340.166 184.467 89.679 1.00 97.48 391 ARG A C 1
ATOM 2673 O O . ARG A 1 391 ? 340.386 184.046 90.814 1.00 96.52 391 ARG A O 1
ATOM 2681 N N . LEU A 1 392 ? 339.038 184.291 89.012 1.00 96.16 392 LEU A N 1
ATOM 2682 C CA . LEU A 1 392 ? 337.924 183.472 89.423 1.00 95.06 392 LEU A CA 1
ATOM 2683 C C . LEU A 1 392 ? 337.197 183.436 88.097 1.00 95.94 392 LEU A C 1
ATOM 2684 O O . LEU A 1 392 ? 336.807 182.378 87.615 1.00 97.76 392 LEU A O 1
ATOM 2689 N N . GLN A 1 393 ? 337.031 184.602 87.483 1.00 96.18 393 GLN A N 1
ATOM 2690 C CA . GLN A 1 393 ? 336.403 184.617 86.179 1.00 96.32 393 GLN A CA 1
ATOM 2691 C C . GLN A 1 393 ? 337.513 184.231 85.246 1.00 94.99 393 GLN A C 1
ATOM 2692 O O . GLN A 1 393 ? 337.353 184.253 84.036 1.00 94.97 393 GLN A O 1
ATOM 2698 N N . ASP A 1 394 ? 338.655 183.884 85.823 1.00 94.11 394 ASP A N 1
ATOM 2699 C CA . ASP A 1 394 ? 339.808 183.499 85.031 1.00 93.63 394 ASP A CA 1
ATOM 2700 C C . ASP A 1 394 ? 340.030 181.995 85.058 1.00 92.83 394 ASP A C 1
ATOM 2701 O O . ASP A 1 394 ? 340.911 181.476 84.373 1.00 92.06 394 ASP A O 1
ATOM 2706 N N . THR A 1 395 ? 339.226 181.297 85.853 1.00 92.40 395 THR A N 1
ATOM 2707 C CA . THR A 1 395 ? 339.342 179.848 85.968 1.00 92.58 395 THR A CA 1
ATOM 2708 C C . THR A 1 395 ? 338.018 179.151 86.292 1.00 93.48 395 THR A C 1
ATOM 2709 O O . THR A 1 395 ? 337.998 178.156 87.012 1.00 93.18 395 THR A O 1
ATOM 2713 N N . GLY A 1 396 ? 336.917 179.671 85.766 1.00 94.55 396 GLY A N 1
ATOM 2714 C CA . GLY A 1 396 ? 335.617 179.069 86.004 1.00 97.15 396 GLY A CA 1
ATOM 2715 C C . GLY A 1 396 ? 335.284 178.683 87.437 1.00 99.15 396 GLY A C 1
ATOM 2716 O O . GLY A 1 396 ? 334.128 178.418 87.771 1.00 100.67 396 GLY A O 1
ATOM 2717 N N . GLY A 1 397 ? 336.286 178.650 88.301 1.00 99.73 397 GLY A N 1
ATOM 2718 C CA . GLY A 1 397 ? 336.039 178.276 89.673 1.00 100.94 397 GLY A CA 1
ATOM 2719 C C . GLY A 1 397 ? 337.200 177.437 90.131 1.00 101.82 397 GLY A C 1
ATOM 2720 O O . GLY A 1 397 ? 337.248 177.019 91.283 1.00 102.39 397 GLY A O 1
ATOM 2721 N N . LEU A 1 398 ? 338.140 177.210 89.214 1.00 102.29 398 LEU A N 1
ATOM 2722 C CA . LEU A 1 398 ? 339.344 176.412 89.468 1.00 103.14 398 LEU A CA 1
ATOM 2723 C C . LEU A 1 398 ? 340.280 176.987 90.529 1.00 102.17 398 LEU A C 1
ATOM 2724 O O . LEU A 1 398 ? 341.497 176.800 90.444 1.00 100.91 398 LEU A O 1
ATOM 2729 N N . ILE A 1 399 ? 339.706 177.676 91.515 1.00 101.77 399 ILE A N 1
ATOM 2730 C CA . ILE A 1 399 ? 340.454 178.291 92.607 1.00 101.50 399 ILE A CA 1
ATOM 2731 C C . ILE A 1 399 ? 341.651 177.445 93.033 1.00 102.29 399 ILE A C 1
ATOM 2732 O O . ILE A 1 399 ? 342.504 177.923 93.794 1.00 103.04 399 ILE A O 1
ATOM 2734 N N . ASP A 1 400 ? 341.700 176.200 92.533 1.00 102.41 400 ASP A N 1
ATOM 2735 C CA . ASP A 1 400 ? 342.756 175.221 92.838 1.00 102.20 400 ASP A CA 1
ATOM 2736 C C . ASP A 1 400 ? 343.816 175.076 91.753 1.00 101.60 400 ASP A C 1
ATOM 2737 O O . ASP A 1 400 ? 344.823 174.391 91.942 1.00 100.96 400 ASP A O 1
ATOM 2742 N N . SER A 1 401 ? 343.582 175.716 90.618 1.00 101.32 401 SER A N 1
ATOM 2743 C CA . SER A 1 401 ? 344.480 175.618 89.480 1.00 102.64 401 SER A CA 1
ATOM 2744 C C . SER A 1 401 ? 345.843 176.318 89.605 1.00 103.49 401 SER A C 1
ATOM 2745 O O . SER A 1 401 ? 345.975 177.314 90.304 1.00 103.74 401 SER A O 1
ATOM 2748 N N . PRO A 1 402 ? 346.877 175.746 88.972 1.00 104.88 402 PRO A N 1
ATOM 2749 C CA . PRO A 1 402 ? 348.256 176.256 88.922 1.00 106.61 402 PRO A CA 1
ATOM 2750 C C . PRO A 1 402 ? 348.525 177.347 87.880 1.00 108.03 402 PRO A C 1
ATOM 2751 O O . PRO A 1 402 ? 349.503 177.271 87.131 1.00 108.11 402 PRO A O 1
ATOM 2755 N N . SER A 1 403 ? 347.663 178.356 87.843 1.00 109.96 403 SER A N 1
ATOM 2756 C CA . SER A 1 403 ? 347.815 179.477 86.919 1.00 112.23 403 SER A CA 1
ATOM 2757 C C . SER A 1 403 ? 348.640 180.592 87.571 1.00 114.17 403 SER A C 1
ATOM 2758 O O . SER A 1 403 ? 349.363 181.340 86.904 1.00 113.72 403 SER A O 1
ATOM 2761 N N . ILE A 1 404 ? 348.507 180.692 88.889 1.00 116.48 404 ILE A N 1
ATOM 2762 C CA . ILE A 1 404 ? 349.212 181.688 89.678 1.00 118.69 404 ILE A CA 1
ATOM 2763 C C . ILE A 1 404 ? 350.286 180.951 90.499 1.00 120.36 404 ILE A C 1
ATOM 2764 O O . ILE A 1 404 ? 350.663 179.830 90.148 1.00 120.72 404 ILE A O 1
ATOM 2769 N N . ASN A 1 405 ? 350.779 181.566 91.576 1.00 122.34 405 ASN A N 1
ATOM 2770 C CA . ASN A 1 405 ? 351.819 180.949 92.417 1.00 123.10 405 ASN A CA 1
ATOM 2771 C C . ASN A 1 405 ? 351.260 179.962 93.431 1.00 122.58 405 ASN A C 1
ATOM 2772 O O . ASN A 1 405 ? 350.118 179.525 93.328 1.00 121.52 405 ASN A O 1
ATOM 2777 N N . LEU A 1 406 ? 352.075 179.632 94.426 1.00 123.05 406 LEU A N 1
ATOM 2778 C CA . LEU A 1 406 ? 351.687 178.668 95.443 1.00 124.35 406 LEU A CA 1
ATOM 2779 C C . LEU A 1 406 ? 350.840 179.233 96.571 1.00 125.41 406 LEU A C 1
ATOM 2780 O O . LEU A 1 406 ? 349.765 178.708 96.855 1.00 125.78 406 LEU A O 1
ATOM 2782 N N . ASP A 1 407 ? 351.327 180.288 97.222 1.00 126.81 407 ASP A N 1
ATOM 2783 C CA . ASP A 1 407 ? 350.600 180.898 98.340 1.00 128.18 407 ASP A CA 1
ATOM 2784 C C . ASP A 1 407 ? 349.434 181.769 97.899 1.00 127.46 407 ASP A C 1
ATOM 2785 O O . ASP A 1 407 ? 348.348 181.735 98.492 1.00 127.20 407 ASP A O 1
ATOM 2790 N N . VAL A 1 408 ? 349.678 182.562 96.867 1.00 126.65 408 VAL A N 1
ATOM 2791 C CA . VAL A 1 408 ? 348.639 183.392 96.293 1.00 125.80 408 VAL A CA 1
ATOM 2792 C C . VAL A 1 408 ? 347.495 182.413 96.139 1.00 124.78 408 VAL A C 1
ATOM 2793 O O . VAL A 1 408 ? 346.430 182.551 96.736 1.00 124.07 408 VAL A O 1
ATOM 2797 N N . ARG A 1 409 ? 347.778 181.393 95.343 1.00 124.09 409 ARG A N 1
ATOM 2798 C CA . ARG A 1 409 ? 346.853 180.312 95.061 1.00 123.10 409 ARG A CA 1
ATOM 2799 C C . ARG A 1 409 ? 346.069 179.996 96.318 1.00 121.42 409 ARG A C 1
ATOM 2800 O O . ARG A 1 409 ? 344.841 180.054 96.340 1.00 121.00 409 ARG A O 1
ATOM 2808 N N . LYS A 1 410 ? 346.796 179.702 97.381 1.00 119.49 410 LYS A N 1
ATOM 2809 C CA . LYS A 1 410 ? 346.157 179.314 98.610 1.00 119.28 410 LYS A CA 1
ATOM 2810 C C . LYS A 1 410 ? 345.422 180.407 99.367 1.00 119.17 410 LYS A C 1
ATOM 2811 O O . LYS A 1 410 ? 344.803 180.134 100.391 1.00 118.62 410 LYS A O 1
ATOM 2817 N N . GLN A 1 411 ? 345.469 181.639 98.876 1.00 119.24 411 GLN A N 1
ATOM 2818 C CA . GLN A 1 411 ? 344.756 182.724 99.547 1.00 118.52 411 GLN A CA 1
ATOM 2819 C C . GLN A 1 411 ? 343.332 182.698 98.986 1.00 117.13 411 GLN A C 1
ATOM 2820 O O . GLN A 1 411 ? 342.416 182.195 99.639 1.00 116.51 411 GLN A O 1
ATOM 2826 N N . TYR A 1 412 ? 343.147 183.206 97.769 1.00 115.05 412 TYR A N 1
ATOM 2827 C CA . TYR A 1 412 ? 341.821 183.208 97.162 1.00 113.10 412 TYR A CA 1
ATOM 2828 C C . TYR A 1 412 ? 341.069 182.023 97.726 1.00 112.97 412 TYR A C 1
ATOM 2829 O O . TYR A 1 412 ? 339.944 182.155 98.189 1.00 111.74 412 TYR A O 1
ATOM 2838 N N . LYS A 1 413 ? 341.723 180.862 97.689 1.00 113.25 413 LYS A N 1
ATOM 2839 C CA . LYS A 1 413 ? 341.134 179.621 98.182 1.00 113.96 413 LYS A CA 1
ATOM 2840 C C . LYS A 1 413 ? 340.616 179.870 99.580 1.00 114.60 413 LYS A C 1
ATOM 2841 O O . LYS A 1 413 ? 339.422 179.789 99.852 1.00 114.27 413 LYS A O 1
ATOM 2843 N N . ARG A 1 414 ? 341.542 180.189 100.464 1.00 115.92 414 ARG A N 1
ATOM 2844 C CA . ARG A 1 414 ? 341.216 180.479 101.844 1.00 117.46 414 ARG A CA 1
ATOM 2845 C C . ARG A 1 414 ? 340.113 181.548 101.878 1.00 115.54 414 ARG A C 1
ATOM 2846 O O . ARG A 1 414 ? 339.178 181.471 102.678 1.00 115.46 414 ARG A O 1
ATOM 2854 N N . ASP A 1 415 ? 340.220 182.528 100.983 1.00 113.41 415 ASP A N 1
ATOM 2855 C CA . ASP A 1 415 ? 339.268 183.638 100.920 1.00 111.35 415 ASP A CA 1
ATOM 2856 C C . ASP A 1 415 ? 337.939 183.273 100.280 1.00 108.70 415 ASP A C 1
ATOM 2857 O O . ASP A 1 415 ? 336.891 183.329 100.926 1.00 107.75 415 ASP A O 1
ATOM 2862 N N . ILE A 1 416 ? 337.994 182.921 98.998 1.00 105.72 416 ILE A N 1
ATOM 2863 C CA . ILE A 1 416 ? 336.807 182.553 98.250 1.00 103.56 416 ILE A CA 1
ATOM 2864 C C . ILE A 1 416 ? 336.031 181.525 99.050 1.00 103.08 416 ILE A C 1
ATOM 2865 O O . ILE A 1 416 ? 334.844 181.319 98.825 1.00 102.54 416 ILE A O 1
ATOM 2867 N N . GLN A 1 417 ? 336.712 180.885 99.995 1.00 103.37 417 GLN A N 1
ATOM 2868 C CA . GLN A 1 417 ? 336.080 179.874 100.834 1.00 103.12 417 GLN A CA 1
ATOM 2869 C C . GLN A 1 417 ? 335.308 180.509 101.973 1.00 102.15 417 GLN A C 1
ATOM 2870 O O . GLN A 1 417 ? 334.304 179.957 102.427 1.00 101.42 417 GLN A O 1
ATOM 2876 N N . ASN A 1 418 ? 335.796 181.666 102.427 1.00 101.13 418 ASN A N 1
ATOM 2877 C CA . ASN A 1 418 ? 335.193 182.419 103.530 1.00 99.54 418 ASN A CA 1
ATOM 2878 C C . ASN A 1 418 ? 333.992 183.269 103.066 1.00 97.98 418 ASN A C 1
ATOM 2879 O O . ASN A 1 418 ? 332.883 183.189 103.623 1.00 97.37 418 ASN A O 1
ATOM 2881 N N . ILE A 1 419 ? 334.218 184.086 102.045 1.00 95.89 419 ILE A N 1
ATOM 2882 C CA . ILE A 1 419 ? 333.153 184.912 101.516 1.00 94.48 419 ILE A CA 1
ATOM 2883 C C . ILE A 1 419 ? 331.972 184.017 101.177 1.00 95.19 419 ILE A C 1
ATOM 2884 O O . ILE A 1 419 ? 330.836 184.342 101.495 1.00 95.30 419 ILE A O 1
ATOM 2889 N N . ASP A 1 420 ? 332.247 182.880 100.543 1.00 96.48 420 ASP A N 1
ATOM 2890 C CA . ASP A 1 420 ? 331.196 181.923 100.173 1.00 97.31 420 ASP A CA 1
ATOM 2891 C C . ASP A 1 420 ? 330.253 181.709 101.333 1.00 98.65 420 ASP A C 1
ATOM 2892 O O . ASP A 1 420 ? 329.073 182.047 101.270 1.00 98.31 420 ASP A O 1
ATOM 2897 N N . ALA A 1 421 ? 330.801 181.124 102.390 1.00 100.70 421 ALA A N 1
ATOM 2898 C CA . ALA A 1 421 ? 330.054 180.834 103.597 1.00 102.64 421 ALA A CA 1
ATOM 2899 C C . ALA A 1 421 ? 329.613 182.140 104.237 1.00 103.60 421 ALA A C 1
ATOM 2900 O O . ALA A 1 421 ? 328.885 182.144 105.232 1.00 104.02 421 ALA A O 1
ATOM 2902 N N . LEU A 1 422 ? 330.056 183.252 103.667 1.00 103.45 422 LEU A N 1
ATOM 2903 C CA . LEU A 1 422 ? 329.665 184.541 104.198 1.00 103.97 422 LEU A CA 1
ATOM 2904 C C . LEU A 1 422 ? 328.269 184.970 103.712 1.00 103.43 422 LEU A C 1
ATOM 2905 O O . LEU A 1 422 ? 327.410 185.289 104.529 1.00 103.25 422 LEU A O 1
ATOM 2910 N N . LEU A 1 423 ? 328.038 184.977 102.398 1.00 102.23 423 LEU A N 1
ATOM 2911 C CA . LEU A 1 423 ? 326.733 185.369 101.859 1.00 101.87 423 LEU A CA 1
ATOM 2912 C C . LEU A 1 423 ? 325.751 184.204 101.938 1.00 103.52 423 LEU A C 1
ATOM 2913 O O . LEU A 1 423 ? 325.656 183.418 101.004 1.00 103.90 423 LEU A O 1
ATOM 2918 N N . HIS A 1 424 ? 324.996 184.099 103.026 1.00 105.79 424 HIS A N 1
ATOM 2919 C CA . HIS A 1 424 ? 324.078 182.976 103.173 1.00 108.70 424 HIS A CA 1
ATOM 2920 C C . HIS A 1 424 ? 322.612 183.317 103.397 1.00 108.95 424 HIS A C 1
ATOM 2921 O O . HIS A 1 424 ? 321.882 182.510 103.957 1.00 108.20 424 HIS A O 1
ATOM 2928 N N . GLN A 1 425 ? 322.163 184.499 103.003 1.00 110.17 425 GLN A N 1
ATOM 2929 C CA . GLN A 1 425 ? 320.749 184.807 103.180 1.00 111.69 425 GLN A CA 1
ATOM 2930 C C . GLN A 1 425 ? 320.039 184.409 101.897 1.00 112.24 425 GLN A C 1
ATOM 2931 O O . GLN A 1 425 ? 320.474 184.765 100.801 1.00 112.38 425 GLN A O 1
ATOM 2937 N N . SER A 1 426 ? 318.960 183.652 102.025 1.00 112.62 426 SER A N 1
ATOM 2938 C CA . SER A 1 426 ? 318.218 183.234 100.852 1.00 112.94 426 SER A CA 1
ATOM 2939 C C . SER A 1 426 ? 317.888 184.512 100.069 1.00 112.28 426 SER A C 1
ATOM 2940 O O . SER A 1 426 ? 318.731 185.036 99.339 1.00 111.22 426 SER A O 1
ATOM 2943 N N . ILE A 1 427 ? 316.664 185.003 100.233 1.00 112.35 427 ILE A N 1
ATOM 2944 C CA . ILE A 1 427 ? 316.194 186.234 99.606 1.00 112.99 427 ILE A CA 1
ATOM 2945 C C . ILE A 1 427 ? 314.684 186.295 99.655 1.00 115.41 427 ILE A C 1
ATOM 2946 O O . ILE A 1 427 ? 314.133 186.785 100.627 1.00 116.00 427 ILE A O 1
ATOM 2951 N N . GLY A 1 428 ? 314.011 185.800 98.624 1.00 118.40 428 GLY A N 1
ATOM 2952 C CA . GLY A 1 428 ? 312.559 185.847 98.606 1.00 123.54 428 GLY A CA 1
ATOM 2953 C C . GLY A 1 428 ? 311.918 185.854 99.990 1.00 127.16 428 GLY A C 1
ATOM 2954 O O . GLY A 1 428 ? 311.707 184.785 100.572 1.00 128.94 428 GLY A O 1
ATOM 2955 N N . SER A 1 429 ? 311.606 187.045 100.518 1.00 129.33 429 SER A N 1
ATOM 2956 C CA . SER A 1 429 ? 310.982 187.187 101.846 1.00 130.87 429 SER A CA 1
ATOM 2957 C C . SER A 1 429 ? 309.503 187.584 101.743 1.00 131.78 429 SER A C 1
ATOM 2958 O O . SER A 1 429 ? 308.969 187.733 100.644 1.00 132.00 429 SER A O 1
ATOM 2961 N N . THR A 1 430 ? 308.852 187.750 102.892 1.00 132.65 430 THR A N 1
ATOM 2962 C CA . THR A 1 430 ? 307.437 188.131 102.956 1.00 133.30 430 THR A CA 1
ATOM 2963 C C . THR A 1 430 ? 307.192 189.536 102.413 1.00 133.13 430 THR A C 1
ATOM 2964 O O . THR A 1 430 ? 306.063 190.034 102.425 1.00 133.63 430 THR A O 1
ATOM 2968 N N . LEU A 1 431 ? 308.254 190.162 101.919 1.00 131.79 431 LEU A N 1
ATOM 2969 C CA . LEU A 1 431 ? 308.182 191.528 101.425 1.00 129.77 431 LEU A CA 1
ATOM 2970 C C . LEU A 1 431 ? 308.126 191.651 99.903 1.00 128.23 431 LEU A C 1
ATOM 2971 O O . LEU A 1 431 ? 307.081 191.966 99.334 1.00 127.95 431 LEU A O 1
ATOM 2976 N N . TYR A 1 432 ? 309.262 191.402 99.259 1.00 126.35 432 TYR A N 1
ATOM 2977 C CA . TYR A 1 432 ? 309.396 191.502 97.805 1.00 124.95 432 TYR A CA 1
ATOM 2978 C C . TYR A 1 432 ? 309.145 190.196 97.013 1.00 124.11 432 TYR A C 1
ATOM 2979 O O . TYR A 1 432 ? 309.433 189.088 97.486 1.00 124.08 432 TYR A O 1
ATOM 2988 N N . ASN A 1 433 ? 308.616 190.346 95.797 1.00 122.28 433 ASN A N 1
ATOM 2989 C CA . ASN A 1 433 ? 308.305 189.216 94.930 1.00 120.08 433 ASN A CA 1
ATOM 2990 C C . ASN A 1 433 ? 309.265 189.076 93.765 1.00 117.43 433 ASN A C 1
ATOM 2991 O O . ASN A 1 433 ? 310.478 189.162 93.945 1.00 117.32 433 ASN A O 1
ATOM 2996 N N . LYS A 1 434 ? 308.726 188.829 92.574 1.00 114.05 434 LYS A N 1
ATOM 2997 C CA . LYS A 1 434 ? 309.572 188.690 91.397 1.00 110.54 434 LYS A CA 1
ATOM 2998 C C . LYS A 1 434 ? 310.340 189.985 91.360 1.00 107.98 434 LYS A C 1
ATOM 2999 O O . LYS A 1 434 ? 309.777 191.028 91.044 1.00 109.09 434 LYS A O 1
ATOM 3001 N N . ILE A 1 435 ? 311.617 189.930 91.713 1.00 103.71 435 ILE A N 1
ATOM 3002 C CA . ILE A 1 435 ? 312.424 191.135 91.745 1.00 98.67 435 ILE A CA 1
ATOM 3003 C C . ILE A 1 435 ? 313.695 190.934 90.957 1.00 95.11 435 ILE A C 1
ATOM 3004 O O . ILE A 1 435 ? 314.380 189.937 91.130 1.00 94.73 435 ILE A O 1
ATOM 3009 N N . TYR A 1 436 ? 314.003 191.878 90.079 1.00 90.34 436 TYR A N 1
ATOM 3010 C CA . TYR A 1 436 ? 315.187 191.749 89.247 1.00 85.76 436 TYR A CA 1
ATOM 3011 C C . TYR A 1 436 ? 316.250 192.737 89.661 1.00 84.13 436 TYR A C 1
ATOM 3012 O O . TYR A 1 436 ? 315.941 193.821 90.151 1.00 84.10 436 TYR A O 1
ATOM 3021 N N . LEU A 1 437 ? 317.504 192.355 89.460 1.00 80.99 437 LEU A N 1
ATOM 3022 C CA . LEU A 1 437 ? 318.622 193.219 89.773 1.00 81.13 437 LEU A CA 1
ATOM 3023 C C . LEU A 1 437 ? 319.193 193.574 88.433 1.00 80.96 437 LEU A C 1
ATOM 3024 O O . LEU A 1 437 ? 318.655 193.158 87.423 1.00 80.69 437 LEU A O 1
ATOM 3029 N N . TYR A 1 438 ? 320.262 194.342 88.379 1.00 80.92 438 TYR A N 1
ATOM 3030 C CA . TYR A 1 438 ? 320.791 194.689 87.076 1.00 80.87 438 TYR A CA 1
ATOM 3031 C C . TYR A 1 438 ? 322.286 194.604 87.075 1.00 80.56 438 TYR A C 1
ATOM 3032 O O . TYR A 1 438 ? 322.892 194.106 88.009 1.00 80.70 438 TYR A O 1
ATOM 3041 N N . GLU A 1 439 ? 322.877 195.121 86.009 1.00 80.80 439 GLU A N 1
ATOM 3042 C CA . GLU A 1 439 ? 324.314 195.138 85.856 1.00 80.95 439 GLU A CA 1
ATOM 3043 C C . GLU A 1 439 ? 324.563 195.523 84.437 1.00 81.02 439 GLU A C 1
ATOM 3044 O O . GLU A 1 439 ? 323.795 195.126 83.581 1.00 84.86 439 GLU A O 1
ATOM 3050 N N . ASN A 1 440 ? 325.621 196.297 84.207 1.00 81.08 440 ASN A N 1
ATOM 3051 C CA . ASN A 1 440 ? 326.013 196.738 82.874 1.00 82.08 440 ASN A CA 1
ATOM 3052 C C . ASN A 1 440 ? 327.423 196.248 82.690 1.00 81.12 440 ASN A C 1
ATOM 3053 O O . ASN A 1 440 ? 328.150 196.096 83.664 1.00 82.52 440 ASN A O 1
ATOM 3058 N N . MET A 1 441 ? 327.823 196.014 81.451 1.00 83.11 4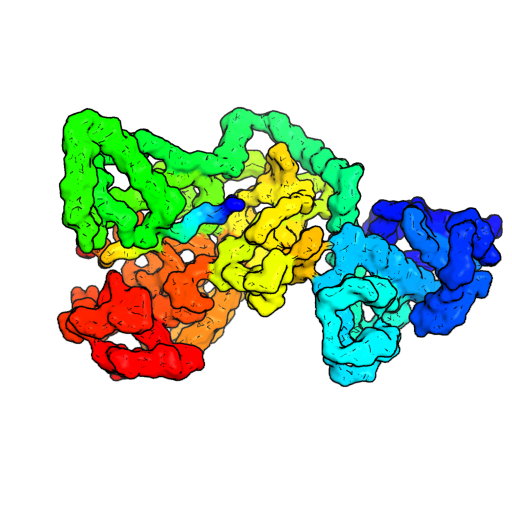41 MET A N 1
ATOM 3059 C CA . MET A 1 441 ? 329.178 195.537 81.195 1.00 86.85 441 MET A CA 1
ATOM 3060 C C . MET A 1 441 ? 329.414 195.782 79.745 1.00 87.00 441 MET A C 1
ATOM 3061 O O . MET A 1 441 ? 328.503 196.224 79.058 1.00 87.26 441 MET A O 1
ATOM 3066 N N . ASN A 1 442 ? 330.616 195.520 79.256 1.00 88.38 442 ASN A N 1
ATOM 3067 C CA . ASN A 1 442 ? 330.826 195.741 77.833 1.00 90.74 442 ASN A CA 1
ATOM 3068 C C . ASN A 1 442 ? 331.103 194.490 77.004 1.00 91.16 442 ASN A C 1
ATOM 3069 O O . ASN A 1 442 ? 331.903 193.628 77.377 1.00 90.77 442 ASN A O 1
ATOM 3074 N N . ILE A 1 443 ? 330.398 194.426 75.875 1.00 91.25 443 ILE A N 1
ATOM 3075 C CA . ILE A 1 443 ? 330.473 193.347 74.911 1.00 90.91 443 ILE A CA 1
ATOM 3076 C C . ILE A 1 443 ? 331.913 192.959 74.674 1.00 92.35 443 ILE A C 1
ATOM 3077 O O . ILE A 1 443 ? 332.195 191.998 73.967 1.00 94.09 443 ILE A O 1
ATOM 3082 N N . ASN A 1 444 ? 332.836 193.710 75.248 1.00 93.23 444 ASN A N 1
ATOM 3083 C CA . ASN A 1 444 ? 334.228 193.384 75.065 1.00 93.91 444 ASN A CA 1
ATOM 3084 C C . ASN A 1 444 ? 334.679 192.387 76.124 1.00 91.60 444 ASN A C 1
ATOM 3085 O O . ASN A 1 444 ? 335.811 191.925 76.107 1.00 91.46 444 ASN A O 1
ATOM 3090 N N . ASN A 1 445 ? 333.781 192.054 77.044 1.00 90.27 445 ASN A N 1
ATOM 3091 C CA . ASN A 1 445 ? 334.075 191.087 78.099 1.00 89.38 445 ASN A CA 1
ATOM 3092 C C . ASN A 1 445 ? 333.558 189.707 77.673 1.00 87.79 445 ASN A C 1
ATOM 3093 O O . ASN A 1 445 ? 334.101 188.668 78.059 1.00 87.63 445 ASN A O 1
ATOM 3098 N N . LEU A 1 446 ? 332.491 189.712 76.883 1.00 85.24 446 LEU A N 1
ATOM 3099 C CA . LEU A 1 446 ? 331.903 188.486 76.379 1.00 81.58 446 LEU A CA 1
ATOM 3100 C C . LEU A 1 446 ? 332.656 188.091 75.119 1.00 82.50 446 LEU A C 1
ATOM 3101 O O . LEU A 1 446 ? 333.371 187.093 75.123 1.00 81.14 446 LEU A O 1
ATOM 3106 N N . THR A 1 447 ? 332.519 188.877 74.052 1.00 82.58 447 THR A N 1
ATOM 3107 C CA . THR A 1 447 ? 333.211 188.591 72.785 1.00 83.06 447 THR A CA 1
ATOM 3108 C C . THR A 1 447 ? 333.892 189.766 72.137 1.00 82.56 447 THR A C 1
ATOM 3109 O O . THR A 1 447 ? 333.415 190.250 71.116 1.00 81.10 447 THR A O 1
ATOM 3113 N N . ALA A 1 448 ? 335.024 190.175 72.697 1.00 84.72 448 ALA A N 1
ATOM 3114 C CA . ALA A 1 448 ? 335.809 191.301 72.195 1.00 87.08 448 ALA A CA 1
ATOM 3115 C C . ALA A 1 448 ? 335.912 191.401 70.666 1.00 89.77 448 ALA A C 1
ATOM 3116 O O . ALA A 1 448 ? 336.030 192.500 70.109 1.00 89.83 448 ALA A O 1
ATOM 3118 N N . THR A 1 449 ? 335.879 190.258 69.991 1.00 92.26 449 THR A N 1
ATOM 3119 C CA . THR A 1 449 ? 335.976 190.242 68.540 1.00 94.86 449 THR A CA 1
ATOM 3120 C C . THR A 1 449 ? 334.808 190.980 67.918 1.00 95.69 449 THR A C 1
ATOM 3121 O O . THR A 1 449 ? 334.916 191.498 66.814 1.00 94.41 449 THR A O 1
ATOM 3125 N N . LEU A 1 450 ? 333.680 190.994 68.619 1.00 98.92 450 LEU A N 1
ATOM 3126 C CA . LEU A 1 450 ? 332.500 191.717 68.160 1.00 102.48 450 LEU A CA 1
ATOM 3127 C C . LEU A 1 450 ? 332.537 193.045 68.873 1.00 103.76 450 LEU A C 1
ATOM 3128 O O . LEU A 1 450 ? 331.911 194.013 68.447 1.00 104.91 450 LEU A O 1
ATOM 3133 N N . GLY A 1 451 ? 333.261 193.075 69.986 1.00 104.77 451 GLY A N 1
ATOM 3134 C CA . GLY A 1 451 ? 333.386 194.299 70.741 1.00 105.23 451 GLY A CA 1
ATOM 3135 C C . GLY A 1 451 ? 333.657 195.386 69.735 1.00 105.49 451 GLY A C 1
ATOM 3136 O O . GLY A 1 451 ? 332.864 196.311 69.567 1.00 106.22 451 GLY A O 1
ATOM 3137 N N . ALA A 1 452 ? 334.773 195.244 69.034 1.00 105.49 452 ALA A N 1
ATOM 3138 C CA . ALA A 1 452 ? 335.165 196.211 68.025 1.00 105.80 452 ALA A CA 1
ATOM 3139 C C . ALA A 1 452 ? 333.975 196.911 67.396 1.00 105.59 452 ALA A C 1
ATOM 3140 O O . ALA A 1 452 ? 333.656 198.050 67.722 1.00 106.19 452 ALA A O 1
ATOM 3142 N N . ASP A 1 453 ? 333.294 196.207 66.513 1.00 105.18 453 ASP A N 1
ATOM 3143 C CA . ASP A 1 453 ? 332.189 196.803 65.789 1.00 105.19 453 ASP A CA 1
ATOM 3144 C C . ASP A 1 453 ? 330.820 196.875 66.472 1.00 103.90 453 ASP A C 1
ATOM 3145 O O . ASP A 1 453 ? 329.831 197.209 65.820 1.00 103.75 453 ASP A O 1
ATOM 3150 N N . LEU A 1 454 ? 330.744 196.588 67.766 1.00 102.55 454 LEU A N 1
ATOM 3151 C CA . LEU A 1 454 ? 329.451 196.641 68.440 1.00 101.52 454 LEU A CA 1
ATOM 3152 C C . LEU A 1 454 ? 328.761 197.943 68.079 1.00 103.13 454 LEU A C 1
ATOM 3153 O O . LEU A 1 454 ? 327.734 197.945 67.401 1.00 104.09 454 LEU A O 1
ATOM 3158 N N . VAL A 1 455 ? 329.346 199.049 68.532 1.00 104.92 455 VAL A N 1
ATOM 3159 C CA . VAL A 1 455 ? 328.796 200.381 68.306 1.00 105.90 455 VAL A CA 1
ATOM 3160 C C . VAL A 1 455 ? 329.217 200.973 66.962 1.00 106.79 455 VAL A C 1
ATOM 3161 O O . VAL A 1 455 ? 330.385 200.945 66.586 1.00 106.30 455 VAL A O 1
ATOM 3165 N N . ASP A 1 456 ? 328.235 201.519 66.260 1.00 108.47 456 ASP A N 1
ATOM 3166 C CA . ASP A 1 456 ? 328.400 202.082 64.924 1.00 111.33 456 ASP A CA 1
ATOM 3167 C C . ASP A 1 456 ? 329.747 202.580 64.413 1.00 112.34 456 ASP A C 1
ATOM 3168 O O . ASP A 1 456 ? 330.056 202.397 63.235 1.00 112.43 456 ASP A O 1
ATOM 3173 N N . SER A 1 457 ? 330.526 203.241 65.260 1.00 114.02 457 SER A N 1
ATOM 3174 C CA . SER A 1 457 ? 331.821 203.780 64.833 1.00 115.43 457 SER A CA 1
ATOM 3175 C C . SER A 1 457 ? 331.591 204.871 63.801 1.00 115.56 457 SER A C 1
ATOM 3176 O O . SER A 1 457 ? 332.498 205.220 63.046 1.00 115.34 457 SER A O 1
ATOM 3179 N N . THR A 1 458 ? 330.367 205.389 63.768 1.00 115.61 458 THR A N 1
ATOM 3180 C CA . THR A 1 458 ? 329.991 206.442 62.834 1.00 115.89 458 THR A CA 1
ATOM 3181 C C . THR A 1 458 ? 328.694 207.093 63.293 1.00 115.93 458 THR A C 1
ATOM 3182 O O . THR A 1 458 ? 327.916 207.617 62.493 1.00 115.72 458 THR A O 1
ATOM 3186 N N . ASP A 1 459 ? 328.472 207.029 64.601 1.00 116.12 459 ASP A N 1
ATOM 3187 C CA . ASP A 1 459 ? 327.306 207.619 65.242 1.00 115.54 459 ASP A CA 1
ATOM 3188 C C . ASP A 1 459 ? 327.334 207.376 66.743 1.00 114.11 459 ASP A C 1
ATOM 3189 O O . ASP A 1 459 ? 326.460 207.838 67.469 1.00 113.30 459 ASP A O 1
ATOM 3194 N N . ASN A 1 460 ? 328.356 206.652 67.189 1.00 112.54 460 ASN A N 1
ATOM 3195 C CA . ASN A 1 460 ? 328.580 206.361 68.598 1.00 111.34 460 ASN A CA 1
ATOM 3196 C C . ASN A 1 460 ? 327.317 206.487 69.447 1.00 109.82 460 ASN A C 1
ATOM 3197 O O . ASN A 1 460 ? 327.369 206.847 70.618 1.00 109.52 460 ASN A O 1
ATOM 3202 N N . THR A 1 461 ? 326.178 206.192 68.842 1.00 107.94 461 THR A N 1
ATOM 3203 C CA . THR A 1 461 ? 324.900 206.245 69.529 1.00 106.20 461 THR A CA 1
ATOM 3204 C C . THR A 1 461 ? 324.154 205.041 68.972 1.00 105.84 461 THR A C 1
ATOM 3205 O O . THR A 1 461 ? 323.600 204.226 69.717 1.00 104.45 461 THR A O 1
ATOM 3209 N N . LYS A 1 462 ? 324.207 204.921 67.645 1.00 105.55 462 LYS A N 1
ATOM 3210 C CA . LYS A 1 462 ? 323.577 203.831 66.912 1.00 105.54 462 LYS A CA 1
ATOM 3211 C C . LYS A 1 462 ? 324.435 202.571 66.961 1.00 105.20 462 LYS A C 1
ATOM 3212 O O . LYS A 1 462 ? 325.617 202.604 66.606 1.00 105.62 462 LYS A O 1
ATOM 3218 N N . ILE A 1 463 ? 323.841 201.465 67.408 1.00 103.27 463 ILE A N 1
ATOM 3219 C CA . ILE A 1 463 ? 324.553 200.197 67.476 1.00 100.16 463 ILE A CA 1
ATOM 3220 C C . ILE A 1 463 ? 324.508 199.567 66.100 1.00 99.88 463 ILE A C 1
ATOM 3221 O O . ILE A 1 463 ? 323.473 199.596 65.439 1.00 99.77 463 ILE A O 1
ATOM 3226 N N . ASN A 1 464 ? 325.632 199.007 65.667 1.00 98.70 464 ASN A N 1
ATOM 3227 C CA . ASN A 1 464 ? 325.714 198.385 64.354 1.00 97.58 464 ASN A CA 1
ATOM 3228 C C . ASN A 1 464 ? 324.909 197.087 64.278 1.00 96.22 464 ASN A C 1
ATOM 3229 O O . ASN A 1 464 ? 325.408 196.011 64.630 1.00 96.05 464 ASN A O 1
ATOM 3234 N N . ARG A 1 465 ? 323.663 197.200 63.813 1.00 94.26 465 ARG A N 1
ATOM 3235 C CA . ARG A 1 465 ? 322.757 196.059 63.678 1.00 91.51 465 ARG A CA 1
ATOM 3236 C C . ARG A 1 465 ? 323.537 194.849 63.278 1.00 89.81 465 ARG A C 1
ATOM 3237 O O . ARG A 1 465 ? 323.453 193.801 63.913 1.00 90.01 465 ARG A O 1
ATOM 3245 N N . GLY A 1 466 ? 324.300 195.010 62.207 1.00 88.21 466 GLY A N 1
ATOM 3246 C CA . GLY A 1 466 ? 325.114 193.926 61.721 1.00 86.11 466 GLY A CA 1
ATOM 3247 C C . GLY A 1 466 ? 325.664 193.147 62.889 1.00 84.12 466 GLY A C 1
ATOM 3248 O O . GLY A 1 466 ? 325.079 192.161 63.334 1.00 83.70 466 GLY A O 1
ATOM 3249 N N . ILE A 1 467 ? 326.778 193.621 63.419 1.00 80.56 467 ILE A N 1
ATOM 3250 C CA . ILE A 1 467 ? 327.410 192.936 64.514 1.00 82.92 467 ILE A CA 1
ATOM 3251 C C . ILE A 1 467 ? 326.484 192.730 65.688 1.00 83.16 467 ILE A C 1
ATOM 3252 O O . ILE A 1 467 ? 326.842 192.045 66.635 1.00 82.82 467 ILE A O 1
ATOM 3257 N N . PHE A 1 468 ? 325.298 193.320 65.648 1.00 84.11 468 PHE A N 1
ATOM 3258 C CA . PHE A 1 468 ? 324.366 193.094 66.741 1.00 85.98 468 PHE A CA 1
ATOM 3259 C C . PHE A 1 468 ? 323.932 191.656 66.689 1.00 87.93 468 PHE A C 1
ATOM 3260 O O . PHE A 1 468 ? 324.198 190.877 67.603 1.00 88.34 468 PHE A O 1
ATOM 3268 N N . ASN A 1 469 ? 323.238 191.324 65.607 1.00 89.09 469 ASN A N 1
ATOM 3269 C CA . ASN A 1 469 ? 322.747 189.977 65.381 1.00 90.15 469 ASN A CA 1
ATOM 3270 C C . ASN A 1 469 ? 323.840 188.959 65.686 1.00 92.15 469 ASN A C 1
ATOM 3271 O O . ASN A 1 469 ? 323.703 188.149 66.610 1.00 92.52 469 ASN A O 1
ATOM 3276 N N . GLU A 1 470 ? 324.928 189.019 64.922 1.00 93.68 470 GLU A N 1
ATOM 3277 C CA . GLU A 1 470 ? 326.059 188.130 65.133 1.00 95.49 470 GLU A CA 1
ATOM 3278 C C . GLU A 1 470 ? 326.248 187.889 66.627 1.00 94.94 470 GLU A C 1
ATOM 3279 O O . GLU A 1 470 ? 326.576 186.785 67.050 1.00 95.69 470 GLU A O 1
ATOM 3285 N N . PHE A 1 471 ? 326.045 188.922 67.434 1.00 93.64 471 PHE A N 1
ATOM 3286 C CA . PHE A 1 471 ? 326.175 188.764 68.872 1.00 92.30 471 PHE A CA 1
ATOM 3287 C C . PHE A 1 471 ? 325.063 187.846 69.357 1.00 93.11 471 PHE A C 1
ATOM 3288 O O . PHE A 1 471 ? 325.290 186.690 69.687 1.00 93.39 471 PHE A O 1
ATOM 3296 N N . LYS A 1 472 ? 323.851 188.374 69.366 1.00 93.70 472 LYS A N 1
ATOM 3297 C CA . LYS A 1 472 ? 322.684 187.656 69.848 1.00 95.10 472 LYS A CA 1
ATOM 3298 C C . LYS A 1 472 ? 322.448 186.247 69.341 1.00 96.73 472 LYS A C 1
ATOM 3299 O O . LYS A 1 472 ? 322.069 185.378 70.119 1.00 97.38 472 LYS A O 1
ATOM 3305 N N . LYS A 1 473 ? 322.638 186.032 68.043 1.00 97.89 473 LYS A N 1
ATOM 3306 C CA . LYS A 1 473 ? 322.396 184.726 67.403 1.00 99.21 473 LYS A CA 1
ATOM 3307 C C . LYS A 1 473 ? 322.380 183.493 68.316 1.00 98.74 473 LYS A C 1
ATOM 3308 O O . LYS A 1 473 ? 321.349 182.842 68.490 1.00 98.75 473 LYS A O 1
ATOM 3310 N N . ASN A 1 474 ? 323.534 183.163 68.877 1.00 98.92 474 ASN A N 1
ATOM 3311 C CA . ASN A 1 474 ? 323.654 182.004 69.741 1.00 98.83 474 ASN A CA 1
ATOM 3312 C C . ASN A 1 474 ? 323.960 182.468 71.145 1.00 97.21 474 ASN A C 1
ATOM 3313 O O . ASN A 1 474 ? 325.102 182.403 71.593 1.00 96.52 474 ASN A O 1
ATOM 3318 N N . PHE A 1 475 ? 322.936 182.948 71.831 1.00 95.70 475 PHE A N 1
ATOM 3319 C CA . PHE A 1 475 ? 323.089 183.440 73.187 1.00 94.39 475 PHE A CA 1
ATOM 3320 C C . PHE A 1 475 ? 321.801 183.075 73.876 1.00 93.21 475 PHE A C 1
ATOM 3321 O O . PHE A 1 475 ? 320.807 183.791 73.781 1.00 92.49 475 PHE A O 1
ATOM 3329 N N . LYS A 1 476 ? 321.817 181.941 74.555 1.00 91.88 476 LYS A N 1
ATOM 3330 C CA . LYS A 1 476 ? 320.631 181.457 75.223 1.00 92.01 476 LYS A CA 1
ATOM 3331 C C . LYS A 1 476 ? 320.874 181.162 76.701 1.00 91.55 476 LYS A C 1
ATOM 3332 O O . LYS A 1 476 ? 319.954 181.244 77.516 1.00 91.49 476 LYS A O 1
ATOM 3334 N N . TYR A 1 477 ? 322.106 180.824 77.053 1.00 90.23 477 TYR A N 1
ATOM 3335 C CA . TYR A 1 477 ? 322.408 180.534 78.447 1.00 89.47 477 TYR A CA 1
ATOM 3336 C C . TYR A 1 477 ? 323.809 180.987 78.846 1.00 89.17 477 TYR A C 1
ATOM 3337 O O . TYR A 1 477 ? 324.825 180.533 78.298 1.00 89.54 477 TYR A O 1
ATOM 3346 N N . SER A 1 478 ? 323.852 181.889 79.818 1.00 87.58 478 SER A N 1
ATOM 3347 C CA . SER A 1 478 ? 325.108 182.400 80.311 1.00 86.01 478 SER A CA 1
ATOM 3348 C C . SER A 1 478 ? 325.290 182.067 81.779 1.00 84.85 478 SER A C 1
ATOM 3349 O O . SER A 1 478 ? 324.344 182.033 82.568 1.00 81.03 478 SER A O 1
ATOM 3352 N N . ILE A 1 479 ? 326.544 181.843 82.134 1.00 85.71 479 ILE A N 1
ATOM 3353 C CA . ILE A 1 479 ? 326.922 181.481 83.486 1.00 87.10 479 ILE A CA 1
ATOM 3354 C C . ILE A 1 479 ? 328.083 182.385 83.920 1.00 89.26 479 ILE A C 1
ATOM 3355 O O . ILE A 1 479 ? 329.006 182.648 83.144 1.00 88.77 479 ILE A O 1
ATOM 3360 N N . SER A 1 480 ? 327.997 182.893 85.146 1.00 90.85 480 SER A N 1
ATOM 3361 C CA . SER A 1 480 ? 329.030 183.754 85.708 1.00 92.00 480 SER A CA 1
ATOM 3362 C C . SER A 1 480 ? 329.711 182.907 86.749 1.00 93.25 480 SER A C 1
ATOM 3363 O O . SER A 1 480 ? 329.117 182.560 87.770 1.00 92.83 480 SER A O 1
ATOM 3366 N N . SER A 1 481 ? 330.955 182.556 86.484 1.00 94.78 481 SER A N 1
ATOM 3367 C CA . SER A 1 481 ? 331.687 181.713 87.403 1.00 97.51 481 SER A CA 1
ATOM 3368 C C . SER A 1 481 ? 331.974 182.433 88.707 1.00 98.58 481 SER A C 1
ATOM 3369 O O . SER A 1 481 ? 331.975 181.816 89.777 1.00 99.51 481 SER A O 1
ATOM 3372 N N . ASN A 1 482 ? 332.190 183.744 88.593 1.00 99.08 482 ASN A N 1
ATOM 3373 C CA . ASN A 1 482 ? 332.552 184.619 89.712 1.00 98.31 482 ASN A CA 1
ATOM 3374 C C . ASN A 1 482 ? 331.448 185.311 90.513 1.00 96.61 482 ASN A C 1
ATOM 3375 O O . ASN A 1 482 ? 330.253 185.155 90.255 1.00 96.36 482 ASN A O 1
ATOM 3380 N N . TYR A 1 483 ? 331.901 186.102 91.480 1.00 94.49 483 TYR A N 1
ATOM 3381 C CA . TYR A 1 483 ? 331.041 186.857 92.372 1.00 93.63 483 TYR A CA 1
ATOM 3382 C C . TYR A 1 483 ? 330.411 188.066 91.723 1.00 93.76 483 TYR A C 1
ATOM 3383 O O . TYR A 1 483 ? 331.091 189.047 91.420 1.00 93.30 483 TYR A O 1
ATOM 3392 N N . MET A 1 484 ? 329.098 187.994 91.538 1.00 93.60 484 MET A N 1
ATOM 3393 C CA . MET A 1 484 ? 328.349 189.066 90.910 1.00 93.10 484 MET A CA 1
ATOM 3394 C C . MET A 1 484 ? 327.932 190.138 91.906 1.00 93.00 484 MET A C 1
ATOM 3395 O O . MET A 1 484 ? 327.423 189.828 92.986 1.00 92.31 484 MET A O 1
ATOM 3400 N N . ILE A 1 485 ? 328.187 191.395 91.540 1.00 92.82 485 ILE A N 1
ATOM 3401 C CA . ILE A 1 485 ? 327.779 192.559 92.330 1.00 91.17 485 ILE A CA 1
ATOM 3402 C C . ILE A 1 485 ? 326.864 193.261 91.364 1.00 91.22 485 ILE A C 1
ATOM 3403 O O . ILE A 1 485 ? 327.209 193.450 90.198 1.00 90.62 485 ILE A O 1
ATOM 3408 N N . VAL A 1 486 ? 325.689 193.639 91.833 1.00 90.75 486 VAL A N 1
ATOM 3409 C CA . VAL A 1 486 ? 324.733 194.219 90.920 1.00 91.68 486 VAL A CA 1
ATOM 3410 C C . VAL A 1 486 ? 324.001 195.445 91.386 1.00 91.66 486 VAL A C 1
ATOM 3411 O O . VAL A 1 486 ? 323.580 195.538 92.536 1.00 91.88 486 VAL A O 1
ATOM 3415 N N . ASP A 1 487 ? 323.819 196.365 90.448 1.00 91.17 487 ASP A N 1
ATOM 3416 C CA . ASP A 1 487 ? 323.121 197.617 90.691 1.00 90.27 487 ASP A CA 1
ATOM 3417 C C . ASP A 1 487 ? 321.650 197.310 90.876 1.00 88.48 487 ASP A C 1
ATOM 3418 O O . ASP A 1 487 ? 320.988 196.846 89.968 1.00 88.20 487 ASP A O 1
ATOM 3423 N N . ILE A 1 488 ? 321.146 197.569 92.070 1.00 85.86 488 ILE A N 1
ATOM 3424 C CA . ILE A 1 488 ? 319.763 197.288 92.379 1.00 83.93 488 ILE A CA 1
ATOM 3425 C C . ILE A 1 488 ? 318.867 198.437 91.991 1.00 83.67 488 ILE A C 1
ATOM 3426 O O . ILE A 1 488 ? 318.256 199.057 92.832 1.00 80.92 488 ILE A O 1
ATOM 3431 N N . ASN A 1 489 ? 318.833 198.692 90.687 1.00 85.02 489 ASN A N 1
ATOM 3432 C CA . ASN A 1 489 ? 318.052 199.736 90.033 1.00 87.35 489 ASN A CA 1
ATOM 3433 C C . ASN A 1 489 ? 318.823 200.246 88.850 1.00 88.78 489 ASN A C 1
ATOM 3434 O O . ASN A 1 489 ? 319.913 200.771 88.999 1.00 89.33 489 ASN A O 1
ATOM 3439 N N . GLU A 1 490 ? 318.266 200.091 87.663 1.00 91.63 490 GLU A N 1
ATOM 3440 C CA . GLU A 1 490 ? 318.956 200.553 86.468 1.00 94.13 490 GLU A CA 1
ATOM 3441 C C . GLU A 1 490 ? 319.825 201.782 86.736 1.00 94.07 490 GLU A C 1
ATOM 3442 O O . GLU A 1 490 ? 319.312 202.878 86.922 1.00 94.63 490 GLU A O 1
ATOM 3448 N N . ARG A 1 491 ? 321.136 201.598 86.769 1.00 94.18 491 ARG A N 1
ATOM 3449 C CA . ARG A 1 491 ? 322.027 202.728 86.967 1.00 94.61 491 ARG A CA 1
ATOM 3450 C C . ARG A 1 491 ? 322.569 203.098 85.593 1.00 95.11 491 ARG A C 1
ATOM 3451 O O . ARG A 1 491 ? 322.951 202.226 84.821 1.00 95.86 491 ARG A O 1
ATOM 3453 N N . PRO A 1 492 ? 322.616 204.386 85.263 1.00 95.13 492 PRO A N 1
ATOM 3454 C CA . PRO A 1 492 ? 323.122 204.755 83.946 1.00 94.66 492 PRO A CA 1
ATOM 3455 C C . PRO A 1 492 ? 324.511 204.199 83.840 1.00 95.47 492 PRO A C 1
ATOM 3456 O O . PRO A 1 492 ? 325.309 204.374 84.749 1.00 96.27 492 PRO A O 1
ATOM 3460 N N . ALA A 1 493 ? 324.804 203.513 82.751 1.00 96.72 493 ALA A N 1
ATOM 3461 C CA . ALA A 1 493 ? 326.137 202.967 82.583 1.00 97.86 493 ALA A CA 1
ATOM 3462 C C . ALA A 1 493 ? 327.004 203.977 81.832 1.00 98.54 493 ALA A C 1
ATOM 3463 O O . ALA A 1 493 ? 326.501 204.995 81.347 1.00 98.81 493 ALA A O 1
ATOM 3465 N N . LEU A 1 494 ? 328.298 203.687 81.728 1.00 98.14 494 LEU A N 1
ATOM 3466 C CA . LEU A 1 494 ? 329.233 204.575 81.046 1.00 97.81 494 LEU A CA 1
ATOM 3467 C C . LEU A 1 494 ? 329.037 204.857 79.554 1.00 99.67 494 LEU A C 1
ATOM 3468 O O . LEU A 1 494 ? 327.989 205.352 79.107 1.00 100.18 494 LEU A O 1
ATOM 3473 N N . ASP A 1 495 ? 330.081 204.551 78.794 1.00 101.19 495 ASP A N 1
ATOM 3474 C CA . ASP A 1 495 ? 330.096 204.827 77.369 1.00 102.95 495 ASP A CA 1
ATOM 3475 C C . ASP A 1 495 ? 330.638 203.649 76.574 1.00 101.41 495 ASP A C 1
ATOM 3476 O O . ASP A 1 495 ? 330.454 203.570 75.354 1.00 101.08 495 ASP A O 1
ATOM 3481 N N . ASN A 1 496 ? 331.328 202.755 77.278 1.00 99.35 496 ASN A N 1
ATOM 3482 C CA . ASN A 1 496 ? 331.883 201.544 76.689 1.00 97.95 496 ASN A CA 1
ATOM 3483 C C . ASN A 1 496 ? 331.082 200.386 77.314 1.00 96.86 496 ASN A C 1
ATOM 3484 O O . ASN A 1 496 ? 330.921 199.307 76.713 1.00 96.92 496 ASN A O 1
ATOM 3489 N N . GLU A 1 497 ? 330.575 200.621 78.526 1.00 93.53 497 GLU A N 1
ATOM 3490 C CA . GLU A 1 497 ? 329.707 199.645 79.164 1.00 89.85 497 GLU A CA 1
ATOM 3491 C C . GLU A 1 497 ? 328.453 199.789 78.312 1.00 87.27 497 GLU A C 1
ATOM 3492 O O . GLU A 1 497 ? 327.717 200.762 78.470 1.00 87.27 497 GLU A O 1
ATOM 3498 N N . ARG A 1 498 ? 328.212 198.866 77.387 1.00 83.60 498 ARG A N 1
ATOM 3499 C CA . ARG A 1 498 ? 327.035 199.008 76.539 1.00 80.87 498 ARG A CA 1
ATOM 3500 C C . ARG A 1 498 ? 325.912 197.976 76.673 1.00 80.91 498 ARG A C 1
ATOM 3501 O O . ARG A 1 498 ? 324.841 198.133 76.095 1.00 80.73 498 ARG A O 1
ATOM 3509 N N . LEU A 1 499 ? 326.143 196.933 77.451 1.00 80.57 499 LEU A N 1
ATOM 3510 C CA . LEU A 1 499 ? 325.127 195.923 77.646 1.00 80.77 499 LEU A CA 1
ATOM 3511 C C . LEU A 1 499 ? 324.448 196.200 78.963 1.00 80.62 499 LEU A C 1
ATOM 3512 O O . LEU A 1 499 ? 325.123 196.465 79.956 1.00 80.75 499 LEU A O 1
ATOM 3517 N N . LYS A 1 500 ? 323.122 196.135 78.986 1.00 80.71 500 LYS A N 1
ATOM 3518 C CA . LYS A 1 500 ? 322.384 196.335 80.225 1.00 80.81 500 LYS A CA 1
ATOM 3519 C C . LYS A 1 500 ? 321.567 195.112 80.597 1.00 80.56 500 LYS A C 1
ATOM 3520 O O . LYS A 1 500 ? 320.420 194.985 80.195 1.00 80.88 500 LYS A O 1
ATOM 3526 N N . TRP A 1 501 ? 322.170 194.226 81.390 1.00 80.58 501 TRP A N 1
ATOM 3527 C CA . TRP A 1 501 ? 321.517 193.006 81.850 1.00 80.56 501 TRP A CA 1
ATOM 3528 C C . TRP A 1 501 ? 320.495 193.312 82.908 1.00 80.56 501 TRP A C 1
ATOM 3529 O O . TRP A 1 501 ? 320.786 194.035 83.854 1.00 81.38 501 TRP A O 1
ATOM 3540 N N . ARG A 1 502 ? 319.317 192.718 82.777 1.00 80.76 502 ARG A N 1
ATOM 3541 C CA . ARG A 1 502 ? 318.253 192.917 83.743 1.00 80.88 502 ARG A CA 1
ATOM 3542 C C . ARG A 1 502 ? 317.987 191.571 84.357 1.00 81.25 502 ARG A C 1
ATOM 3543 O O . ARG A 1 502 ? 316.854 191.124 84.406 1.00 81.35 502 ARG A O 1
ATOM 3551 N N . ILE A 1 503 ? 319.038 190.932 84.848 1.00 81.36 503 ILE A N 1
ATOM 3552 C CA . ILE A 1 503 ? 318.863 189.609 85.382 1.00 80.99 503 ILE A CA 1
ATOM 3553 C C . ILE A 1 503 ? 317.759 189.548 86.431 1.00 80.83 503 ILE A C 1
ATOM 3554 O O . ILE A 1 503 ? 317.546 190.484 87.191 1.00 81.96 503 ILE A O 1
ATOM 3559 N N . GLN A 1 504 ? 317.030 188.439 86.418 1.00 81.17 504 GLN A N 1
ATOM 3560 C CA . GLN A 1 504 ? 315.931 188.193 87.344 1.00 83.33 504 GLN A CA 1
ATOM 3561 C C . GLN A 1 504 ? 316.281 187.070 88.305 1.00 83.57 504 GLN A C 1
ATOM 3562 O O . GLN A 1 504 ? 315.885 185.926 88.090 1.00 83.53 504 GLN A O 1
ATOM 3568 N N . LEU A 1 505 ? 317.013 187.389 89.367 1.00 85.09 505 LEU A N 1
ATOM 3569 C CA . LEU A 1 505 ? 317.375 186.381 90.361 1.00 85.27 505 LEU A CA 1
ATOM 3570 C C . LEU A 1 505 ? 316.121 185.646 90.848 1.00 85.81 505 LEU A C 1
ATOM 3571 O O . LEU A 1 505 ? 314.993 185.946 90.435 1.00 82.87 505 LEU A O 1
ATOM 3573 N N . SER A 1 506 ? 316.320 184.682 91.730 1.00 87.13 506 SER A N 1
ATOM 3574 C CA . SER A 1 506 ? 315.193 183.924 92.218 1.00 88.81 506 SER A CA 1
ATOM 3575 C C . SER A 1 506 ? 315.314 183.374 93.626 1.00 89.81 506 SER A C 1
ATOM 3576 O O . SER A 1 506 ? 316.388 182.943 94.062 1.00 88.07 506 SER A O 1
ATOM 3579 N N . PRO A 1 507 ? 314.186 183.362 94.339 1.00 91.94 507 PRO A N 1
ATOM 3580 C CA . PRO A 1 507 ? 314.155 182.850 95.702 1.00 90.53 507 PRO A CA 1
ATOM 3581 C C . PRO A 1 507 ? 315.106 181.691 95.779 1.00 91.53 507 PRO A C 1
ATOM 3582 O O . PRO A 1 507 ? 314.987 180.747 95.012 1.00 91.06 507 PRO A O 1
ATOM 3586 N N . ASP A 1 508 ? 316.072 181.811 96.677 1.00 92.76 508 ASP A N 1
ATOM 3587 C CA . ASP A 1 508 ? 317.090 180.801 96.906 1.00 94.24 508 ASP A CA 1
ATOM 3588 C C . ASP A 1 508 ? 318.461 181.205 96.399 1.00 94.78 508 ASP A C 1
ATOM 3589 O O . ASP A 1 508 ? 319.451 180.572 96.750 1.00 95.61 508 ASP A O 1
ATOM 3594 N N . THR A 1 509 ? 318.535 182.233 95.560 1.00 93.89 509 THR A N 1
ATOM 3595 C CA . THR A 1 509 ? 319.840 182.696 95.100 1.00 93.69 509 THR A CA 1
ATOM 3596 C C . THR A 1 509 ? 320.411 183.489 96.261 1.00 94.98 509 THR A C 1
ATOM 3597 O O . THR A 1 509 ? 319.716 184.314 96.852 1.00 95.35 509 THR A O 1
ATOM 3601 N N . ARG A 1 510 ? 321.665 183.267 96.611 1.00 97.01 510 ARG A N 1
ATOM 3602 C CA . ARG A 1 510 ? 322.195 184.034 97.723 1.00 99.67 510 ARG A CA 1
ATOM 3603 C C . ARG A 1 510 ? 323.071 185.224 97.306 1.00 99.34 510 ARG A C 1
ATOM 3604 O O . ARG A 1 510 ? 323.865 185.145 96.355 1.00 98.95 510 ARG A O 1
ATOM 3612 N N . ALA A 1 511 ? 322.897 186.329 98.034 1.00 98.79 511 ALA A N 1
ATOM 3613 C CA . ALA A 1 511 ? 323.637 187.565 97.798 1.00 96.88 511 ALA A CA 1
ATOM 3614 C C . ALA A 1 511 ? 323.939 188.301 99.100 1.00 95.13 511 ALA A C 1
ATOM 3615 O O . ALA A 1 511 ? 323.634 187.820 100.192 1.00 93.95 511 ALA A O 1
ATOM 3617 N N . GLY A 1 512 ? 324.549 189.470 98.957 1.00 94.28 512 GLY A N 1
ATOM 3618 C CA . GLY A 1 512 ? 324.875 190.315 100.085 1.00 93.61 512 GLY A CA 1
ATOM 3619 C C . GLY A 1 512 ? 324.394 191.712 99.738 1.00 93.43 512 GLY A C 1
ATOM 3620 O O . GLY A 1 512 ? 324.121 191.998 98.563 1.00 93.68 512 GLY A O 1
ATOM 3621 N N . TYR A 1 513 ? 324.270 192.583 100.734 1.00 92.49 513 TYR A N 1
ATOM 3622 C CA . TYR A 1 513 ? 323.826 193.943 100.461 1.00 92.58 513 TYR A CA 1
ATOM 3623 C C . TYR A 1 513 ? 324.960 194.918 100.636 1.00 91.73 513 TYR A C 1
ATOM 3624 O O . TYR A 1 513 ? 325.339 195.229 101.757 1.00 92.04 513 TYR A O 1
ATOM 3633 N N . LEU A 1 514 ? 325.485 195.417 99.525 1.00 91.93 514 LEU A N 1
ATOM 3634 C CA . LEU A 1 514 ? 326.578 196.367 99.583 1.00 93.51 514 LEU A CA 1
ATOM 3635 C C . LEU A 1 514 ? 326.107 197.803 99.452 1.00 95.29 514 LEU A C 1
ATOM 3636 O O . LEU A 1 514 ? 325.810 198.283 98.347 1.00 96.32 514 LEU A O 1
ATOM 3641 N N . GLU A 1 515 ? 326.035 198.487 100.592 1.00 97.62 515 GLU A N 1
ATOM 3642 C CA . GLU A 1 515 ? 325.639 199.886 100.609 1.00 97.38 515 GLU A CA 1
ATOM 3643 C C . GLU A 1 515 ? 326.274 200.505 99.389 1.00 96.86 515 GLU A C 1
ATOM 3644 O O . GLU A 1 515 ? 327.442 200.248 99.082 1.00 96.26 515 GLU A O 1
ATOM 3650 N N . ASN A 1 516 ? 325.494 201.312 98.694 1.00 97.40 516 ASN A N 1
ATOM 3651 C CA . ASN A 1 516 ? 325.949 201.946 97.482 1.00 98.53 516 ASN A CA 1
ATOM 3652 C C . ASN A 1 516 ? 324.822 201.753 96.504 1.00 98.00 516 ASN A C 1
ATOM 3653 O O . ASN A 1 516 ? 324.700 202.493 95.521 1.00 98.73 516 ASN A O 1
ATOM 3658 N N . GLY A 1 517 ? 323.994 200.752 96.815 1.00 97.43 517 GLY A N 1
ATOM 3659 C CA . GLY A 1 517 ? 322.873 200.359 95.982 1.00 95.48 517 GLY A CA 1
ATOM 3660 C C . GLY A 1 517 ? 323.451 199.344 95.021 1.00 93.32 517 GLY A C 1
ATOM 3661 O O . GLY A 1 517 ? 323.536 199.594 93.815 1.00 93.60 517 GLY A O 1
ATOM 3662 N N . LYS A 1 518 ? 323.887 198.214 95.576 1.00 90.66 518 LYS A N 1
ATOM 3663 C CA . LYS A 1 518 ? 324.513 197.141 94.808 1.00 89.09 518 LYS A CA 1
ATOM 3664 C C . LYS A 1 518 ? 324.504 195.843 95.619 1.00 87.70 518 LYS A C 1
ATOM 3665 O O . LYS A 1 518 ? 324.807 195.856 96.813 1.00 87.72 518 LYS A O 1
ATOM 3671 N N . LEU A 1 519 ? 324.155 194.731 94.970 1.00 85.73 519 LEU A N 1
ATOM 3672 C CA . LEU A 1 519 ? 324.119 193.421 95.624 1.00 83.48 519 LEU A CA 1
ATOM 3673 C C . LEU A 1 519 ? 325.172 192.481 95.071 1.00 82.78 519 LEU A C 1
ATOM 3674 O O . LEU A 1 519 ? 325.346 192.380 93.863 1.00 82.08 519 LEU A O 1
ATOM 3679 N N . ILE A 1 520 ? 325.861 191.788 95.966 1.00 81.65 520 ILE A N 1
ATOM 3680 C CA . ILE A 1 520 ? 326.858 190.816 95.582 1.00 80.56 520 ILE A CA 1
ATOM 3681 C C . ILE A 1 520 ? 326.059 189.565 95.745 1.00 80.84 520 ILE A C 1
ATOM 3682 O O . ILE A 1 520 ? 325.457 189.408 96.795 1.00 80.80 520 ILE A O 1
ATOM 3687 N N . LEU A 1 521 ? 325.989 188.703 94.724 1.00 82.28 521 LEU A N 1
ATOM 3688 C CA . LEU A 1 521 ? 325.255 187.424 94.830 1.00 83.78 521 LEU A CA 1
ATOM 3689 C C . LEU A 1 521 ? 326.140 186.244 94.418 1.00 85.67 521 LEU A C 1
ATOM 3690 O O . LEU A 1 521 ? 326.721 186.238 93.332 1.00 86.65 521 LEU A O 1
ATOM 3695 N N . GLN A 1 522 ? 326.214 185.263 95.316 1.00 86.89 522 GLN A N 1
ATOM 3696 C CA . GLN A 1 522 ? 327.048 184.059 95.226 1.00 88.71 522 GLN A CA 1
ATOM 3697 C C . GLN A 1 522 ? 327.779 183.668 93.965 1.00 87.51 522 GLN A C 1
ATOM 3698 O O . GLN A 1 522 ? 327.680 184.308 92.925 1.00 87.16 522 GLN A O 1
ATOM 3704 N N . ARG A 1 523 ? 328.518 182.571 94.106 1.00 86.43 523 ARG A N 1
ATOM 3705 C CA . ARG A 1 523 ? 329.306 181.995 93.030 1.00 83.80 523 ARG A CA 1
ATOM 3706 C C . ARG A 1 523 ? 328.449 180.973 92.273 1.00 84.71 523 ARG A C 1
ATOM 3707 O O . ARG A 1 523 ? 327.404 180.544 92.769 1.00 85.12 523 ARG A O 1
ATOM 3715 N N . ASN A 1 524 ? 328.892 180.582 91.078 1.00 83.42 524 ASN A N 1
ATOM 3716 C CA . ASN A 1 524 ? 328.174 179.605 90.262 1.00 81.22 524 ASN A CA 1
ATOM 3717 C C . ASN A 1 524 ? 326.685 179.826 90.144 1.00 80.59 524 ASN A C 1
ATOM 3718 O O . ASN A 1 524 ? 325.899 179.208 90.852 1.00 80.70 524 ASN A O 1
ATOM 3723 N N . ILE A 1 525 ? 326.292 180.702 89.227 1.00 80.91 525 ILE A N 1
ATOM 3724 C CA . ILE A 1 525 ? 324.884 180.965 88.989 1.00 80.80 525 ILE A CA 1
ATOM 3725 C C . ILE A 1 525 ? 324.612 180.770 87.510 1.00 80.67 525 ILE A C 1
ATOM 3726 O O . ILE A 1 525 ? 325.499 180.957 86.664 1.00 80.78 525 ILE A O 1
ATOM 3728 N N . GLY A 1 526 ? 323.377 180.385 87.204 1.00 80.62 526 GLY A N 1
ATOM 3729 C CA . GLY A 1 526 ? 322.977 180.158 85.823 1.00 81.68 526 GLY A CA 1
ATOM 3730 C C . GLY A 1 526 ? 321.979 181.166 85.290 1.00 81.29 526 GLY A C 1
ATOM 3731 O O . GLY A 1 526 ? 321.120 181.640 86.033 1.00 81.46 526 GLY A O 1
ATOM 3732 N N . LEU A 1 527 ? 322.078 181.484 84.003 1.00 81.14 527 LEU A N 1
ATOM 3733 C CA . LEU A 1 527 ? 321.177 182.475 83.407 1.00 81.33 527 LEU A CA 1
ATOM 3734 C C . LEU A 1 527 ? 320.607 182.133 82.007 1.00 84.74 527 LEU A C 1
ATOM 3735 O O . LEU A 1 527 ? 321.345 182.078 81.036 1.00 84.13 527 LEU A O 1
ATOM 3740 N N . GLU A 1 528 ? 319.308 181.924 81.894 1.00 81.29 528 GLU A N 1
ATOM 3741 C CA . GLU A 1 528 ? 318.745 181.599 80.597 1.00 83.63 528 GLU A CA 1
ATOM 3742 C C . GLU A 1 528 ? 318.498 182.942 79.893 1.00 81.50 528 GLU A C 1
ATOM 3743 O O . GLU A 1 528 ? 317.579 183.669 80.241 1.00 81.17 528 GLU A O 1
ATOM 3749 N N . ILE A 1 529 ? 319.347 183.283 78.934 1.00 81.09 529 ILE A N 1
ATOM 3750 C CA . ILE A 1 529 ? 319.206 184.524 78.177 1.00 80.79 529 ILE A CA 1
ATOM 3751 C C . ILE A 1 529 ? 317.858 184.466 77.487 1.00 80.71 529 ILE A C 1
ATOM 3752 O O . ILE A 1 529 ? 317.769 183.952 76.381 1.00 81.23 529 ILE A O 1
ATOM 3757 N N . LYS A 1 530 ? 316.809 184.989 78.107 1.00 82.03 530 LYS A N 1
ATOM 3758 C CA . LYS A 1 530 ? 315.495 184.871 77.480 1.00 83.76 530 LYS A CA 1
ATOM 3759 C C . LYS A 1 530 ? 314.968 186.008 76.615 1.00 84.51 530 LYS A C 1
ATOM 3760 O O . LYS A 1 530 ? 313.756 186.122 76.427 1.00 83.98 530 LYS A O 1
ATOM 3766 N N . ASP A 1 531 ? 315.863 186.817 76.059 1.00 85.79 531 ASP A N 1
ATOM 3767 C CA . ASP A 1 531 ? 315.453 187.943 75.229 1.00 87.49 531 ASP A CA 1
ATOM 3768 C C . ASP A 1 531 ? 316.641 188.881 75.105 1.00 86.17 531 ASP A C 1
ATOM 3769 O O . ASP A 1 531 ? 317.335 189.109 76.085 1.00 86.03 531 ASP A O 1
ATOM 3774 N N . VAL A 1 532 ? 316.885 189.421 73.916 1.00 85.44 532 VAL A N 1
ATOM 3775 C CA . VAL A 1 532 ? 317.992 190.353 73.735 1.00 85.08 532 VAL A CA 1
ATOM 3776 C C . VAL A 1 532 ? 317.772 191.336 72.605 1.00 86.93 532 VAL A C 1
ATOM 3777 O O . VAL A 1 532 ? 318.391 191.239 71.553 1.00 87.81 532 VAL A O 1
ATOM 3781 N N . GLN A 1 533 ? 316.888 192.292 72.844 1.00 91.71 533 GLN A N 1
ATOM 3782 C CA . GLN A 1 533 ? 316.592 193.332 71.876 1.00 96.39 533 GLN A CA 1
ATOM 3783 C C . GLN A 1 533 ? 317.628 194.457 71.977 1.00 97.35 533 GLN A C 1
ATOM 3784 O O . GLN A 1 533 ? 318.768 194.215 72.377 1.00 98.64 533 GLN A O 1
ATOM 3790 N N . ILE A 1 534 ? 317.247 195.672 71.585 1.00 97.36 534 ILE A N 1
ATOM 3791 C CA . ILE A 1 534 ? 318.126 196.834 71.732 1.00 96.81 534 ILE A CA 1
ATOM 3792 C C . ILE A 1 534 ? 317.281 198.051 72.047 1.00 96.56 534 ILE A C 1
ATOM 3793 O O . ILE A 1 534 ? 316.315 198.335 71.345 1.00 96.50 534 ILE A O 1
ATOM 3798 N N . ILE A 1 535 ? 317.642 198.750 73.121 1.00 96.65 535 ILE A N 1
ATOM 3799 C CA . ILE A 1 535 ? 316.900 199.917 73.578 1.00 97.55 535 ILE A CA 1
ATOM 3800 C C . ILE A 1 535 ? 317.547 201.251 73.293 1.00 98.60 535 ILE A C 1
ATOM 3801 O O . ILE A 1 535 ? 318.652 201.343 72.747 1.00 98.51 535 ILE A O 1
ATOM 3806 N N . LYS A 1 536 ? 316.819 202.281 73.719 1.00 100.26 536 LYS A N 1
ATOM 3807 C CA . LYS A 1 536 ? 317.198 203.682 73.594 1.00 101.54 536 LYS A CA 1
ATOM 3808 C C . LYS A 1 536 ? 317.176 204.248 75.015 1.00 101.79 536 LYS A C 1
ATOM 3809 O O . LYS A 1 536 ? 316.115 204.412 75.603 1.00 101.11 536 LYS A O 1
ATOM 3815 N N . GLN A 1 537 ? 318.346 204.504 75.583 1.00 102.84 537 GLN A N 1
ATOM 3816 C CA . GLN A 1 537 ? 318.415 205.060 76.922 1.00 104.91 537 GLN A CA 1
ATOM 3817 C C . GLN A 1 537 ? 319.033 206.444 76.873 1.00 106.01 537 GLN A C 1
ATOM 3818 O O . GLN A 1 537 ? 320.254 206.587 76.817 1.00 106.47 537 GLN A O 1
ATOM 3824 N N . SER A 1 538 ? 318.186 207.467 76.879 1.00 107.46 538 SER A N 1
ATOM 3825 C CA . SER A 1 538 ? 318.675 208.830 76.856 1.00 108.09 538 SER A CA 1
ATOM 3826 C C . SER A 1 538 ? 319.518 209.026 75.603 1.00 107.99 538 SER A C 1
ATOM 3827 O O . SER A 1 538 ? 320.738 208.898 75.639 1.00 107.40 538 SER A O 1
ATOM 3830 N N . GLU A 1 539 ? 318.842 209.308 74.494 1.00 109.01 539 GLU A N 1
ATOM 3831 C CA . GLU A 1 539 ? 319.460 209.530 73.179 1.00 110.60 539 GLU A CA 1
ATOM 3832 C C . GLU A 1 539 ? 320.525 208.528 72.680 1.00 109.21 539 GLU A C 1
ATOM 3833 O O . GLU A 1 539 ? 320.959 208.608 71.530 1.00 108.10 539 GLU A O 1
ATOM 3839 N N . LYS A 1 540 ? 320.936 207.588 73.525 1.00 108.25 540 LYS A N 1
ATOM 3840 C CA . LYS A 1 540 ? 321.927 206.584 73.126 1.00 107.82 540 LYS A CA 1
ATOM 3841 C C . LYS A 1 540 ? 321.294 205.188 73.028 1.00 107.21 540 LYS A C 1
ATOM 3842 O O . LYS A 1 540 ? 320.382 204.870 73.791 1.00 107.83 540 LYS A O 1
ATOM 3844 N N . GLU A 1 541 ? 321.771 204.362 72.092 1.00 105.94 541 GLU A N 1
ATOM 3845 C CA . GLU A 1 541 ? 321.241 203.005 71.927 1.00 103.91 541 GLU A CA 1
ATOM 3846 C C . GLU A 1 541 ? 321.978 202.024 72.814 1.00 102.58 541 GLU A C 1
ATOM 3847 O O . GLU A 1 541 ? 323.159 202.204 73.105 1.00 102.59 541 GLU A O 1
ATOM 3853 N N . TYR A 1 542 ? 321.283 200.973 73.227 1.00 100.74 542 TYR A N 1
ATOM 3854 C CA . TYR A 1 542 ? 321.889 199.968 74.082 1.00 99.15 542 TYR A CA 1
ATOM 3855 C C . TYR A 1 542 ? 321.363 198.570 73.787 1.00 96.19 542 TYR A C 1
ATOM 3856 O O . TYR A 1 542 ? 320.240 198.402 73.319 1.00 96.34 542 TYR A O 1
ATOM 3865 N N . ILE A 1 543 ? 322.199 197.576 74.064 1.00 92.65 543 ILE A N 1
ATOM 3866 C CA . ILE A 1 543 ? 321.850 196.176 73.890 1.00 89.04 543 ILE A CA 1
ATOM 3867 C C . ILE A 1 543 ? 321.319 195.767 75.244 1.00 87.37 543 ILE A C 1
ATOM 3868 O O . ILE A 1 543 ? 321.906 196.118 76.266 1.00 88.05 543 ILE A O 1
ATOM 3873 N N . ARG A 1 544 ? 320.218 195.033 75.266 1.00 84.58 544 ARG A N 1
ATOM 3874 C CA . ARG A 1 544 ? 319.636 194.620 76.530 1.00 84.02 544 ARG A CA 1
ATOM 3875 C C . ARG A 1 544 ? 319.704 193.130 76.768 1.00 83.13 544 ARG A C 1
ATOM 3876 O O . ARG A 1 544 ? 318.849 192.393 76.315 1.00 83.53 544 ARG A O 1
ATOM 3884 N N . ILE A 1 545 ? 320.705 192.683 77.504 1.00 80.89 545 ILE A N 1
ATOM 3885 C CA . ILE A 1 545 ? 320.853 191.258 77.769 1.00 80.90 545 ILE A CA 1
ATOM 3886 C C . ILE A 1 545 ? 319.937 190.773 78.874 1.00 81.23 545 ILE A C 1
ATOM 3887 O O . ILE A 1 545 ? 320.348 189.980 79.714 1.00 81.40 545 ILE A O 1
ATOM 3892 N N . ASP A 1 546 ? 318.692 191.227 78.865 1.00 80.68 546 ASP A N 1
ATOM 3893 C CA . ASP A 1 546 ? 317.725 190.815 79.875 1.00 80.84 546 ASP A CA 1
ATOM 3894 C C . ASP A 1 546 ? 317.640 189.297 80.037 1.00 81.28 546 ASP A C 1
ATOM 3895 O O . ASP A 1 546 ? 317.298 188.600 79.096 1.00 82.82 546 ASP A O 1
ATOM 3900 N N . ALA A 1 547 ? 317.884 188.793 81.239 1.00 81.18 547 ALA A N 1
ATOM 3901 C CA . ALA A 1 547 ? 317.874 187.353 81.467 1.00 81.16 547 ALA A CA 1
ATOM 3902 C C . ALA A 1 547 ? 317.109 186.918 82.712 1.00 80.64 547 ALA A C 1
ATOM 3903 O O . ALA A 1 547 ? 316.261 187.657 83.210 1.00 80.98 547 ALA A O 1
ATOM 3905 N N . LYS A 1 548 ? 317.412 185.703 83.185 1.00 80.61 548 LYS A N 1
ATOM 3906 C CA . LYS A 1 548 ? 316.794 185.083 84.376 1.00 80.80 548 LYS A CA 1
ATOM 3907 C C . LYS A 1 548 ? 317.589 183.872 84.855 1.00 80.56 548 LYS A C 1
ATOM 3908 O O . LYS A 1 548 ? 317.987 183.032 84.052 1.00 80.73 548 LYS A O 1
ATOM 3911 N N . VAL A 1 549 ? 317.775 183.771 86.167 1.00 81.65 549 VAL A N 1
ATOM 3912 C CA . VAL A 1 549 ? 318.540 182.680 86.756 1.00 82.15 549 VAL A CA 1
ATOM 3913 C C . VAL A 1 549 ? 317.876 181.305 86.721 1.00 83.90 549 VAL A C 1
ATOM 3914 O O . VAL A 1 549 ? 316.650 181.178 86.796 1.00 84.53 549 VAL A O 1
ATOM 3918 N N . VAL A 1 550 ? 318.730 180.289 86.607 1.00 83.47 550 VAL A N 1
ATOM 3919 C CA . VAL A 1 550 ? 318.366 178.882 86.573 1.00 81.86 550 VAL A CA 1
ATOM 3920 C C . VAL A 1 550 ? 319.587 178.269 87.211 1.00 82.21 550 VAL A C 1
ATOM 3921 O O . VAL A 1 550 ? 320.619 178.935 87.304 1.00 82.66 550 VAL A O 1
ATOM 3925 N N . PRO A 1 551 ? 319.480 177.037 87.712 1.00 82.91 551 PRO A N 1
ATOM 3926 C CA . PRO A 1 551 ? 320.609 176.319 88.346 1.00 82.49 551 PRO A CA 1
ATOM 3927 C C . PRO A 1 551 ? 321.729 175.879 87.378 1.00 82.72 551 PRO A C 1
ATOM 3928 O O . PRO A 1 551 ? 321.426 175.328 86.326 1.00 83.36 551 PRO A O 1
ATOM 3932 N N . LYS A 1 552 ? 323.001 176.125 87.724 1.00 84.10 552 LYS A N 1
ATOM 3933 C CA . LYS A 1 552 ? 324.130 175.776 86.833 1.00 85.69 552 LYS A CA 1
ATOM 3934 C C . LYS A 1 552 ? 324.049 174.315 86.506 1.00 87.84 552 LYS A C 1
ATOM 3935 O O . LYS A 1 552 ? 324.460 173.867 85.429 1.00 89.06 552 LYS A O 1
ATOM 3937 N N . SER A 1 553 ? 323.526 173.575 87.475 1.00 88.05 553 SER A N 1
ATOM 3938 C CA . SER A 1 553 ? 323.326 172.148 87.350 1.00 87.54 553 SER A CA 1
ATOM 3939 C C . SER A 1 553 ? 322.661 171.939 85.991 1.00 86.06 553 SER A C 1
ATOM 3940 O O . SER A 1 553 ? 323.254 171.361 85.079 1.00 85.23 553 SER A O 1
ATOM 3943 N N . LYS A 1 554 ? 321.450 172.475 85.858 1.00 84.30 554 LYS A N 1
ATOM 3944 C CA . LYS A 1 554 ? 320.673 172.419 84.622 1.00 82.86 554 LYS A CA 1
ATOM 3945 C C . LYS A 1 554 ? 321.394 173.062 83.436 1.00 82.44 554 LYS A C 1
ATOM 3946 O O . LYS A 1 554 ? 320.957 172.925 82.299 1.00 80.82 554 LYS A O 1
ATOM 3948 N N . ILE A 1 555 ? 322.489 173.771 83.691 1.00 82.89 555 ILE A N 1
ATOM 3949 C CA . ILE A 1 555 ? 323.207 174.407 82.598 1.00 83.57 555 ILE A CA 1
ATOM 3950 C C . ILE A 1 555 ? 324.327 173.541 82.099 1.00 86.06 555 ILE A C 1
ATOM 3951 O O . ILE A 1 555 ? 324.426 173.306 80.901 1.00 86.44 555 ILE A O 1
ATOM 3956 N N . ASP A 1 556 ? 325.186 173.079 82.999 1.00 89.21 556 ASP A N 1
ATOM 3957 C CA . ASP A 1 556 ? 326.299 172.252 82.558 1.00 92.86 556 ASP A CA 1
ATOM 3958 C C . ASP A 1 556 ? 325.764 171.099 81.702 1.00 93.90 556 ASP A C 1
ATOM 3959 O O . ASP A 1 556 ? 326.446 170.612 80.789 1.00 94.71 556 ASP A O 1
ATOM 3964 N N . THR A 1 557 ? 324.533 170.677 81.983 1.00 93.59 557 THR A N 1
ATOM 3965 C CA . THR A 1 557 ? 323.921 169.612 81.202 1.00 92.51 557 THR A CA 1
ATOM 3966 C C . THR A 1 557 ? 323.904 170.052 79.745 1.00 93.22 557 THR A C 1
ATOM 3967 O O . THR A 1 557 ? 324.675 169.548 78.932 1.00 93.08 557 THR A O 1
ATOM 3971 N N . LYS A 1 558 ? 323.043 171.015 79.429 1.00 94.29 558 LYS A N 1
ATOM 3972 C CA . LYS A 1 558 ? 322.922 171.520 78.067 1.00 95.22 558 LYS A CA 1
ATOM 3973 C C . LYS A 1 558 ? 324.260 171.632 77.361 1.00 94.47 558 LYS A C 1
ATOM 3974 O O . LYS A 1 558 ? 324.315 171.711 76.141 1.00 93.72 558 LYS A O 1
ATOM 3980 N N . ILE A 1 559 ? 325.344 171.643 78.120 1.00 95.28 559 ILE A N 1
ATOM 3981 C CA . ILE A 1 559 ? 326.647 171.755 77.501 1.00 96.65 559 ILE A CA 1
ATOM 3982 C C . ILE A 1 559 ? 327.134 170.417 76.983 1.00 98.22 559 ILE A C 1
ATOM 3983 O O . ILE A 1 559 ? 327.086 170.170 75.786 1.00 97.71 559 ILE A O 1
ATOM 3988 N N . GLN A 1 560 ? 327.612 169.551 77.871 1.00 100.80 560 GLN A N 1
ATOM 3989 C CA . GLN A 1 560 ? 328.117 168.260 77.419 1.00 102.90 560 GLN A CA 1
ATOM 3990 C C . GLN A 1 560 ? 327.084 167.586 76.524 1.00 101.56 560 GLN A C 1
ATOM 3991 O O . GLN A 1 560 ? 327.417 167.012 75.486 1.00 101.73 560 GLN A O 1
ATOM 3997 N N . GLU A 1 561 ? 325.824 167.672 76.927 1.00 99.87 561 GLU A N 1
ATOM 3998 C CA . GLU A 1 561 ? 324.742 167.112 76.148 1.00 97.89 561 GLU A CA 1
ATOM 3999 C C . GLU A 1 561 ? 324.843 167.712 74.750 1.00 95.70 561 GLU A C 1
ATOM 4000 O O . GLU A 1 561 ? 324.140 167.303 73.829 1.00 95.53 561 GLU A O 1
ATOM 4006 N N . ALA A 1 562 ? 325.730 168.695 74.611 1.00 93.38 562 ALA A N 1
ATOM 4007 C CA . ALA A 1 562 ? 325.986 169.362 73.340 1.00 90.92 562 ALA A CA 1
ATOM 4008 C C . ALA A 1 562 ? 327.420 169.067 72.971 1.00 89.16 562 ALA A C 1
ATOM 4009 O O . ALA A 1 562 ? 327.762 168.991 71.802 1.00 88.38 562 ALA A O 1
ATOM 4011 N N . GLN A 1 563 ? 328.264 168.900 73.979 1.00 87.67 563 GLN A N 1
ATOM 4012 C CA . GLN A 1 563 ? 329.651 168.567 73.723 1.00 87.82 563 GLN A CA 1
ATOM 4013 C C . GLN A 1 563 ? 329.694 167.284 72.904 1.00 89.29 563 GLN A C 1
ATOM 4014 O O . GLN A 1 563 ? 330.708 166.959 72.285 1.00 89.51 563 GLN A O 1
ATOM 4020 N N . LEU A 1 564 ? 328.583 166.557 72.900 1.00 91.14 564 LEU A N 1
ATOM 4021 C CA . LEU A 1 564 ? 328.500 165.303 72.164 1.00 92.28 564 LEU A CA 1
ATOM 4022 C C . LEU A 1 564 ? 328.096 165.531 70.734 1.00 92.02 564 LEU A C 1
ATOM 4023 O O . LEU A 1 564 ? 328.893 165.357 69.818 1.00 91.70 564 LEU A O 1
ATOM 4028 N N . ASN A 1 565 ? 326.839 165.911 70.555 1.00 91.91 565 ASN A N 1
ATOM 4029 C CA . ASN A 1 565 ? 326.307 166.162 69.236 1.00 92.04 565 ASN A CA 1
ATOM 4030 C C . ASN A 1 565 ? 327.374 166.761 68.346 1.00 91.37 565 ASN A C 1
ATOM 4031 O O . ASN A 1 565 ? 327.379 166.540 67.146 1.00 91.20 565 ASN A O 1
ATOM 4036 N N . ILE A 1 566 ? 328.283 167.530 68.927 1.00 91.71 566 ILE A N 1
ATOM 4037 C CA . ILE A 1 566 ? 329.359 168.097 68.135 1.00 92.26 566 ILE A CA 1
ATOM 4038 C C . ILE A 1 566 ? 330.303 166.940 67.804 1.00 92.21 566 ILE A C 1
ATOM 4039 O O . ILE A 1 566 ? 330.470 166.585 66.638 1.00 91.48 566 ILE A O 1
ATOM 4044 N N . ASN A 1 567 ? 330.880 166.327 68.833 1.00 92.77 567 ASN A N 1
ATOM 4045 C CA . ASN A 1 567 ? 331.799 165.217 68.633 1.00 93.52 567 ASN A CA 1
ATOM 4046 C C . ASN A 1 567 ? 331.248 164.175 67.685 1.00 95.57 567 ASN A C 1
ATOM 4047 O O . ASN A 1 567 ? 331.759 164.009 66.579 1.00 95.57 567 ASN A O 1
ATOM 4052 N N . GLN A 1 568 ? 330.219 163.461 68.133 1.00 97.65 568 GLN A N 1
ATOM 4053 C CA . GLN A 1 568 ? 329.564 162.452 67.311 1.00 99.30 568 GLN A CA 1
ATOM 4054 C C . GLN A 1 568 ? 329.487 163.027 65.907 1.00 100.84 568 GLN A C 1
ATOM 4055 O O . GLN A 1 568 ? 330.260 162.630 65.043 1.00 102.11 568 GLN A O 1
ATOM 4061 N N . GLU A 1 569 ? 328.591 163.991 65.693 1.00 101.48 569 GLU A N 1
ATOM 4062 C CA . GLU A 1 569 ? 328.436 164.636 64.384 1.00 101.80 569 GLU A CA 1
ATOM 4063 C C . GLU A 1 569 ? 329.758 164.925 63.686 1.00 100.83 569 GLU A C 1
ATOM 4064 O O . GLU A 1 569 ? 329.791 165.090 62.471 1.00 100.62 569 GLU A O 1
ATOM 4070 N N . TRP A 1 570 ? 330.846 165.005 64.443 1.00 100.01 570 TRP A N 1
ATOM 4071 C CA . TRP A 1 570 ? 332.137 165.243 63.817 1.00 99.82 570 TRP A CA 1
ATOM 4072 C C . TRP A 1 570 ? 332.921 163.962 63.573 1.00 99.17 570 TRP A C 1
ATOM 4073 O O . TRP A 1 570 ? 333.406 163.731 62.467 1.00 99.31 570 TRP A O 1
ATOM 4084 N N . ASN A 1 571 ? 333.034 163.130 64.600 1.00 98.10 571 ASN A N 1
ATOM 4085 C CA . ASN A 1 571 ? 333.735 161.866 64.474 1.00 98.27 571 ASN A CA 1
ATOM 4086 C C . ASN A 1 571 ? 333.470 161.234 63.118 1.00 98.81 571 ASN A C 1
ATOM 4087 O O . ASN A 1 571 ? 334.371 160.666 62.501 1.00 98.89 571 ASN A O 1
ATOM 4092 N N . LYS A 1 572 ? 332.218 161.312 62.673 1.00 98.62 572 LYS A N 1
ATOM 4093 C CA . LYS A 1 572 ? 331.834 160.754 61.385 1.00 98.13 572 LYS A CA 1
ATOM 4094 C C . LYS A 1 572 ? 332.755 161.376 60.355 1.00 98.07 572 LYS A C 1
ATOM 4095 O O . LYS A 1 572 ? 333.844 160.863 60.094 1.00 98.01 572 LYS A O 1
ATOM 4097 N N . ALA A 1 573 ? 332.329 162.499 59.796 1.00 97.92 573 ALA A N 1
ATOM 4098 C CA . ALA A 1 573 ? 333.121 163.187 58.795 1.00 98.36 573 ALA A CA 1
ATOM 4099 C C . ALA A 1 573 ? 334.615 163.009 59.031 1.00 98.42 573 ALA A C 1
ATOM 4100 O O . ALA A 1 573 ? 335.317 162.446 58.193 1.00 98.92 573 ALA A O 1
ATOM 4102 N N . LEU A 1 574 ? 335.098 163.479 60.176 1.00 98.73 574 LEU A N 1
ATOM 4103 C CA . LEU A 1 574 ? 336.519 163.372 60.495 1.00 98.95 574 LEU A CA 1
ATOM 4104 C C . LEU A 1 574 ? 337.031 161.961 60.253 1.00 99.35 574 LEU A C 1
ATOM 4105 O O . LEU A 1 574 ? 338.101 161.784 59.677 1.00 99.40 574 LEU A O 1
ATOM 4107 N N . GLY A 1 575 ? 336.263 160.964 60.687 1.00 99.22 575 GLY A N 1
ATOM 4108 C CA . GLY A 1 575 ? 336.673 159.579 60.525 1.00 99.64 575 GLY A CA 1
ATOM 4109 C C . GLY A 1 575 ? 337.488 159.057 61.705 1.00 99.97 575 GLY A C 1
ATOM 4110 O O . GLY A 1 575 ? 338.697 158.811 61.605 1.00 100.65 575 GLY A O 1
ATOM 4111 N N . LEU A 1 576 ? 336.828 158.886 62.842 1.00 99.38 576 LEU A N 1
ATOM 4112 C CA . LEU A 1 576 ? 337.507 158.387 64.027 1.00 98.31 576 LEU A CA 1
ATOM 4113 C C . LEU A 1 576 ? 336.639 157.301 64.685 1.00 97.56 576 LEU A C 1
ATOM 4114 O O . LEU A 1 576 ? 335.512 157.036 64.244 1.00 97.15 576 LEU A O 1
ATOM 4116 N N . PRO A 1 577 ? 337.150 156.654 65.735 1.00 96.87 577 PRO A N 1
ATOM 4117 C CA . PRO A 1 577 ? 336.372 155.611 66.397 1.00 95.71 577 PRO A CA 1
ATOM 4118 C C . PRO A 1 577 ? 335.149 156.243 67.037 1.00 95.09 577 PRO A C 1
ATOM 4119 O O . PRO A 1 577 ? 335.290 157.169 67.829 1.00 95.60 577 PRO A O 1
ATOM 4123 N N . LYS A 1 578 ? 333.957 155.768 66.696 1.00 94.75 578 LYS A N 1
ATOM 4124 C CA . LYS A 1 578 ? 332.749 156.318 67.301 1.00 94.42 578 LYS A CA 1
ATOM 4125 C C . LYS A 1 578 ? 332.999 156.406 68.809 1.00 94.27 578 LYS A C 1
ATOM 4126 O O . LYS A 1 578 ? 333.709 155.569 69.356 1.00 94.68 578 LYS A O 1
ATOM 4128 N N . TYR A 1 579 ? 332.445 157.420 69.473 1.00 93.91 579 TYR A N 1
ATOM 4129 C CA . TYR A 1 579 ? 332.615 157.592 70.919 1.00 94.24 579 TYR A CA 1
ATOM 4130 C C . TYR A 1 579 ? 333.976 158.117 71.397 1.00 94.26 579 TYR A C 1
ATOM 4131 O O . TYR A 1 579 ? 334.398 157.802 72.516 1.00 93.71 579 TYR A O 1
ATOM 4140 N N . THR A 1 580 ? 334.677 158.890 70.575 1.00 94.59 580 THR A N 1
ATOM 4141 C CA . THR A 1 580 ? 335.963 159.444 71.006 1.00 94.55 580 THR A CA 1
ATOM 4142 C C . THR A 1 580 ? 335.739 160.803 71.646 1.00 95.24 580 THR A C 1
ATOM 4143 O O . THR A 1 580 ? 334.601 161.267 71.743 1.00 95.93 580 THR A O 1
ATOM 4147 N N . LYS A 1 581 ? 336.822 161.439 72.084 1.00 95.08 581 LYS A N 1
ATOM 4148 C CA . LYS A 1 581 ? 336.730 162.764 72.702 1.00 93.92 581 LYS A CA 1
ATOM 4149 C C . LYS A 1 581 ? 337.732 163.712 72.044 1.00 92.48 581 LYS A C 1
ATOM 4150 O O . LYS A 1 581 ? 338.852 163.890 72.538 1.00 92.59 581 LYS A O 1
ATOM 4152 N N . LEU A 1 582 ? 337.332 164.308 70.922 1.00 90.17 582 LEU A N 1
ATOM 4153 C CA . LEU A 1 582 ? 338.211 165.225 70.214 1.00 88.24 582 LEU A CA 1
ATOM 4154 C C . LEU A 1 582 ? 337.929 166.653 70.637 1.00 88.09 582 LEU A C 1
ATOM 4155 O O . LEU A 1 582 ? 338.747 167.287 71.302 1.00 88.07 582 LEU A O 1
ATOM 4160 N N . ILE A 1 583 ? 336.775 167.168 70.244 1.00 87.00 583 ILE A N 1
ATOM 4161 C CA . ILE A 1 583 ? 336.417 168.518 70.631 1.00 85.94 583 ILE A CA 1
ATOM 4162 C C . ILE A 1 583 ? 335.900 168.447 72.066 1.00 85.67 583 ILE A C 1
ATOM 4163 O O . ILE A 1 583 ? 334.834 167.887 72.324 1.00 84.87 583 ILE A O 1
ATOM 4165 N N . THR A 1 584 ? 336.678 168.973 73.008 1.00 86.51 584 THR A N 1
ATOM 4166 C CA . THR A 1 584 ? 336.253 168.979 74.404 1.00 87.03 584 THR A CA 1
ATOM 4167 C C . THR A 1 584 ? 335.907 170.399 74.809 1.00 86.39 584 THR A C 1
ATOM 4168 O O . THR A 1 584 ? 336.535 171.357 74.360 1.00 86.79 584 THR A O 1
ATOM 4172 N N . PHE A 1 585 ? 334.909 170.535 75.666 1.00 85.32 585 PHE A N 1
ATOM 4173 C CA . PHE A 1 585 ? 334.483 171.850 76.095 1.00 84.22 585 PHE A CA 1
ATOM 4174 C C . PHE A 1 585 ? 334.967 172.236 77.477 1.00 84.70 585 PHE A C 1
ATOM 4175 O O . PHE A 1 585 ? 335.312 171.378 78.291 1.00 85.74 585 PHE A O 1
ATOM 4183 N N . ASN A 1 586 ? 334.988 173.545 77.714 1.00 84.64 586 ASN A N 1
ATOM 4184 C CA . ASN A 1 586 ? 335.391 174.133 78.983 1.00 84.29 586 ASN A CA 1
ATOM 4185 C C . ASN A 1 586 ? 334.911 175.565 78.987 1.00 84.30 586 ASN A C 1
ATOM 4186 O O . ASN A 1 586 ? 335.664 176.464 78.638 1.00 84.28 586 ASN A O 1
ATOM 4191 N N . VAL A 1 587 ? 333.649 175.771 79.348 1.00 83.97 587 VAL A N 1
ATOM 4192 C CA . VAL A 1 587 ? 333.078 177.112 79.381 1.00 83.90 587 VAL A CA 1
ATOM 4193 C C . VAL A 1 587 ? 332.398 177.337 80.718 1.00 85.03 587 VAL A C 1
ATOM 4194 O O . VAL A 1 587 ? 331.585 176.515 81.143 1.00 86.45 587 VAL A O 1
ATOM 4198 N N . HIS A 1 588 ? 332.733 178.443 81.382 1.00 85.95 588 HIS A N 1
ATOM 4199 C CA . HIS A 1 588 ? 332.146 178.772 82.683 1.00 86.35 588 HIS A CA 1
ATOM 4200 C C . HIS A 1 588 ? 331.740 180.229 82.776 1.00 86.58 588 HIS A C 1
ATOM 4201 O O . HIS A 1 588 ? 331.044 180.613 83.712 1.00 87.13 588 HIS A O 1
ATOM 4208 N N . ASN A 1 589 ? 332.167 181.036 81.805 1.00 86.83 589 ASN A N 1
ATOM 4209 C CA . ASN A 1 589 ? 331.870 182.465 81.832 1.00 86.67 589 ASN A CA 1
ATOM 4210 C C . ASN A 1 589 ? 330.902 183.026 80.789 1.00 85.84 589 ASN A C 1
ATOM 4211 O O . ASN A 1 589 ? 331.033 182.785 79.594 1.00 86.26 589 ASN A O 1
ATOM 4216 N N . ARG A 1 590 ? 329.947 183.796 81.292 1.00 84.38 590 ARG A N 1
ATOM 4217 C CA . ARG A 1 590 ? 328.925 184.516 80.540 1.00 83.47 590 ARG A CA 1
ATOM 4218 C C . ARG A 1 590 ? 328.669 184.309 79.052 1.00 82.78 590 ARG A C 1
ATOM 4219 O O . ARG A 1 590 ? 327.662 184.767 78.547 1.00 80.95 590 ARG A O 1
ATOM 4227 N N . TYR A 1 591 ? 329.552 183.661 78.322 1.00 82.91 591 TYR A N 1
ATOM 4228 C CA . TYR A 1 591 ? 329.253 183.484 76.916 1.00 83.68 591 TYR A CA 1
ATOM 4229 C C . TYR A 1 591 ? 329.467 182.049 76.441 1.00 85.91 591 TYR A C 1
ATOM 4230 O O . TYR A 1 591 ? 330.139 181.810 75.431 1.00 86.90 591 TYR A O 1
ATOM 4239 N N . ALA A 1 592 ? 328.888 181.092 77.164 1.00 84.69 592 ALA A N 1
ATOM 4240 C CA . ALA A 1 592 ? 329.022 179.693 76.799 1.00 81.97 592 ALA A CA 1
ATOM 4241 C C . ALA A 1 592 ? 328.072 179.534 75.658 1.00 80.88 592 ALA A C 1
ATOM 4242 O O . ALA A 1 592 ? 328.452 179.138 74.574 1.00 80.95 592 ALA A O 1
ATOM 4244 N N . SER A 1 593 ? 326.824 179.879 75.920 1.00 80.56 593 SER A N 1
ATOM 4245 C CA . SER A 1 593 ? 325.771 179.831 74.934 1.00 80.73 593 SER A CA 1
ATOM 4246 C C . SER A 1 593 ? 326.284 180.259 73.566 1.00 81.23 593 SER A C 1
ATOM 4247 O O . SER A 1 593 ? 325.509 180.441 72.641 1.00 80.88 593 SER A O 1
ATOM 4250 N N . ASN A 1 594 ? 327.591 180.463 73.461 1.00 81.00 594 ASN A N 1
ATOM 4251 C CA . ASN A 1 594 ? 328.238 180.806 72.210 1.00 83.50 594 ASN A CA 1
ATOM 4252 C C . ASN A 1 594 ? 329.694 180.417 72.338 1.00 85.44 594 ASN A C 1
ATOM 4253 O O . ASN A 1 594 ? 330.424 180.369 71.358 1.00 85.89 594 ASN A O 1
ATOM 4258 N N . ILE A 1 595 ? 330.137 180.162 73.558 1.00 87.49 595 ILE A N 1
ATOM 4259 C CA . ILE A 1 595 ? 331.513 179.747 73.719 1.00 90.20 595 ILE A CA 1
ATOM 4260 C C . ILE A 1 595 ? 331.525 178.430 72.975 1.00 92.17 595 ILE A C 1
ATOM 4261 O O . ILE A 1 595 ? 332.152 178.289 71.916 1.00 92.74 595 ILE A O 1
ATOM 4263 N N . VAL A 1 596 ? 330.769 177.488 73.532 1.00 93.63 596 VAL A N 1
ATOM 4264 C CA . VAL A 1 596 ? 330.621 176.144 72.985 1.00 94.14 596 VAL A CA 1
ATOM 4265 C C . VAL A 1 596 ? 329.933 176.166 71.646 1.00 94.69 596 VAL A C 1
ATOM 4266 O O . VAL A 1 596 ? 330.552 175.957 70.612 1.00 94.64 596 VAL A O 1
ATOM 4270 N N . GLU A 1 597 ? 328.643 176.446 71.680 1.00 95.31 597 GLU A N 1
ATOM 4271 C CA . GLU A 1 597 ? 327.848 176.444 70.483 1.00 96.12 597 GLU A CA 1
ATOM 4272 C C . GLU A 1 597 ? 328.516 177.122 69.288 1.00 96.34 597 GLU A C 1
ATOM 4273 O O . GLU A 1 597 ? 328.161 176.855 68.146 1.00 95.28 597 GLU A O 1
ATOM 4279 N N . SER A 1 598 ? 329.493 177.986 69.523 1.00 97.52 598 SER A N 1
ATOM 4280 C CA . SER A 1 598 ? 330.157 178.600 68.382 1.00 99.08 598 SER A CA 1
ATOM 4281 C C . SER A 1 598 ? 330.801 177.470 67.612 1.00 99.89 598 SER A C 1
ATOM 4282 O O . SER A 1 598 ? 330.377 177.134 66.507 1.00 100.36 598 SER A O 1
ATOM 4285 N N . ALA A 1 599 ? 331.834 176.901 68.229 1.00 100.76 599 ALA A N 1
ATOM 4286 C CA . ALA A 1 599 ? 332.599 175.773 67.699 1.00 100.74 599 ALA A CA 1
ATOM 4287 C C . ALA A 1 599 ? 332.194 175.350 66.301 1.00 100.14 599 ALA A C 1
ATOM 4288 O O . ALA A 1 599 ? 332.969 175.458 65.354 1.00 99.77 599 ALA A O 1
ATOM 4290 N N . TYR A 1 600 ? 330.971 174.842 66.206 1.00 99.86 600 TYR A N 1
ATOM 4291 C CA . TYR A 1 600 ? 330.411 174.377 64.957 1.00 99.56 600 TYR A CA 1
ATOM 4292 C C . TYR A 1 600 ? 330.916 175.206 63.786 1.00 98.85 600 TYR A C 1
ATOM 4293 O O . TYR A 1 600 ? 331.474 174.666 62.836 1.00 100.18 600 TYR A O 1
ATOM 4302 N N . LEU A 1 601 ? 330.733 176.517 63.839 1.00 97.25 601 LEU A N 1
ATOM 4303 C CA . LEU A 1 601 ? 331.203 177.334 62.736 1.00 95.62 601 LEU A CA 1
ATOM 4304 C C . LEU A 1 601 ? 332.726 177.236 62.627 1.00 94.51 601 LEU A C 1
ATOM 4305 O O . LEU A 1 601 ? 333.257 177.023 61.540 1.00 94.40 601 LEU A O 1
ATOM 4307 N N . ILE A 1 602 ? 333.427 177.371 63.750 1.00 93.23 602 ILE A N 1
ATOM 4308 C CA . ILE A 1 602 ? 334.884 177.297 63.733 1.00 92.30 602 ILE A CA 1
ATOM 4309 C C . ILE A 1 602 ? 335.307 176.064 62.945 1.00 92.28 602 ILE A C 1
ATOM 4310 O O . ILE A 1 602 ? 335.663 176.143 61.774 1.00 91.27 602 ILE A O 1
ATOM 4312 N N . LEU A 1 603 ? 335.255 174.918 63.601 1.00 92.97 603 LEU A N 1
ATOM 4313 C CA . LEU A 1 603 ? 335.601 173.658 62.977 1.00 93.67 603 LEU A CA 1
ATOM 4314 C C . LEU A 1 603 ? 335.106 173.603 61.532 1.00 95.60 603 LEU A C 1
ATOM 4315 O O . LEU A 1 603 ? 335.896 173.465 60.608 1.00 96.26 603 LEU A O 1
ATOM 4320 N N . ASN A 1 604 ? 333.794 173.718 61.345 1.00 97.76 604 ASN A N 1
ATOM 4321 C CA . ASN A 1 604 ? 333.166 173.665 60.023 1.00 99.60 604 ASN A CA 1
ATOM 4322 C C . ASN A 1 604 ? 333.933 174.474 58.985 1.00 101.15 604 ASN A C 1
ATOM 4323 O O . ASN A 1 604 ? 333.931 174.156 57.795 1.00 100.34 604 ASN A O 1
ATOM 4328 N N . GLU A 1 605 ? 334.586 175.529 59.448 1.00 104.06 605 GLU A N 1
ATOM 4329 C CA . GLU A 1 605 ? 335.349 176.393 58.568 1.00 107.17 605 GLU A CA 1
ATOM 4330 C C . GLU A 1 605 ? 336.743 175.819 58.402 1.00 108.18 605 GLU A C 1
ATOM 4331 O O . GLU A 1 605 ? 337.451 176.138 57.458 1.00 107.78 605 GLU A O 1
ATOM 4337 N N . TRP A 1 606 ? 337.135 174.974 59.342 1.00 111.02 606 TRP A N 1
ATOM 4338 C CA . TRP A 1 606 ? 338.438 174.330 59.292 1.00 113.91 606 TRP A CA 1
ATOM 4339 C C . TRP A 1 606 ? 338.423 173.300 58.186 1.00 115.52 606 TRP A C 1
ATOM 4340 O O . TRP A 1 606 ? 339.341 173.228 57.372 1.00 115.93 606 TRP A O 1
ATOM 4351 N N . LYS A 1 607 ? 337.375 172.489 58.174 1.00 117.74 607 LYS A N 1
ATOM 4352 C CA . LYS A 1 607 ? 337.221 171.476 57.147 1.00 119.85 607 LYS A CA 1
ATOM 4353 C C . LYS A 1 607 ? 337.107 172.194 55.814 1.00 120.93 607 LYS A C 1
ATOM 4354 O O . LYS A 1 607 ? 338.019 172.158 54.992 1.00 121.16 607 LYS A O 1
ATOM 4360 N N . ASN A 1 608 ? 335.977 172.863 55.634 1.00 122.32 608 ASN A N 1
ATOM 4361 C CA . ASN A 1 608 ? 335.657 173.590 54.413 1.00 123.94 608 ASN A CA 1
ATOM 4362 C C . ASN A 1 608 ? 336.803 174.059 53.502 1.00 124.02 608 ASN A C 1
ATOM 4363 O O . ASN A 1 608 ? 336.890 173.626 52.352 1.00 124.33 608 ASN A O 1
ATOM 4368 N N . ASN A 1 609 ? 337.663 174.948 54.007 1.00 123.86 609 ASN A N 1
ATOM 4369 C CA . ASN A 1 609 ? 338.777 175.515 53.226 1.00 123.12 609 ASN A CA 1
ATOM 4370 C C . ASN A 1 609 ? 339.974 174.590 52.927 1.00 122.85 609 ASN A C 1
ATOM 4371 O O . ASN A 1 609 ? 340.543 174.653 51.832 1.00 122.68 609 ASN A O 1
ATOM 4373 N N . ILE A 1 610 ? 340.365 173.755 53.892 1.00 122.03 610 ILE A N 1
ATOM 4374 C CA . ILE A 1 610 ? 341.485 172.822 53.706 1.00 120.83 610 ILE A CA 1
ATOM 4375 C C . ILE A 1 610 ? 341.016 171.580 52.944 1.00 121.94 610 ILE A C 1
ATOM 4376 O O . ILE A 1 610 ? 339.832 171.453 52.635 1.00 122.21 610 ILE A O 1
ATOM 4381 N N . GLN A 1 611 ? 341.933 170.665 52.638 1.00 123.20 611 GLN A N 1
ATOM 4382 C CA . GLN A 1 611 ? 341.561 169.448 51.914 1.00 124.74 611 GLN A CA 1
ATOM 4383 C C . GLN A 1 611 ? 341.370 168.236 52.830 1.00 123.65 611 GLN A C 1
ATOM 4384 O O . GLN A 1 611 ? 342.286 167.837 53.555 1.00 123.67 611 GLN A O 1
ATOM 4390 N N . SER A 1 612 ? 340.172 167.658 52.774 1.00 122.09 612 SER A N 1
ATOM 4391 C CA . SER A 1 612 ? 339.801 166.512 53.597 1.00 120.35 612 SER A CA 1
ATOM 4392 C C . SER A 1 612 ? 340.970 165.592 53.902 1.00 119.29 612 SER A C 1
ATOM 4393 O O . SER A 1 612 ? 341.446 165.530 55.036 1.00 118.39 612 SER A O 1
ATOM 4395 N N . ASP A 1 613 ? 341.434 164.881 52.883 1.00 118.70 613 ASP A N 1
ATOM 4396 C CA . ASP A 1 613 ? 342.540 163.948 53.045 1.00 118.72 613 ASP A CA 1
ATOM 4397 C C . ASP A 1 613 ? 343.583 164.424 54.063 1.00 118.40 613 ASP A C 1
ATOM 4398 O O . ASP A 1 613 ? 344.192 163.612 54.766 1.00 118.68 613 ASP A O 1
ATOM 4400 N N . LEU A 1 614 ? 343.786 165.734 54.157 1.00 117.50 614 LEU A N 1
ATOM 4401 C CA . LEU A 1 614 ? 344.776 166.246 55.091 1.00 116.57 614 LEU A CA 1
ATOM 4402 C C . LEU A 1 614 ? 344.352 166.092 56.538 1.00 116.78 614 LEU A C 1
ATOM 4403 O O . LEU A 1 614 ? 344.765 165.149 57.210 1.00 117.11 614 LEU A O 1
ATOM 4408 N N . ILE A 1 615 ? 343.526 167.008 57.019 1.00 116.47 615 ILE A N 1
ATOM 4409 C CA . ILE A 1 615 ? 343.090 167.001 58.413 1.00 116.02 615 ILE A CA 1
ATOM 4410 C C . ILE A 1 615 ? 342.698 165.598 58.869 1.00 116.50 615 ILE A C 1
ATOM 4411 O O . ILE A 1 615 ? 343.106 165.177 59.962 1.00 116.63 615 ILE A O 1
ATOM 4416 N N . LYS A 1 616 ? 341.925 164.875 58.071 1.00 117.07 616 LYS A N 1
ATOM 4417 C CA . LYS A 1 616 ? 341.507 163.529 58.451 1.00 117.51 616 LYS A CA 1
ATOM 4418 C C . LYS A 1 616 ? 342.735 162.736 58.847 1.00 117.35 616 LYS A C 1
ATOM 4419 O O . LYS A 1 616 ? 342.760 162.060 59.875 1.00 117.23 616 LYS A O 1
ATOM 4425 N N . LYS A 1 617 ? 343.762 162.840 58.016 1.00 117.64 617 LYS A N 1
ATOM 4426 C CA . LYS A 1 617 ? 345.007 162.132 58.249 1.00 118.25 617 LYS A CA 1
ATOM 4427 C C . LYS A 1 617 ? 345.714 162.603 59.518 1.00 117.49 617 LYS A C 1
ATOM 4428 O O . LYS A 1 617 ? 346.149 161.784 60.329 1.00 118.37 617 LYS A O 1
ATOM 4434 N N . VAL A 1 618 ? 345.815 163.917 59.697 1.00 116.36 618 VAL A N 1
ATOM 4435 C CA . VAL A 1 618 ? 346.524 164.476 60.847 1.00 115.14 618 VAL A CA 1
ATOM 4436 C C . VAL A 1 618 ? 345.723 164.573 62.140 1.00 113.36 618 VAL A C 1
ATOM 4437 O O . VAL A 1 618 ? 346.280 164.383 63.228 1.00 113.35 618 VAL A O 1
ATOM 4441 N N . THR A 1 619 ? 344.430 164.868 62.031 1.00 111.99 619 THR A N 1
ATOM 4442 C CA . THR A 1 619 ? 343.592 164.971 63.216 1.00 111.23 619 THR A CA 1
ATOM 4443 C C . THR A 1 619 ? 343.757 163.668 63.952 1.00 110.40 619 THR A C 1
ATOM 4444 O O . THR A 1 619 ? 343.330 163.520 65.096 1.00 110.01 619 THR A O 1
ATOM 4448 N N . ASN A 1 620 ? 344.362 162.709 63.264 1.00 110.54 620 ASN A N 1
ATOM 4449 C CA . ASN A 1 620 ? 344.617 161.420 63.859 1.00 111.22 620 ASN A CA 1
ATOM 4450 C C . ASN A 1 620 ? 345.931 161.426 64.624 1.00 111.31 620 ASN A C 1
ATOM 4451 O O . ASN A 1 620 ? 345.970 160.963 65.764 1.00 111.28 620 ASN A O 1
ATOM 4456 N N . TYR A 1 621 ? 347.004 161.955 64.030 1.00 111.67 621 TYR A N 1
ATOM 4457 C CA . TYR A 1 621 ? 348.271 161.972 64.756 1.00 112.01 621 TYR A CA 1
ATOM 4458 C C . TYR A 1 621 ? 347.940 162.445 66.154 1.00 111.85 621 TYR A C 1
ATOM 4459 O O . TYR A 1 621 ? 348.242 161.770 67.139 1.00 112.37 621 TYR A O 1
ATOM 4468 N N . LEU A 1 622 ? 347.302 163.604 66.237 1.00 111.58 622 LEU A N 1
ATOM 4469 C CA . LEU A 1 622 ? 346.956 164.151 67.531 1.00 110.87 622 LEU A CA 1
ATOM 4470 C C . LEU A 1 622 ? 346.206 163.138 68.376 1.00 110.82 622 LEU A C 1
ATOM 4471 O O . LEU A 1 622 ? 346.674 162.752 69.445 1.00 111.91 622 LEU A O 1
ATOM 4476 N N . VAL A 1 623 ? 345.052 162.689 67.902 1.00 110.98 623 VAL A N 1
ATOM 4477 C CA . VAL A 1 623 ? 344.282 161.742 68.686 1.00 110.51 623 VAL A CA 1
ATOM 4478 C C . VAL A 1 623 ? 345.133 160.525 69.035 1.00 111.05 623 VAL A C 1
ATOM 4479 O O . VAL A 1 623 ? 344.856 159.831 70.009 1.00 111.49 623 VAL A O 1
ATOM 4483 N N . ASP A 1 624 ? 346.186 160.286 68.258 1.00 111.94 624 ASP A N 1
ATOM 4484 C CA . ASP A 1 624 ? 347.086 159.160 68.513 1.00 113.08 624 ASP A CA 1
ATOM 4485 C C . ASP A 1 624 ? 347.873 159.372 69.803 1.00 112.91 624 ASP A C 1
ATOM 4486 O O . ASP A 1 624 ? 348.588 158.487 70.268 1.00 113.19 624 ASP A O 1
ATOM 4491 N N . GLY A 1 625 ? 347.747 160.561 70.372 1.00 112.46 625 GLY A N 1
ATOM 4492 C CA . GLY A 1 625 ? 348.421 160.871 71.613 1.00 111.55 625 GLY A CA 1
ATOM 4493 C C . GLY A 1 625 ? 347.401 161.552 72.489 1.00 111.31 625 GLY A C 1
ATOM 4494 O O . GLY A 1 625 ? 347.720 162.462 73.241 1.00 111.94 625 GLY A O 1
ATOM 4495 N N . ASN A 1 626 ? 346.159 161.094 72.382 1.00 111.11 626 ASN A N 1
ATOM 4496 C CA . ASN A 1 626 ? 345.040 161.651 73.134 1.00 111.02 626 ASN A CA 1
ATOM 4497 C C . ASN A 1 626 ? 345.101 163.171 73.322 1.00 110.11 626 ASN A C 1
ATOM 4498 O O . ASN A 1 626 ? 345.341 163.682 74.415 1.00 110.01 626 ASN A O 1
ATOM 4503 N N . GLY A 1 627 ? 344.875 163.885 72.227 1.00 109.36 627 GLY A N 1
ATOM 4504 C CA . GLY A 1 627 ? 344.875 165.335 72.253 1.00 108.54 627 GLY A CA 1
ATOM 4505 C C . GLY A 1 627 ? 343.485 165.849 71.930 1.00 107.71 627 GLY A C 1
ATOM 4506 O O . GLY A 1 627 ? 342.620 165.085 71.482 1.00 107.61 627 GLY A O 1
ATOM 4507 N N . ARG A 1 628 ? 343.260 167.143 72.130 1.00 106.36 628 ARG A N 1
ATOM 4508 C CA . ARG A 1 628 ? 341.940 167.696 71.882 1.00 104.69 628 ARG A CA 1
ATOM 4509 C C . ARG A 1 628 ? 341.880 169.006 71.115 1.00 101.50 628 ARG A C 1
ATOM 4510 O O . ARG A 1 628 ? 342.886 169.539 70.669 1.00 101.42 628 ARG A O 1
ATOM 4518 N N . PHE A 1 629 ? 340.660 169.501 70.963 1.00 97.62 629 PHE A N 1
ATOM 4519 C CA . PHE A 1 629 ? 340.386 170.761 70.299 1.00 94.88 629 PHE A CA 1
ATOM 4520 C C . PHE A 1 629 ? 339.649 171.585 71.345 1.00 93.58 629 PHE A C 1
ATOM 4521 O O . PHE A 1 629 ? 338.492 171.958 71.146 1.00 94.72 629 PHE A O 1
ATOM 4529 N N . VAL A 1 630 ? 340.322 171.856 72.462 1.00 90.92 630 VAL A N 1
ATOM 4530 C CA . VAL A 1 630 ? 339.722 172.583 73.582 1.00 87.63 630 VAL A CA 1
ATOM 4531 C C . VAL A 1 630 ? 339.198 173.986 73.324 1.00 86.93 630 VAL A C 1
ATOM 4532 O O . VAL A 1 630 ? 339.969 174.940 73.237 1.00 87.20 630 VAL A O 1
ATOM 4536 N N . PHE A 1 631 ? 337.878 174.097 73.218 1.00 85.47 631 PHE A N 1
ATOM 4537 C CA . PHE A 1 631 ? 337.211 175.375 73.033 1.00 84.05 631 PHE A CA 1
ATOM 4538 C C . PHE A 1 631 ? 336.922 175.842 74.453 1.00 84.18 631 PHE A C 1
ATOM 4539 O O . PHE A 1 631 ? 336.091 175.264 75.153 1.00 85.74 631 PHE A O 1
ATOM 4547 N N . THR A 1 632 ? 337.621 176.881 74.892 1.00 83.36 632 THR A N 1
ATOM 4548 C CA . THR A 1 632 ? 337.478 177.341 76.263 1.00 81.28 632 THR A CA 1
ATOM 4549 C C . THR A 1 632 ? 337.188 178.824 76.401 1.00 80.93 632 THR A C 1
ATOM 4550 O O . THR A 1 632 ? 337.447 179.607 75.497 1.00 80.83 632 THR A O 1
ATOM 4554 N N . ASP A 1 633 ? 336.659 179.202 77.557 1.00 80.71 633 ASP A N 1
ATOM 4555 C CA . ASP A 1 633 ? 336.330 180.595 77.830 1.00 81.31 633 ASP A CA 1
ATOM 4556 C C . ASP A 1 633 ? 337.056 181.070 79.080 1.00 81.12 633 ASP A C 1
ATOM 4557 O O . ASP A 1 633 ? 336.881 182.204 79.511 1.00 85.39 633 ASP A O 1
ATOM 4562 N N . ILE A 1 634 ? 337.888 180.194 79.639 1.00 81.44 634 ILE A N 1
ATOM 4563 C CA . ILE A 1 634 ? 338.690 180.525 80.808 1.00 81.11 634 ILE A CA 1
ATOM 4564 C C . ILE A 1 634 ? 340.011 181.035 80.250 1.00 81.27 634 ILE A C 1
ATOM 4565 O O . ILE A 1 634 ? 340.041 181.632 79.180 1.00 82.30 634 ILE A O 1
ATOM 4567 N N . THR A 1 635 ? 341.116 180.790 80.935 1.00 80.86 635 THR A N 1
ATOM 4568 C CA . THR A 1 635 ? 342.391 181.285 80.436 1.00 80.72 635 THR A CA 1
ATOM 4569 C C . THR A 1 635 ? 343.442 180.207 80.212 1.00 81.62 635 THR A C 1
ATOM 4570 O O . THR A 1 635 ? 343.704 179.395 81.088 1.00 80.77 635 THR A O 1
ATOM 4574 N N . LEU A 1 636 ? 344.068 180.238 79.041 1.00 82.82 636 LEU A N 1
ATOM 4575 C CA . LEU A 1 636 ? 345.080 179.257 78.666 1.00 82.84 636 LEU A CA 1
ATOM 4576 C C . LEU A 1 636 ? 346.112 178.873 79.722 1.00 86.98 636 LEU A C 1
ATOM 4577 O O . LEU A 1 636 ? 346.865 177.924 79.543 1.00 86.30 636 LEU A O 1
ATOM 4582 N N . PRO A 1 637 ? 346.278 179.665 80.762 1.00 90.87 637 PRO A N 1
ATOM 4583 C CA . PRO A 1 637 ? 347.233 179.200 81.763 1.00 93.17 637 PRO A CA 1
ATOM 4584 C C . PRO A 1 637 ? 346.422 178.431 82.781 1.00 95.21 637 PRO A C 1
ATOM 4585 O O . PRO A 1 637 ? 346.839 178.246 83.919 1.00 95.43 637 PRO A O 1
ATOM 4589 N N . ASN A 1 638 ? 345.249 177.991 82.349 1.00 97.53 638 ASN A N 1
ATOM 4590 C CA . ASN A 1 638 ? 344.332 177.265 83.205 1.00 100.88 638 ASN A CA 1
ATOM 4591 C C . ASN A 1 638 ? 343.797 176.040 82.513 1.00 102.44 638 ASN A C 1
ATOM 4592 O O . ASN A 1 638 ? 343.434 175.071 83.168 1.00 102.74 638 ASN A O 1
ATOM 4597 N N . ILE A 1 639 ? 343.711 176.099 81.189 1.00 104.58 639 ILE A N 1
ATOM 4598 C CA . ILE A 1 639 ? 343.212 174.968 80.418 1.00 106.81 639 ILE A CA 1
ATOM 4599 C C . ILE A 1 639 ? 344.165 173.793 80.628 1.00 108.98 639 ILE A C 1
ATOM 4600 O O . ILE A 1 639 ? 345.339 173.851 80.251 1.00 109.73 639 ILE A O 1
ATOM 4602 N N . ALA A 1 640 ? 343.647 172.735 81.247 1.00 110.78 640 ALA A N 1
ATOM 4603 C CA . ALA A 1 640 ? 344.419 171.534 81.561 1.00 111.89 640 ALA A CA 1
ATOM 4604 C C . ALA A 1 640 ? 345.359 171.001 80.473 1.00 112.65 640 ALA A C 1
ATOM 4605 O O . ALA A 1 640 ? 346.545 170.797 80.727 1.00 112.45 640 ALA A O 1
ATOM 4607 N N . GLU A 1 641 ? 344.822 170.769 79.277 1.00 113.52 641 GLU A N 1
ATOM 4608 C CA . GLU A 1 641 ? 345.586 170.237 78.152 1.00 114.50 641 GLU A CA 1
ATOM 4609 C C . GLU A 1 641 ? 346.917 170.929 77.925 1.00 115.67 641 GLU A C 1
ATOM 4610 O O . GLU A 1 641 ? 347.567 170.702 76.907 1.00 115.34 641 GLU A O 1
ATOM 4616 N N . GLN A 1 642 ? 347.328 171.768 78.869 1.00 117.23 642 GLN A N 1
ATOM 4617 C CA . GLN A 1 642 ? 348.591 172.477 78.730 1.00 119.46 642 GLN A CA 1
ATOM 4618 C C . GLN A 1 642 ? 349.390 172.711 80.014 1.00 120.13 642 GLN A C 1
ATOM 4619 O O . GLN A 1 642 ? 350.618 172.787 79.962 1.00 120.32 642 GLN A O 1
ATOM 4625 N N . TYR A 1 643 ? 348.739 172.819 81.167 1.00 120.33 643 TYR A N 1
ATOM 4626 C CA . TYR A 1 643 ? 349.534 173.092 82.353 1.00 120.66 643 TYR A CA 1
ATOM 4627 C C . TYR A 1 643 ? 350.307 171.968 83.011 1.00 122.67 643 TYR A C 1
ATOM 4628 O O . TYR A 1 643 ? 351.440 172.186 83.435 1.00 123.41 643 TYR A O 1
ATOM 4637 N N . THR A 1 644 ? 349.736 170.775 83.119 1.00 124.53 644 THR A N 1
ATOM 4638 C CA . THR A 1 644 ? 350.501 169.689 83.732 1.00 126.51 644 THR A CA 1
ATOM 4639 C C . THR A 1 644 ? 351.661 169.301 82.823 1.00 128.30 644 THR A C 1
ATOM 4640 O O . THR A 1 644 ? 352.744 168.948 83.298 1.00 128.75 644 THR A O 1
ATOM 4644 N N . HIS A 1 645 ? 351.427 169.381 81.515 1.00 130.42 645 HIS A N 1
ATOM 4645 C CA . HIS A 1 645 ? 352.437 169.024 80.524 1.00 132.13 645 HIS A CA 1
ATOM 4646 C C . HIS A 1 645 ? 353.335 170.217 80.222 1.00 132.46 645 HIS A C 1
ATOM 4647 O O . HIS A 1 645 ? 354.229 170.127 79.384 1.00 132.63 645 HIS A O 1
ATOM 4654 N N .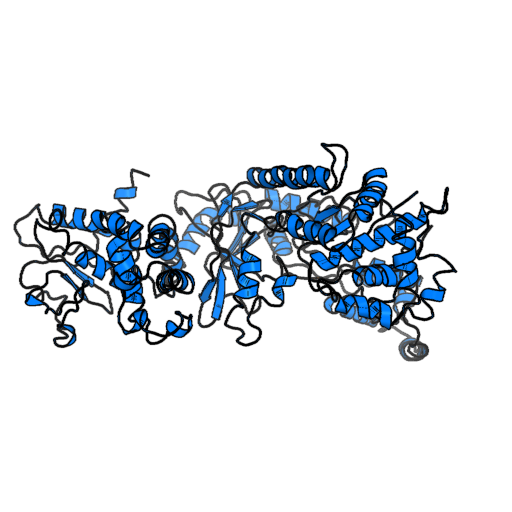 GLN A 1 646 ? 353.090 171.329 80.908 1.00 133.27 646 GLN A N 1
ATOM 4655 C CA . GLN A 1 646 ? 353.864 172.554 80.706 1.00 133.99 646 GLN A CA 1
ATOM 4656 C C . GLN A 1 646 ? 355.369 172.352 80.871 1.00 133.94 646 GLN A C 1
ATOM 4657 O O . GLN A 1 646 ? 356.076 172.052 79.904 1.00 133.97 646 GLN A O 1
ATOM 4659 N N . ASP A 1 647 ? 355.843 172.529 82.102 1.00 133.58 647 ASP A N 1
ATOM 4660 C CA . ASP A 1 647 ? 357.254 172.392 82.440 1.00 133.21 647 ASP A CA 1
ATOM 4661 C C . ASP A 1 647 ? 357.456 173.138 83.746 1.00 132.16 647 ASP A C 1
ATOM 4662 O O . ASP A 1 647 ? 357.572 172.548 84.821 1.00 131.43 647 ASP A O 1
ATOM 4667 N N . GLU A 1 648 ? 357.484 174.457 83.624 1.00 131.01 648 GLU A N 1
ATOM 4668 C CA . GLU A 1 648 ? 357.660 175.344 84.755 1.00 129.84 648 GLU A CA 1
ATOM 4669 C C . GLU A 1 648 ? 356.612 176.454 84.627 1.00 128.16 648 GLU A C 1
ATOM 4670 O O . GLU A 1 648 ? 356.246 176.827 83.510 1.00 128.62 648 GLU A O 1
ATOM 4676 N N . ILE A 1 649 ? 356.129 176.964 85.762 1.00 124.81 649 ILE A N 1
ATOM 4677 C CA . ILE A 1 649 ? 355.101 178.014 85.799 1.00 120.58 649 ILE A CA 1
ATOM 4678 C C . ILE A 1 649 ? 355.539 179.385 85.287 1.00 118.83 649 ILE A C 1
ATOM 4679 O O . ILE A 1 649 ? 354.741 180.125 84.709 1.00 117.37 649 ILE A O 1
ATOM 4684 N N . TYR A 1 650 ? 356.806 179.718 85.509 1.00 117.74 650 TYR A N 1
ATOM 4685 C CA . TYR A 1 650 ? 357.361 180.999 85.082 1.00 116.34 650 TYR A CA 1
ATOM 4686 C C . TYR A 1 650 ? 356.984 181.312 83.636 1.00 115.23 650 TYR A C 1
ATOM 4687 O O . TYR A 1 650 ? 357.141 182.444 83.178 1.00 115.97 650 TYR A O 1
ATOM 4689 N N . GLU A 1 651 ? 356.494 180.301 82.923 1.00 113.56 651 GLU A N 1
ATOM 4690 C CA . GLU A 1 651 ? 356.066 180.458 81.534 1.00 111.59 651 GLU A CA 1
ATOM 4691 C C . GLU A 1 651 ? 354.569 180.163 81.491 1.00 110.02 651 GLU A C 1
ATOM 4692 O O . GLU A 1 651 ? 354.040 179.554 82.420 1.00 110.22 651 GLU A O 1
ATOM 4694 N N . GLN A 1 652 ? 353.880 180.595 80.437 1.00 106.80 652 GLN A N 1
ATOM 4695 C CA . GLN A 1 652 ? 352.442 180.347 80.352 1.00 104.16 652 GLN A CA 1
ATOM 4696 C C . GLN A 1 652 ? 351.856 180.563 78.976 1.00 102.82 652 GLN A C 1
ATOM 4697 O O . GLN A 1 652 ? 351.344 179.632 78.369 1.00 103.89 652 GLN A O 1
ATOM 4703 N N . VAL A 1 653 ? 351.917 181.805 78.504 1.00 100.12 653 VAL A N 1
ATOM 4704 C CA . VAL A 1 653 ? 351.320 182.205 77.234 1.00 96.85 653 VAL A CA 1
ATOM 4705 C C . VAL A 1 653 ? 349.811 182.182 77.424 1.00 95.68 653 VAL A C 1
ATOM 4706 O O . VAL A 1 653 ? 349.305 181.699 78.443 1.00 95.12 653 VAL A O 1
ATOM 4710 N N . HIS A 1 654 ? 349.101 182.698 76.435 1.00 94.21 654 HIS A N 1
ATOM 4711 C CA . HIS A 1 654 ? 347.658 182.745 76.480 1.00 93.97 654 HIS A CA 1
ATOM 4712 C C . HIS A 1 654 ? 347.221 183.480 75.244 1.00 94.58 654 HIS A C 1
ATOM 4713 O O . HIS A 1 654 ? 348.020 184.179 74.658 1.00 95.16 654 HIS A O 1
ATOM 4720 N N . SER A 1 655 ? 345.970 183.320 74.835 1.00 95.86 655 SER A N 1
ATOM 4721 C CA . SER A 1 655 ? 345.432 184.021 73.670 1.00 97.83 655 SER A CA 1
ATOM 4722 C C . SER A 1 655 ? 344.411 183.203 72.899 1.00 99.03 655 SER A C 1
ATOM 4723 O O . SER A 1 655 ? 344.072 182.078 73.270 1.00 98.99 655 SER A O 1
ATOM 4726 N N . LYS A 1 656 ? 343.897 183.812 71.840 1.00 100.44 656 LYS A N 1
ATOM 4727 C CA . LYS A 1 656 ? 342.931 183.177 70.966 1.00 101.34 656 LYS A CA 1
ATOM 4728 C C . LYS A 1 656 ? 343.576 181.856 70.601 1.00 103.22 656 LYS A C 1
ATOM 4729 O O . LYS A 1 656 ? 343.174 180.791 71.079 1.00 104.19 656 LYS A O 1
ATOM 4735 N N . GLY A 1 657 ? 344.618 181.958 69.781 1.00 105.11 657 GLY A N 1
ATOM 4736 C CA . GLY A 1 657 ? 345.350 180.798 69.312 1.00 108.06 657 GLY A CA 1
ATOM 4737 C C . GLY A 1 657 ? 346.366 180.209 70.277 1.00 109.82 657 GLY A C 1
ATOM 4738 O O . GLY A 1 657 ? 346.927 180.914 71.120 1.00 110.13 657 GLY A O 1
ATOM 4739 N N . LEU A 1 658 ? 346.586 178.899 70.141 1.00 111.16 658 LEU A N 1
ATOM 4740 C CA . LEU A 1 658 ? 347.543 178.149 70.949 1.00 112.43 658 LEU A CA 1
ATOM 4741 C C . LEU A 1 658 ? 347.740 176.725 70.430 1.00 114.18 658 LEU A C 1
ATOM 4742 O O . LEU A 1 658 ? 346.801 176.081 69.957 1.00 114.08 658 LEU A O 1
ATOM 4747 N N . TYR A 1 659 ? 348.980 176.248 70.528 1.00 117.14 659 TYR A N 1
ATOM 4748 C CA . TYR A 1 659 ? 349.365 174.898 70.112 1.00 119.53 659 TYR A CA 1
ATOM 4749 C C . TYR A 1 659 ? 350.262 174.282 71.198 1.00 118.24 659 TYR A C 1
ATOM 4750 O O . TYR A 1 659 ? 351.183 174.935 71.693 1.00 118.06 659 TYR A O 1
ATOM 4759 N N . VAL A 1 660 ? 349.993 173.039 71.580 1.00 116.98 660 VAL A N 1
ATOM 4760 C CA . VAL A 1 660 ? 350.798 172.391 72.612 1.00 116.13 660 VAL A CA 1
ATOM 4761 C C . VAL A 1 660 ? 351.131 170.939 72.310 1.00 116.07 660 VAL A C 1
ATOM 4762 O O . VAL A 1 660 ? 350.270 170.067 72.373 1.00 116.08 660 VAL A O 1
ATOM 4766 N N . PRO A 1 661 ? 352.390 170.682 71.954 1.00 116.13 661 PRO A N 1
ATOM 4767 C CA . PRO A 1 661 ? 352.885 169.340 71.646 1.00 116.00 661 PRO A CA 1
ATOM 4768 C C . PRO A 1 661 ? 352.833 168.395 72.844 1.00 116.46 661 PRO A C 1
ATOM 4769 O O . PRO A 1 661 ? 352.319 167.281 72.735 1.00 116.38 661 PRO A O 1
ATOM 4773 N N . GLU A 1 662 ? 353.359 168.845 73.978 1.00 116.73 662 GLU A N 1
ATOM 4774 C CA . GLU A 1 662 ? 353.363 168.041 75.192 1.00 117.35 662 GLU A CA 1
ATOM 4775 C C . GLU A 1 662 ? 352.018 167.331 75.367 1.00 115.66 662 GLU A C 1
ATOM 4776 O O . GLU A 1 662 ? 351.939 166.277 75.988 1.00 115.51 662 GLU A O 1
ATOM 4782 N N . SER A 1 663 ? 350.962 167.924 74.820 1.00 113.87 663 SER A N 1
ATOM 4783 C CA . SER A 1 663 ? 349.613 167.364 74.881 1.00 111.82 663 SER A CA 1
ATOM 4784 C C . SER A 1 663 ? 348.944 167.728 73.576 1.00 110.36 663 SER A C 1
ATOM 4785 O O . SER A 1 663 ? 347.799 168.159 73.555 1.00 109.29 663 SER A O 1
ATOM 4787 N N . ARG A 1 664 ? 349.689 167.555 72.490 1.00 109.65 664 ARG A N 1
ATOM 4788 C CA . ARG A 1 664 ? 349.235 167.884 71.143 1.00 109.65 664 ARG A CA 1
ATOM 4789 C C . ARG A 1 664 ? 347.733 168.069 70.987 1.00 107.65 664 ARG A C 1
ATOM 4790 O O . ARG A 1 664 ? 347.022 167.187 70.500 1.00 107.47 664 ARG A O 1
ATOM 4798 N N . SER A 1 665 ? 347.267 169.237 71.401 1.00 104.90 665 SER A N 1
ATOM 4799 C CA . SER A 1 665 ? 345.871 169.600 71.287 1.00 101.96 665 SER A CA 1
ATOM 4800 C C . SER A 1 665 ? 345.807 171.093 70.987 1.00 100.65 665 SER A C 1
ATOM 4801 O O . SER A 1 665 ? 346.793 171.810 71.144 1.00 100.14 665 SER A O 1
ATOM 4804 N N . ILE A 1 666 ? 344.655 171.559 70.529 1.00 99.50 666 ILE A N 1
ATOM 4805 C CA . ILE A 1 666 ? 344.492 172.968 70.221 1.00 98.38 666 ILE A CA 1
ATOM 4806 C C . ILE A 1 666 ? 343.622 173.641 71.259 1.00 98.29 666 ILE A C 1
ATOM 4807 O O . ILE A 1 666 ? 342.542 173.162 71.593 1.00 98.21 666 ILE A O 1
ATOM 4812 N N . LEU A 1 667 ? 344.113 174.749 71.784 1.00 97.75 667 LEU A N 1
ATOM 4813 C CA . LEU A 1 667 ? 343.365 175.517 72.752 1.00 97.56 667 LEU A CA 1
ATOM 4814 C C . LEU A 1 667 ? 342.949 176.788 72.032 1.00 98.39 667 LEU A C 1
ATOM 4815 O O . LEU A 1 667 ? 343.777 177.444 71.401 1.00 98.88 667 LEU A O 1
ATOM 4820 N N . LEU A 1 668 ? 341.667 177.126 72.095 1.00 98.78 668 LEU A N 1
ATOM 4821 C CA . LEU A 1 668 ? 341.193 178.332 71.436 1.00 98.95 668 LEU A CA 1
ATOM 4822 C C . LEU A 1 668 ? 340.295 179.123 72.372 1.00 100.19 668 LEU A C 1
ATOM 4823 O O . LEU A 1 668 ? 339.175 178.713 72.667 1.00 100.47 668 LEU A O 1
ATOM 4828 N N . HIS A 1 669 ? 340.806 180.262 72.829 1.00 101.19 669 HIS A N 1
ATOM 4829 C CA . HIS A 1 669 ? 340.102 181.140 73.754 1.00 101.71 669 HIS A CA 1
ATOM 4830 C C . HIS A 1 669 ? 339.001 181.930 73.064 1.00 102.10 669 HIS A C 1
ATOM 4831 O O . HIS A 1 669 ? 339.273 182.775 72.218 1.00 102.40 669 HIS A O 1
ATOM 4838 N N . GLY A 1 670 ? 337.763 181.672 73.460 1.00 102.21 670 GLY A N 1
ATOM 4839 C CA . GLY A 1 670 ? 336.618 182.312 72.842 1.00 102.73 670 GLY A CA 1
ATOM 4840 C C . GLY A 1 670 ? 336.478 183.825 72.818 1.00 102.87 670 GLY A C 1
ATOM 4841 O O . GLY A 1 670 ? 336.197 184.393 71.765 1.00 102.52 670 GLY A O 1
ATOM 4842 N N . PRO A 1 671 ? 336.595 184.488 73.968 1.00 103.20 671 PRO A N 1
ATOM 4843 C CA . PRO A 1 671 ? 336.476 185.945 74.071 1.00 104.35 671 PRO A CA 1
ATOM 4844 C C . PRO A 1 671 ? 337.509 186.770 73.317 1.00 105.89 671 PRO A C 1
ATOM 4845 O O . PRO A 1 671 ? 337.201 187.391 72.296 1.00 106.12 671 PRO A O 1
ATOM 4849 N N . SER A 1 672 ? 338.727 186.779 73.848 1.00 106.95 672 SER A N 1
ATOM 4850 C CA . SER A 1 672 ? 339.842 187.543 73.302 1.00 108.49 672 SER A CA 1
ATOM 4851 C C . SER A 1 672 ? 339.883 187.725 71.783 1.00 111.10 672 SER A C 1
ATOM 4852 O O . SER A 1 672 ? 339.874 186.749 71.038 1.00 111.71 672 SER A O 1
ATOM 4855 N N . LYS A 1 673 ? 339.924 188.981 71.335 1.00 113.36 673 LYS A N 1
ATOM 4856 C CA . LYS A 1 673 ? 340.024 189.292 69.912 1.00 115.30 673 LYS A CA 1
ATOM 4857 C C . LYS A 1 673 ? 341.469 188.994 69.548 1.00 117.21 673 LYS A C 1
ATOM 4858 O O . LYS A 1 673 ? 342.295 188.787 70.438 1.00 116.96 673 LYS A O 1
ATOM 4860 N N . GLY A 1 674 ? 341.798 188.986 68.261 1.00 119.76 674 GLY A N 1
ATOM 4861 C CA . GLY A 1 674 ? 343.158 188.636 67.884 1.00 123.41 674 GLY A CA 1
ATOM 4862 C C . GLY A 1 674 ? 344.098 189.631 67.219 1.00 125.91 674 GLY A C 1
ATOM 4863 O O . GLY A 1 674 ? 343.688 190.545 66.497 1.00 126.52 674 GLY A O 1
ATOM 4864 N N . VAL A 1 675 ? 345.388 189.423 67.466 1.00 127.83 675 VAL A N 1
ATOM 4865 C CA . VAL A 1 675 ? 346.439 190.250 66.894 1.00 129.80 675 VAL A CA 1
ATOM 4866 C C . VAL A 1 675 ? 346.508 190.019 65.382 1.00 131.37 675 VAL A C 1
ATOM 4867 O O . VAL A 1 675 ? 347.359 189.277 64.885 1.00 131.08 675 VAL A O 1
ATOM 4871 N N . GLU A 1 676 ? 345.584 190.662 64.670 1.00 133.48 676 GLU A N 1
ATOM 4872 C CA . GLU A 1 676 ? 345.467 190.581 63.211 1.00 136.17 676 GLU A CA 1
ATOM 4873 C C . GLU A 1 676 ? 344.754 189.312 62.757 1.00 136.69 676 GLU A C 1
ATOM 4874 O O . GLU A 1 676 ? 345.032 188.771 61.686 1.00 137.24 676 GLU A O 1
ATOM 4880 N N . LEU A 1 677 ? 343.836 188.840 63.588 1.00 137.16 677 LEU A N 1
ATOM 4881 C CA . LEU A 1 677 ? 343.051 187.657 63.277 1.00 137.49 677 LEU A CA 1
ATOM 4882 C C . LEU A 1 677 ? 341.614 188.152 63.148 1.00 138.19 677 LEU A C 1
ATOM 4883 O O . LEU A 1 677 ? 340.964 188.445 64.148 1.00 138.54 677 LEU A O 1
ATOM 4888 N N . ARG A 1 678 ? 341.125 188.259 61.918 1.00 139.33 678 ARG A N 1
ATOM 4889 C CA . ARG A 1 678 ? 339.774 188.767 61.667 1.00 140.40 678 ARG A CA 1
ATOM 4890 C C . ARG A 1 678 ? 338.650 188.053 62.437 1.00 139.70 678 ARG A C 1
ATOM 4891 O O . ARG A 1 678 ? 337.602 188.651 62.701 1.00 139.35 678 ARG A O 1
ATOM 4899 N N . ASN A 1 679 ? 338.867 186.789 62.802 1.00 139.12 679 ASN A N 1
ATOM 4900 C CA . ASN A 1 679 ? 337.849 186.006 63.511 1.00 138.04 679 ASN A CA 1
ATOM 4901 C C . ASN A 1 679 ? 338.376 184.696 64.108 1.00 136.73 679 ASN A C 1
ATOM 4902 O O . ASN A 1 679 ? 339.493 184.281 63.805 1.00 136.87 679 ASN A O 1
ATOM 4907 N N . ASP A 1 680 ? 337.564 184.049 64.947 1.00 135.00 680 ASP A N 1
ATOM 4908 C CA . ASP A 1 680 ? 337.935 182.777 65.584 1.00 133.20 680 ASP A CA 1
ATOM 4909 C C . ASP A 1 680 ? 338.348 181.748 64.542 1.00 131.37 680 ASP A C 1
ATOM 4910 O O . ASP A 1 680 ? 339.379 181.080 64.663 1.00 130.62 680 ASP A O 1
ATOM 4915 N N . SER A 1 681 ? 337.501 181.613 63.531 1.00 129.22 681 SER A N 1
ATOM 4916 C CA . SER A 1 681 ? 337.736 180.704 62.429 1.00 127.15 681 SER A CA 1
ATOM 4917 C C . SER A 1 681 ? 339.209 180.775 62.025 1.00 126.19 681 SER A C 1
ATOM 4918 O O . SER A 1 681 ? 340.024 179.940 62.422 1.00 125.48 681 SER A O 1
ATOM 4921 N N . GLU A 1 682 ? 339.537 181.810 61.260 1.00 125.70 682 GLU A N 1
ATOM 4922 C CA . GLU A 1 682 ? 340.886 182.058 60.748 1.00 124.58 682 GLU A CA 1
ATOM 4923 C C . GLU A 1 682 ? 341.993 182.048 61.806 1.00 121.72 682 GLU A C 1
ATOM 4924 O O . GLU A 1 682 ? 343.164 182.218 61.483 1.00 121.17 682 GLU A O 1
ATOM 4930 N N . GLY A 1 683 ? 341.630 181.864 63.066 1.00 118.92 683 GLY A N 1
ATOM 4931 C CA . GLY A 1 683 ? 342.636 181.839 64.107 1.00 116.37 683 GLY A CA 1
ATOM 4932 C C . GLY A 1 683 ? 342.955 180.403 64.439 1.00 114.62 683 GLY A C 1
ATOM 4933 O O . GLY A 1 683 ? 344.049 180.066 64.902 1.00 114.78 683 GLY A O 1
ATOM 4934 N N . PHE A 1 684 ? 341.973 179.547 64.201 1.00 112.55 684 PHE A N 1
ATOM 4935 C CA . PHE A 1 684 ? 342.126 178.127 64.455 1.00 110.62 684 PHE A CA 1
ATOM 4936 C C . PHE A 1 684 ? 342.940 177.517 63.326 1.00 109.42 684 PHE A C 1
ATOM 4937 O O . PHE A 1 684 ? 344.032 176.982 63.544 1.00 108.76 684 PHE A O 1
ATOM 4945 N N . ILE A 1 685 ? 342.388 177.621 62.117 1.00 108.32 685 ILE A N 1
ATOM 4946 C CA . ILE A 1 685 ? 343.006 177.072 60.924 1.00 107.19 685 ILE A CA 1
ATOM 4947 C C . ILE A 1 685 ? 344.497 177.341 61.007 1.00 108.36 685 ILE A C 1
ATOM 4948 O O . ILE A 1 685 ? 345.315 176.494 60.665 1.00 107.97 685 ILE A O 1
ATOM 4953 N N . HIS A 1 686 ? 344.855 178.522 61.485 1.00 110.21 686 HIS A N 1
ATOM 4954 C CA . HIS A 1 686 ? 346.258 178.842 61.644 1.00 112.28 686 HIS A CA 1
ATOM 4955 C C . HIS A 1 686 ? 346.778 177.872 62.676 1.00 112.60 686 HIS A C 1
ATOM 4956 O O . HIS A 1 686 ? 347.441 176.891 62.358 1.00 112.24 686 HIS A O 1
ATOM 4963 N N . GLU A 1 687 ? 346.435 178.140 63.923 1.00 113.32 687 GLU A N 1
ATOM 4964 C CA . GLU A 1 687 ? 346.885 177.307 65.003 1.00 114.85 687 GLU A CA 1
ATOM 4965 C C . GLU A 1 687 ? 347.069 175.855 64.605 1.00 114.29 687 GLU A C 1
ATOM 4966 O O . GLU A 1 687 ? 348.130 175.285 64.838 1.00 114.38 687 GLU A O 1
ATOM 4972 N N . PHE A 1 688 ? 346.057 175.254 63.990 1.00 113.86 688 PHE A N 1
ATOM 4973 C CA . PHE A 1 688 ? 346.179 173.855 63.591 1.00 113.66 688 PHE A CA 1
ATOM 4974 C C . PHE A 1 688 ? 347.416 173.668 62.733 1.00 112.94 688 PHE A C 1
ATOM 4975 O O . PHE A 1 688 ? 348.196 172.748 62.957 1.00 113.08 688 PHE A O 1
ATOM 4977 N N . GLY A 1 689 ? 347.586 174.545 61.749 1.00 111.95 689 GLY A N 1
ATOM 4978 C CA . GLY A 1 689 ? 348.732 174.459 60.868 1.00 111.35 689 GLY A CA 1
ATOM 4979 C C . GLY A 1 689 ? 350.006 174.327 61.669 1.00 111.06 689 GLY A C 1
ATOM 4980 O O . GLY A 1 689 ? 350.994 173.757 61.212 1.00 109.88 689 GLY A O 1
ATOM 4981 N N . HIS A 1 690 ? 349.975 174.857 62.882 1.00 112.20 690 HIS A N 1
ATOM 4982 C CA . HIS A 1 690 ? 351.129 174.795 63.759 1.00 114.11 690 HIS A CA 1
ATOM 4983 C C . HIS A 1 690 ? 351.390 173.348 64.159 1.00 115.03 690 HIS A C 1
ATOM 4984 O O . HIS A 1 690 ? 352.533 172.954 64.422 1.00 114.40 690 HIS A O 1
ATOM 4991 N N . ALA A 1 691 ? 350.307 172.573 64.210 1.00 116.04 691 ALA A N 1
ATOM 4992 C CA . ALA A 1 691 ? 350.353 171.156 64.544 1.00 116.71 691 ALA A CA 1
ATOM 4993 C C . ALA A 1 691 ? 350.843 170.376 63.324 1.00 117.58 691 ALA A C 1
ATOM 4994 O O . ALA A 1 691 ? 351.391 169.284 63.455 1.00 117.36 691 ALA A O 1
ATOM 4996 N N . VAL A 1 692 ? 350.636 170.943 62.136 1.00 118.52 692 VAL A N 1
ATOM 4997 C CA . VAL A 1 692 ? 351.105 170.324 60.902 1.00 118.81 692 VAL A CA 1
ATOM 4998 C C . VAL A 1 692 ? 352.615 170.386 60.945 1.00 120.18 692 VAL A C 1
ATOM 4999 O O . VAL A 1 692 ? 353.300 169.396 60.694 1.00 119.81 692 VAL A O 1
ATOM 5003 N N . ASP A 1 693 ? 353.131 171.567 61.269 1.00 122.11 693 ASP A N 1
ATOM 5004 C CA . ASP A 1 693 ? 354.568 171.757 61.384 1.00 123.86 693 ASP A CA 1
ATOM 5005 C C . ASP A 1 693 ? 355.060 170.878 62.529 1.00 124.25 693 ASP A C 1
ATOM 5006 O O . ASP A 1 693 ? 356.167 171.054 63.034 1.00 124.96 693 ASP A O 1
ATOM 5011 N N . ASP A 1 694 ? 354.211 169.938 62.939 1.00 124.40 694 ASP A N 1
ATOM 5012 C CA . ASP A 1 694 ? 354.541 168.990 63.989 1.00 124.71 694 ASP A CA 1
ATOM 5013 C C . ASP A 1 694 ? 354.589 167.609 63.359 1.00 125.41 694 ASP A C 1
ATOM 5014 O O . ASP A 1 694 ? 355.430 166.788 63.718 1.00 125.94 694 ASP A O 1
ATOM 5019 N N . TYR A 1 695 ? 353.681 167.364 62.416 1.00 126.23 695 TYR A N 1
ATOM 5020 C CA . TYR A 1 695 ? 353.605 166.076 61.724 1.00 126.73 695 TYR A CA 1
ATOM 5021 C C . TYR A 1 695 ? 354.958 165.689 61.162 1.00 126.97 695 TYR A C 1
ATOM 5022 O O . TYR A 1 695 ? 355.542 164.689 61.570 1.00 127.32 695 TYR A O 1
ATOM 5024 N N . ALA A 1 696 ? 355.459 166.481 60.224 1.00 127.03 696 ALA A N 1
ATOM 5025 C CA . ALA A 1 696 ? 356.753 166.193 59.633 1.00 127.67 696 ALA A CA 1
ATOM 5026 C C . ALA A 1 696 ? 357.765 165.822 60.720 1.00 128.17 696 ALA A C 1
ATOM 5027 O O . ALA A 1 696 ? 358.565 164.901 60.552 1.00 127.84 696 ALA A O 1
ATOM 5029 N N . GLY A 1 697 ? 357.711 166.531 61.843 1.00 129.24 697 GLY A N 1
ATOM 5030 C CA . GLY A 1 697 ? 358.629 166.275 62.941 1.00 131.20 697 GLY A CA 1
ATOM 5031 C C . GLY A 1 697 ? 358.616 164.856 63.491 1.00 132.61 697 GLY A C 1
ATOM 5032 O O . GLY A 1 697 ? 359.456 164.500 64.326 1.00 132.73 697 GLY A O 1
ATOM 5033 N N . TYR A 1 698 ? 357.658 164.054 63.030 1.00 133.98 698 TYR A N 1
ATOM 5034 C CA . TYR A 1 698 ? 357.512 162.657 63.448 1.00 135.21 698 TYR A CA 1
ATOM 5035 C C . TYR A 1 698 ? 357.404 161.795 62.198 1.00 135.61 698 TYR A C 1
ATOM 5036 O O . TYR A 1 698 ? 357.792 160.625 62.199 1.00 135.43 698 TYR A O 1
ATOM 5045 N N . LEU A 1 699 ? 356.870 162.385 61.132 1.00 136.55 699 LEU A N 1
ATOM 5046 C CA . LEU A 1 699 ? 356.739 161.689 59.860 1.00 137.51 699 LEU A CA 1
ATOM 5047 C C . LEU A 1 699 ? 358.104 161.807 59.205 1.00 138.99 699 LEU A C 1
ATOM 5048 O O . LEU A 1 699 ? 358.230 161.884 57.981 1.00 138.79 699 LEU A O 1
ATOM 5053 N N . LEU A 1 700 ? 359.125 161.839 60.054 1.00 140.85 700 LEU A N 1
ATOM 5054 C CA . LEU A 1 700 ? 360.501 161.936 59.607 1.00 142.79 700 LEU A CA 1
ATOM 5055 C C . LEU A 1 700 ? 361.470 161.640 60.749 1.00 144.61 700 LEU A C 1
ATOM 5056 O O . LEU A 1 700 ? 362.578 162.173 60.780 1.00 144.66 700 LEU A O 1
ATOM 5061 N N . ASP A 1 701 ? 361.060 160.792 61.691 1.00 146.51 701 ASP A N 1
ATOM 5062 C CA . ASP A 1 701 ? 361.951 160.456 62.795 1.00 147.80 701 ASP A CA 1
ATOM 5063 C C . ASP A 1 701 ? 361.493 159.446 63.839 1.00 147.79 701 ASP A C 1
ATOM 5064 O O . ASP A 1 701 ? 360.302 159.287 64.121 1.00 147.65 701 ASP A O 1
ATOM 5069 N N . LYS A 1 702 ? 362.488 158.775 64.412 1.00 147.45 702 LYS A N 1
ATOM 5070 C CA . LYS A 1 702 ? 362.284 157.790 65.459 1.00 145.61 702 LYS A CA 1
ATOM 5071 C C . LYS A 1 702 ? 362.208 158.550 66.770 1.00 145.76 702 LYS A C 1
ATOM 5072 O O . LYS A 1 702 ? 361.239 158.414 67.516 1.00 145.03 702 LYS A O 1
ATOM 5078 N N . ASN A 1 703 ? 363.220 159.371 67.042 1.00 143.85 703 ASN A N 1
ATOM 5079 C CA . ASN A 1 703 ? 363.238 160.122 68.294 1.00 140.89 703 ASN A CA 1
ATOM 5080 C C . ASN A 1 703 ? 363.800 161.545 68.246 1.00 143.30 703 ASN A C 1
ATOM 5081 O O . ASN A 1 703 ? 364.314 162.048 69.251 1.00 141.92 703 ASN A O 1
ATOM 5086 N N . GLN A 1 704 ? 363.699 162.197 67.090 1.00 141.76 704 GLN A N 1
ATOM 5087 C CA . GLN A 1 704 ? 364.172 163.576 66.954 1.00 141.48 704 GLN A CA 1
ATOM 5088 C C . GLN A 1 704 ? 362.968 164.514 66.914 1.00 144.41 704 GLN A C 1
ATOM 5089 O O . GLN A 1 704 ? 362.887 165.385 66.046 1.00 143.74 704 GLN A O 1
ATOM 5095 N N . SER A 1 705 ? 362.030 164.311 67.844 1.00 144.57 705 SER A N 1
ATOM 5096 C CA . SER A 1 705 ? 360.826 165.137 67.960 1.00 145.94 705 SER A CA 1
ATOM 5097 C C . SER A 1 705 ? 361.173 166.562 67.545 1.00 147.26 705 SER A C 1
ATOM 5098 O O . SER A 1 705 ? 361.543 167.403 68.369 1.00 146.77 705 SER A O 1
ATOM 5101 N N . ASP A 1 706 ? 361.061 166.819 66.251 1.00 145.71 706 ASP A N 1
ATOM 5102 C CA . ASP A 1 706 ? 361.400 168.116 65.715 1.00 144.87 706 ASP A CA 1
ATOM 5103 C C . ASP A 1 706 ? 360.173 168.706 65.058 1.00 144.20 706 ASP A C 1
ATOM 5104 O O . ASP A 1 706 ? 359.049 168.246 65.278 1.00 144.02 706 ASP A O 1
ATOM 5109 N N . LEU A 1 707 ? 360.399 169.739 64.260 1.00 142.03 707 LEU A N 1
ATOM 5110 C CA . LEU A 1 707 ? 359.336 170.394 63.526 1.00 140.15 707 LEU A CA 1
ATOM 5111 C C . LEU A 1 707 ? 359.911 170.702 62.157 1.00 139.61 707 LEU A C 1
ATOM 5112 O O . LEU A 1 707 ? 361.027 171.206 62.055 1.00 139.02 707 LEU A O 1
ATOM 5117 N N . VAL A 1 708 ? 359.165 170.359 61.109 1.00 139.43 708 VAL A N 1
ATOM 5118 C CA . VAL A 1 708 ? 359.604 170.595 59.738 1.00 139.58 708 VAL A CA 1
ATOM 5119 C C . VAL A 1 708 ? 360.273 171.954 59.669 1.00 139.98 708 VAL A C 1
ATOM 5120 O O . VAL A 1 708 ? 361.202 172.176 58.891 1.00 139.98 708 VAL A O 1
ATOM 5122 N N . THR A 1 709 ? 359.787 172.858 60.512 1.00 140.39 709 THR A N 1
ATOM 5123 C CA . THR A 1 709 ? 360.292 174.219 60.594 1.00 140.64 709 THR A CA 1
ATOM 5124 C C . THR A 1 709 ? 361.671 174.331 61.254 1.00 140.63 709 THR A C 1
ATOM 5125 O O . THR A 1 709 ? 362.447 175.227 60.926 1.00 140.86 709 THR A O 1
ATOM 5129 N N . ASN A 1 710 ? 361.974 173.422 62.176 1.00 140.28 710 ASN A N 1
ATOM 5130 C CA . ASN A 1 710 ? 363.255 173.441 62.875 1.00 139.87 710 ASN A CA 1
ATOM 5131 C C . ASN A 1 710 ? 364.369 172.774 62.068 1.00 140.38 710 ASN A C 1
ATOM 5132 O O . ASN A 1 710 ? 365.223 172.077 62.624 1.00 139.93 710 ASN A O 1
ATOM 5137 N N . SER A 1 711 ? 364.366 172.996 60.758 1.00 141.43 711 SER A N 1
ATOM 5138 C CA . SER A 1 711 ? 365.367 172.398 59.879 1.00 142.29 711 SER A CA 1
ATOM 5139 C C . SER A 1 711 ? 366.252 173.409 59.144 1.00 142.96 711 SER A C 1
ATOM 5140 O O . SER A 1 711 ? 365.844 174.542 58.873 1.00 142.39 711 SER A O 1
ATOM 5143 N N . LYS A 1 712 ? 367.470 172.974 58.823 1.00 144.01 712 LYS A N 1
ATOM 5144 C CA . LYS A 1 712 ? 368.436 173.805 58.110 1.00 144.83 712 LYS A CA 1
ATOM 5145 C C . LYS A 1 712 ? 367.925 174.093 56.706 1.00 145.07 712 LYS A C 1
ATOM 5146 O O . LYS A 1 712 ? 368.212 175.144 56.130 1.00 145.48 712 LYS A O 1
ATOM 5148 N N . LYS A 1 713 ? 367.169 173.148 56.157 1.00 145.10 713 LYS A N 1
ATOM 5149 C CA . LYS A 1 713 ? 366.605 173.316 54.828 1.00 144.98 713 LYS A CA 1
ATOM 5150 C C . LYS A 1 713 ? 365.470 174.327 54.927 1.00 144.90 713 LYS A C 1
ATOM 5151 O O . LYS A 1 713 ? 364.905 174.753 53.916 1.00 144.62 713 LYS A O 1
ATOM 5153 N N . PHE A 1 714 ? 365.153 174.718 56.160 1.00 144.85 714 PHE A N 1
ATOM 5154 C CA . PHE A 1 714 ? 364.074 175.663 56.407 1.00 145.19 714 PHE A CA 1
ATOM 5155 C C . PHE A 1 714 ? 364.553 176.985 57.008 1.00 145.81 714 PHE A C 1
ATOM 5156 O O . PHE A 1 714 ? 364.048 178.050 56.642 1.00 145.93 714 PHE A O 1
ATOM 5164 N N . ILE A 1 715 ? 365.514 176.927 57.930 1.00 146.44 715 ILE A N 1
ATOM 5165 C CA . ILE A 1 715 ? 366.018 178.158 58.538 1.00 147.53 715 ILE A CA 1
ATOM 5166 C C . ILE A 1 715 ? 366.255 179.164 57.415 1.00 147.92 715 ILE A C 1
ATOM 5167 O O . ILE A 1 715 ? 365.841 180.320 57.503 1.00 147.90 715 ILE A O 1
ATOM 5172 N N . ASP A 1 716 ? 366.905 178.704 56.350 1.00 148.74 716 ASP A N 1
ATOM 5173 C CA . ASP A 1 716 ? 367.168 179.549 55.200 1.00 149.57 716 ASP A CA 1
ATOM 5174 C C . ASP A 1 716 ? 365.838 180.096 54.716 1.00 149.04 716 ASP A C 1
ATOM 5175 O O . ASP A 1 716 ? 365.642 181.308 54.667 1.00 148.95 716 ASP A O 1
ATOM 5180 N N . ILE A 1 717 ? 364.923 179.196 54.369 1.00 148.61 717 ILE A N 1
ATOM 5181 C CA . ILE A 1 717 ? 363.606 179.600 53.896 1.00 148.69 717 ILE A CA 1
ATOM 5182 C C . ILE A 1 717 ? 363.126 180.792 54.707 1.00 148.70 717 ILE A C 1
ATOM 5183 O O . ILE A 1 717 ? 362.465 181.687 54.179 1.00 148.35 717 ILE A O 1
ATOM 5188 N N . PHE A 1 718 ? 363.483 180.801 55.989 1.00 148.89 718 PHE A N 1
ATOM 5189 C CA . PHE A 1 718 ? 363.085 181.874 56.892 1.00 149.52 718 PHE A CA 1
ATOM 5190 C C . PHE A 1 718 ? 364.014 183.088 56.850 1.00 150.07 718 PHE A C 1
ATOM 5191 O O . PHE A 1 718 ? 363.544 184.225 56.794 1.00 150.40 718 PHE A O 1
ATOM 5199 N N . LYS A 1 719 ? 365.325 182.851 56.884 1.00 150.35 719 LYS A N 1
ATOM 5200 C CA . LYS A 1 719 ? 366.304 183.940 56.860 1.00 150.06 719 LYS A CA 1
ATOM 5201 C C . LYS A 1 719 ? 366.549 184.474 55.449 1.00 150.18 719 LYS A C 1
ATOM 5202 O O . LYS A 1 719 ? 367.679 184.812 55.098 1.00 150.16 719 LYS A O 1
ATOM 5204 N N . GLU A 1 720 ? 365.483 184.541 54.653 1.00 150.64 720 GLU A N 1
ATOM 5205 C CA . GLU A 1 720 ? 365.539 185.042 53.280 1.00 151.23 720 GLU A CA 1
ATOM 5206 C C . GLU A 1 720 ? 364.220 185.727 52.932 1.00 151.18 720 GLU A C 1
ATOM 5207 O O . GLU A 1 720 ? 364.185 186.923 52.643 1.00 150.99 720 GLU A O 1
ATOM 5213 N N . GLU A 1 721 ? 363.136 184.956 52.960 1.00 151.77 721 GLU A N 1
ATOM 5214 C CA . GLU A 1 721 ? 361.808 185.477 52.653 1.00 152.60 721 GLU A CA 1
ATOM 5215 C C . GLU A 1 721 ? 360.968 185.498 53.922 1.00 152.00 721 GLU A C 1
ATOM 5216 O O . GLU A 1 721 ? 359.797 185.872 53.893 1.00 151.68 721 GLU A O 1
ATOM 5222 N N . GLY A 1 722 ? 361.573 185.087 55.033 1.00 151.70 722 GLY A N 1
A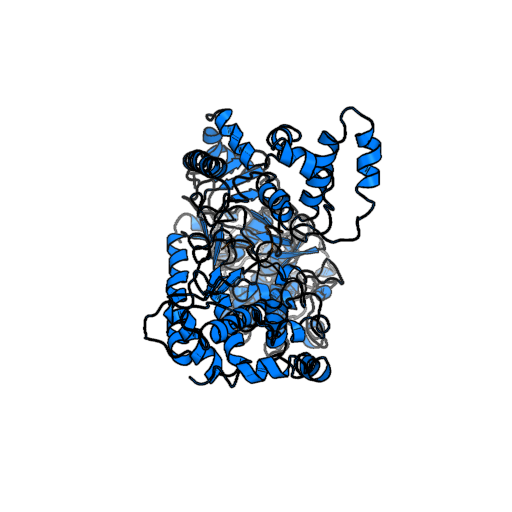TOM 5223 C CA . GLY A 1 722 ? 360.874 185.037 56.305 1.00 151.69 722 GLY A CA 1
ATOM 5224 C C . GLY A 1 722 ? 360.590 186.386 56.937 1.00 151.70 722 GLY A C 1
ATOM 5225 O O . GLY A 1 722 ? 361.091 186.692 58.019 1.00 151.60 722 GLY A O 1
ATOM 5226 N N . SER A 1 723 ? 359.773 187.182 56.256 1.00 151.81 723 SER A N 1
ATOM 5227 C CA . SER A 1 723 ? 359.386 188.513 56.710 1.00 151.94 723 SER A CA 1
ATOM 5228 C C . SER A 1 723 ? 358.899 189.249 55.476 1.00 151.86 723 SER A C 1
ATOM 5229 O O . SER A 1 723 ? 359.615 190.079 54.922 1.00 151.52 723 SER A O 1
ATOM 5232 N N . ASN A 1 724 ? 357.691 188.924 55.029 1.00 152.33 724 ASN A N 1
ATOM 5233 C CA . ASN A 1 724 ? 357.135 189.545 53.836 1.00 153.17 724 ASN A CA 1
ATOM 5234 C C . ASN A 1 724 ? 355.611 189.597 53.846 1.00 154.26 724 ASN A C 1
ATOM 5235 O O . ASN A 1 724 ? 355.016 190.603 53.455 1.00 154.55 724 ASN A O 1
ATOM 5240 N N . LEU A 1 725 ? 354.988 188.506 54.289 1.00 155.47 725 LEU A N 1
ATOM 5241 C CA . LEU A 1 725 ? 353.529 188.383 54.325 1.00 156.40 725 LEU A CA 1
ATOM 5242 C C . LEU A 1 725 ? 352.820 189.343 55.288 1.00 157.10 725 LEU A C 1
ATOM 5243 O O . LEU A 1 725 ? 351.901 190.064 54.886 1.00 156.94 725 LEU A O 1
ATOM 5245 N N . THR A 1 726 ? 353.232 189.332 56.557 1.00 158.03 726 THR A N 1
ATOM 5246 C CA . THR A 1 726 ? 352.647 190.209 57.574 1.00 158.97 726 THR A CA 1
ATOM 5247 C C . THR A 1 726 ? 353.595 190.415 58.743 1.00 159.26 726 THR A C 1
ATOM 5248 O O . THR A 1 726 ? 354.781 190.102 58.662 1.00 159.21 726 THR A O 1
ATOM 5252 N N . SER A 1 727 ? 353.040 190.931 59.837 1.00 159.96 727 SER A N 1
ATOM 5253 C CA . SER A 1 727 ? 353.790 191.202 61.060 1.00 160.77 727 SER A CA 1
ATOM 5254 C C . SER A 1 727 ? 354.180 189.903 61.774 1.00 160.73 727 SER A C 1
ATOM 5255 O O . SER A 1 727 ? 355.362 189.649 62.027 1.00 160.69 727 SER A O 1
ATOM 5258 N N . TYR A 1 728 ? 353.178 189.087 62.090 1.00 160.91 728 TYR A N 1
ATOM 5259 C CA . TYR A 1 728 ? 353.390 187.815 62.776 1.00 161.19 728 TYR A CA 1
ATOM 5260 C C . TYR A 1 728 ? 354.555 187.073 62.127 1.00 160.29 728 TYR A C 1
ATOM 5261 O O . TYR A 1 728 ? 355.294 186.352 62.799 1.00 160.05 728 TYR A O 1
ATOM 5270 N N . GLY A 1 729 ? 354.715 187.276 60.820 1.00 159.58 729 GLY A N 1
ATOM 5271 C CA . GLY A 1 729 ? 355.776 186.638 60.055 1.00 158.44 729 GLY A CA 1
ATOM 5272 C C . GLY A 1 729 ? 357.182 186.878 60.580 1.00 157.49 729 GLY A C 1
ATOM 5273 O O . GLY A 1 729 ? 357.956 187.648 60.002 1.00 157.46 729 GLY A O 1
ATOM 5274 N N . ARG A 1 730 ? 357.506 186.196 61.675 1.00 156.14 730 ARG A N 1
ATOM 5275 C CA . ARG A 1 730 ? 358.805 186.295 62.331 1.00 154.38 730 ARG A CA 1
ATOM 5276 C C . ARG A 1 730 ? 358.670 185.648 63.703 1.00 153.11 730 ARG A C 1
ATOM 5277 O O . ARG A 1 730 ? 357.819 184.785 63.900 1.00 153.12 730 ARG A O 1
ATOM 5279 N N . THR A 1 731 ? 359.503 186.078 64.648 1.00 151.82 731 THR A N 1
ATOM 5280 C CA . THR A 1 731 ? 359.490 185.563 66.022 1.00 150.28 731 THR A CA 1
ATOM 5281 C C . THR A 1 731 ? 359.642 184.050 66.163 1.00 148.71 731 THR A C 1
ATOM 5282 O O . THR A 1 731 ? 359.816 183.546 67.275 1.00 148.58 731 THR A O 1
ATOM 5286 N N . ASN A 1 732 ? 359.573 183.326 65.049 1.00 147.36 732 ASN A N 1
ATOM 5287 C CA . ASN A 1 732 ? 359.708 181.870 65.079 1.00 145.76 732 ASN A CA 1
ATOM 5288 C C . ASN A 1 732 ? 359.541 181.228 63.702 1.00 144.76 732 ASN A C 1
ATOM 5289 O O . ASN A 1 732 ? 358.514 181.408 63.037 1.00 144.87 732 ASN A O 1
ATOM 5294 N N . GLU A 1 733 ? 360.556 180.474 63.288 1.00 143.32 733 GLU A N 1
ATOM 5295 C CA . GLU A 1 733 ? 360.540 179.792 62.001 1.00 141.08 733 GLU A CA 1
ATOM 5296 C C . GLU A 1 733 ? 359.170 179.173 61.782 1.00 139.71 733 GLU A C 1
ATOM 5297 O O . GLU A 1 733 ? 358.605 179.233 60.690 1.00 139.15 733 GLU A O 1
ATOM 5299 N N . ALA A 1 734 ? 358.636 178.599 62.852 1.00 138.52 734 ALA A N 1
ATOM 5300 C CA . ALA A 1 734 ? 357.340 177.942 62.818 1.00 137.15 734 ALA A CA 1
ATOM 5301 C C . ALA A 1 734 ? 356.209 178.855 62.383 1.00 135.94 734 ALA A C 1
ATOM 5302 O O . ALA A 1 734 ? 355.651 178.705 61.299 1.00 134.91 734 ALA A O 1
ATOM 5304 N N . GLU A 1 735 ? 355.881 179.805 63.244 1.00 135.12 735 GLU A N 1
ATOM 5305 C CA . GLU A 1 735 ? 354.780 180.714 62.988 1.00 134.77 735 GLU A CA 1
ATOM 5306 C C . GLU A 1 735 ? 354.804 181.393 61.623 1.00 133.70 735 GLU A C 1
ATOM 5307 O O . GLU A 1 735 ? 353.764 181.825 61.125 1.00 133.59 735 GLU A O 1
ATOM 5313 N N . PHE A 1 736 ? 355.971 181.481 60.999 1.00 132.64 736 PHE A N 1
ATOM 5314 C CA . PHE A 1 736 ? 356.007 182.073 59.674 1.00 131.80 736 PHE A CA 1
ATOM 5315 C C . PHE A 1 736 ? 355.165 181.142 58.802 1.00 131.24 736 PHE A C 1
ATOM 5316 O O . PHE A 1 736 ? 354.458 181.584 57.894 1.00 130.50 736 PHE A O 1
ATOM 5318 N N . PHE A 1 737 ? 355.235 179.848 59.118 1.00 130.92 737 PHE A N 1
ATOM 5319 C CA . PHE A 1 737 ? 354.509 178.805 58.390 1.00 130.47 737 PHE A CA 1
ATOM 5320 C C . PHE A 1 737 ? 353.054 178.763 58.811 1.00 129.90 737 PHE A C 1
ATOM 5321 O O . PHE A 1 737 ? 352.153 178.766 57.973 1.00 129.81 737 PHE A O 1
ATOM 5323 N N . ALA A 1 738 ? 352.829 178.710 60.117 1.00 129.17 738 ALA A N 1
ATOM 5324 C CA . ALA A 1 738 ? 351.473 178.677 60.626 1.00 128.39 738 ALA A CA 1
ATOM 5325 C C . ALA A 1 738 ? 350.707 179.716 59.836 1.00 128.02 738 ALA A C 1
ATOM 5326 O O . ALA A 1 738 ? 349.737 179.404 59.148 1.00 127.18 738 ALA A O 1
ATOM 5328 N N . GLU A 1 739 ? 351.194 180.949 59.908 1.00 128.47 739 GLU A N 1
ATOM 5329 C CA . GLU A 1 739 ? 350.573 182.071 59.222 1.00 129.23 739 GLU A CA 1
ATOM 5330 C C . GLU A 1 739 ? 350.682 181.910 57.709 1.00 128.79 739 GLU A C 1
ATOM 5331 O O . GLU A 1 739 ? 349.808 182.352 56.958 1.00 128.55 739 GLU A O 1
ATOM 5337 N N . ALA A 1 740 ? 351.757 181.277 57.258 1.00 128.00 740 ALA A N 1
ATOM 5338 C CA . ALA A 1 740 ? 351.931 181.059 55.834 1.00 127.64 740 ALA A CA 1
ATOM 5339 C C . ALA A 1 740 ? 350.760 180.204 55.366 1.00 127.42 740 ALA A C 1
ATOM 5340 O O . ALA A 1 740 ? 349.930 180.634 54.561 1.00 126.49 740 ALA A O 1
ATOM 5342 N N . PHE A 1 741 ? 350.697 178.987 55.897 1.00 127.84 741 PHE A N 1
ATOM 5343 C CA . PHE A 1 741 ? 349.627 178.061 55.560 1.00 128.06 741 PHE A CA 1
ATOM 5344 C C . PHE A 1 741 ? 348.313 178.735 55.898 1.00 128.26 741 PHE A C 1
ATOM 5345 O O . PHE A 1 741 ? 347.371 178.723 55.098 1.00 128.19 741 PHE A O 1
ATOM 5353 N N . ARG A 1 742 ? 348.255 179.333 57.083 1.00 128.72 742 ARG A N 1
ATOM 5354 C CA . ARG A 1 742 ? 347.044 180.017 57.484 1.00 129.37 742 ARG A CA 1
ATOM 5355 C C . ARG A 1 742 ? 346.566 180.738 56.248 1.00 129.89 742 ARG A C 1
ATOM 5356 O O . ARG A 1 742 ? 345.439 180.554 55.807 1.00 129.77 742 ARG A O 1
ATOM 5364 N N . LEU A 1 743 ? 347.459 181.525 55.666 1.00 130.82 743 LEU A N 1
ATOM 5365 C CA . LEU A 1 743 ? 347.136 182.295 54.480 1.00 132.08 743 LEU A CA 1
ATOM 5366 C C . LEU A 1 743 ? 346.644 181.451 53.320 1.00 132.81 743 LEU A C 1
ATOM 5367 O O . LEU A 1 743 ? 345.581 181.727 52.764 1.00 132.23 743 LEU A O 1
ATOM 5372 N N . MET A 1 744 ? 347.403 180.429 52.944 1.00 134.49 744 MET A N 1
ATOM 5373 C CA . MET A 1 744 ? 346.956 179.580 51.850 1.00 136.64 744 MET A CA 1
ATOM 5374 C C . MET A 1 744 ? 345.673 178.879 52.322 1.00 138.10 744 MET A C 1
ATOM 5375 O O . MET A 1 744 ? 345.731 177.828 52.975 1.00 138.53 744 MET A O 1
ATOM 5380 N N . HIS A 1 745 ? 344.525 179.481 52.002 1.00 139.28 745 HIS A N 1
ATOM 5381 C CA . HIS A 1 745 ? 343.220 178.949 52.395 1.00 140.24 745 HIS A CA 1
ATOM 5382 C C . HIS A 1 745 ? 342.128 179.992 52.183 1.00 140.01 745 HIS A C 1
ATOM 5383 O O . HIS A 1 745 ? 341.014 179.664 51.784 1.00 139.99 745 HIS A O 1
ATOM 5390 N N . SER A 1 746 ? 342.470 181.240 52.495 1.00 139.87 746 SER A N 1
ATOM 5391 C CA . SER A 1 746 ? 341.589 182.405 52.405 1.00 139.93 746 SER A CA 1
ATOM 5392 C C . SER A 1 746 ? 340.216 182.171 51.793 1.00 140.07 746 SER A C 1
ATOM 5393 O O . SER A 1 746 ? 340.082 181.468 50.796 1.00 139.90 746 SER A O 1
ATOM 5395 N N . THR A 1 747 ? 339.191 182.778 52.381 1.00 140.89 747 THR A N 1
ATOM 5396 C CA . THR A 1 747 ? 337.860 182.636 51.825 1.00 142.56 747 THR A CA 1
ATOM 5397 C C . THR A 1 747 ? 337.930 183.032 50.362 1.00 143.94 747 THR A C 1
ATOM 5398 O O . THR A 1 747 ? 337.109 182.612 49.543 1.00 143.39 747 THR A O 1
ATOM 5399 N N . ASP A 1 748 ? 338.941 183.845 50.047 1.00 145.76 748 ASP A N 1
ATOM 5400 C CA . ASP A 1 748 ? 339.197 184.344 48.693 1.00 147.09 748 ASP A CA 1
ATOM 5401 C C . ASP A 1 748 ? 340.611 183.965 48.216 1.00 147.83 748 ASP A C 1
ATOM 5402 O O . ASP A 1 748 ? 341.610 184.279 48.878 1.00 147.55 748 ASP A O 1
ATOM 5404 N N . HIS A 1 749 ? 340.677 183.297 47.062 1.00 148.50 749 HIS A N 1
ATOM 5405 C CA . HIS A 1 749 ? 341.938 182.838 46.463 1.00 148.76 749 HIS A CA 1
ATOM 5406 C C . HIS A 1 749 ? 343.026 183.912 46.406 1.00 148.64 749 HIS A C 1
ATOM 5407 O O . HIS A 1 749 ? 344.207 183.608 46.206 1.00 148.82 749 HIS A O 1
ATOM 5409 N N . ALA A 1 750 ? 342.621 185.164 46.586 1.00 148.09 750 ALA A N 1
ATOM 5410 C CA . ALA A 1 750 ? 343.542 186.289 46.543 1.00 147.40 750 ALA A CA 1
ATOM 5411 C C . ALA A 1 750 ? 344.585 186.264 47.659 1.00 146.83 750 ALA A C 1
ATOM 5412 O O . ALA A 1 750 ? 345.761 185.979 47.423 1.00 146.24 750 ALA A O 1
ATOM 5414 N N . GLU A 1 751 ? 344.139 186.570 48.873 1.00 146.55 751 GLU A N 1
ATOM 5415 C CA . GLU A 1 751 ? 345.008 186.630 50.042 1.00 146.34 751 GLU A CA 1
ATOM 5416 C C . GLU A 1 751 ? 346.030 185.501 50.077 1.00 145.96 751 GLU A C 1
ATOM 5417 O O . GLU A 1 751 ? 347.112 185.647 50.650 1.00 145.08 751 GLU A O 1
ATOM 5423 N N . ARG A 1 752 ? 345.675 184.378 49.461 1.00 146.08 752 ARG A N 1
ATOM 5424 C CA . ARG A 1 752 ? 346.550 183.213 49.410 1.00 146.29 752 ARG A CA 1
ATOM 5425 C C . ARG A 1 752 ? 347.543 183.362 48.269 1.00 146.23 752 ARG A C 1
ATOM 5426 O O . ARG A 1 752 ? 348.755 183.273 48.470 1.00 145.33 752 ARG A O 1
ATOM 5428 N N . LEU A 1 753 ? 347.012 183.585 47.070 1.00 146.88 753 LEU A N 1
ATOM 5429 C CA . LEU A 1 753 ? 347.836 183.757 45.880 1.00 147.94 753 LEU A CA 1
ATOM 5430 C C . LEU A 1 753 ? 348.989 184.712 46.180 1.00 148.82 753 LEU A C 1
ATOM 5431 O O . LEU A 1 753 ? 350.066 184.604 45.588 1.00 148.80 753 LEU A O 1
ATOM 5433 N N . LYS A 1 754 ? 348.758 185.644 47.106 1.00 149.83 754 LYS A N 1
ATOM 5434 C CA . LYS A 1 754 ? 349.780 186.610 47.504 1.00 150.46 754 LYS A CA 1
ATOM 5435 C C . LYS A 1 754 ? 351.013 185.864 47.986 1.00 150.34 754 LYS A C 1
ATOM 5436 O O . LYS A 1 754 ? 352.144 186.287 47.745 1.00 150.50 754 LYS A O 1
ATOM 5442 N N . VAL A 1 755 ? 350.786 184.748 48.668 1.00 150.18 755 VAL A N 1
ATOM 5443 C CA . VAL A 1 755 ? 351.876 183.943 49.188 1.00 150.34 755 VAL A CA 1
ATOM 5444 C C . VAL A 1 755 ? 352.657 183.323 48.043 1.00 150.11 755 VAL A C 1
ATOM 5445 O O . VAL A 1 755 ? 353.858 183.075 48.161 1.00 149.81 755 VAL A O 1
ATOM 5449 N N . GLN A 1 756 ? 351.964 183.074 46.935 1.00 150.48 756 GLN A N 1
ATOM 5450 C CA . GLN A 1 756 ? 352.597 182.507 45.752 1.00 151.21 756 GLN A CA 1
ATOM 5451 C C . GLN A 1 756 ? 353.485 183.569 45.116 1.00 151.32 756 GLN A C 1
ATOM 5452 O O . GLN A 1 756 ? 354.670 183.346 44.886 1.00 151.49 756 GLN A O 1
ATOM 5458 N N . LYS A 1 757 ? 352.901 184.730 44.838 1.00 151.08 757 LYS A N 1
ATOM 5459 C CA . LYS A 1 757 ? 353.639 185.837 44.240 1.00 150.71 757 LYS A CA 1
ATOM 5460 C C . LYS A 1 757 ? 354.771 186.276 45.167 1.00 149.81 757 LYS A C 1
ATOM 5461 O O . LYS A 1 757 ? 355.925 186.378 44.752 1.00 149.76 757 LYS A O 1
ATOM 5467 N N . ASN A 1 758 ? 354.431 186.519 46.428 1.00 148.96 758 ASN A N 1
ATOM 5468 C CA . ASN A 1 758 ? 355.408 186.963 47.409 1.00 148.13 758 ASN A CA 1
ATOM 5469 C C . ASN A 1 758 ? 356.639 186.086 47.502 1.00 147.20 758 ASN A C 1
ATOM 5470 O O . ASN A 1 758 ? 357.668 186.393 46.907 1.00 147.29 758 ASN A O 1
ATOM 5475 N N . ALA A 1 759 ? 356.540 184.997 48.259 1.00 145.98 759 ALA A N 1
ATOM 5476 C CA . ALA A 1 759 ? 357.695 184.132 48.446 1.00 145.30 759 ALA A CA 1
ATOM 5477 C C . ALA A 1 759 ? 357.483 182.641 48.201 1.00 144.73 759 ALA A C 1
ATOM 5478 O O . ALA A 1 759 ? 357.405 181.865 49.157 1.00 144.82 759 ALA A O 1
ATOM 5480 N N . PRO A 1 760 ? 357.397 182.213 46.933 1.00 144.49 760 PRO A N 1
ATOM 5481 C CA . PRO A 1 760 ? 357.218 180.780 46.677 1.00 143.98 760 PRO A CA 1
ATOM 5482 C C . PRO A 1 760 ? 358.368 180.073 47.376 1.00 143.01 760 PRO A C 1
ATOM 5483 O O . PRO A 1 760 ? 358.396 178.850 47.488 1.00 142.91 760 PRO A O 1
ATOM 5487 N N . LYS A 1 761 ? 359.316 180.883 47.843 1.00 142.32 761 LYS A N 1
ATOM 5488 C CA . LYS A 1 761 ? 360.489 180.409 48.558 1.00 141.89 761 LYS A CA 1
ATOM 5489 C C . LYS A 1 761 ? 360.061 179.841 49.906 1.00 141.13 761 LYS A C 1
ATOM 5490 O O . LYS A 1 761 ? 360.846 179.792 50.859 1.00 141.42 761 LYS A O 1
ATOM 5492 N N . THR A 1 762 ? 358.795 179.435 49.966 1.00 139.72 762 THR A N 1
ATOM 5493 C CA . THR A 1 762 ? 358.184 178.834 51.142 1.00 138.29 762 THR A CA 1
ATOM 5494 C C . THR A 1 762 ? 356.861 178.280 50.660 1.00 137.08 762 THR A C 1
ATOM 5495 O O . THR A 1 762 ? 356.483 177.159 50.991 1.00 136.92 762 THR A O 1
ATOM 5499 N N . PHE A 1 763 ? 356.167 179.076 49.855 1.00 136.49 763 PHE A N 1
ATOM 5500 C CA . PHE A 1 763 ? 354.878 178.675 49.309 1.00 136.93 763 PHE A CA 1
ATOM 5501 C C . PHE A 1 763 ? 354.994 177.357 48.544 1.00 137.03 763 PHE A C 1
ATOM 5502 O O . PHE A 1 763 ? 354.022 176.859 47.982 1.00 137.09 763 PHE A O 1
ATOM 5510 N N . GLN A 1 764 ? 356.197 176.801 48.513 1.00 137.62 764 GLN A N 1
ATOM 5511 C CA . GLN A 1 764 ? 356.420 175.524 47.856 1.00 138.39 764 GLN A CA 1
ATOM 5512 C C . GLN A 1 764 ? 356.596 174.498 48.959 1.00 137.72 764 GLN A C 1
ATOM 5513 O O . GLN A 1 764 ? 355.989 173.435 48.924 1.00 137.92 764 GLN A O 1
ATOM 5519 N N . PHE A 1 765 ? 357.421 174.839 49.946 1.00 137.23 765 PHE A N 1
ATOM 5520 C CA . PHE A 1 765 ? 357.691 173.954 51.074 1.00 136.78 765 PHE A CA 1
ATOM 5521 C C . PHE A 1 765 ? 356.399 173.528 51.757 1.00 136.48 765 PHE A C 1
ATOM 5522 O O . PHE A 1 765 ? 356.269 172.392 52.220 1.00 135.94 765 PHE A O 1
ATOM 5530 N N . ILE A 1 766 ? 355.451 174.450 51.839 1.00 136.74 766 ILE A N 1
ATOM 5531 C CA . ILE A 1 766 ? 354.171 174.136 52.438 1.00 137.28 766 ILE A CA 1
ATOM 5532 C C . ILE A 1 766 ? 353.539 173.056 51.566 1.00 137.96 766 ILE A C 1
ATOM 5533 O O . ILE A 1 766 ? 353.562 171.877 51.915 1.00 137.89 766 ILE A O 1
ATOM 5535 N N . ASN A 1 767 ? 353.006 173.464 50.416 1.00 139.03 767 ASN A N 1
ATOM 5536 C CA . ASN A 1 767 ? 352.375 172.540 49.473 1.00 140.27 767 ASN A CA 1
ATOM 5537 C C . ASN A 1 767 ? 353.144 171.229 49.288 1.00 140.67 767 ASN A C 1
ATOM 5538 O O . ASN A 1 767 ? 352.548 170.189 48.991 1.00 140.61 767 ASN A O 1
ATOM 5543 N N . ASP A 1 768 ? 354.466 171.288 49.448 1.00 141.28 768 ASP A N 1
ATOM 5544 C CA . ASP A 1 768 ? 355.316 170.105 49.322 1.00 141.66 768 ASP A CA 1
ATOM 5545 C C . ASP A 1 768 ? 355.006 169.161 50.478 1.00 140.87 768 ASP A C 1
ATOM 5546 O O . ASP A 1 768 ? 354.696 167.988 50.273 1.00 141.11 768 ASP A O 1
ATOM 5551 N N . GLN A 1 769 ? 355.094 169.689 51.695 1.00 139.80 769 GLN A N 1
ATOM 5552 C CA . GLN A 1 769 ? 354.826 168.909 52.892 1.00 138.91 769 GLN A CA 1
ATOM 5553 C C . GLN A 1 769 ? 353.355 168.523 52.977 1.00 138.79 769 GLN A C 1
ATOM 5554 O O . GLN A 1 769 ? 353.019 167.468 53.507 1.00 138.24 769 GLN A O 1
ATOM 5560 N N . ILE A 1 770 ? 352.478 169.378 52.460 1.00 139.17 770 ILE A N 1
ATOM 5561 C CA . ILE A 1 770 ? 351.054 169.071 52.459 1.00 139.85 770 ILE A CA 1
ATOM 5562 C C . ILE A 1 770 ? 350.951 167.724 51.766 1.00 140.69 770 ILE A C 1
ATOM 5563 O O . ILE A 1 770 ? 350.758 166.696 52.418 1.00 140.63 770 ILE A O 1
ATOM 5565 N N . LYS A 1 771 ? 351.116 167.736 50.443 1.00 141.92 771 LYS A N 1
ATOM 5566 C CA . LYS A 1 771 ? 351.077 166.515 49.639 1.00 142.81 771 LYS A CA 1
ATOM 5567 C C . LYS A 1 771 ? 352.300 165.666 49.942 1.00 142.57 771 LYS A C 1
ATOM 5568 O O . LYS A 1 771 ? 352.972 165.174 49.039 1.00 142.67 771 LYS A O 1
ATOM 5574 N N . PHE A 1 772 ? 352.578 165.510 51.228 1.00 142.70 772 PHE A N 1
ATOM 5575 C CA . PHE A 1 772 ? 353.709 164.734 51.702 1.00 142.86 772 PHE A CA 1
ATOM 5576 C C . PHE A 1 772 ? 353.208 164.035 52.956 1.00 142.74 772 PHE A C 1
ATOM 5577 O O . PHE A 1 772 ? 353.674 162.953 53.321 1.00 142.90 772 PHE A O 1
ATOM 5585 N N . ILE A 1 773 ? 352.237 164.668 53.603 1.00 142.32 773 ILE A N 1
ATOM 5586 C CA . ILE A 1 773 ? 351.639 164.119 54.803 1.00 141.73 773 ILE A CA 1
ATOM 5587 C C . ILE A 1 773 ? 350.460 163.248 54.384 1.00 141.95 773 ILE A C 1
ATOM 5588 O O . ILE A 1 773 ? 350.232 162.191 54.968 1.00 141.94 773 ILE A O 1
ATOM 5593 N N . ILE A 1 774 ? 349.728 163.691 53.358 1.00 142.29 774 ILE A N 1
ATOM 5594 C CA . ILE A 1 774 ? 348.550 162.971 52.850 1.00 143.26 774 ILE A CA 1
ATOM 5595 C C . ILE A 1 774 ? 348.808 161.478 52.637 1.00 144.06 774 ILE A C 1
ATOM 5596 O O . ILE A 1 774 ? 347.883 160.695 52.384 1.00 144.02 774 ILE A O 1
ATOM 5601 N N . ASN A 1 775 ? 350.073 161.092 52.753 1.00 145.29 775 ASN A N 1
ATOM 5602 C CA . ASN A 1 775 ? 350.483 159.704 52.591 1.00 146.00 775 ASN A CA 1
ATOM 5603 C C . ASN A 1 775 ? 351.616 159.347 53.559 1.00 146.45 775 ASN A C 1
ATOM 5604 O O . ASN A 1 775 ? 352.329 160.226 54.053 1.00 146.08 775 ASN A O 1
ATOM 5609 N N . SER A 1 776 ? 351.762 158.053 53.838 1.00 147.30 776 SER A N 1
ATOM 5610 C CA . SER A 1 776 ? 352.804 157.563 54.741 1.00 148.20 776 SER A CA 1
ATOM 5611 C C . SER A 1 776 ? 353.390 156.230 54.271 1.00 148.22 776 SER A C 1
ATOM 5612 O O . SER A 1 776 ? 352.636 155.252 54.095 1.00 148.46 776 SER A O 1
ATOM 5615 N N . MET B 2 1 ? 334.916 199.163 84.447 0.70 172.02 1 MET B N 1
ATOM 5616 C CA . MET B 2 1 ? 336.311 198.704 84.545 0.70 172.15 1 MET B CA 1
ATOM 5617 C C . MET B 2 1 ? 336.369 197.253 85.008 0.70 171.38 1 MET B C 1
ATOM 5618 O O . MET B 2 1 ? 335.988 196.939 86.128 0.70 171.77 1 MET B O 1
ATOM 5623 N N . LEU B 2 2 ? 336.839 196.358 84.149 0.70 169.79 2 LEU B N 1
ATOM 5624 C CA . LEU B 2 2 ? 336.994 194.930 84.492 0.70 168.27 2 LEU B CA 1
ATOM 5625 C C . LEU B 2 2 ? 337.819 194.273 83.440 0.70 168.12 2 LEU B C 1
ATOM 5626 O O . LEU B 2 2 ? 337.408 193.330 82.766 0.70 168.28 2 LEU B O 1
ATOM 5631 N N . ALA B 2 3 ? 339.008 194.777 83.317 0.70 167.99 3 ALA B N 1
ATOM 5632 C CA . ALA B 2 3 ? 339.863 194.210 82.357 0.70 167.80 3 ALA B CA 1
ATOM 5633 C C . ALA B 2 3 ? 341.224 194.065 82.950 0.70 167.42 3 ALA B C 1
ATOM 5634 O O . ALA B 2 3 ? 341.465 194.411 84.112 0.70 167.31 3 ALA B O 1
ATOM 5636 N N . ARG B 2 4 ? 342.104 193.549 82.136 0.70 166.89 4 ARG B N 1
ATOM 5637 C CA . ARG B 2 4 ? 343.502 193.427 82.468 0.70 166.23 4 ARG B CA 1
ATOM 5638 C C . ARG B 2 4 ? 344.230 193.112 81.151 0.70 167.33 4 ARG B C 1
ATOM 5639 O O . ARG B 2 4 ? 345.170 193.813 80.787 0.70 167.84 4 ARG B O 1
ATOM 5647 N N . ARG B 2 5 ? 343.804 192.067 80.472 0.70 168.28 5 ARG B N 1
ATOM 5648 C CA . ARG B 2 5 ? 344.141 191.629 79.085 0.70 168.86 5 ARG B CA 1
ATOM 5649 C C . ARG B 2 5 ? 345.449 191.165 78.447 0.70 168.45 5 ARG B C 1
ATOM 5650 O O . ARG B 2 5 ? 345.389 190.843 77.261 0.70 168.79 5 ARG B O 1
ATOM 5658 N N . LYS B 2 6 ? 346.615 191.116 79.050 0.70 167.14 6 LYS B N 1
ATOM 5659 C CA . LYS B 2 6 ? 347.715 190.701 78.216 0.70 167.31 6 LYS B CA 1
ATOM 5660 C C . LYS B 2 6 ? 348.569 189.675 78.977 0.70 167.71 6 LYS B C 1
ATOM 5661 O O . LYS B 2 6 ? 349.755 189.922 79.166 0.70 166.78 6 LYS B O 1
ATOM 5667 N N . PRO B 2 7 ? 347.993 188.541 79.436 0.70 164.17 7 PRO B N 1
ATOM 5668 C CA . PRO B 2 7 ? 348.698 187.646 80.372 0.70 167.48 7 PRO B CA 1
ATOM 5669 C C . PRO B 2 7 ? 350.097 187.113 80.008 0.70 167.39 7 PRO B C 1
ATOM 5670 O O . PRO B 2 7 ? 350.840 186.715 80.918 0.70 166.27 7 PRO B O 1
ATOM 5674 N N . VAL B 2 8 ? 350.453 187.098 78.720 0.70 166.03 8 VAL B N 1
ATOM 5675 C CA . VAL B 2 8 ? 351.794 186.659 78.302 0.70 165.59 8 VAL B CA 1
ATOM 5676 C C . VAL B 2 8 ? 351.937 186.203 76.845 0.70 165.98 8 VAL B C 1
ATOM 5677 O O . VAL B 2 8 ? 350.967 186.142 76.076 0.70 165.32 8 VAL B O 1
ATOM 5679 N N . LEU B 2 9 ? 353.190 185.894 76.493 0.70 165.33 9 LEU B N 1
ATOM 5680 C CA . LEU B 2 9 ? 353.610 185.420 75.172 0.70 165.25 9 LEU B CA 1
ATOM 5681 C C . LEU B 2 9 ? 354.868 184.542 75.271 0.70 167.13 9 LEU B C 1
ATOM 5682 O O . LEU B 2 9 ? 355.458 184.394 76.342 0.70 166.85 9 LEU B O 1
ATOM 5687 N N . PRO B 2 10 ? 355.291 183.953 74.132 0.70 167.75 10 PRO B N 1
ATOM 5688 C CA . PRO B 2 10 ? 356.448 183.048 73.934 0.70 169.80 10 PRO B CA 1
ATOM 5689 C C . PRO B 2 10 ? 357.872 183.298 74.513 0.70 170.76 10 PRO B C 1
ATOM 5690 O O . PRO B 2 10 ? 358.061 183.807 75.621 0.70 170.57 10 PRO B O 1
ATOM 5694 N N . ALA B 2 11 ? 358.856 182.870 73.721 0.70 171.44 11 ALA B N 1
ATOM 5695 C CA . ALA B 2 11 ? 360.286 182.930 74.030 0.70 172.58 11 ALA B CA 1
ATOM 5696 C C . ALA B 2 11 ? 360.914 181.985 72.997 0.70 173.39 11 ALA B C 1
ATOM 5697 O O . ALA B 2 11 ? 361.662 182.407 72.110 0.70 173.38 11 ALA B O 1
ATOM 5699 N N . LEU B 2 12 ? 360.547 180.708 73.133 0.70 173.89 12 LEU B N 1
ATOM 5700 C CA . LEU B 2 12 ? 360.959 179.569 72.312 0.70 173.91 12 LEU B CA 1
ATOM 5701 C C . LEU B 2 12 ? 360.852 178.318 73.205 0.70 174.76 12 LEU B C 1
ATOM 5702 O O . LEU B 2 12 ? 361.074 177.181 72.773 0.70 174.40 12 LEU B O 1
ATOM 5707 N N . THR B 2 13 ? 360.508 178.583 74.485 0.70 175.07 13 THR B N 1
ATOM 5708 C CA . THR B 2 13 ? 360.293 177.627 75.595 0.70 172.95 13 THR B CA 1
ATOM 5709 C C . THR B 2 13 ? 361.593 177.350 76.358 0.70 175.57 13 THR B C 1
ATOM 5710 O O . THR B 2 13 ? 361.585 176.939 77.528 0.70 174.57 13 THR B O 1
ATOM 5714 N N . ILE B 2 14 ? 362.704 177.605 75.692 0.70 175.15 14 ILE B N 1
ATOM 5715 C CA . ILE B 2 14 ? 364.020 177.675 76.334 0.70 172.74 14 ILE B CA 1
ATOM 5716 C C . ILE B 2 14 ? 364.735 176.501 77.035 0.70 174.08 14 ILE B C 1
ATOM 5717 O O . ILE B 2 14 ? 365.952 176.598 77.170 0.70 173.30 14 ILE B O 1
ATOM 5719 N N . ASN B 2 15 ? 364.101 175.430 77.504 0.70 173.51 15 ASN B N 1
ATOM 5720 C CA . ASN B 2 15 ? 364.902 174.385 78.176 0.70 172.14 15 ASN B CA 1
ATOM 5721 C C . ASN B 2 15 ? 364.761 173.034 77.486 0.70 173.00 15 ASN B C 1
ATOM 5722 O O . ASN B 2 15 ? 363.948 172.887 76.567 0.70 173.10 15 ASN B O 1
ATOM 5727 N N . PRO B 2 16 ? 365.571 172.032 77.923 0.70 172.55 16 PRO B N 1
ATOM 5728 C CA . PRO B 2 16 ? 365.528 170.671 77.365 0.70 171.05 16 PRO B CA 1
ATOM 5729 C C . PRO B 2 16 ? 364.151 170.015 77.415 0.70 170.33 16 PRO B C 1
ATOM 5730 O O . PRO B 2 16 ? 363.326 170.448 78.238 0.70 171.68 16 PRO B O 1
#

Organism: Bacillus anthracis (NCBI:txid1392)

Solvent-accessible surface area: 37913 Å² total; per-residue (Å²): 189,172,98,124,30,111,134,62,33,31,64,31,43,69,10,46,19,98,91,36,48,66,151,156,104,80,11,37,73,10,5,109,36,13,19,100,102,4,20,63,57,4,22,45,1,9,87,43,21,30,17,115,4,5,2,16,56,49,78,15,22,72,36,84,55,24,79,96,91,57,44,97,58,43,60,20,75,36,8,129,50,71,132,28,84,18,133,128,44,24,4,69,4,29,107,47,105,63,8,20,1,4,2,29,19,22,64,86,9,129,46,76,70,95,28,12,0,10,2,8,12,20,9,0,53,4,2,3,78,24,0,12,41,119,26,41,42,29,27,19,21,5,16,66,16,4,10,63,8,20,94,36,122,84,86,43,6,31,106,49,5,26,54,124,91,1,42,67,53,114,103,63,8,58,27,118,26,44,64,187,33,68,93,45,15,6,8,4,2,0,34,1,0,0,22,32,12,7,65,120,33,27,96,56,2,96,124,99,3,58,82,6,34,84,44,2,39,108,19,4,127,87,35,3,48,27,20,17,25,18,7,77,19,83,122,94,142,31,76,59,115,44,102,109,33,7,11,106,39,0,71,136,20,22,115,79,50,59,92,84,8,93,30,40,7,40,37,11,56,96,46,88,117,32,120,102,84,83,22,17,85,85,51,64,88,80,38,29,130,51,16,34,50,52,51,44,122,60,37,103,42,27,16,108,74,16,26,110,36,12,35,25,2,34,100,57,52,39,120,74,169,80,70,94,54,138,46,62,100,83,62,44,116,113,116,73,103,64,103,74,60,98,85,32,28,98,41,31,35,129,26,24,36,94,2,47,18,56,26,7,23,40,18,5,31,34,1,6,28,68,15,119,3,45,16,22,40,70,119,51,82,124,78,10,27,141,25,5,125,50,2,44,86,36,4,123,47,69,10,44,33,131,90,20,130,68,56,25,1,2,28,20,19,40,7,59,41,3,7,4,31,21,9,75,76,4,32,43,97,108,88,108,27,46,3,51,67,41,45,8,88,118,0,80,75,48,12,47,18,0,5,3,0,15,6,9,60,0,23,15,21,20,31,123,15,111,110,79,32,17,0,7,0,6,2,48,6,43,86,111,19,113,3,0,11,6,118,108,11,65,0,0,9,40,50,78,15,1,0,61,14,96,45,3,69,4,28,67,35,102,160,28,0,20,0,10,0,7,1,22,21,35,91,20,89,60,1,84,71,96,11,114,114,24,26,101,77,0,9,125,99,28,12,75,58,15,39,38,87,76,216,37,55,24,1,26,22,39,7,46,11,13,8,0,3,26,16,3,65,33,2,74,67,8,1,91,77,10,47,108,42,16,84,49,51,7,3,67,84,11,11,54,70,7,40,115,38,116,3,63,3,0,12,3,8,3,16,0,10,2,1,45,35,17,55,111,84,33,108,105,85,36,48,49,35,12,37,4,13,12,59,13,65,116,10,9,0,1,0,11,10,16,24,27,43,24,113,90,20,192,61,35,22,38,1,0,2,7,10,12,2,2,4,26,17,14,4,8,7,143,62,128,57,189,142,122,111,48,51,15,5,104,38,88,79,5,97,76,33,39,70,122,59,17,82,78,27,41,95,74,8,35,122,39,19,3,16,20,12,1,5,15,40,18,12,79,34,10,95,48,88,66,77,6,47,91,12,97,185,46,7,69,43,22,30,109,44,33,65,66,33,20,168,92,6,50,91,132,184,80,73,54,127,72,64,18,56,63,55,144,108,83,109,185

InterPro domains:
  IPR003541 Anthrax toxin, lethal/endema factor [PR01392] (10-23)
  IPR003541 Anthrax toxin, lethal/endema factor [PR01392] (60-80)
  IPR003541 Anthrax toxin, lethal/endema factor [PR01392] (95-118)
  IPR003541 Anthrax toxin, lethal/endema factor [PR01392] (124-142)
  IPR003541 Anthrax toxin, lethal/endema factor [PR01392] (142-165)
  IPR003541 Anthrax toxin, lethal/endema factor [PR01392] (169-195)
  IPR003541 Anthrax toxin, lethal/endema factor [PR01392] (214-230)
  IPR003541 Anthrax toxin, lethal/endema factor [PR01392] (242-260)
  IPR003541 Anthrax toxin, lethal/endema factor [PR01392] (260-279)
  IPR003541 Anthrax toxin, lethal/endema factor [PR01392] (529-549)
  IPR014781 Anthrax toxin, lethal/endema factor, N-/C-terminal [PF07737] (63-279)
  IPR014781 Anthrax toxin, lethal/endema factor, N-/C-terminal [PF07737] (591-801)
  IPR015239 Anthrax toxin lethal factor, central domain [PF09156] (297-583)
  IPR024079 Metallopeptidase, catalytic domain superfamily [G3DSA:3.40.390.10] (60-281)
  IPR024079 Metallopeptidase, catalytic domain superfamily [G3DSA:3.40.390.10] (585-809)
  IPR047568 Anthrax toxin lethal factor-like domain [PS51995] (70-282)
  IPR047568 Anthrax toxin lethal factor-like domain [PS51995] (609-804)

B-factor: mean 118.71, std 26.37, range [20.0, 180.28]

Secondary structure (DSSP, 8-state):
--TTTTGGGTGGGTTEE----S--SSHHHHHHHHHHTS-SHHHHHHHTTT--EE---S--TTSTT--S--TTTTS---SS-----TTTSSEEEE-SSS-EEEE---STTSS-SSTTTHHHHHHHHIIIIIITTSS--S-SHHHHHHHHTTS-SSTTHHHHS--IIIIISSS---GGGGSTTHHHHHHHHHHHHHHHHSHHHHHHHHHH-HHHHHHHHHTTTTSHHHHHHTTTTTS-TTHHHHHHHHHHHHHHHHHS--HHHHHHHHHHHS-----SHHHHTTS-HHHHHHHHH---TT-TTS-HHHHHHHHHHHHHHHSSSSTHHHHHHHHTTTTTTS---HHHHHHHHHHHHHS----TTTSSTTSTT-TTSTTS-SHHHHHHHHHHHHHHHH--B----SS--S----EEE-HHHHHHHHHTTSB-SSSSSSB-HHHHHHHHTT-SEEEE-S-EEEESS-PPP-SS--EEE-----TT--EEEETTTEEEE-SSEEEE-----EEEETTEEEE-----EE-HHHHHHHHHHHHHHHHHHHHHHHT--TT---S-EE--SS-HHHHHHHTHHHHHHHHHHS-HHHHHHHHHHHHTT---EEEESS-TTT-HHHHTTS--TT----SS--EEGGGTEEEEESS--BTTBSSSHHHHHHHHHHHHHHHTTTTT-SS----TTSSHHHHHHHHHHSSSS-SSS-SSHHHHHHHHHHHTT-SSHHHHHHHHHH-HHHHTHHHHHHHHHS--/----------S-----

Foldseek 3Di:
DDDCCVVQQCVLCVQVAPLEDPPDDAQCVVVVVLCSLAFRLLQVLLVVQQRHEAEYEQQPCPDPVNPVPPVVPQQDQFLVGDTDGRNPQAKAFADDRNTYMHGYTDSPQVPDQRSSLRNQLRSQLSVAVPLCPLLPHDAPPLQCLVWCLLDDDPNQLCVQQADCVQNVDDDGDDRCNCPVCSVPVSNSLSNLLSQCSRPVRLVVCVPRRPSSNVVSPCCRPPVVVPSSPSRVLSPCVCVVVCVVLQCVQLVVLVPPADCVGVPVVVCQVFFAFADQVVLVVPDDPVLLVVLALFLQPQDPLQDPVVSVVSVRSNCVSLVDDDDVSVVVNPVSCVVSPDRGDPVCVLSCLLVSANRDRLNLFVVQLQFLNCLVFPLHDDVSSVVSVVVVVVVQVSFDDQGPDPGDDFAWWKDFAAPLLQAVLLLVQQCPPPQLQHGDVVSVCVQVVQAFKFAAQGKDKTQRRDDDDDSRRFEMEGEGEDGRFTWHDDPVRIITTDGIKMKGQPDWDWDHDPSGIGIYSYIYIDHCVVVVCVQVVVQQCVVQVVCVLLPHDRPARAADEAENGGHCSCLRVVVCVQVVLLPVQDDSLFCSLLSVVLVVQPEYAYRYAHWQQNPVLDPVLPDDNSDTDTAQWDADPSNGYTHGHRHHHDPPQSDSNLRVNLNVQLCLLQLCLPVPDDPSSGGVQPDPLQVVLCVPLQPWLDDLSDPGSRSVRSVLVSQCRPPDNPSNVCSVVRPVSCVVVNVVSSVVSSDD/DDDDPDPDDDDPVPDD